Protein AF-A0A6A3C811-F1 (afdb_monomer_lite)

InterPro domains:
  IPR001611 Leucine-rich repeat [PF13855] (849-905)
  IPR001611 Leucine-rich repeat [PS51450] (872-894)
  IPR002182 NB-ARC [PF00931] (566-684)
  IPR002528 Multi antimicrobial extrusion protein [PF01554] (43-130)
  IPR002528 Multi antimicrobial extrusion protein [PF01554] (221-382)
  IPR002528 Multi antimicrobial extrusion protein [TIGR00797] (127-397)
  IPR027417 P-loop containing nucleoside triphosphate hydrolase [G3DSA:3.40.50.300] (550-690)
  IPR027417 P-loop containing nucleoside triphosphate hydrolase [SSF52540] (566-739)
  IPR032675 Leucine-rich repeat domain superfamily [G3DSA:3.80.10.10] (816-1131)
  IPR036388 Winged helix-like DNA-binding domain superfamily [G3DSA:1.10.10.10] (719-793)
  IPR045069 Multidrug and toxic compound extrusion family, eukaryotic [cd13132] (33-420)
  IPR057135 Disease resistance protein At4g27190-like, leucine-rich repeats [PF23247] (1008-1116)

pLDDT: mean 75.99, std 17.63, range [25.09, 97.62]

Foldseek 3Di:
DDDDDDDDDDDDDDDDDDPDDPDDPCVVAPVVLLVLLCLLLVLQLLLLLLLVVLLVVLLLQLLVVDLVSNVVSLVVVLVCVLPPVLLLLLLLLLLLQQLLLCVLLVVQQSLQLLLLLSCVVVVVNSLSNLCSSCLLNSNRVLSNVLSVVLSVVLVVQLCCQQPVDPCHSLSSVVSSVVSVVSSVVSSVVCCVPPPVSVSNHVDDDPVSVVCNVVSCVLSVLSSLLRSLLSVLLSVLLVLCCVDPPSSLSNLLSSLLVVLLVSLVSSLLSSLSSLSSQLLSCLSNQHNVSNLSSLVNSLVVLVVSLVVSLVCCLVPVLVSCVSNDPDPVSSVVNNVCSVLSSLLSSLSSLLSNLCSSCSSQSNSNVSSVLSCCLSPVFLQVQLCCQQPVVVPNSNSNSVSSSRSSNSSSVVSVCCSPPPDRDRDDPPCPVVVCVVVVVVCVQVVVVVVLVVLLVLLVVLLVVLVVLVVVLVVLVVVQDDVFKDFDPLNVVLNVLNVVLVVVSVVLVVVVPPDPDDDPVNSVVSVVSSVSSVVSSVSSPDPDRGIDGDDADFADQDDADDDDDPVLVVVLVVVVVLVPDPQRPDDDDDDFPPPCSVRSVSVVSNVVVVVCPAAREEAEDEADPPHDLVVLLVSLCVRLVHDDPPPDDLLRSLQVLLVSQVPGDHYHYHYHPDPDDDDNSSSNHDDDPDDDPPDPVVVVVCVVCVVVDDPPPCVPLVVLLVVLVVVLVPPPDPLVSVLLLVLLLADAPDFAQPLVSVVVSVLVVSDDPVVNVPRPVCVVVRDTDHDHPSSSVSSQVVCVPPQPEAHPDPRLDQEADDLVVLDQSHAEYHHHQNQNHQENHDQPDDARQHQNYAYYHYANNQHAEYHQCNCVRPLNYAYDAPANYCYQEDHQSVCVNQNHQEDHHHNNVNHDYYHQNLSNQNHAYDEADAEDRQLRNQNYAEYANDAHAYALVSQLSHQRHQEYHYEHAEVVRVLSNLVSLLPHDDHLEYHHEDDQHPDDPPPPCVVDFPPRQLPSCQNYAEYAAEQHAPDQEAHEQRRDHQNHQYYHYENHANHAEDYDDDDDDPDDDDDAAEAENANHQYYYDENHANHQEHYDPRYAYEHQNHQEEEDYNHVNHAEDRYDHHPPVDPPDDDDRNHAYEYPPPVSLVRHHYPDPCPSVVCVVRYDYD

Organism: Hibiscus syriacus (NCBI:txid106335)

Structure (mmCIF, N/CA/C/O backbone):
data_AF-A0A6A3C811-F1
#
_entry.id   AF-A0A6A3C811-F1
#
loop_
_atom_site.group_PDB
_atom_site.id
_atom_site.type_symbol
_atom_site.label_atom_id
_atom_site.label_alt_id
_atom_site.label_comp_id
_atom_site.label_asym_id
_atom_site.label_entity_id
_atom_site.label_seq_id
_atom_site.pdbx_PDB_ins_code
_atom_site.Cartn_x
_atom_site.Cartn_y
_atom_site.Cartn_z
_atom_site.occupancy
_atom_site.B_iso_or_equiv
_atom_site.auth_seq_id
_atom_site.auth_comp_id
_atom_site.auth_asym_id
_atom_site.auth_atom_id
_atom_site.pdbx_PDB_model_num
ATOM 1 N N . MET A 1 1 ? 48.268 -38.614 -40.134 1.00 34.94 1 MET A N 1
ATOM 2 C CA . MET A 1 1 ? 49.420 -37.950 -39.482 1.00 34.94 1 MET A CA 1
ATOM 3 C C . MET A 1 1 ? 48.836 -37.021 -38.437 1.00 34.94 1 MET A C 1
ATOM 5 O O . MET A 1 1 ? 47.992 -36.230 -38.812 1.00 34.94 1 MET A O 1
ATOM 9 N N . SER A 1 2 ? 49.111 -37.051 -37.142 1.00 29.11 2 SER A N 1
ATOM 10 C CA . SER A 1 2 ? 49.903 -37.867 -36.205 1.00 29.11 2 SER A CA 1
ATOM 11 C C . SER A 1 2 ? 49.555 -37.211 -34.855 1.00 29.11 2 SER A C 1
ATOM 13 O O . SER A 1 2 ? 49.678 -35.996 -34.758 1.00 29.11 2 SER A O 1
ATOM 15 N N . SER A 1 3 ? 48.826 -37.888 -33.961 1.00 26.31 3 SER A N 1
ATOM 16 C CA . SER A 1 3 ? 49.338 -38.390 -32.666 1.00 26.31 3 SER A CA 1
ATOM 17 C C . SER A 1 3 ? 49.856 -37.272 -31.734 1.00 26.31 3 SER A C 1
ATOM 19 O O . SER A 1 3 ? 50.685 -36.481 -32.146 1.00 26.31 3 SER A O 1
ATOM 21 N N . SER A 1 4 ? 49.551 -37.172 -30.445 1.00 27.12 4 SER A N 1
ATOM 22 C CA . SER A 1 4 ? 48.937 -38.106 -29.506 1.00 27.12 4 SER A CA 1
ATOM 23 C C . SER A 1 4 ? 49.065 -37.525 -28.090 1.00 27.12 4 SER A C 1
ATOM 25 O O . SER A 1 4 ? 50.111 -36.975 -27.770 1.00 27.12 4 SER A O 1
ATOM 27 N N . LYS A 1 5 ? 48.078 -37.848 -27.245 1.00 28.05 5 LYS A N 1
ATOM 28 C CA . LYS A 1 5 ? 48.234 -38.313 -25.851 1.00 28.05 5 LYS A CA 1
ATOM 29 C C . LYS A 1 5 ? 48.641 -37.315 -24.751 1.00 28.05 5 LYS A C 1
ATOM 31 O O . LYS A 1 5 ? 49.807 -37.000 -24.554 1.00 28.05 5 LYS A O 1
ATOM 36 N N . THR A 1 6 ? 47.654 -37.021 -23.904 1.00 35.16 6 THR A N 1
ATOM 37 C CA . THR A 1 6 ? 47.763 -37.145 -22.435 1.00 35.16 6 THR A CA 1
ATOM 38 C C . THR A 1 6 ? 48.181 -38.576 -22.024 1.00 35.16 6 THR A C 1
ATOM 40 O O . THR A 1 6 ? 47.971 -39.516 -22.798 1.00 35.16 6 THR A O 1
ATOM 43 N N . PRO A 1 7 ? 48.806 -38.770 -20.844 1.00 37.66 7 PRO A N 1
ATOM 44 C CA . PRO A 1 7 ? 48.043 -39.158 -19.636 1.00 37.66 7 PRO A CA 1
ATOM 45 C C . PRO A 1 7 ? 48.574 -38.459 -18.357 1.00 37.66 7 PRO A C 1
ATOM 47 O O . PRO A 1 7 ? 49.734 -38.081 -18.284 1.00 37.66 7 PRO A O 1
ATOM 50 N N . GLU A 1 8 ? 47.757 -38.034 -17.392 1.00 29.00 8 GLU A N 1
ATOM 51 C CA . GLU A 1 8 ? 47.011 -38.792 -16.367 1.00 29.00 8 GLU A CA 1
ATOM 52 C C . GLU A 1 8 ? 47.858 -39.628 -15.367 1.00 29.00 8 GLU A C 1
ATOM 54 O O . GLU A 1 8 ? 48.486 -40.611 -15.744 1.00 29.00 8 GLU A O 1
ATOM 59 N N . ARG A 1 9 ? 47.703 -39.259 -14.077 1.00 27.72 9 ARG A N 1
ATOM 60 C CA . ARG A 1 9 ? 47.650 -40.064 -12.827 1.00 27.72 9 ARG A CA 1
ATOM 61 C C . ARG A 1 9 ? 48.839 -40.174 -11.847 1.00 27.72 9 ARG A C 1
ATOM 63 O O . ARG A 1 9 ? 49.800 -40.889 -12.073 1.00 27.72 9 ARG A O 1
ATOM 70 N N . VAL A 1 10 ? 48.556 -39.608 -10.657 1.00 35.81 10 VAL A N 1
ATOM 71 C CA . VAL A 1 10 ? 48.523 -40.229 -9.306 1.00 35.81 10 VAL A CA 1
ATOM 72 C C . VAL A 1 10 ? 49.842 -40.722 -8.699 1.00 35.81 10 VAL A C 1
ATOM 74 O O . VAL A 1 10 ? 50.339 -41.756 -9.107 1.00 35.81 10 VAL A O 1
ATOM 77 N N . THR A 1 11 ? 50.264 -40.103 -7.582 1.00 25.09 11 THR A N 1
ATOM 78 C CA . THR A 1 11 ? 50.316 -40.799 -6.272 1.00 25.09 11 THR A CA 1
ATOM 79 C C . THR A 1 11 ? 50.438 -39.830 -5.094 1.00 25.09 11 THR A C 1
ATOM 81 O O . THR A 1 11 ? 51.284 -38.943 -5.073 1.00 25.09 11 THR A O 1
ATOM 84 N N . LEU A 1 12 ? 49.565 -40.055 -4.110 1.00 39.41 12 LEU A N 1
ATOM 85 C CA . LEU A 1 12 ? 49.686 -39.659 -2.710 1.00 39.41 12 LEU A CA 1
ATOM 86 C C . LEU A 1 12 ? 51.032 -40.114 -2.135 1.00 39.41 12 LEU A C 1
ATOM 88 O O . LEU A 1 12 ? 51.322 -41.302 -2.222 1.00 39.41 12 LEU A O 1
ATOM 92 N N . LEU A 1 13 ? 51.754 -39.234 -1.439 1.00 27.81 13 LEU A N 1
ATOM 93 C CA . LEU A 1 13 ? 52.505 -39.627 -0.247 1.00 27.81 13 LEU A CA 1
ATOM 94 C C . LEU A 1 13 ? 52.410 -38.526 0.812 1.00 27.81 13 LEU A C 1
ATOM 96 O O . LEU A 1 13 ? 52.908 -37.413 0.666 1.00 27.81 13 LEU A O 1
ATOM 100 N N . VAL A 1 14 ? 51.703 -38.904 1.872 1.00 36.72 14 VAL A N 1
ATOM 101 C CA . VAL A 1 14 ? 51.805 -38.390 3.232 1.00 36.72 14 VAL A CA 1
ATOM 102 C C . VAL A 1 14 ? 53.278 -38.341 3.641 1.00 36.72 14 VAL A C 1
ATOM 104 O O . VAL A 1 14 ? 53.983 -39.326 3.450 1.00 36.72 14 VAL A O 1
ATOM 107 N N . ASN A 1 15 ? 53.704 -37.249 4.274 1.00 25.69 15 ASN A N 1
ATOM 108 C CA . ASN A 1 15 ? 54.713 -37.339 5.323 1.00 25.69 15 ASN A CA 1
ATOM 109 C C . ASN A 1 15 ? 54.129 -36.731 6.598 1.00 25.69 15 ASN A C 1
ATOM 111 O O . ASN A 1 15 ? 53.883 -35.528 6.696 1.00 25.69 15 ASN A O 1
ATOM 115 N N . GLU A 1 16 ? 53.853 -37.630 7.540 1.00 35.53 16 GLU A N 1
ATOM 116 C CA . GLU A 1 16 ? 53.804 -37.344 8.963 1.00 35.53 16 GLU A CA 1
ATOM 117 C C . GLU A 1 16 ? 55.167 -36.802 9.399 1.00 35.53 16 GLU A C 1
ATOM 119 O O . GLU A 1 16 ? 56.181 -37.407 9.080 1.00 35.53 16 GLU A O 1
ATOM 124 N N . GLU A 1 17 ? 55.174 -35.693 10.137 1.00 35.06 17 GLU A N 1
ATOM 125 C CA . GLU A 1 17 ? 55.952 -35.514 11.373 1.00 35.06 17 GLU A CA 1
ATOM 126 C C . GLU A 1 17 ? 55.683 -34.108 11.930 1.00 35.06 17 GLU A C 1
ATOM 128 O O . GLU A 1 17 ? 56.261 -33.124 11.490 1.00 35.06 17 GLU A O 1
ATOM 133 N N . ASP A 1 18 ? 54.737 -34.009 12.873 1.00 32.53 18 ASP A N 1
ATOM 134 C CA . ASP A 1 18 ? 54.892 -33.148 14.057 1.00 32.53 18 ASP A CA 1
ATOM 135 C C . ASP A 1 18 ? 53.775 -33.449 15.074 1.00 32.53 18 ASP A C 1
ATOM 137 O O . ASP A 1 18 ? 52.743 -32.770 15.191 1.00 32.53 18 ASP A O 1
ATOM 141 N N . LYS A 1 19 ? 53.969 -34.551 15.807 1.00 35.22 19 LYS A N 1
ATOM 142 C CA . LYS A 1 19 ? 53.248 -34.849 17.047 1.00 35.22 19 LYS A CA 1
ATOM 143 C C . LYS A 1 19 ? 53.918 -34.068 18.177 1.00 35.22 19 LYS A C 1
ATOM 145 O O . LYS A 1 19 ? 54.983 -34.456 18.637 1.00 35.22 19 LYS A O 1
ATOM 150 N N . GLY A 1 20 ? 53.251 -33.026 18.679 1.00 40.97 20 GLY A N 1
ATOM 151 C CA . GLY A 1 20 ? 53.538 -32.515 20.026 1.00 40.97 20 GLY A CA 1
ATOM 152 C C . GLY A 1 20 ? 53.447 -31.006 20.243 1.00 40.97 20 GLY A C 1
ATOM 153 O O . GLY A 1 20 ? 54.447 -30.393 20.591 1.00 40.97 20 GLY A O 1
ATOM 154 N N . ARG A 1 21 ? 52.248 -30.410 20.124 1.00 33.41 21 ARG A N 1
ATOM 155 C CA . ARG A 1 21 ? 51.775 -29.270 20.955 1.00 33.41 21 ARG A CA 1
ATOM 156 C C . ARG A 1 21 ? 50.328 -28.919 20.595 1.00 33.41 21 ARG A C 1
ATOM 158 O O . ARG A 1 21 ? 50.064 -28.297 19.574 1.00 33.41 21 ARG A O 1
ATOM 165 N N . TRP A 1 22 ? 49.387 -29.312 21.450 1.00 31.17 22 TRP A N 1
ATOM 166 C CA . TRP A 1 22 ? 47.934 -29.168 21.253 1.00 31.17 22 TRP A CA 1
ATOM 167 C C . TRP A 1 22 ? 47.363 -27.757 21.536 1.00 31.17 22 TRP A C 1
ATOM 169 O O . TRP A 1 22 ? 46.153 -27.597 21.618 1.00 31.17 22 TRP A O 1
ATOM 179 N N . TRP A 1 23 ? 48.199 -26.713 21.638 1.00 34.00 23 TRP A N 1
ATOM 180 C CA . TRP A 1 23 ? 47.760 -25.368 22.062 1.00 34.00 23 TRP A CA 1
ATOM 181 C C . TRP A 1 23 ? 48.287 -24.215 21.192 1.00 34.00 23 TRP A C 1
ATOM 183 O O . TRP A 1 23 ? 48.610 -23.150 21.712 1.00 34.00 23 TRP A O 1
ATOM 193 N N . SER A 1 24 ? 48.408 -24.383 19.869 1.00 39.03 24 SER A N 1
ATOM 194 C CA . SER A 1 24 ? 48.739 -23.241 19.000 1.00 39.03 24 SER A CA 1
ATOM 195 C C . SER A 1 24 ? 47.485 -22.648 18.344 1.00 39.03 24 SER A C 1
ATOM 197 O O . SER A 1 24 ? 46.853 -23.254 17.481 1.00 39.03 24 SER A O 1
ATOM 199 N N . ILE A 1 25 ? 47.160 -21.406 18.723 1.00 49.72 25 ILE A N 1
ATOM 200 C CA . ILE A 1 25 ? 46.127 -20.541 18.110 1.00 49.72 25 ILE A CA 1
ATOM 201 C C . ILE A 1 25 ? 46.279 -20.479 16.570 1.00 49.72 25 ILE A C 1
ATOM 203 O O . ILE A 1 25 ? 45.298 -20.326 15.846 1.00 49.72 25 ILE A O 1
ATOM 207 N N . ARG A 1 26 ? 47.501 -20.714 16.067 1.00 45.84 26 ARG A N 1
ATOM 208 C CA . ARG A 1 26 ? 47.873 -20.791 14.644 1.00 45.84 26 ARG A CA 1
ATOM 209 C C . ARG A 1 26 ? 47.179 -21.883 13.821 1.00 45.84 26 ARG A C 1
ATOM 211 O O . ARG A 1 26 ? 47.154 -21.736 12.608 1.00 45.84 26 ARG A O 1
ATOM 218 N N . ARG A 1 27 ? 46.647 -22.964 14.413 1.00 50.84 27 ARG A N 1
ATOM 219 C CA . ARG A 1 27 ? 45.868 -23.969 13.649 1.00 50.84 27 ARG A CA 1
ATOM 220 C C . ARG A 1 27 ? 44.360 -23.682 13.616 1.00 50.84 27 ARG A C 1
ATOM 222 O O . ARG A 1 27 ? 43.666 -24.266 12.794 1.00 50.84 27 ARG A O 1
ATOM 229 N N . VAL A 1 28 ? 43.846 -22.808 14.490 1.00 58.44 28 VAL A N 1
ATOM 230 C CA . VAL A 1 28 ? 42.398 -22.534 14.614 1.00 58.44 28 VAL A CA 1
ATOM 231 C C . VAL A 1 28 ? 41.974 -21.311 13.796 1.00 58.44 28 VAL A C 1
ATOM 233 O O . VAL A 1 28 ? 40.884 -21.321 13.223 1.00 58.44 28 VAL A O 1
ATOM 236 N N . LEU A 1 29 ? 42.826 -20.288 13.698 1.00 66.06 29 LEU A N 1
ATOM 237 C CA . LEU A 1 29 ? 42.629 -19.132 12.822 1.00 66.06 29 LEU A CA 1
ATOM 238 C C . LEU A 1 29 ? 43.669 -19.149 11.701 1.00 66.06 29 LEU A C 1
ATOM 240 O O . LEU A 1 29 ? 44.868 -19.144 11.979 1.00 66.06 29 LEU A O 1
ATOM 244 N N . ASP A 1 30 ? 43.208 -19.090 10.452 1.00 82.75 30 ASP A N 1
ATOM 245 C CA . ASP A 1 30 ? 44.056 -18.661 9.342 1.00 82.75 30 ASP A CA 1
ATOM 246 C C . ASP A 1 30 ? 44.364 -17.174 9.556 1.00 82.75 30 ASP A C 1
ATOM 248 O O . ASP A 1 30 ? 43.533 -16.306 9.297 1.00 82.75 30 ASP A O 1
ATOM 252 N N . LEU A 1 31 ? 45.530 -16.885 10.138 1.00 84.62 31 LEU A N 1
ATOM 253 C CA . LEU A 1 31 ? 45.903 -15.529 10.541 1.00 84.62 31 LEU A CA 1
ATOM 254 C C . LEU A 1 31 ? 46.049 -14.582 9.345 1.00 84.62 31 LEU A C 1
ATOM 256 O O . LEU A 1 31 ? 45.886 -13.373 9.516 1.00 84.62 31 LEU A O 1
ATOM 260 N N . GLU A 1 32 ? 46.350 -15.099 8.153 1.00 85.75 32 GLU A N 1
ATOM 261 C CA . GLU A 1 32 ? 46.459 -14.274 6.954 1.00 85.75 32 GLU A CA 1
ATOM 262 C C . GLU A 1 32 ? 45.077 -13.889 6.434 1.00 85.75 32 GLU A C 1
ATOM 264 O O . GLU A 1 32 ? 44.826 -12.698 6.232 1.00 85.75 32 GLU A O 1
ATOM 269 N N . GLU A 1 33 ? 44.156 -14.845 6.288 1.00 90.38 33 GLU A N 1
ATOM 270 C CA . GLU A 1 33 ? 42.778 -14.536 5.883 1.00 90.38 33 GLU A CA 1
ATOM 271 C C . GLU A 1 33 ? 42.068 -13.690 6.953 1.00 90.38 33 GLU A C 1
ATOM 273 O O . GLU A 1 33 ? 41.410 -12.704 6.620 1.00 90.38 33 GLU A O 1
ATOM 278 N N . ALA A 1 34 ? 42.280 -13.980 8.244 1.00 90.94 34 ALA A N 1
ATOM 279 C CA . ALA A 1 34 ? 41.765 -13.173 9.351 1.00 90.94 34 ALA A CA 1
ATOM 280 C C . ALA A 1 34 ? 42.237 -11.717 9.263 1.00 90.94 34 ALA A C 1
ATOM 282 O O . ALA A 1 34 ? 41.441 -10.793 9.418 1.00 90.94 34 ALA A O 1
ATOM 283 N N . LYS A 1 35 ? 43.529 -11.497 8.986 1.00 91.38 35 LYS A N 1
ATOM 284 C CA . LYS A 1 35 ? 44.095 -10.154 8.833 1.00 91.38 35 LYS A CA 1
ATOM 285 C C . LYS A 1 35 ? 43.482 -9.421 7.640 1.00 91.38 35 LYS A C 1
ATOM 287 O O . LYS A 1 35 ? 43.132 -8.253 7.784 1.00 91.38 35 LYS A O 1
ATOM 292 N N . HIS A 1 36 ? 43.330 -10.079 6.489 1.00 88.00 36 HIS A N 1
ATOM 293 C CA . HIS A 1 36 ? 42.699 -9.470 5.312 1.00 88.00 36 HIS A CA 1
ATOM 294 C C . HIS A 1 36 ? 41.241 -9.093 5.582 1.00 88.00 36 HIS A C 1
ATOM 296 O O . HIS A 1 36 ? 40.826 -7.979 5.263 1.00 88.00 36 HIS A O 1
ATOM 302 N N . GLN A 1 37 ? 40.481 -9.986 6.217 1.00 93.94 37 GLN A N 1
ATOM 303 C CA . GLN A 1 37 ? 39.091 -9.719 6.572 1.00 93.94 37 GLN A CA 1
ATOM 304 C C . GLN A 1 37 ? 38.960 -8.605 7.602 1.00 93.94 37 GLN A C 1
ATOM 306 O O . GLN A 1 37 ? 38.086 -7.770 7.435 1.00 93.94 37 GLN A O 1
ATOM 311 N N . LEU A 1 38 ? 39.836 -8.534 8.610 1.00 92.50 38 LEU A N 1
ATOM 312 C CA . LEU A 1 38 ? 39.838 -7.448 9.598 1.00 92.50 38 LEU A CA 1
ATOM 313 C C . LEU A 1 38 ? 40.208 -6.093 8.986 1.00 92.50 38 LEU A C 1
ATOM 315 O O . LEU A 1 38 ? 39.598 -5.082 9.326 1.00 92.50 38 LEU A O 1
ATOM 319 N N . LEU A 1 39 ? 41.176 -6.064 8.065 1.00 91.38 39 LEU A N 1
ATOM 320 C CA . LEU A 1 39 ? 41.544 -4.847 7.332 1.00 91.38 39 LEU A CA 1
ATOM 321 C C . LEU A 1 39 ? 40.405 -4.331 6.447 1.00 91.38 39 LEU A C 1
ATOM 323 O O . LEU A 1 39 ? 40.337 -3.131 6.189 1.00 91.38 39 LEU A O 1
ATOM 327 N N . LEU A 1 40 ? 39.522 -5.223 5.998 1.00 90.62 40 LEU A N 1
ATOM 328 C CA . LEU A 1 40 ? 38.336 -4.870 5.232 1.00 90.62 40 LEU A CA 1
ATOM 329 C C . LEU A 1 40 ? 37.147 -4.522 6.142 1.00 90.62 40 LEU A C 1
ATOM 331 O O . LEU A 1 40 ? 36.468 -3.530 5.900 1.00 90.62 40 LEU A O 1
ATOM 335 N N . SER A 1 41 ? 36.907 -5.303 7.198 1.00 92.75 41 SER A N 1
ATOM 336 C CA . SER A 1 41 ? 35.725 -5.181 8.051 1.00 92.75 41 SER A CA 1
ATOM 337 C C . SER A 1 41 ? 35.796 -4.003 9.010 1.00 92.75 41 SER A C 1
ATOM 339 O O . SER A 1 41 ? 34.789 -3.331 9.173 1.00 92.75 41 SER A O 1
ATOM 341 N N . LEU A 1 42 ? 36.951 -3.688 9.608 1.00 91.81 42 LEU A N 1
ATOM 342 C CA . LEU A 1 42 ? 37.063 -2.570 10.557 1.00 91.81 42 LEU A CA 1
ATOM 343 C C . LEU A 1 42 ? 36.665 -1.220 9.928 1.00 91.81 42 LEU A C 1
ATOM 345 O O . LEU A 1 42 ? 35.822 -0.536 10.508 1.00 91.81 42 LEU A O 1
ATOM 349 N N . PRO A 1 43 ? 37.178 -0.837 8.739 1.00 92.00 43 PRO A N 1
ATOM 350 C CA . PRO A 1 43 ? 36.694 0.346 8.031 1.00 92.00 43 PRO A CA 1
ATOM 351 C C . PRO A 1 43 ? 35.190 0.303 7.739 1.00 92.00 43 PRO A C 1
ATOM 353 O O . PRO A 1 43 ? 34.501 1.292 7.965 1.00 92.00 43 PRO A O 1
ATOM 356 N N . MET A 1 44 ? 34.665 -0.847 7.300 1.00 91.44 44 MET A N 1
ATOM 357 C CA . MET A 1 44 ? 33.236 -0.996 7.004 1.00 91.44 44 MET A CA 1
ATOM 358 C C . MET A 1 44 ? 32.362 -0.866 8.254 1.00 91.44 44 MET A C 1
ATOM 360 O O . MET A 1 44 ? 31.314 -0.235 8.188 1.00 91.44 44 MET A O 1
ATOM 364 N N . ILE A 1 45 ? 32.800 -1.404 9.395 1.00 91.75 45 ILE A N 1
ATOM 365 C CA . ILE A 1 45 ? 32.138 -1.237 10.694 1.00 91.75 45 ILE A CA 1
ATOM 366 C C . ILE A 1 45 ? 32.078 0.247 11.050 1.00 91.75 45 ILE A C 1
ATOM 368 O O . ILE A 1 45 ? 31.003 0.757 11.350 1.00 91.75 45 ILE A O 1
ATOM 372 N N . ILE A 1 46 ? 33.210 0.954 10.974 1.00 90.75 46 ILE A N 1
ATOM 373 C CA . ILE A 1 46 ? 33.275 2.385 11.301 1.00 90.75 46 ILE A CA 1
ATOM 374 C C . ILE A 1 46 ? 32.342 3.189 10.389 1.00 90.75 46 ILE A C 1
ATOM 376 O O . ILE A 1 46 ? 31.588 4.030 10.876 1.00 90.75 46 ILE A O 1
ATOM 380 N N . SER A 1 47 ? 32.358 2.918 9.083 1.00 88.75 47 SER A N 1
ATOM 381 C CA . SER A 1 47 ? 31.488 3.600 8.124 1.00 88.75 47 SER A CA 1
ATOM 382 C C . SER A 1 47 ? 30.009 3.301 8.356 1.00 88.75 47 SER A C 1
ATOM 384 O O . SER A 1 47 ? 29.224 4.240 8.449 1.00 88.75 47 SER A O 1
ATOM 386 N N . ASN A 1 48 ? 29.625 2.032 8.518 1.00 87.81 48 ASN A N 1
ATOM 387 C CA . ASN A 1 48 ? 28.232 1.637 8.750 1.00 87.81 48 ASN A CA 1
ATOM 388 C C . ASN A 1 48 ? 27.685 2.229 10.054 1.00 87.81 48 ASN A C 1
ATOM 390 O O . ASN A 1 48 ? 26.599 2.807 10.055 1.00 87.81 48 ASN A O 1
ATOM 394 N N . VAL A 1 49 ? 28.458 2.153 11.145 1.00 88.69 49 VAL A N 1
ATOM 395 C CA . VAL A 1 49 ? 28.086 2.758 12.431 1.00 88.69 49 VAL A CA 1
ATOM 396 C C . VAL A 1 49 ? 27.937 4.271 12.283 1.00 88.69 49 VAL A C 1
ATOM 398 O O . VAL A 1 49 ? 26.947 4.825 12.752 1.00 88.69 49 VAL A O 1
ATOM 401 N N . ALA A 1 50 ? 28.862 4.949 11.599 1.00 88.19 50 ALA A N 1
ATOM 402 C CA . ALA A 1 50 ? 28.768 6.390 11.372 1.00 88.19 50 ALA A CA 1
ATOM 403 C C . ALA A 1 50 ? 27.534 6.780 10.538 1.00 88.19 50 ALA A C 1
ATOM 405 O O . ALA A 1 50 ? 26.870 7.757 10.877 1.00 88.19 50 ALA A O 1
ATOM 406 N N . TYR A 1 51 ? 27.188 6.015 9.496 1.00 85.31 51 TYR A N 1
ATOM 407 C CA . TYR A 1 51 ? 25.996 6.278 8.683 1.00 85.31 51 TYR A CA 1
ATOM 408 C C . TYR A 1 51 ? 24.705 6.079 9.471 1.00 85.31 51 TYR A C 1
ATOM 410 O O . TYR A 1 51 ? 23.851 6.962 9.461 1.00 85.31 51 TYR A O 1
ATOM 418 N N . TYR A 1 52 ? 24.589 4.972 10.208 1.00 85.06 52 TYR A N 1
ATOM 419 C CA . TYR A 1 52 ? 23.430 4.730 11.065 1.00 85.06 52 TYR A CA 1
ATOM 420 C C . TYR A 1 52 ? 23.303 5.784 12.178 1.00 85.06 52 TYR A C 1
ATOM 422 O O . TYR A 1 52 ? 22.202 6.224 12.509 1.00 85.06 52 TYR A O 1
ATOM 430 N N . SER A 1 53 ? 24.438 6.255 12.709 1.00 87.12 53 SER A N 1
ATOM 431 C CA . SER A 1 53 ? 24.474 7.270 13.767 1.00 87.12 53 SER A CA 1
ATOM 432 C C . SER A 1 53 ? 23.837 8.595 13.350 1.00 87.12 53 SER A C 1
ATOM 434 O O . SER A 1 53 ? 23.323 9.291 14.214 1.00 87.12 53 SER A O 1
ATOM 436 N N . ILE A 1 54 ? 23.824 8.954 12.060 1.00 88.88 54 ILE A N 1
ATOM 437 C CA . ILE A 1 54 ? 23.158 10.182 11.584 1.00 88.88 54 ILE A CA 1
ATOM 438 C C . ILE A 1 54 ? 21.661 10.127 11.918 1.00 88.88 54 ILE A C 1
ATOM 440 O O . ILE A 1 54 ? 21.110 11.038 12.538 1.00 88.88 54 ILE A O 1
ATOM 444 N N . THR A 1 55 ? 21.001 9.029 11.556 1.00 85.94 55 THR A N 1
ATOM 445 C CA . THR A 1 55 ? 19.573 8.845 11.827 1.00 85.94 55 THR A CA 1
ATOM 446 C C . THR A 1 55 ? 19.315 8.652 13.320 1.00 85.94 55 THR A C 1
ATOM 448 O O . THR A 1 55 ? 18.411 9.277 13.870 1.00 85.94 55 THR A O 1
ATOM 451 N N . LEU A 1 56 ? 20.148 7.858 14.004 1.00 85.69 56 LEU A N 1
ATOM 452 C CA . LEU A 1 56 ? 20.017 7.607 15.442 1.00 85.69 56 LEU A CA 1
ATOM 453 C C . LEU A 1 56 ? 20.129 8.894 16.271 1.00 85.69 56 LEU A C 1
ATOM 455 O O . LEU A 1 56 ? 19.287 9.144 17.127 1.00 85.69 56 LEU A O 1
ATOM 459 N N . VAL A 1 57 ? 21.139 9.727 16.003 1.00 89.75 57 VAL A N 1
ATOM 460 C CA . VAL A 1 57 ? 21.335 11.008 16.697 1.00 89.75 57 VAL A CA 1
ATOM 461 C C . VAL A 1 57 ? 20.143 11.929 16.445 1.00 89.75 57 VAL A C 1
ATOM 463 O O . VAL A 1 57 ? 19.654 12.555 17.380 1.00 89.75 57 VAL A O 1
ATOM 466 N N . SER A 1 58 ? 19.608 11.960 15.223 1.00 90.06 58 SER A N 1
ATOM 467 C CA . SER A 1 58 ? 18.396 12.731 14.919 1.00 90.06 58 SER A CA 1
ATOM 468 C C . SER A 1 58 ? 17.196 12.291 15.770 1.00 90.06 58 SER A C 1
ATOM 470 O O . SER A 1 58 ? 16.491 13.142 16.313 1.00 90.06 58 SER A O 1
ATOM 472 N N . VAL A 1 59 ? 16.992 10.980 15.948 1.00 86.06 59 VAL A N 1
ATOM 473 C CA . VAL A 1 59 ? 15.929 10.436 16.814 1.00 86.06 59 VAL A CA 1
ATOM 474 C C . VAL A 1 59 ? 16.194 10.737 18.293 1.00 86.06 59 VAL A C 1
ATOM 476 O O . VAL A 1 59 ? 15.265 11.116 18.999 1.00 86.06 59 VAL A O 1
ATOM 479 N N . MET A 1 60 ? 17.442 10.646 18.765 1.00 86.75 60 MET A N 1
ATOM 480 C CA . MET A 1 60 ? 17.807 11.001 20.147 1.00 86.75 60 MET A CA 1
ATOM 481 C C . MET A 1 60 ? 17.475 12.467 20.457 1.00 86.75 60 MET A C 1
ATOM 483 O O . MET A 1 60 ? 16.844 12.763 21.468 1.00 86.75 60 MET A O 1
ATOM 487 N N . PHE A 1 61 ? 17.832 13.390 19.558 1.00 88.94 61 PHE A N 1
ATOM 488 C CA . PHE A 1 61 ? 17.499 14.809 19.707 1.00 88.94 61 PHE A CA 1
ATOM 489 C C . PHE A 1 61 ? 15.990 15.070 19.662 1.00 88.94 61 PHE A C 1
ATOM 491 O O . PHE A 1 61 ? 15.501 15.896 20.428 1.00 88.94 61 PHE A O 1
ATOM 498 N N . ALA A 1 62 ? 15.249 14.353 18.812 1.00 85.62 62 ALA A N 1
ATOM 499 C CA . ALA A 1 62 ? 13.790 14.406 18.809 1.00 85.62 62 ALA A CA 1
ATOM 500 C C . ALA A 1 62 ? 13.188 13.882 20.124 1.00 85.62 62 ALA A C 1
ATOM 502 O O . ALA A 1 62 ? 12.229 14.461 20.625 1.00 85.62 62 ALA A O 1
ATOM 503 N N . GLY A 1 63 ? 13.769 12.834 20.713 1.00 82.12 63 GLY A N 1
ATOM 504 C CA . GLY A 1 63 ? 13.269 12.233 21.947 1.00 82.12 63 GLY A CA 1
ATOM 505 C C . GLY A 1 63 ? 13.380 13.123 23.179 1.00 82.12 63 GLY A C 1
ATOM 506 O O . GLY A 1 63 ? 12.532 13.059 24.063 1.00 82.12 63 GLY A O 1
ATOM 507 N N . HIS A 1 64 ? 14.369 14.015 23.210 1.00 85.94 64 HIS A N 1
ATOM 508 C CA . HIS A 1 64 ? 14.492 15.014 24.272 1.00 85.94 64 HIS A CA 1
ATOM 509 C C . HIS A 1 64 ? 13.431 16.127 24.209 1.00 85.94 64 HIS A C 1
ATOM 511 O O . HIS A 1 64 ? 13.311 16.884 25.171 1.00 85.94 64 HIS A O 1
ATOM 517 N N . LEU A 1 65 ? 12.664 16.241 23.116 1.00 84.69 65 LEU A N 1
ATOM 518 C CA . LEU A 1 65 ? 11.542 17.183 23.027 1.00 84.69 65 LEU A CA 1
ATOM 519 C C . LEU A 1 65 ? 10.299 16.677 23.779 1.00 84.69 65 LEU A C 1
ATOM 521 O O . LEU A 1 65 ? 9.545 17.493 24.306 1.00 84.69 65 LEU A O 1
ATOM 525 N N . GLY A 1 66 ? 10.117 15.356 23.871 1.00 80.31 66 GLY A N 1
ATOM 526 C CA . GLY A 1 66 ? 8.994 14.726 24.564 1.00 80.31 66 GLY A CA 1
ATOM 527 C C . GLY A 1 66 ? 8.750 13.276 24.133 1.00 80.31 66 GLY A C 1
ATOM 528 O O . GLY A 1 66 ? 9.253 12.811 23.108 1.00 80.31 66 GLY A O 1
ATOM 529 N N . GLU A 1 67 ? 7.956 12.538 24.922 1.00 75.62 67 GLU A N 1
ATOM 530 C CA . GLU A 1 67 ? 7.587 11.142 24.617 1.00 75.62 67 GLU A CA 1
ATOM 531 C C . GLU A 1 67 ? 6.778 11.027 23.310 1.00 75.62 67 GLU A C 1
ATOM 533 O O . GLU A 1 67 ? 6.910 10.041 22.581 1.00 75.62 67 GLU A O 1
ATOM 538 N N . LEU A 1 68 ? 5.974 12.048 22.982 1.00 77.94 68 LEU A N 1
ATOM 539 C CA . LEU A 1 68 ? 5.180 12.098 21.751 1.00 77.94 68 LEU A CA 1
ATOM 540 C C . LEU A 1 68 ? 6.070 12.309 20.519 1.00 77.94 68 LEU A C 1
ATOM 542 O O . LEU A 1 68 ? 5.905 11.627 19.509 1.00 77.94 68 LEU A O 1
ATOM 546 N N . GLU A 1 69 ? 7.034 13.223 20.603 1.00 82.00 69 GLU A N 1
ATOM 547 C CA . GLU A 1 69 ? 8.013 13.508 19.556 1.00 82.00 69 GLU A CA 1
ATOM 548 C C . GLU A 1 69 ? 8.942 12.313 19.323 1.00 82.00 69 GLU A C 1
ATOM 550 O O . GLU A 1 69 ? 9.234 11.992 18.168 1.00 82.00 69 GLU A O 1
ATOM 555 N N . LEU A 1 70 ? 9.344 11.609 20.391 1.00 79.81 70 LEU A N 1
ATOM 556 C CA . LEU A 1 70 ? 10.087 10.350 20.297 1.00 79.81 70 LEU A CA 1
ATOM 557 C C . LEU A 1 70 ? 9.287 9.290 19.532 1.00 79.81 70 LEU A C 1
ATOM 559 O O . LEU A 1 70 ? 9.808 8.680 18.595 1.00 79.81 70 LEU A O 1
ATOM 563 N N . ALA A 1 71 ? 8.021 9.080 19.908 1.00 75.06 71 ALA A N 1
ATOM 564 C CA . ALA A 1 71 ? 7.142 8.127 19.239 1.00 75.06 71 ALA A CA 1
ATOM 565 C C . ALA A 1 71 ? 6.921 8.507 17.765 1.00 75.06 71 ALA A C 1
ATOM 567 O O . ALA A 1 71 ? 7.054 7.656 16.886 1.00 75.06 71 ALA A O 1
ATOM 568 N N . GLY A 1 72 ? 6.674 9.789 17.476 1.00 78.75 72 GLY A N 1
ATOM 569 C CA . GLY A 1 72 ? 6.493 10.306 16.119 1.00 78.75 72 GLY A CA 1
ATOM 570 C C . GLY A 1 72 ? 7.736 10.143 15.239 1.00 78.75 72 GLY A C 1
ATOM 571 O O . GLY A 1 72 ? 7.633 9.635 14.123 1.00 78.75 72 GLY A O 1
ATOM 572 N N . ALA A 1 73 ? 8.922 10.509 15.742 1.00 81.12 73 ALA A N 1
ATOM 573 C CA . ALA A 1 73 ? 10.191 10.316 15.034 1.00 81.12 73 ALA A CA 1
ATOM 574 C C . ALA A 1 73 ? 10.478 8.833 14.766 1.00 81.12 73 ALA A C 1
ATOM 576 O O . ALA A 1 73 ? 10.928 8.474 13.678 1.00 81.12 73 ALA A O 1
ATOM 577 N N . THR A 1 74 ? 10.198 7.974 15.750 1.00 77.06 74 THR A N 1
ATOM 578 C CA . THR A 1 74 ? 10.423 6.528 15.652 1.00 77.06 74 THR A CA 1
ATOM 579 C C . THR A 1 74 ? 9.500 5.902 14.611 1.00 77.06 74 THR A C 1
ATOM 581 O O . THR A 1 74 ? 9.989 5.209 13.726 1.00 77.06 74 THR A O 1
ATOM 584 N N . ILE A 1 75 ? 8.199 6.213 14.636 1.00 77.38 75 ILE A N 1
ATOM 585 C CA . ILE A 1 75 ? 7.237 5.729 13.633 1.00 77.38 75 ILE A CA 1
ATOM 586 C C . ILE A 1 75 ? 7.606 6.232 12.232 1.00 77.38 75 ILE A C 1
ATOM 588 O O . ILE A 1 75 ? 7.569 5.459 11.276 1.00 77.38 75 ILE A O 1
ATOM 592 N N . ALA A 1 76 ? 8.001 7.502 12.092 1.00 82.25 76 ALA A N 1
ATOM 593 C CA . ALA A 1 76 ? 8.433 8.050 10.807 1.00 82.25 76 ALA A CA 1
ATOM 594 C C . ALA A 1 76 ? 9.677 7.326 10.266 1.00 82.25 76 ALA A C 1
ATOM 596 O O . ALA A 1 76 ? 9.744 7.012 9.076 1.00 82.25 76 ALA A O 1
ATOM 597 N N . ASN A 1 77 ? 10.641 7.020 11.138 1.00 80.44 77 ASN A N 1
ATOM 598 C CA . ASN A 1 77 ? 11.828 6.257 10.774 1.00 80.44 77 ASN A CA 1
ATOM 599 C C . ASN A 1 77 ? 11.491 4.805 10.399 1.00 80.44 77 ASN A C 1
ATOM 601 O O . ASN A 1 77 ? 11.967 4.332 9.371 1.00 80.44 77 ASN A O 1
ATOM 605 N N . SER A 1 78 ? 10.629 4.131 11.167 1.00 81.25 78 SER A N 1
ATOM 606 C CA . SER A 1 78 ? 10.105 2.797 10.844 1.00 81.25 78 SER A CA 1
ATOM 607 C C . SER A 1 78 ? 9.420 2.783 9.478 1.00 81.25 78 SER A C 1
ATOM 609 O O . SER A 1 78 ? 9.710 1.937 8.636 1.00 81.25 78 SER A O 1
ATOM 611 N N . TRP A 1 79 ? 8.569 3.771 9.192 1.00 84.62 79 TRP A N 1
ATOM 612 C CA . TRP A 1 79 ? 7.894 3.878 7.900 1.00 84.62 79 TRP A CA 1
ATOM 613 C C . TRP A 1 79 ? 8.876 4.093 6.741 1.00 84.62 79 TRP A C 1
ATOM 615 O O . TRP A 1 79 ? 8.785 3.419 5.711 1.00 84.62 79 TRP A O 1
ATOM 625 N N . ALA A 1 80 ? 9.845 4.999 6.910 1.00 84.81 80 ALA A N 1
ATOM 626 C CA . ALA A 1 80 ? 10.905 5.231 5.929 1.00 84.81 80 ALA A CA 1
ATOM 627 C C . ALA A 1 80 ? 11.785 3.984 5.724 1.00 84.81 80 ALA A C 1
ATOM 629 O O . ALA A 1 80 ? 12.202 3.697 4.599 1.00 84.81 80 ALA A O 1
ATOM 630 N N . SER A 1 81 ? 12.020 3.217 6.792 1.00 83.50 81 SER A N 1
ATOM 631 C CA . SER A 1 81 ? 12.735 1.944 6.759 1.00 83.50 81 SER A CA 1
ATOM 632 C C . SER A 1 81 ? 11.988 0.903 5.923 1.00 83.50 81 SER A C 1
ATOM 634 O O . SER A 1 81 ? 12.533 0.399 4.939 1.00 83.50 81 SER A O 1
ATOM 636 N N . VAL A 1 82 ? 10.706 0.667 6.236 1.00 85.75 82 VAL A N 1
ATOM 637 C CA . VAL A 1 82 ? 9.844 -0.322 5.566 1.00 85.75 82 VAL A CA 1
ATOM 638 C C . VAL A 1 82 ? 9.667 -0.013 4.082 1.00 85.75 82 VAL A C 1
ATOM 640 O O . VAL A 1 82 ? 9.804 -0.907 3.247 1.00 85.75 82 VAL A O 1
ATOM 643 N N . THR A 1 83 ? 9.357 1.240 3.747 1.00 83.81 83 THR A N 1
ATOM 644 C CA . THR A 1 83 ? 8.955 1.625 2.383 1.00 83.81 83 THR A CA 1
ATOM 645 C C . THR A 1 83 ? 10.127 1.987 1.474 1.00 83.81 83 THR A C 1
ATOM 647 O O . THR A 1 83 ? 10.016 1.857 0.255 1.00 83.81 83 THR A O 1
ATOM 650 N N . GLY A 1 84 ? 11.248 2.437 2.044 1.00 86.06 84 GLY A N 1
ATOM 651 C CA . GLY A 1 84 ? 12.369 2.997 1.293 1.00 86.06 84 GLY A CA 1
ATOM 652 C C . GLY A 1 84 ? 13.701 2.320 1.593 1.00 86.06 84 GLY A C 1
ATOM 653 O O . GLY A 1 84 ? 14.267 1.663 0.716 1.00 86.06 84 GLY A O 1
ATOM 654 N N . PHE A 1 85 ? 14.233 2.499 2.808 1.00 85.88 85 PHE A N 1
ATOM 655 C CA . PHE A 1 85 ? 15.623 2.132 3.107 1.00 85.88 85 PHE A CA 1
ATOM 656 C C . PHE A 1 85 ? 15.891 0.631 2.951 1.00 85.88 85 PHE A C 1
ATOM 658 O O . PHE A 1 85 ? 16.851 0.282 2.262 1.00 85.88 85 PHE A O 1
ATOM 665 N N . ALA A 1 86 ? 15.037 -0.244 3.493 1.00 89.81 86 ALA A N 1
ATOM 666 C CA . ALA A 1 86 ? 15.211 -1.698 3.403 1.00 89.81 86 ALA A CA 1
ATOM 667 C C . ALA A 1 86 ? 15.227 -2.175 1.941 1.00 89.81 86 ALA A C 1
ATOM 669 O O . ALA A 1 86 ? 16.118 -2.908 1.505 1.00 89.81 86 ALA A O 1
ATOM 670 N N . PHE A 1 87 ? 14.288 -1.681 1.132 1.00 90.69 87 PHE A N 1
ATOM 671 C CA . PHE A 1 87 ? 14.215 -2.029 -0.285 1.00 90.69 87 PHE A CA 1
ATOM 672 C C . PHE A 1 87 ? 15.471 -1.587 -1.048 1.00 90.69 87 PHE A C 1
ATOM 674 O O . PHE A 1 87 ? 16.034 -2.352 -1.833 1.00 90.69 87 PHE A O 1
ATOM 681 N N . MET A 1 88 ? 15.963 -0.377 -0.781 1.00 89.62 88 MET A N 1
ATOM 682 C CA . MET A 1 88 ? 17.104 0.207 -1.494 1.00 89.62 88 MET A CA 1
ATOM 683 C C . MET A 1 88 ? 18.445 -0.390 -1.064 1.00 89.62 88 MET A C 1
ATOM 685 O O . MET A 1 88 ? 19.283 -0.699 -1.917 1.00 89.62 88 MET A O 1
ATOM 689 N N . ILE A 1 89 ? 18.645 -0.625 0.237 1.00 89.19 89 ILE A N 1
ATOM 690 C CA . ILE A 1 89 ? 19.804 -1.375 0.739 1.00 89.19 89 ILE A CA 1
ATOM 691 C C . ILE A 1 89 ? 19.798 -2.776 0.119 1.00 89.19 89 ILE A C 1
ATOM 693 O O . ILE A 1 89 ? 20.832 -3.240 -0.370 1.00 89.19 89 ILE A O 1
ATOM 697 N N . GLY A 1 90 ? 18.632 -3.417 0.051 1.00 91.62 90 GLY A N 1
ATOM 698 C CA . GLY A 1 90 ? 18.487 -4.745 -0.518 1.00 91.62 90 GLY A CA 1
ATOM 699 C C . GLY A 1 90 ? 18.779 -4.795 -2.023 1.00 91.62 90 GLY A C 1
ATOM 700 O O . GLY A 1 90 ? 19.551 -5.657 -2.449 1.00 91.62 90 GLY A O 1
ATOM 701 N N . LEU A 1 91 ? 18.279 -3.839 -2.819 1.00 91.69 91 LEU A N 1
ATOM 702 C CA . LEU A 1 91 ? 18.615 -3.702 -4.247 1.00 91.69 91 LEU A CA 1
ATOM 703 C C . LEU A 1 91 ? 20.127 -3.545 -4.462 1.00 91.69 91 LEU A C 1
ATOM 705 O O . LEU A 1 91 ? 20.704 -4.200 -5.335 1.00 91.69 91 LEU A O 1
ATOM 709 N N . SER A 1 92 ? 20.786 -2.728 -3.632 1.00 92.06 92 SER A N 1
ATOM 710 C CA . SER A 1 92 ? 22.237 -2.510 -3.715 1.00 92.06 92 SER A CA 1
ATOM 711 C C . SER A 1 92 ? 23.053 -3.792 -3.498 1.00 92.06 92 SER A C 1
ATOM 713 O O . SER A 1 92 ? 24.182 -3.896 -3.980 1.00 92.06 92 SER A O 1
ATOM 715 N N . GLY A 1 93 ? 22.479 -4.800 -2.828 1.00 91.12 93 GLY A N 1
ATOM 716 C CA . GLY A 1 93 ? 23.118 -6.091 -2.577 1.00 91.12 93 GLY A CA 1
ATOM 717 C C . GLY A 1 93 ? 23.489 -6.861 -3.850 1.00 91.12 93 GLY A C 1
ATOM 718 O O . GLY A 1 93 ? 24.392 -7.694 -3.812 1.00 91.12 93 GLY A O 1
ATOM 719 N N . ALA A 1 94 ? 22.891 -6.538 -5.003 1.00 92.00 94 ALA A N 1
ATOM 720 C CA . ALA A 1 94 ? 23.338 -7.070 -6.292 1.00 92.00 94 ALA A CA 1
ATOM 721 C C . ALA A 1 94 ? 24.752 -6.620 -6.680 1.00 92.00 94 ALA A C 1
ATOM 723 O O . ALA A 1 94 ? 25.468 -7.373 -7.342 1.00 92.00 94 ALA A O 1
ATOM 724 N N . LEU A 1 95 ? 25.183 -5.425 -6.258 1.00 93.38 95 LEU A N 1
ATOM 725 C CA . LEU A 1 95 ? 26.545 -4.949 -6.507 1.00 93.38 95 LEU A CA 1
ATOM 726 C C . LEU A 1 95 ? 27.577 -5.749 -5.714 1.00 93.38 95 LEU A C 1
ATOM 728 O O . LEU A 1 95 ? 28.692 -5.912 -6.199 1.00 93.38 95 LEU A O 1
ATOM 732 N N . GLU A 1 96 ? 27.224 -6.303 -4.551 1.00 92.25 96 GLU A N 1
ATOM 733 C CA . GLU A 1 96 ? 28.134 -7.202 -3.832 1.00 92.25 96 GLU A CA 1
ATOM 734 C C . GLU A 1 96 ? 28.472 -8.440 -4.679 1.00 92.25 96 GLU A C 1
ATOM 736 O O . GLU A 1 96 ? 29.636 -8.826 -4.774 1.00 92.25 96 GLU A O 1
ATOM 741 N N . THR A 1 97 ? 27.479 -9.014 -5.369 1.00 93.12 97 THR A N 1
ATOM 742 C CA . THR A 1 97 ? 27.690 -10.142 -6.289 1.00 93.12 97 THR A CA 1
ATOM 743 C C . THR A 1 97 ? 28.392 -9.703 -7.568 1.00 93.12 97 THR A C 1
ATOM 745 O O . THR A 1 97 ? 29.451 -10.223 -7.904 1.00 93.12 97 THR A O 1
ATOM 748 N N . LEU A 1 98 ? 27.799 -8.760 -8.306 1.00 91.88 98 LEU A N 1
ATOM 749 C CA . LEU A 1 98 ? 28.214 -8.434 -9.670 1.00 91.88 98 LEU A CA 1
ATOM 750 C C . LEU A 1 98 ? 29.566 -7.720 -9.687 1.00 91.88 98 LEU A C 1
ATOM 752 O O . LEU A 1 98 ? 30.450 -8.097 -10.457 1.00 91.88 98 LEU A O 1
ATOM 756 N N . CYS A 1 99 ? 29.766 -6.732 -8.808 1.00 93.88 99 CYS A N 1
ATOM 757 C CA . CYS A 1 99 ? 31.048 -6.043 -8.724 1.00 93.88 99 CYS A CA 1
ATOM 758 C C . CYS A 1 99 ? 32.106 -6.901 -8.029 1.00 93.88 99 CYS A C 1
ATOM 760 O O . CYS A 1 99 ? 33.248 -6.887 -8.476 1.00 93.88 99 CYS A O 1
ATOM 762 N N . GLY A 1 100 ? 31.755 -7.662 -6.985 1.00 93.12 100 GLY A N 1
ATOM 763 C CA . GLY A 1 100 ? 32.713 -8.528 -6.288 1.00 93.12 100 GLY A CA 1
ATOM 764 C C . GLY A 1 100 ? 33.223 -9.661 -7.181 1.00 93.12 100 GLY A C 1
ATOM 765 O O . GLY A 1 100 ? 34.422 -9.804 -7.420 1.00 93.12 100 GLY A O 1
ATOM 766 N N . GLN A 1 101 ? 32.317 -10.426 -7.792 1.00 93.38 101 GLN A N 1
ATOM 767 C CA . GLN A 1 101 ? 32.723 -11.494 -8.705 1.00 93.38 101 GLN A CA 1
ATOM 768 C C . GLN A 1 101 ? 33.399 -10.936 -9.968 1.00 93.38 101 GLN A C 1
ATOM 770 O O . GLN A 1 101 ? 34.417 -11.474 -10.405 1.00 93.38 101 GLN A O 1
ATOM 775 N N . GLY A 1 102 ? 32.919 -9.806 -10.503 1.00 91.25 102 GLY A N 1
ATOM 776 C CA . GLY A 1 102 ? 33.585 -9.099 -11.600 1.00 91.25 102 GLY A CA 1
ATOM 777 C C . GLY A 1 102 ? 35.012 -8.660 -11.250 1.00 91.25 102 GLY A C 1
ATOM 778 O O . GLY A 1 102 ? 35.913 -8.784 -12.081 1.00 91.25 102 GLY A O 1
ATOM 779 N N . PHE A 1 103 ? 35.246 -8.206 -10.013 1.00 93.88 103 PHE A N 1
ATOM 780 C CA . PHE A 1 103 ? 36.569 -7.821 -9.524 1.00 93.88 103 PHE A CA 1
ATOM 781 C C . PHE A 1 103 ? 37.496 -9.034 -9.417 1.00 93.88 103 PHE A C 1
ATOM 783 O O . PHE A 1 103 ? 38.624 -8.991 -9.910 1.00 93.88 103 PHE A O 1
ATOM 790 N N . GLY A 1 104 ? 37.001 -10.135 -8.840 1.00 91.81 104 GLY A N 1
ATOM 791 C CA . GLY A 1 104 ? 37.710 -11.415 -8.765 1.00 91.81 104 GLY A CA 1
ATOM 792 C C . GLY A 1 104 ? 38.113 -11.963 -10.136 1.00 91.81 104 GLY A C 1
ATOM 793 O O . GLY A 1 104 ? 39.235 -12.434 -10.321 1.00 91.81 104 GLY A O 1
ATOM 794 N N . ALA A 1 105 ? 37.226 -11.812 -11.119 1.00 90.25 105 ALA A N 1
ATOM 795 C CA . ALA A 1 105 ? 37.453 -12.197 -12.508 1.00 90.25 105 ALA A CA 1
ATOM 796 C C . ALA A 1 105 ? 38.291 -11.191 -13.316 1.00 90.25 105 ALA A C 1
ATOM 798 O O . ALA A 1 105 ? 38.543 -11.413 -14.500 1.00 90.25 105 ALA A O 1
ATOM 799 N N . LYS A 1 106 ? 38.725 -10.081 -12.700 1.00 91.38 106 LYS A N 1
ATOM 800 C CA . LYS A 1 106 ? 39.475 -8.979 -13.333 1.00 91.38 106 LYS A CA 1
ATOM 801 C C . LYS A 1 106 ? 38.724 -8.282 -14.480 1.00 91.38 106 LYS A C 1
ATOM 803 O O . LYS A 1 106 ? 39.341 -7.663 -15.345 1.00 91.38 106 LYS A O 1
ATOM 808 N N . SER A 1 107 ? 37.393 -8.330 -14.472 1.00 88.69 107 SER A N 1
ATOM 809 C CA . SER A 1 107 ? 36.522 -7.656 -15.442 1.00 88.69 107 SER A CA 1
ATOM 810 C C . SER A 1 107 ? 36.206 -6.221 -14.997 1.00 88.69 107 SER A C 1
ATOM 812 O O . SER A 1 107 ? 35.062 -5.858 -14.732 1.00 88.69 107 SER A O 1
ATOM 814 N N . TYR A 1 108 ? 37.243 -5.391 -14.854 1.00 91.69 108 TYR A N 1
ATOM 815 C CA . TYR A 1 108 ? 37.157 -4.094 -14.167 1.00 91.69 108 TYR A CA 1
ATOM 816 C C . TYR A 1 108 ? 36.165 -3.103 -14.791 1.00 91.69 108 TYR A C 1
ATOM 818 O O . TYR A 1 108 ? 35.426 -2.448 -14.059 1.00 91.69 108 TYR A O 1
ATOM 826 N N . ARG A 1 109 ? 36.068 -3.048 -16.125 1.00 89.06 109 ARG A N 1
ATOM 827 C CA . ARG A 1 109 ? 35.106 -2.181 -16.829 1.00 89.06 109 ARG A CA 1
ATOM 828 C C . ARG A 1 109 ? 33.650 -2.506 -16.482 1.00 89.06 109 ARG A C 1
ATOM 830 O O . ARG A 1 109 ? 32.827 -1.599 -16.374 1.00 89.06 109 ARG A O 1
ATOM 837 N N . MET A 1 110 ? 33.331 -3.784 -16.267 1.00 88.31 110 MET A N 1
ATOM 838 C CA . MET A 1 110 ? 31.965 -4.213 -15.952 1.00 88.31 110 MET A CA 1
ATOM 839 C C . MET A 1 110 ? 31.474 -3.664 -14.611 1.00 88.31 110 MET A C 1
ATOM 841 O O . MET A 1 110 ? 30.281 -3.410 -14.463 1.00 88.31 110 MET A O 1
ATOM 845 N N . LEU A 1 111 ? 32.371 -3.415 -13.651 1.00 92.62 111 LEU A N 1
ATOM 846 C CA . LEU A 1 111 ? 32.004 -2.839 -12.354 1.00 92.62 111 LEU A CA 1
ATOM 847 C C . LEU A 1 111 ? 31.387 -1.446 -12.522 1.00 92.62 111 LEU A C 1
ATOM 849 O O . LEU A 1 111 ? 30.358 -1.155 -11.916 1.00 92.62 111 LEU A O 1
ATOM 853 N N . GLY A 1 112 ? 31.991 -0.597 -13.359 1.00 91.94 112 GLY A N 1
ATOM 854 C CA . GLY A 1 112 ? 31.484 0.747 -13.639 1.00 91.94 112 GLY A CA 1
ATOM 855 C C . GLY A 1 112 ? 30.129 0.725 -14.341 1.00 91.94 112 GLY A C 1
ATOM 856 O O . GLY A 1 112 ? 29.243 1.497 -13.983 1.00 91.94 112 GLY A O 1
ATOM 857 N N . LEU A 1 113 ? 29.933 -0.206 -15.280 1.00 91.19 113 LEU A N 1
ATOM 858 C CA . LEU A 1 113 ? 28.653 -0.389 -15.973 1.00 91.19 113 LEU A CA 1
ATOM 859 C C . LEU A 1 113 ? 27.548 -0.875 -15.024 1.00 91.19 113 LEU A C 1
ATOM 861 O O . LEU A 1 113 ? 26.427 -0.371 -15.090 1.00 91.19 113 LEU A O 1
ATOM 865 N N . HIS A 1 114 ? 27.858 -1.800 -14.109 1.00 92.12 114 HIS A N 1
ATOM 866 C CA . HIS A 1 114 ? 26.915 -2.255 -13.085 1.00 92.12 114 HIS A CA 1
ATOM 867 C C . HIS A 1 114 ? 26.588 -1.165 -12.060 1.00 92.12 114 HIS A C 1
ATOM 869 O O . HIS A 1 114 ? 25.423 -1.025 -11.691 1.00 92.12 114 HIS A O 1
ATOM 875 N N . LEU A 1 115 ? 27.571 -0.357 -11.646 1.00 92.81 115 LEU A N 1
ATOM 876 C CA . LEU A 1 115 ? 27.327 0.809 -10.793 1.00 92.81 115 LEU A CA 1
ATOM 877 C C . LEU A 1 115 ? 26.376 1.800 -11.478 1.00 92.81 115 LEU A C 1
ATOM 879 O O . LEU A 1 115 ? 25.407 2.232 -10.862 1.00 92.81 115 LEU A O 1
ATOM 883 N N . GLN A 1 116 ? 26.614 2.126 -12.753 1.00 92.75 116 GLN A N 1
ATOM 884 C CA . GLN A 1 116 ? 25.741 3.025 -13.517 1.00 92.75 116 GLN A CA 1
ATOM 885 C C . GLN A 1 116 ? 24.324 2.470 -13.641 1.00 92.75 116 GLN A C 1
ATOM 887 O O . GLN A 1 116 ? 23.372 3.188 -13.350 1.00 92.75 116 GLN A O 1
ATOM 892 N N . ALA A 1 117 ? 24.181 1.190 -13.997 1.00 91.06 117 ALA A N 1
ATOM 893 C CA . ALA A 1 117 ? 22.879 0.531 -14.064 1.00 91.06 117 ALA A CA 1
ATOM 894 C C . ALA A 1 117 ? 22.143 0.590 -12.712 1.00 91.06 117 ALA A C 1
ATOM 896 O O . ALA A 1 117 ? 20.959 0.918 -12.677 1.00 91.06 117 ALA A O 1
ATOM 897 N N . SER A 1 118 ? 22.850 0.353 -11.600 1.00 91.50 118 SER A N 1
ATOM 898 C CA . SER A 1 118 ? 22.275 0.460 -10.255 1.00 91.50 118 SER A CA 1
ATOM 899 C C . SER A 1 118 ? 21.817 1.883 -9.931 1.00 91.50 118 SER A C 1
ATOM 901 O O . SER A 1 118 ? 20.687 2.083 -9.485 1.00 91.50 118 SER A O 1
ATOM 903 N N . CYS A 1 119 ? 22.653 2.891 -10.202 1.00 90.62 119 CYS A N 1
ATOM 904 C CA . CYS A 1 119 ? 22.317 4.296 -9.956 1.00 90.62 119 CYS A CA 1
ATOM 905 C C . CYS A 1 119 ? 21.147 4.786 -10.822 1.00 90.62 119 CYS A C 1
ATOM 907 O O . CYS A 1 119 ? 20.342 5.572 -10.338 1.00 90.62 119 CYS A O 1
ATOM 909 N N . ILE A 1 120 ? 21.001 4.301 -12.062 1.00 88.94 120 ILE A N 1
ATOM 910 C CA . ILE A 1 120 ? 19.833 4.606 -12.909 1.00 88.94 120 ILE A CA 1
ATOM 911 C C . ILE A 1 120 ? 18.544 4.088 -12.253 1.00 88.94 120 ILE A C 1
ATOM 913 O O . ILE A 1 120 ? 17.541 4.794 -12.224 1.00 88.94 120 ILE A O 1
ATOM 917 N N . ILE A 1 121 ? 18.577 2.877 -11.690 1.00 85.50 121 ILE A N 1
ATOM 918 C CA . ILE A 1 121 ? 17.413 2.244 -11.048 1.00 85.50 121 ILE A CA 1
ATOM 919 C C . ILE A 1 121 ? 17.096 2.879 -9.686 1.00 85.50 121 ILE A C 1
ATOM 921 O O . ILE A 1 121 ? 15.936 2.958 -9.296 1.00 85.50 121 ILE A O 1
ATOM 925 N N . SER A 1 122 ? 18.114 3.338 -8.954 1.00 83.69 122 SER A N 1
ATOM 926 C CA . SER A 1 122 ? 17.995 3.795 -7.561 1.00 83.69 122 SER A CA 1
ATOM 927 C C . SER A 1 122 ? 18.574 5.200 -7.352 1.00 83.69 122 SER A C 1
ATOM 929 O O . SER A 1 122 ? 19.316 5.450 -6.404 1.00 83.69 122 SER A O 1
ATOM 931 N N . CYS A 1 123 ? 18.214 6.132 -8.243 1.00 74.25 123 CYS A N 1
ATOM 932 C CA . CYS A 1 123 ? 18.786 7.483 -8.337 1.00 74.25 123 CYS A CA 1
ATOM 933 C C . CYS A 1 123 ? 18.852 8.220 -6.981 1.00 74.25 123 CYS A C 1
ATOM 935 O O . CYS A 1 123 ? 19.916 8.715 -6.602 1.00 74.25 123 CYS A O 1
ATOM 937 N N . PHE A 1 124 ? 17.775 8.177 -6.186 1.00 66.56 124 PHE A N 1
ATOM 938 C CA . PHE A 1 124 ? 17.684 8.809 -4.857 1.00 66.56 124 PHE A CA 1
ATOM 939 C C . PHE A 1 124 ? 18.518 8.132 -3.750 1.00 66.56 124 PHE A C 1
ATOM 941 O O . PHE A 1 124 ? 18.743 8.731 -2.703 1.00 66.56 124 PHE A O 1
ATOM 948 N N . PHE A 1 125 ? 19.025 6.917 -3.981 1.00 72.31 125 PHE A N 1
ATOM 949 C CA . PHE A 1 125 ? 19.798 6.116 -3.018 1.00 72.31 125 PHE A CA 1
ATOM 950 C C . PHE A 1 125 ? 21.186 5.729 -3.543 1.00 72.31 125 PHE A C 1
ATOM 952 O O . PHE A 1 125 ? 21.828 4.793 -3.058 1.00 72.31 125 PHE A O 1
ATOM 959 N N . SER A 1 126 ? 21.695 6.507 -4.502 1.00 80.62 126 SER A N 1
ATOM 960 C CA . SER A 1 126 ? 22.983 6.283 -5.165 1.00 80.62 126 SER A CA 1
ATOM 961 C C . SER A 1 126 ? 24.181 6.212 -4.204 1.00 80.62 126 SER A C 1
ATOM 963 O O . SER A 1 126 ? 25.189 5.596 -4.548 1.00 80.62 126 SER A O 1
ATOM 965 N N . ILE A 1 127 ? 24.073 6.760 -2.983 1.00 84.50 127 ILE A N 1
ATOM 966 C CA . ILE A 1 127 ? 25.096 6.636 -1.928 1.00 84.50 127 ILE A CA 1
ATOM 967 C C . ILE A 1 127 ? 25.435 5.168 -1.675 1.00 84.50 127 ILE A C 1
ATOM 969 O O . ILE A 1 127 ? 26.599 4.786 -1.762 1.00 84.50 127 ILE A O 1
ATOM 973 N N . ILE A 1 128 ? 24.430 4.332 -1.397 1.00 87.00 128 ILE A N 1
ATOM 974 C CA . ILE A 1 128 ? 24.648 2.937 -0.998 1.00 87.00 128 ILE A CA 1
ATOM 975 C C . ILE A 1 128 ? 25.300 2.161 -2.148 1.00 87.00 128 ILE A C 1
ATOM 977 O O . ILE A 1 128 ? 26.207 1.361 -1.925 1.00 87.00 128 ILE A O 1
ATOM 981 N N . ASN A 1 129 ? 24.927 2.463 -3.393 1.00 90.69 129 ASN A N 1
ATOM 982 C CA . ASN A 1 129 ? 25.547 1.856 -4.569 1.00 90.69 129 ASN A CA 1
ATOM 983 C C . ASN A 1 129 ? 27.039 2.172 -4.676 1.00 90.69 129 ASN A C 1
ATOM 985 O O . ASN A 1 129 ? 27.846 1.283 -4.952 1.00 90.69 129 ASN A O 1
ATOM 989 N N . ILE A 1 130 ? 27.410 3.426 -4.412 1.00 90.00 130 ILE A N 1
ATOM 990 C CA . ILE A 1 130 ? 28.806 3.863 -4.379 1.00 90.00 130 ILE A CA 1
ATOM 991 C C . ILE A 1 130 ? 29.569 3.120 -3.275 1.00 90.00 130 ILE A C 1
ATOM 993 O O . ILE A 1 130 ? 30.673 2.630 -3.528 1.00 90.00 130 ILE A O 1
ATOM 997 N N . LEU A 1 131 ? 28.972 2.963 -2.086 1.00 88.75 131 LEU A N 1
ATOM 998 C CA . LEU A 1 131 ? 29.572 2.190 -0.993 1.00 88.75 131 LEU A CA 1
ATOM 999 C C . LEU A 1 131 ? 29.861 0.750 -1.429 1.00 88.75 131 LEU A C 1
ATOM 1001 O O . LEU A 1 131 ? 30.994 0.288 -1.298 1.00 88.75 131 LEU A O 1
ATOM 1005 N N . ARG A 1 132 ? 28.869 0.055 -2.006 1.00 91.94 132 ARG A N 1
ATOM 1006 C CA . ARG A 1 132 ? 29.026 -1.338 -2.462 1.00 91.94 132 ARG A CA 1
ATOM 1007 C C . ARG A 1 132 ? 30.048 -1.471 -3.587 1.00 91.94 132 ARG A C 1
ATOM 1009 O O . ARG A 1 132 ? 30.836 -2.415 -3.581 1.00 91.94 132 ARG A O 1
ATOM 1016 N N . PHE A 1 133 ? 30.093 -0.514 -4.511 1.00 93.69 133 PHE A N 1
ATOM 1017 C CA . PHE A 1 133 ? 31.088 -0.481 -5.583 1.00 93.69 133 PHE A CA 1
ATOM 1018 C C . PHE A 1 133 ? 32.519 -0.348 -5.049 1.00 93.69 133 PHE A C 1
ATOM 1020 O O . PHE A 1 133 ? 33.401 -1.097 -5.475 1.00 93.69 133 PHE A O 1
ATOM 1027 N N . LEU A 1 134 ? 32.764 0.571 -4.112 1.00 92.94 134 LEU A N 1
ATOM 1028 C CA . LEU A 1 134 ? 34.087 0.762 -3.510 1.00 92.94 134 LEU A CA 1
ATOM 1029 C C . LEU A 1 134 ? 34.479 -0.433 -2.622 1.00 92.94 134 LEU A C 1
ATOM 1031 O O . LEU A 1 134 ? 35.606 -0.928 -2.706 1.00 92.94 134 LEU A O 1
ATOM 1035 N N . GLN A 1 135 ? 33.527 -0.959 -1.845 1.00 93.00 135 GLN A N 1
ATOM 1036 C CA . GLN A 1 135 ? 33.700 -2.134 -0.989 1.00 93.00 135 GLN A CA 1
ATOM 1037 C C . GLN A 1 135 ? 34.073 -3.391 -1.789 1.00 93.00 135 GLN A C 1
ATOM 1039 O O . GLN A 1 135 ? 34.975 -4.122 -1.378 1.00 93.00 135 GLN A O 1
ATOM 1044 N N . ALA A 1 136 ? 33.424 -3.651 -2.929 1.00 92.19 136 ALA A N 1
ATOM 1045 C CA . ALA A 1 136 ? 33.703 -4.820 -3.770 1.00 92.19 136 ALA A CA 1
ATOM 1046 C C . ALA A 1 136 ? 35.174 -4.882 -4.235 1.00 92.19 136 ALA A C 1
ATOM 1048 O O . ALA A 1 136 ? 35.753 -5.958 -4.373 1.00 92.19 136 ALA A O 1
ATOM 1049 N N . GLN A 1 137 ? 35.798 -3.714 -4.406 1.00 93.38 137 GLN A N 1
ATOM 1050 C CA . GLN A 1 137 ? 37.196 -3.556 -4.819 1.00 93.38 137 GLN A CA 1
ATOM 1051 C C . GLN A 1 137 ? 38.184 -3.543 -3.637 1.00 93.38 137 GLN A C 1
ATOM 1053 O O . GLN A 1 137 ? 39.393 -3.471 -3.845 1.00 93.38 137 GLN A O 1
ATOM 1058 N N . GLY A 1 138 ? 37.694 -3.562 -2.392 1.00 90.19 138 GLY A N 1
ATOM 1059 C CA . GLY A 1 138 ? 38.513 -3.384 -1.189 1.00 90.19 138 GLY A CA 1
ATOM 1060 C C . GLY A 1 138 ? 38.930 -1.933 -0.907 1.00 90.19 138 GLY A C 1
ATOM 1061 O O . GLY A 1 138 ? 39.800 -1.695 -0.069 1.00 90.19 138 GLY A O 1
ATOM 1062 N N . ILE A 1 139 ? 38.320 -0.946 -1.572 1.00 92.00 139 ILE A N 1
ATOM 1063 C CA . ILE A 1 139 ? 38.626 0.483 -1.405 1.00 92.00 139 ILE A CA 1
ATOM 1064 C C . ILE A 1 139 ? 37.758 1.055 -0.276 1.00 92.00 139 ILE A C 1
ATOM 1066 O O . ILE A 1 139 ? 36.761 1.729 -0.507 1.00 92.00 139 ILE A O 1
ATOM 1070 N N . VAL A 1 140 ? 38.131 0.770 0.972 1.00 91.12 140 VAL A N 1
ATOM 1071 C CA . VAL A 1 140 ? 37.279 1.080 2.139 1.00 91.12 140 VAL A CA 1
ATOM 1072 C C . VAL A 1 140 ? 37.711 2.306 2.951 1.00 91.12 140 VAL A C 1
ATOM 1074 O O . VAL A 1 140 ? 36.891 2.907 3.632 1.00 91.12 140 VAL A O 1
ATOM 1077 N N . MET A 1 141 ? 38.966 2.753 2.848 1.00 90.81 141 MET A N 1
ATOM 1078 C CA . MET A 1 141 ? 39.445 3.930 3.599 1.00 90.81 141 MET A CA 1
ATOM 1079 C C . MET A 1 141 ? 38.734 5.251 3.247 1.00 90.81 141 MET A C 1
ATOM 1081 O O . MET A 1 141 ? 38.450 6.021 4.162 1.00 90.81 141 MET A O 1
ATOM 1085 N N . PRO A 1 142 ? 38.396 5.546 1.974 1.00 89.00 142 PRO A N 1
ATOM 1086 C CA . PRO A 1 142 ? 37.596 6.728 1.647 1.00 89.00 142 PRO A CA 1
ATOM 1087 C C . PRO A 1 142 ? 36.228 6.713 2.331 1.00 89.00 142 PRO A C 1
ATOM 1089 O O . PRO A 1 142 ? 35.759 7.759 2.767 1.00 89.00 142 PRO A O 1
ATOM 1092 N N . LEU A 1 143 ? 35.622 5.530 2.483 1.00 88.31 143 LEU A N 1
ATOM 1093 C CA . LEU A 1 143 ? 34.327 5.379 3.145 1.00 88.31 143 LEU A CA 1
ATOM 1094 C C . LEU A 1 143 ? 34.391 5.850 4.600 1.00 88.31 143 LEU A C 1
ATOM 1096 O O . LEU A 1 143 ? 33.449 6.474 5.072 1.00 88.31 143 LEU A O 1
ATOM 1100 N N . VAL A 1 144 ? 35.512 5.615 5.290 1.00 90.62 144 VAL A N 1
ATOM 1101 C CA . VAL A 1 144 ? 35.729 6.055 6.678 1.00 90.62 144 VAL A CA 1
ATOM 1102 C C . VAL A 1 144 ? 35.864 7.573 6.766 1.00 90.62 144 VAL A C 1
ATOM 1104 O O . VAL A 1 144 ? 35.206 8.216 7.582 1.00 90.62 144 VAL A O 1
ATOM 1107 N N . TRP A 1 145 ? 36.696 8.177 5.915 1.00 88.62 145 TRP A N 1
ATOM 1108 C CA . TRP A 1 145 ? 36.902 9.628 5.944 1.00 88.62 145 TRP A CA 1
ATOM 1109 C C . TRP A 1 145 ? 35.625 10.393 5.609 1.00 88.62 145 TRP A C 1
ATOM 1111 O O . TRP A 1 145 ? 35.275 11.354 6.298 1.00 88.62 145 TRP A O 1
ATOM 1121 N N . PHE A 1 146 ? 34.904 9.930 4.588 1.00 87.88 146 PHE A N 1
ATOM 1122 C CA . PHE A 1 146 ? 33.649 10.541 4.181 1.00 87.88 146 PHE A CA 1
ATOM 1123 C C . PHE A 1 146 ? 32.480 10.179 5.098 1.00 87.88 146 PHE A C 1
ATOM 1125 O O . PHE A 1 146 ? 31.471 10.857 5.015 1.00 87.88 146 PHE A O 1
ATOM 1132 N N . SER A 1 147 ? 32.590 9.199 6.004 1.00 86.12 147 SER A N 1
ATOM 1133 C CA . SER A 1 147 ? 31.561 8.933 7.021 1.00 86.12 147 SER A CA 1
ATOM 1134 C C . SER A 1 147 ? 31.781 9.700 8.330 1.00 86.12 147 SER A C 1
ATOM 1136 O O . SER A 1 147 ? 30.809 10.164 8.922 1.00 86.12 147 SER A O 1
ATOM 1138 N N . ILE A 1 148 ? 33.032 9.881 8.777 1.00 85.56 148 ILE A N 1
ATOM 1139 C CA . ILE A 1 148 ? 33.359 10.558 10.050 1.00 85.56 148 ILE A CA 1
ATOM 1140 C C . ILE A 1 148 ? 33.144 12.079 9.973 1.00 85.56 148 ILE A C 1
ATOM 1142 O O . ILE A 1 148 ? 32.650 12.689 10.923 1.00 85.56 148 ILE A O 1
ATOM 1146 N N . LEU A 1 149 ? 33.506 12.714 8.855 1.00 83.56 149 LEU A N 1
ATOM 1147 C CA . LEU A 1 149 ? 33.364 14.167 8.719 1.00 83.56 149 LEU A CA 1
ATOM 1148 C C . LEU A 1 149 ? 31.882 14.606 8.779 1.00 83.56 149 LEU A C 1
ATOM 1150 O O . LEU A 1 149 ? 31.569 15.489 9.583 1.00 83.56 149 LEU A O 1
ATOM 1154 N N . PRO A 1 150 ? 30.942 13.977 8.038 1.00 84.69 150 PRO A N 1
ATOM 1155 C CA . PRO A 1 150 ? 29.531 14.341 8.110 1.00 84.69 150 PRO A CA 1
ATOM 1156 C C . PRO A 1 150 ? 28.899 14.088 9.475 1.00 84.69 150 PRO A C 1
ATOM 1158 O O . PRO A 1 150 ? 28.145 14.947 9.921 1.00 84.69 150 PRO A O 1
ATOM 1161 N N . ILE A 1 151 ? 29.217 12.987 10.173 1.00 86.12 151 ILE A N 1
ATOM 1162 C CA . ILE A 1 151 ? 28.662 12.747 11.519 1.00 86.12 151 ILE A CA 1
ATOM 1163 C C . ILE A 1 151 ? 29.139 13.807 12.520 1.00 86.12 151 ILE A C 1
ATOM 1165 O O . ILE A 1 151 ? 28.339 14.302 13.309 1.00 86.12 151 ILE A O 1
ATOM 1169 N N . GLY A 1 152 ? 30.402 14.245 12.439 1.00 86.25 152 GLY A N 1
ATOM 1170 C CA . GLY A 1 152 ? 30.909 15.345 13.263 1.00 86.25 152 GLY A CA 1
ATOM 1171 C C . GLY A 1 152 ? 30.146 16.649 13.018 1.00 86.25 152 GLY A C 1
ATOM 1172 O O . GLY A 1 152 ? 29.729 17.317 13.962 1.00 86.25 152 GLY A O 1
ATOM 1173 N N . THR A 1 153 ? 29.884 16.981 11.749 1.00 90.00 153 THR A N 1
ATOM 1174 C CA . THR A 1 153 ? 29.055 18.149 11.403 1.00 90.00 153 THR A CA 1
ATOM 1175 C C . THR A 1 153 ? 27.579 17.963 11.762 1.00 90.00 153 THR A C 1
ATOM 1177 O O . THR A 1 153 ? 26.906 18.941 12.081 1.00 90.00 153 THR A O 1
ATOM 1180 N N . HIS A 1 154 ? 27.076 16.724 11.761 1.00 94.31 154 HIS A N 1
ATOM 1181 C CA . HIS A 1 154 ? 25.674 16.405 12.010 1.00 94.31 154 HIS A CA 1
ATOM 1182 C C . HIS A 1 154 ? 25.240 16.824 13.414 1.00 94.31 154 HIS A C 1
ATOM 1184 O O . HIS A 1 154 ? 24.202 17.462 13.534 1.00 94.31 154 HIS A O 1
ATOM 1190 N N . PHE A 1 155 ? 26.058 16.577 14.447 1.00 92.19 155 PHE A N 1
ATOM 1191 C CA . PHE A 1 155 ? 25.773 17.040 15.814 1.00 92.19 155 PHE A CA 1
ATOM 1192 C C . PHE A 1 155 ? 25.548 18.556 15.887 1.00 92.19 155 PHE A C 1
ATOM 1194 O O . PHE A 1 155 ? 24.623 19.009 16.553 1.00 92.19 155 PHE A O 1
ATOM 1201 N N . GLY A 1 156 ? 26.358 19.344 15.174 1.00 92.94 156 GLY A N 1
ATOM 1202 C CA . GLY A 1 156 ? 26.184 20.797 15.114 1.00 92.94 156 GLY A CA 1
ATOM 1203 C C . GLY A 1 156 ? 24.920 21.208 14.355 1.00 92.94 156 GLY A C 1
ATOM 1204 O O . GLY A 1 156 ? 24.175 22.070 14.820 1.00 92.94 156 GLY A O 1
ATOM 1205 N N . ILE A 1 157 ? 24.654 20.567 13.212 1.00 94.31 157 ILE A N 1
ATOM 1206 C CA . ILE A 1 157 ? 23.485 20.857 12.369 1.00 94.31 157 ILE A CA 1
ATOM 1207 C C . ILE A 1 157 ? 22.187 20.501 13.100 1.00 94.31 157 ILE A C 1
ATOM 1209 O O . ILE A 1 157 ? 21.276 21.324 13.145 1.00 94.31 157 ILE A O 1
ATOM 1213 N N . VAL A 1 158 ? 22.099 19.307 13.692 1.00 95.31 158 VAL A N 1
ATOM 1214 C CA . VAL A 1 158 ? 20.899 18.853 14.407 1.00 95.31 158 VAL A CA 1
ATOM 1215 C C . VAL A 1 158 ? 20.662 19.681 15.662 1.00 95.31 158 VAL A C 1
ATOM 1217 O O . VAL A 1 158 ? 19.541 20.125 15.878 1.00 95.31 158 VAL A O 1
ATOM 1220 N N . TYR A 1 159 ? 21.709 19.993 16.434 1.00 93.12 159 TYR A N 1
ATOM 1221 C CA . TYR A 1 159 ? 21.584 20.860 17.603 1.00 93.12 159 TYR A CA 1
ATOM 1222 C C . TYR A 1 159 ? 21.070 22.252 17.213 1.00 93.12 159 TYR A C 1
ATOM 1224 O O . TYR A 1 159 ? 20.131 22.752 17.828 1.00 93.12 159 TYR A O 1
ATOM 1232 N N . GLY A 1 160 ? 21.637 22.862 16.166 1.00 93.75 160 GLY A N 1
ATOM 1233 C CA . GLY A 1 160 ? 21.197 24.168 15.678 1.00 93.75 160 GLY A CA 1
ATOM 1234 C C . GLY A 1 160 ? 19.757 24.150 15.156 1.00 93.75 160 GLY A C 1
ATOM 1235 O O . GLY A 1 160 ? 18.952 24.990 15.548 1.00 93.75 160 GLY A O 1
ATOM 1236 N N . LEU A 1 161 ? 19.400 23.177 14.313 1.00 94.44 161 LEU A N 1
ATOM 1237 C CA . LEU A 1 161 ? 18.061 23.097 13.723 1.00 94.44 161 LEU A CA 1
ATOM 1238 C C . LEU A 1 161 ? 16.978 22.718 14.740 1.00 94.44 161 LEU A C 1
ATOM 1240 O O . LEU A 1 161 ? 15.869 23.234 14.644 1.00 94.44 161 LEU A O 1
ATOM 1244 N N . VAL A 1 162 ? 17.271 21.857 15.713 1.00 93.88 162 VAL A N 1
ATOM 1245 C CA . VAL A 1 162 ? 16.282 21.445 16.721 1.00 93.88 162 VAL A CA 1
ATOM 1246 C C . VAL A 1 162 ? 16.135 22.496 17.826 1.00 93.88 162 VAL A C 1
ATOM 1248 O O . VAL A 1 162 ? 15.008 22.814 18.191 1.00 93.88 162 VAL A O 1
ATOM 1251 N N . ASN A 1 163 ? 17.240 23.065 18.330 1.00 87.81 163 ASN A N 1
ATOM 1252 C CA . ASN A 1 163 ? 17.215 23.898 19.543 1.00 87.81 163 ASN A CA 1
ATOM 1253 C C . ASN A 1 163 ? 17.294 25.413 19.294 1.00 87.81 163 ASN A C 1
ATOM 1255 O O . ASN A 1 163 ? 16.847 26.182 20.141 1.00 87.81 163 ASN A O 1
ATOM 1259 N N . TRP A 1 164 ? 17.903 25.875 18.195 1.00 90.38 164 TRP A N 1
ATOM 1260 C CA . TRP A 1 164 ? 18.066 27.31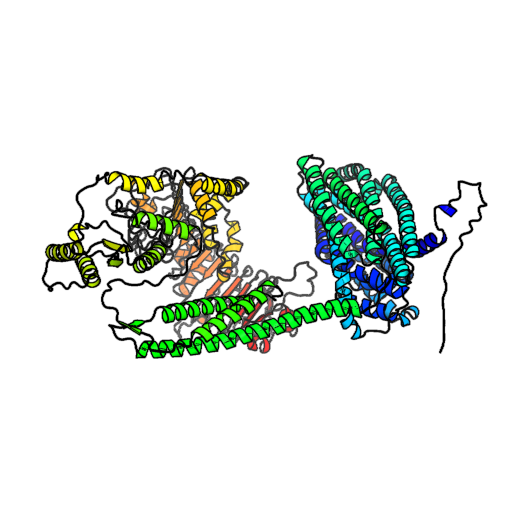7 17.921 1.00 90.38 164 TRP A CA 1
ATOM 1261 C C . TRP A 1 164 ? 17.060 27.873 16.916 1.00 90.38 164 TRP A C 1
ATOM 1263 O O . TRP A 1 164 ? 16.995 29.087 16.727 1.00 90.38 164 TRP A O 1
ATOM 1273 N N . THR A 1 165 ? 16.271 27.014 16.274 1.00 89.19 165 THR A N 1
ATOM 1274 C CA . THR A 1 165 ? 15.229 27.428 15.328 1.00 89.19 165 THR A CA 1
ATOM 1275 C C . THR A 1 165 ? 13.860 26.935 15.786 1.00 89.19 165 THR A C 1
ATOM 1277 O O . THR A 1 165 ? 13.762 25.999 16.573 1.00 89.19 165 THR A O 1
ATOM 1280 N N . SER A 1 166 ? 12.784 27.524 15.263 1.00 87.19 166 SER A N 1
ATOM 1281 C CA . SER A 1 166 ? 11.403 27.098 15.542 1.00 87.19 166 SER A CA 1
ATOM 1282 C C . SER A 1 166 ? 11.004 25.777 14.860 1.00 87.19 166 SER A C 1
ATOM 1284 O O . SER A 1 166 ? 9.843 25.380 14.917 1.00 87.19 166 SER A O 1
ATOM 1286 N N . ILE A 1 167 ? 11.942 25.092 14.194 1.00 87.62 167 ILE A N 1
ATOM 1287 C CA . ILE A 1 167 ? 11.668 23.924 13.347 1.00 87.62 167 ILE A CA 1
ATOM 1288 C C . ILE A 1 167 ? 11.471 22.643 14.192 1.00 87.62 167 ILE A C 1
ATOM 1290 O O . ILE A 1 167 ? 10.766 21.727 13.756 1.00 87.62 167 ILE A O 1
ATOM 1294 N N . GLY A 1 168 ? 12.038 22.575 15.406 1.00 88.12 168 GLY A N 1
ATOM 1295 C CA . GLY A 1 168 ? 11.800 21.498 16.380 1.00 88.12 168 GLY A CA 1
ATOM 1296 C C . GLY A 1 168 ? 12.017 20.094 15.798 1.00 88.12 168 GLY A C 1
ATOM 1297 O O . GLY A 1 168 ? 13.053 19.820 15.191 1.00 88.12 168 GLY A O 1
ATOM 1298 N N . LEU A 1 169 ? 11.013 19.214 15.920 1.00 87.44 169 LEU A N 1
ATOM 1299 C CA . LEU A 1 169 ? 11.034 17.830 15.417 1.00 87.44 169 LEU A CA 1
ATOM 1300 C C . LEU A 1 169 ? 11.396 17.721 13.923 1.00 87.44 169 LEU A C 1
ATOM 1302 O O . LEU A 1 169 ? 12.183 16.859 13.527 1.00 87.44 169 LEU A O 1
ATOM 1306 N N . LYS A 1 170 ? 10.874 18.619 13.075 1.00 89.75 170 LYS A N 1
ATOM 1307 C CA . LYS A 1 170 ? 11.188 18.631 11.632 1.00 89.75 170 LYS A CA 1
ATOM 1308 C C . LYS A 1 170 ? 12.674 18.919 11.391 1.00 89.75 170 LYS A C 1
ATOM 1310 O O . LYS A 1 170 ? 13.256 18.400 10.436 1.00 89.75 170 LYS A O 1
ATOM 1315 N N . GLY A 1 171 ? 13.304 19.679 12.289 1.00 91.56 171 GLY A N 1
ATOM 1316 C CA . GLY A 1 171 ? 14.713 20.052 12.230 1.00 91.56 171 GLY A CA 1
ATOM 1317 C C . GLY A 1 171 ? 15.630 18.834 12.285 1.00 91.56 171 GLY A C 1
ATOM 1318 O O . GLY A 1 171 ? 16.626 18.796 11.565 1.00 91.56 171 GLY A O 1
ATOM 1319 N N . ALA A 1 172 ? 15.240 17.798 13.035 1.00 90.56 172 ALA A N 1
ATOM 1320 C CA . ALA A 1 172 ? 15.973 16.537 13.119 1.00 90.56 172 ALA A CA 1
ATOM 1321 C C . ALA A 1 172 ? 16.026 15.803 11.766 1.00 90.56 172 ALA A C 1
ATOM 1323 O O . ALA A 1 172 ? 17.103 15.475 11.268 1.00 90.56 172 ALA A O 1
ATOM 1324 N N . SER A 1 173 ? 14.877 15.625 11.107 1.00 90.19 173 SER A N 1
ATOM 1325 C CA . SER A 1 173 ? 14.805 14.974 9.785 1.00 90.19 173 SER A CA 1
ATOM 1326 C C . SER A 1 173 ? 15.553 15.751 8.689 1.00 90.19 173 SER A C 1
ATOM 1328 O O . SER A 1 173 ? 16.206 15.179 7.807 1.00 90.19 173 SER A O 1
ATOM 1330 N N . MET A 1 174 ? 15.510 17.081 8.776 1.00 92.75 174 MET A N 1
ATOM 1331 C CA . MET A 1 174 ? 16.180 17.978 7.846 1.00 92.75 174 MET A CA 1
ATOM 1332 C C . MET A 1 174 ? 17.702 17.932 8.023 1.00 92.75 174 MET A C 1
ATOM 1334 O O . MET A 1 174 ? 18.430 17.878 7.031 1.00 92.75 174 MET A O 1
ATOM 1338 N N . ALA A 1 175 ? 18.180 17.873 9.271 1.00 93.44 175 ALA A N 1
ATOM 1339 C CA . ALA A 1 175 ? 19.590 17.676 9.592 1.00 93.44 175 ALA A CA 1
ATOM 1340 C C . ALA A 1 175 ? 20.123 16.356 9.019 1.00 93.44 175 ALA A C 1
ATOM 1342 O O . ALA A 1 175 ? 21.178 16.351 8.381 1.00 93.44 175 ALA A O 1
ATOM 1343 N N . ALA A 1 176 ? 19.382 15.254 9.188 1.00 90.44 176 ALA A N 1
ATOM 1344 C CA . ALA A 1 176 ? 19.756 13.951 8.635 1.00 90.44 176 ALA A CA 1
ATOM 1345 C C . ALA A 1 176 ? 19.888 14.004 7.106 1.00 90.44 176 ALA A C 1
ATOM 1347 O O . ALA A 1 176 ? 20.895 13.566 6.547 1.00 90.44 176 ALA A O 1
ATOM 1348 N N . SER A 1 177 ? 18.914 14.621 6.432 1.00 90.69 177 SER A N 1
ATOM 1349 C CA . SER A 1 177 ? 18.914 14.770 4.973 1.00 90.69 177 SER A CA 1
ATOM 1350 C C . SER A 1 177 ? 20.124 15.564 4.472 1.00 90.69 177 SER A C 1
ATOM 1352 O O . SER A 1 177 ? 20.807 15.129 3.544 1.00 90.69 177 SER A O 1
ATOM 1354 N N . ILE A 1 178 ? 20.438 16.700 5.106 1.00 91.75 178 ILE A N 1
ATOM 1355 C CA . ILE A 1 178 ? 21.606 17.524 4.752 1.00 91.75 178 ILE A CA 1
ATOM 1356 C C . ILE A 1 178 ? 22.899 16.714 4.918 1.00 91.75 178 ILE A C 1
ATOM 1358 O O . ILE A 1 178 ? 23.737 16.697 4.014 1.00 91.75 178 ILE A O 1
ATOM 1362 N N . SER A 1 179 ? 23.051 15.994 6.032 1.00 91.81 179 SER A N 1
ATOM 1363 C CA . SER A 1 179 ? 24.221 15.147 6.289 1.00 91.81 179 SER A CA 1
ATOM 1364 C C . SER A 1 179 ? 24.393 14.028 5.255 1.00 91.81 179 SER A C 1
ATOM 1366 O O . SER A 1 179 ? 25.517 13.784 4.809 1.00 91.81 179 SER A O 1
ATOM 1368 N N . LEU A 1 180 ? 23.302 13.397 4.813 1.00 87.25 180 LEU A N 1
ATOM 1369 C CA . LEU A 1 180 ? 23.332 12.364 3.772 1.00 87.25 180 LEU A CA 1
ATOM 1370 C C . LEU A 1 180 ? 23.684 12.931 2.385 1.00 87.25 180 LEU A C 1
ATOM 1372 O O . LEU A 1 180 ? 24.456 12.314 1.651 1.00 87.25 180 LEU A O 1
ATOM 1376 N N . TRP A 1 181 ? 23.207 14.126 2.027 1.00 88.88 181 TRP A N 1
ATOM 1377 C CA . TRP A 1 181 ? 23.586 14.777 0.764 1.00 88.88 181 TRP A CA 1
ATOM 1378 C C . TRP A 1 181 ? 25.053 15.213 0.736 1.00 88.88 181 TRP A C 1
ATOM 1380 O O . TRP A 1 181 ? 25.729 15.023 -0.277 1.00 88.88 181 TRP A O 1
ATOM 1390 N N . MET A 1 182 ? 25.581 15.735 1.849 1.00 87.75 182 MET A N 1
ATOM 1391 C CA . MET A 1 182 ? 27.013 16.041 1.967 1.00 87.75 182 MET A CA 1
ATOM 1392 C C . MET A 1 182 ? 27.869 14.789 1.729 1.00 87.75 182 MET A C 1
ATOM 1394 O O . MET A 1 182 ? 28.853 14.827 0.983 1.00 87.75 182 MET A O 1
ATOM 1398 N N . LEU A 1 183 ? 27.455 13.657 2.303 1.00 86.81 183 LEU A N 1
ATOM 1399 C CA . LEU A 1 183 ? 28.085 12.363 2.074 1.00 86.81 183 LEU A CA 1
ATOM 1400 C C . LEU A 1 183 ? 28.019 11.946 0.596 1.00 86.81 183 LEU A C 1
ATOM 1402 O O . LEU A 1 183 ? 29.052 11.600 0.022 1.00 86.81 183 LEU A O 1
ATOM 1406 N N . PHE A 1 184 ? 26.843 12.014 -0.036 1.00 87.88 184 PHE A N 1
ATOM 1407 C CA . PHE A 1 184 ? 26.673 11.669 -1.450 1.00 87.88 184 PHE A CA 1
ATOM 1408 C C . PHE A 1 184 ? 27.622 12.450 -2.357 1.00 87.88 184 PHE A C 1
ATOM 1410 O O . PHE A 1 184 ? 28.358 11.858 -3.147 1.00 87.88 184 PHE A O 1
ATOM 1417 N N . ILE A 1 185 ? 27.627 13.776 -2.214 1.00 88.44 185 ILE A N 1
ATOM 1418 C CA . ILE A 1 185 ? 28.419 14.672 -3.058 1.00 88.44 185 ILE A CA 1
ATOM 1419 C C . ILE A 1 185 ? 29.910 14.377 -2.871 1.00 88.44 185 ILE A C 1
ATOM 1421 O O . ILE A 1 185 ? 30.641 14.258 -3.854 1.00 88.44 185 ILE A O 1
ATOM 1425 N N . SER A 1 186 ? 30.363 14.184 -1.628 1.00 88.62 186 SER A N 1
ATOM 1426 C CA . SER A 1 186 ? 31.768 13.862 -1.348 1.00 88.62 186 SER A CA 1
ATOM 1427 C C . SER A 1 186 ? 32.219 12.529 -1.967 1.00 88.62 186 SER A C 1
ATOM 1429 O O . SER A 1 186 ? 33.281 12.471 -2.592 1.00 88.62 186 SER A O 1
ATOM 1431 N N . LEU A 1 187 ? 31.389 11.483 -1.897 1.00 89.19 187 LEU A N 1
ATOM 1432 C CA . LEU A 1 187 ? 31.670 10.178 -2.502 1.00 89.19 187 LEU A CA 1
ATOM 1433 C C . LEU A 1 187 ? 31.596 10.198 -4.038 1.00 89.19 187 LEU A C 1
ATOM 1435 O O . LEU A 1 187 ? 32.430 9.579 -4.702 1.00 89.19 187 LEU A O 1
ATOM 1439 N N . ALA A 1 188 ? 30.643 10.929 -4.617 1.00 88.12 188 ALA A N 1
ATOM 1440 C CA . ALA A 1 188 ? 30.529 11.092 -6.065 1.00 88.12 188 ALA A CA 1
ATOM 1441 C C . ALA A 1 188 ? 31.739 11.848 -6.643 1.00 88.12 188 ALA A C 1
ATOM 1443 O O . ALA A 1 188 ? 32.330 11.411 -7.634 1.00 88.12 188 ALA A O 1
ATOM 1444 N N . MET A 1 189 ? 32.172 12.928 -5.980 1.00 89.12 189 MET A N 1
ATOM 1445 C CA . MET A 1 189 ? 33.406 13.641 -6.332 1.00 89.12 189 MET A CA 1
ATOM 1446 C C . MET A 1 189 ? 34.635 12.737 -6.216 1.00 89.12 189 MET A C 1
ATOM 1448 O O . MET A 1 189 ? 35.520 12.784 -7.071 1.00 89.12 189 MET A O 1
ATOM 1452 N N . TYR A 1 190 ? 34.691 11.883 -5.191 1.00 91.56 190 TYR A N 1
ATOM 1453 C CA . TYR A 1 190 ? 35.778 10.925 -5.043 1.00 91.56 190 TYR A CA 1
ATOM 1454 C C . TYR A 1 190 ? 35.856 9.950 -6.226 1.00 91.56 190 TYR A C 1
ATOM 1456 O O . TYR A 1 190 ? 36.939 9.770 -6.783 1.00 91.56 190 TYR A O 1
ATOM 1464 N N . ILE A 1 191 ? 34.726 9.375 -6.659 1.00 91.00 191 ILE A N 1
ATOM 1465 C CA . ILE A 1 191 ? 34.686 8.494 -7.838 1.00 91.00 191 ILE A CA 1
ATOM 1466 C C . ILE A 1 191 ? 35.165 9.221 -9.096 1.00 91.00 191 ILE A C 1
ATOM 1468 O O . ILE A 1 191 ? 35.959 8.667 -9.854 1.00 91.00 191 ILE A O 1
ATOM 1472 N N . ALA A 1 192 ? 34.717 10.460 -9.305 1.00 87.69 192 ALA A N 1
ATOM 1473 C CA . ALA A 1 192 ? 35.074 11.234 -10.488 1.00 87.69 192 ALA A CA 1
ATOM 1474 C C . ALA A 1 192 ? 36.572 11.599 -10.544 1.00 87.69 192 ALA A C 1
ATOM 1476 O O . ALA A 1 192 ? 37.157 11.636 -11.626 1.00 87.69 192 ALA A O 1
ATOM 1477 N N . CYS A 1 193 ? 37.202 11.858 -9.392 1.00 88.94 193 CYS A N 1
ATOM 1478 C CA . CYS A 1 193 ? 38.560 12.410 -9.323 1.00 88.94 193 CYS A CA 1
ATOM 1479 C C . CYS A 1 193 ? 39.658 11.379 -9.000 1.00 88.94 193 CYS A C 1
ATOM 1481 O O . CYS A 1 193 ? 40.841 11.633 -9.257 1.00 88.94 193 CYS A O 1
ATOM 1483 N N . ALA A 1 194 ? 39.326 10.235 -8.395 1.00 90.75 194 ALA A N 1
ATOM 1484 C CA . ALA A 1 194 ? 40.332 9.309 -7.880 1.00 90.75 194 ALA A CA 1
ATOM 1485 C C . ALA A 1 194 ? 41.042 8.524 -8.997 1.00 90.75 194 ALA A C 1
ATOM 1487 O O . ALA A 1 194 ? 40.459 7.675 -9.670 1.00 90.75 194 ALA A O 1
ATOM 1488 N N . LYS A 1 195 ? 42.364 8.714 -9.116 1.00 87.25 195 LYS A N 1
ATOM 1489 C CA . LYS A 1 195 ? 43.205 8.032 -10.123 1.00 87.25 195 LYS A CA 1
ATOM 1490 C C . LYS A 1 195 ? 43.122 6.502 -10.063 1.00 87.25 195 LYS A C 1
ATOM 1492 O O . LYS A 1 195 ? 43.208 5.853 -11.100 1.00 87.25 195 LYS A O 1
ATOM 1497 N N . GLN A 1 196 ? 42.950 5.932 -8.870 1.00 88.25 196 GLN A N 1
ATOM 1498 C CA . GLN A 1 196 ? 42.882 4.479 -8.675 1.00 88.25 196 GLN A CA 1
ATOM 1499 C C . GLN A 1 196 ? 41.607 3.831 -9.238 1.00 88.25 196 GLN A C 1
ATOM 1501 O O . GLN A 1 196 ? 41.601 2.629 -9.473 1.00 88.25 196 GLN A O 1
ATOM 1506 N N . LEU A 1 197 ? 40.555 4.616 -9.498 1.00 90.38 197 LEU A N 1
ATOM 1507 C CA . LEU A 1 197 ? 39.296 4.135 -10.077 1.00 90.38 197 LEU A CA 1
ATOM 1508 C C . LEU A 1 197 ? 39.266 4.239 -11.604 1.00 90.38 197 LEU A C 1
ATOM 1510 O O . LEU A 1 197 ? 38.297 3.821 -12.220 1.00 90.38 197 LEU A O 1
ATOM 1514 N N . LYS A 1 198 ? 40.333 4.732 -12.246 1.00 86.38 198 LYS A N 1
ATOM 1515 C CA . LYS A 1 198 ? 40.360 4.965 -13.699 1.00 86.38 198 LYS A CA 1
ATOM 1516 C C . LYS A 1 198 ? 40.086 3.707 -14.538 1.00 86.38 198 LYS A C 1
ATOM 1518 O O . LYS A 1 198 ? 39.594 3.821 -15.651 1.00 86.38 198 LYS A O 1
ATOM 1523 N N . HIS A 1 199 ? 40.410 2.521 -14.019 1.00 85.56 199 HIS A N 1
ATOM 1524 C CA . HIS A 1 199 ? 40.178 1.240 -14.702 1.00 85.56 199 HIS A CA 1
ATOM 1525 C C . HIS A 1 199 ? 38.801 0.622 -14.419 1.00 85.56 199 HIS A C 1
ATOM 1527 O O . HIS A 1 199 ? 38.392 -0.296 -15.126 1.00 85.56 199 HIS A O 1
ATOM 1533 N N . THR A 1 200 ? 38.105 1.086 -13.380 1.00 91.69 200 THR A N 1
ATOM 1534 C CA . THR A 1 200 ? 36.776 0.594 -12.986 1.00 91.69 200 THR A CA 1
ATOM 1535 C C . THR A 1 200 ? 35.667 1.607 -13.261 1.00 91.69 200 THR A C 1
ATOM 1537 O O . THR A 1 200 ? 34.507 1.219 -13.354 1.00 91.69 200 THR A O 1
ATOM 1540 N N . TRP A 1 201 ? 36.007 2.883 -13.448 1.00 91.38 201 TRP A N 1
ATOM 1541 C CA . TRP A 1 201 ? 35.109 3.979 -13.788 1.00 91.38 201 TRP A CA 1
ATOM 1542 C C . TRP A 1 201 ? 35.702 4.835 -14.919 1.00 91.38 201 TRP A C 1
ATOM 1544 O O . TRP A 1 201 ? 36.613 5.634 -14.705 1.00 91.38 201 TRP A O 1
ATOM 1554 N N . GLU A 1 202 ? 35.153 4.685 -16.127 1.00 88.06 202 GLU A N 1
ATOM 1555 C CA . GLU A 1 202 ? 35.564 5.424 -17.336 1.00 88.06 202 GLU A CA 1
ATOM 1556 C C . GLU A 1 202 ? 34.633 6.618 -17.651 1.00 88.06 202 GLU A C 1
ATOM 1558 O O . GLU A 1 202 ? 34.761 7.255 -18.694 1.00 88.06 202 GLU A O 1
ATOM 1563 N N . GLY A 1 203 ? 33.708 6.943 -16.738 1.00 87.38 203 GLY A N 1
ATOM 1564 C CA . GLY A 1 203 ? 32.642 7.929 -16.943 1.00 87.38 203 GLY A CA 1
ATOM 1565 C C . GLY A 1 203 ? 31.315 7.301 -17.379 1.00 87.38 203 GLY A C 1
ATOM 1566 O O . GLY A 1 203 ? 31.203 6.082 -17.518 1.00 87.38 203 GLY A O 1
ATOM 1567 N N . PHE A 1 204 ? 30.287 8.136 -17.554 1.00 89.44 204 PHE A N 1
ATOM 1568 C CA . PHE A 1 204 ? 28.950 7.683 -17.948 1.00 89.44 204 PHE A CA 1
ATOM 1569 C C . PHE A 1 204 ? 28.949 7.091 -19.361 1.00 89.44 204 PHE A C 1
ATOM 1571 O O . PHE A 1 204 ? 29.468 7.693 -20.299 1.00 89.44 204 PHE A O 1
ATOM 1578 N N . SER A 1 205 ? 28.325 5.925 -19.511 1.00 90.56 205 SER A N 1
ATOM 1579 C CA . SER A 1 205 ? 28.196 5.201 -20.771 1.00 90.56 205 SER A CA 1
ATOM 1580 C C . SER A 1 205 ? 26.753 4.756 -20.985 1.00 90.56 205 SER A C 1
ATOM 1582 O O . SER A 1 205 ? 26.122 4.189 -20.090 1.00 90.56 205 SER A O 1
ATOM 1584 N N . SER A 1 206 ? 26.241 4.941 -22.203 1.00 84.81 206 SER A N 1
ATOM 1585 C CA . SER A 1 206 ? 24.934 4.412 -22.618 1.00 84.81 206 SER A CA 1
ATOM 1586 C C . SER A 1 206 ? 24.910 2.879 -22.709 1.00 84.81 206 SER A C 1
ATOM 1588 O O . SER A 1 206 ? 23.843 2.274 -22.780 1.00 84.81 206 SER A O 1
ATOM 1590 N N . GLU A 1 207 ? 26.068 2.220 -22.646 1.00 87.56 207 GLU A N 1
ATOM 1591 C CA . GLU A 1 207 ? 26.166 0.762 -22.551 1.00 87.56 207 GLU A CA 1
ATOM 1592 C C . GLU A 1 207 ? 25.542 0.221 -21.255 1.00 87.56 207 GLU A C 1
ATOM 1594 O O . GLU A 1 207 ? 25.000 -0.883 -21.247 1.00 87.56 207 GLU A O 1
ATOM 1599 N N . SER A 1 208 ? 25.536 1.016 -20.178 1.00 87.56 208 SER A N 1
ATOM 1600 C CA . SER A 1 208 ? 24.963 0.632 -18.881 1.00 87.56 208 SER A CA 1
ATOM 1601 C C . SER A 1 208 ? 23.485 0.222 -18.962 1.00 87.56 208 SER A C 1
ATOM 1603 O O . SER A 1 208 ? 23.070 -0.689 -18.244 1.00 87.56 208 SER A O 1
ATOM 1605 N N . PHE A 1 209 ? 22.709 0.786 -19.900 1.00 85.31 209 PHE A N 1
ATOM 1606 C CA . PHE A 1 209 ? 21.309 0.406 -20.135 1.00 85.31 209 PHE A CA 1
ATOM 1607 C C . PHE A 1 209 ? 21.145 -1.075 -20.505 1.00 85.31 209 PHE A C 1
ATOM 1609 O O . PHE A 1 209 ? 20.153 -1.696 -20.129 1.00 85.31 209 PHE A O 1
ATOM 1616 N N . ARG A 1 210 ? 22.140 -1.683 -21.168 1.00 82.38 210 ARG A N 1
ATOM 1617 C CA . ARG A 1 210 ? 22.123 -3.118 -21.510 1.00 82.38 210 ARG A CA 1
ATOM 1618 C C . ARG A 1 210 ? 22.252 -4.019 -20.282 1.00 82.38 210 ARG A C 1
ATOM 1620 O O . ARG A 1 210 ? 21.877 -5.186 -20.336 1.00 82.38 210 ARG A O 1
ATOM 1627 N N . HIS A 1 211 ? 22.759 -3.486 -19.172 1.00 82.50 211 HIS A N 1
ATOM 1628 C CA . HIS A 1 211 ? 23.013 -4.235 -17.943 1.00 82.50 211 HIS A CA 1
ATOM 1629 C C . HIS A 1 211 ? 21.924 -4.059 -16.874 1.00 82.50 211 HIS A C 1
ATOM 1631 O O . HIS A 1 211 ? 22.009 -4.704 -15.828 1.00 82.50 211 HIS A O 1
ATOM 1637 N N . ILE A 1 212 ? 20.884 -3.256 -17.136 1.00 87.06 212 ILE A N 1
ATOM 1638 C CA . ILE A 1 212 ? 19.752 -3.031 -16.218 1.00 87.06 212 ILE A CA 1
ATOM 1639 C C . ILE A 1 212 ? 19.036 -4.344 -15.878 1.00 87.06 212 ILE A C 1
ATOM 1641 O O . ILE A 1 212 ? 18.836 -4.647 -14.704 1.00 87.06 212 ILE A O 1
ATOM 1645 N N . LEU A 1 213 ? 18.697 -5.166 -16.878 1.00 80.81 213 LEU A N 1
ATOM 1646 C CA . LEU A 1 213 ? 17.999 -6.440 -16.643 1.00 80.81 213 LEU A CA 1
ATOM 1647 C C . LEU A 1 213 ? 18.870 -7.441 -15.873 1.00 80.81 213 LEU A C 1
ATOM 1649 O O . LEU A 1 213 ? 18.390 -8.115 -14.960 1.00 80.81 213 LEU A O 1
ATOM 1653 N N . THR A 1 214 ? 20.164 -7.504 -16.198 1.00 78.00 214 THR A N 1
ATOM 1654 C CA . THR A 1 214 ? 21.140 -8.334 -15.478 1.00 78.00 214 THR A CA 1
ATOM 1655 C C . THR A 1 214 ? 21.237 -7.924 -14.014 1.00 78.00 214 THR A C 1
ATOM 1657 O O . THR A 1 214 ? 21.261 -8.784 -13.135 1.00 78.00 214 THR A O 1
ATOM 1660 N N . PHE A 1 215 ? 21.248 -6.616 -13.749 1.00 87.38 215 PHE A N 1
ATOM 1661 C CA . PHE A 1 215 ? 21.231 -6.081 -12.398 1.00 87.38 215 PHE A CA 1
ATOM 1662 C C . PHE A 1 215 ? 19.931 -6.445 -11.666 1.00 87.38 215 PHE A C 1
ATOM 1664 O O . PHE A 1 215 ? 19.993 -7.060 -10.604 1.00 87.38 215 PHE A O 1
ATOM 1671 N N . LEU A 1 216 ? 18.758 -6.163 -12.249 1.00 88.00 216 LEU A N 1
ATOM 1672 C CA . LEU A 1 216 ? 17.448 -6.424 -11.630 1.00 88.00 216 LEU A CA 1
ATOM 1673 C C . LEU A 1 216 ? 17.232 -7.898 -11.267 1.00 88.00 216 LEU A C 1
ATOM 1675 O O . LEU A 1 216 ? 16.657 -8.189 -10.218 1.00 88.00 216 LEU A O 1
ATOM 1679 N N . LYS A 1 217 ? 17.736 -8.831 -12.085 1.00 85.31 217 LYS A N 1
ATOM 1680 C CA . LYS A 1 217 ? 17.656 -10.279 -11.822 1.00 85.31 217 LYS A CA 1
ATOM 1681 C C . LYS A 1 217 ? 18.285 -10.675 -10.484 1.00 85.31 217 LYS A C 1
ATOM 1683 O O . LYS A 1 217 ? 17.804 -11.602 -9.837 1.00 85.31 217 LYS A O 1
ATOM 1688 N N . VAL A 1 218 ? 19.361 -10.000 -10.089 1.00 88.06 218 VAL A N 1
ATOM 1689 C CA . VAL A 1 218 ? 20.048 -10.236 -8.811 1.00 88.06 218 VAL A CA 1
ATOM 1690 C C . VAL A 1 218 ? 19.511 -9.296 -7.727 1.00 88.06 218 VAL A C 1
ATOM 1692 O O . VAL A 1 218 ? 19.380 -9.695 -6.570 1.00 88.06 218 VAL A O 1
ATOM 1695 N N . ALA A 1 219 ? 19.146 -8.068 -8.102 1.00 90.81 219 ALA A N 1
ATOM 1696 C CA . ALA A 1 219 ? 18.738 -7.020 -7.176 1.00 90.81 219 ALA A CA 1
ATOM 1697 C C . ALA A 1 219 ? 17.364 -7.275 -6.561 1.00 90.81 219 ALA A C 1
ATOM 1699 O O . ALA A 1 219 ? 17.228 -7.123 -5.354 1.00 90.81 219 ALA A O 1
ATOM 1700 N N . LEU A 1 220 ? 16.361 -7.713 -7.331 1.00 91.19 220 LEU A N 1
ATOM 1701 C CA . LEU A 1 220 ? 15.012 -7.941 -6.797 1.00 91.19 220 LEU A CA 1
ATOM 1702 C C . LEU A 1 220 ? 14.968 -9.050 -5.733 1.00 91.19 220 LEU A C 1
ATOM 1704 O O . LEU A 1 220 ? 14.399 -8.813 -4.669 1.00 91.19 220 LEU A O 1
ATOM 1708 N N . PRO A 1 221 ? 15.598 -10.228 -5.927 1.00 90.81 221 PRO A N 1
ATOM 1709 C CA . PRO A 1 221 ? 15.682 -11.217 -4.857 1.00 90.81 221 PRO A CA 1
ATOM 1710 C C . PRO A 1 221 ? 16.486 -10.732 -3.646 1.00 90.81 221 PRO A C 1
ATOM 1712 O O . PRO A 1 221 ? 16.152 -11.083 -2.521 1.00 90.81 221 PRO A O 1
ATOM 1715 N N . SER A 1 222 ? 17.526 -9.919 -3.861 1.00 92.94 222 SER A N 1
ATOM 1716 C CA . SER A 1 222 ? 18.298 -9.293 -2.780 1.00 92.94 222 SER A CA 1
ATOM 1717 C C . SER A 1 222 ? 17.463 -8.275 -1.990 1.00 92.94 222 SER A C 1
ATOM 1719 O O . SER A 1 222 ? 17.540 -8.235 -0.765 1.00 92.94 222 SER A O 1
ATOM 1721 N N . ALA A 1 223 ? 16.616 -7.505 -2.677 1.00 94.06 223 ALA A N 1
ATOM 1722 C CA . ALA A 1 223 ? 15.649 -6.597 -2.074 1.00 94.06 223 ALA A CA 1
ATOM 1723 C C . ALA A 1 223 ? 14.609 -7.353 -1.252 1.00 94.06 223 ALA A C 1
ATOM 1725 O O . ALA A 1 223 ? 14.444 -7.064 -0.075 1.00 94.06 223 ALA A O 1
ATOM 1726 N N . ALA A 1 224 ? 13.982 -8.380 -1.833 1.00 94.25 224 ALA A N 1
ATOM 1727 C CA . ALA A 1 224 ? 13.014 -9.217 -1.131 1.00 94.25 224 ALA A CA 1
ATOM 1728 C C . ALA A 1 224 ? 13.625 -9.884 0.108 1.00 94.25 224 ALA A C 1
ATOM 1730 O O . ALA A 1 224 ? 13.018 -9.863 1.172 1.00 94.25 224 ALA A O 1
ATOM 1731 N N . MET A 1 225 ? 14.837 -10.432 -0.016 1.00 94.12 225 MET A N 1
ATOM 1732 C CA . MET A 1 225 ? 15.577 -11.011 1.103 1.00 94.12 225 MET A CA 1
ATOM 1733 C C . MET A 1 225 ? 15.717 -10.014 2.258 1.00 94.12 225 MET A C 1
ATOM 1735 O O . MET A 1 225 ? 15.364 -10.353 3.383 1.00 94.12 225 MET A O 1
ATOM 1739 N N . HIS A 1 226 ? 16.187 -8.796 1.982 1.00 93.06 226 HIS A N 1
ATOM 1740 C CA . HIS A 1 226 ? 16.408 -7.797 3.025 1.00 93.06 226 HIS A CA 1
ATOM 1741 C C . HIS A 1 226 ? 15.096 -7.242 3.601 1.00 93.06 226 HIS A C 1
ATOM 1743 O O . HIS A 1 226 ? 14.951 -7.178 4.814 1.00 93.06 226 HIS A O 1
ATOM 1749 N N . CYS A 1 227 ? 14.107 -6.932 2.755 1.00 95.06 227 CYS A N 1
ATOM 1750 C CA . CYS A 1 227 ? 12.794 -6.458 3.196 1.00 95.06 227 CYS A CA 1
ATOM 1751 C C . CYS A 1 227 ? 12.090 -7.462 4.111 1.00 95.06 227 CYS A C 1
ATOM 1753 O O . CYS A 1 227 ? 11.579 -7.070 5.149 1.00 95.06 227 CYS A O 1
ATOM 1755 N N . LEU A 1 228 ? 12.071 -8.749 3.753 1.00 94.81 228 LEU A N 1
ATOM 1756 C CA . LEU A 1 228 ? 11.430 -9.785 4.572 1.00 94.81 228 LEU A CA 1
ATOM 1757 C C . LEU A 1 228 ? 12.087 -9.936 5.953 1.00 94.81 228 LEU A C 1
ATOM 1759 O O . LEU A 1 228 ? 11.435 -10.352 6.904 1.00 94.81 228 LEU A O 1
ATOM 1763 N N . GLU A 1 229 ? 13.374 -9.625 6.060 1.00 90.62 229 GLU A N 1
ATOM 1764 C CA . GLU A 1 229 ? 14.098 -9.629 7.330 1.00 90.62 229 GLU A CA 1
ATOM 1765 C C . GLU A 1 229 ? 13.717 -8.404 8.169 1.00 90.62 229 GLU A C 1
ATOM 1767 O O . GLU A 1 229 ? 13.187 -8.547 9.270 1.00 90.62 229 GLU A O 1
ATOM 1772 N N . ASP A 1 230 ? 13.876 -7.205 7.605 1.00 90.19 230 ASP A N 1
ATOM 1773 C CA . ASP A 1 230 ? 13.633 -5.940 8.305 1.00 90.19 230 ASP A CA 1
ATOM 1774 C C . ASP A 1 230 ? 12.156 -5.768 8.699 1.00 90.19 230 ASP A C 1
ATOM 1776 O O . ASP A 1 230 ? 11.832 -5.371 9.820 1.00 90.19 230 ASP A O 1
ATOM 1780 N N . TRP A 1 231 ? 11.225 -6.112 7.806 1.00 93.75 231 TRP A N 1
ATOM 1781 C CA . TRP A 1 231 ? 9.790 -5.967 8.060 1.00 93.75 231 TRP A CA 1
ATOM 1782 C C . TRP A 1 231 ? 9.295 -6.878 9.191 1.00 93.75 231 TRP A C 1
ATOM 1784 O O . TRP A 1 231 ? 8.291 -6.556 9.827 1.00 93.75 231 TRP A O 1
ATOM 1794 N N . ALA A 1 232 ? 9.971 -7.997 9.471 1.00 92.94 232 ALA A N 1
ATOM 1795 C CA . ALA A 1 232 ? 9.620 -8.856 10.599 1.00 92.94 232 ALA A CA 1
ATOM 1796 C C . ALA A 1 232 ? 9.877 -8.158 11.948 1.00 92.94 232 ALA A C 1
ATOM 1798 O O . ALA A 1 232 ? 9.048 -8.261 12.855 1.00 92.94 232 ALA A O 1
ATOM 1799 N N . PHE A 1 233 ? 10.976 -7.403 12.062 1.00 89.44 233 PHE A N 1
ATOM 1800 C CA . PHE A 1 233 ? 11.287 -6.587 13.242 1.00 89.44 233 PHE A CA 1
ATOM 1801 C C . PHE A 1 233 ? 10.314 -5.415 13.410 1.00 89.44 233 PHE A C 1
ATOM 1803 O O . PHE A 1 233 ? 9.862 -5.146 14.521 1.00 89.44 233 PHE A O 1
ATOM 1810 N N . GLU A 1 234 ? 9.911 -4.768 12.318 1.00 88.69 234 GLU A N 1
ATOM 1811 C CA . GLU A 1 234 ? 8.928 -3.675 12.370 1.00 88.69 234 GLU A CA 1
ATOM 1812 C C . GLU A 1 234 ? 7.524 -4.174 12.745 1.00 88.69 234 GLU A C 1
ATOM 1814 O O . GLU A 1 234 ? 6.807 -3.537 13.521 1.00 88.69 234 GLU A O 1
ATOM 1819 N N . LEU A 1 235 ? 7.142 -5.370 12.284 1.00 90.94 235 LEU A N 1
ATOM 1820 C CA . LEU A 1 235 ? 5.887 -5.999 12.692 1.00 90.94 235 LEU A CA 1
ATOM 1821 C C . LEU A 1 235 ? 5.843 -6.262 14.207 1.00 90.94 235 LEU A C 1
ATOM 1823 O O . LEU A 1 235 ? 4.781 -6.136 14.813 1.00 90.94 235 LEU A O 1
ATOM 1827 N N . LEU A 1 236 ? 6.977 -6.570 14.846 1.00 88.75 236 LEU A N 1
ATOM 1828 C CA . LEU A 1 236 ? 7.052 -6.722 16.305 1.00 88.75 236 LEU A CA 1
ATOM 1829 C C . LEU A 1 236 ? 6.778 -5.411 17.043 1.00 88.75 236 LEU A C 1
ATOM 1831 O O . LEU A 1 236 ? 6.076 -5.434 18.054 1.00 88.75 236 LEU A O 1
ATOM 1835 N N . VAL A 1 237 ? 7.278 -4.279 16.534 1.00 86.81 237 VAL A N 1
ATOM 1836 C CA . VAL A 1 237 ? 6.991 -2.948 17.097 1.00 86.81 237 VAL A CA 1
ATOM 1837 C C . VAL A 1 237 ? 5.490 -2.655 17.013 1.00 86.81 237 VAL A C 1
ATOM 1839 O O . VAL A 1 237 ? 4.889 -2.236 18.003 1.00 86.81 237 VAL A O 1
ATOM 1842 N N . LEU A 1 238 ? 4.853 -2.966 15.879 1.00 87.44 238 LEU A N 1
ATOM 1843 C CA . LEU A 1 238 ? 3.401 -2.823 15.712 1.00 87.44 238 LEU A CA 1
ATOM 1844 C C . LEU A 1 238 ? 2.608 -3.735 16.663 1.00 87.44 238 LEU A C 1
ATOM 1846 O O . LEU A 1 238 ? 1.648 -3.290 17.290 1.00 87.44 238 LEU A O 1
ATOM 1850 N N . LEU A 1 239 ? 3.021 -4.998 16.818 1.00 90.88 239 LEU A N 1
ATOM 1851 C CA . LEU A 1 239 ? 2.384 -5.944 17.741 1.00 90.88 239 LEU A CA 1
ATOM 1852 C C . LEU A 1 239 ? 2.539 -5.517 19.209 1.00 90.88 239 LEU A C 1
ATOM 1854 O O . LEU A 1 239 ? 1.623 -5.725 20.004 1.00 90.88 239 LEU A O 1
ATOM 1858 N N . ALA A 1 240 ? 3.658 -4.887 19.574 1.00 89.12 240 ALA A N 1
ATOM 1859 C CA . ALA A 1 240 ? 3.866 -4.331 20.909 1.00 89.12 240 ALA A CA 1
ATOM 1860 C C . ALA A 1 240 ? 2.880 -3.190 21.224 1.00 89.12 240 ALA A C 1
ATOM 1862 O O . ALA A 1 240 ? 2.416 -3.074 22.361 1.00 89.12 240 ALA A O 1
ATOM 1863 N N . GLY A 1 241 ? 2.487 -2.411 20.209 1.00 86.75 241 GLY A N 1
ATOM 1864 C CA . GLY A 1 241 ? 1.471 -1.360 20.317 1.00 86.75 241 GLY A CA 1
ATOM 1865 C C . GLY A 1 241 ? 0.063 -1.867 20.647 1.00 86.75 241 GLY A C 1
ATOM 1866 O O . GLY A 1 241 ? -0.755 -1.107 21.159 1.00 86.75 241 GLY A O 1
ATOM 1867 N N . LEU A 1 242 ? -0.215 -3.155 20.426 1.00 88.75 242 LEU A N 1
ATOM 1868 C CA . LEU A 1 242 ? -1.499 -3.790 20.751 1.00 88.75 242 LEU A CA 1
ATOM 1869 C C . LEU A 1 242 ? -1.566 -4.325 22.192 1.00 88.75 242 LEU A C 1
ATOM 1871 O O . LEU A 1 242 ? -2.581 -4.899 22.593 1.00 88.75 242 LEU A O 1
ATOM 1875 N N . MET A 1 243 ? -0.492 -4.186 22.973 1.00 87.94 243 MET A N 1
ATOM 1876 C CA . MET A 1 243 ? -0.435 -4.688 24.346 1.00 87.94 243 MET A CA 1
ATOM 1877 C C . MET A 1 243 ? -1.154 -3.762 25.342 1.00 87.94 243 MET A C 1
ATOM 1879 O O . MET A 1 243 ? -1.236 -2.557 25.109 1.00 87.94 243 MET A O 1
ATOM 1883 N N . PRO A 1 244 ? -1.613 -4.283 26.502 1.00 84.19 244 PRO A N 1
ATOM 1884 C CA . PRO A 1 244 ? -2.327 -3.489 27.510 1.00 84.19 244 PRO A CA 1
ATOM 1885 C C . PRO A 1 244 ? -1.567 -2.246 28.003 1.00 84.19 244 PRO A C 1
ATOM 1887 O O . PRO A 1 244 ? -2.188 -1.237 28.315 1.00 84.19 244 PRO A O 1
ATOM 1890 N N . ASN A 1 245 ? -0.230 -2.308 28.044 1.00 83.56 245 ASN A N 1
ATOM 1891 C CA . ASN A 1 245 ? 0.652 -1.186 28.378 1.00 83.56 245 ASN A CA 1
ATOM 1892 C C . ASN A 1 245 ? 1.424 -0.716 27.135 1.00 83.56 245 ASN A C 1
ATOM 1894 O O . ASN A 1 245 ? 2.657 -0.698 27.138 1.00 83.56 245 ASN A O 1
ATOM 1898 N N . SER A 1 246 ? 0.702 -0.367 26.069 1.00 83.00 246 SER A N 1
ATOM 1899 C CA . SER A 1 246 ? 1.256 -0.080 24.739 1.00 83.00 246 SER A CA 1
ATOM 1900 C C . SER A 1 246 ? 2.419 0.919 24.756 1.00 83.00 246 SER A C 1
ATOM 1902 O O . SER A 1 246 ? 3.431 0.651 24.117 1.00 83.00 246 SER A O 1
ATOM 1904 N N . ASN A 1 247 ? 2.353 2.002 25.541 1.00 80.69 247 ASN A N 1
ATOM 1905 C CA . ASN A 1 247 ? 3.446 2.984 25.649 1.00 80.69 247 ASN A CA 1
ATOM 1906 C C . ASN A 1 247 ? 4.755 2.348 26.146 1.00 80.69 247 ASN A C 1
ATOM 1908 O O . ASN A 1 247 ? 5.826 2.597 25.595 1.00 80.69 247 ASN A O 1
ATOM 1912 N N . ILE A 1 248 ? 4.669 1.497 27.170 1.00 84.25 248 ILE A N 1
ATOM 1913 C CA . ILE A 1 248 ? 5.834 0.852 27.785 1.00 84.25 248 ILE A CA 1
ATOM 1914 C C . ILE A 1 248 ? 6.344 -0.273 26.880 1.00 84.25 248 ILE A C 1
ATOM 1916 O O . ILE A 1 248 ? 7.533 -0.318 26.575 1.00 84.25 248 ILE A O 1
ATOM 1920 N N . SER A 1 249 ? 5.452 -1.154 26.417 1.00 87.62 249 SER A N 1
ATOM 1921 C CA . SER A 1 249 ? 5.805 -2.296 25.567 1.00 87.62 249 SER A CA 1
ATOM 1922 C C . SER A 1 249 ? 6.396 -1.854 24.227 1.00 87.62 249 SER A C 1
ATOM 1924 O O . SER A 1 249 ? 7.407 -2.408 23.800 1.00 87.62 249 SER A O 1
ATOM 1926 N N . THR A 1 250 ? 5.824 -0.826 23.593 1.00 85.56 250 THR A N 1
ATOM 1927 C CA . THR A 1 250 ? 6.341 -0.268 22.332 1.00 85.56 250 THR A CA 1
ATOM 1928 C C . THR A 1 250 ? 7.702 0.383 22.544 1.00 85.56 250 THR A C 1
ATOM 1930 O O . THR A 1 250 ? 8.622 0.099 21.783 1.00 85.56 250 THR A O 1
ATOM 1933 N N . SER A 1 251 ? 7.872 1.183 23.605 1.00 84.56 251 SER A N 1
ATOM 1934 C CA . SER A 1 251 ? 9.169 1.799 23.929 1.00 84.56 251 SER A CA 1
ATOM 1935 C C . SER A 1 251 ? 10.245 0.747 24.204 1.00 84.56 251 SER A C 1
ATOM 1937 O O . SER A 1 251 ? 11.355 0.848 23.691 1.00 84.56 251 SER A O 1
ATOM 1939 N N . LEU A 1 252 ? 9.910 -0.300 24.964 1.00 88.19 252 LEU A N 1
ATOM 1940 C CA . LEU A 1 252 ? 10.825 -1.390 25.294 1.00 88.19 252 LEU A CA 1
ATOM 1941 C C . LEU A 1 252 ? 11.258 -2.176 24.049 1.00 88.19 252 LEU A C 1
ATOM 1943 O O . LEU A 1 252 ? 12.454 -2.366 23.835 1.00 88.19 252 LEU A O 1
ATOM 1947 N N . ILE A 1 253 ? 10.304 -2.592 23.209 1.00 89.81 253 ILE A N 1
ATOM 1948 C CA . ILE A 1 253 ? 10.586 -3.316 21.962 1.00 89.81 253 ILE A CA 1
ATOM 1949 C C . ILE A 1 253 ? 11.365 -2.430 20.986 1.00 89.81 253 ILE A C 1
ATOM 1951 O O . ILE A 1 253 ? 12.351 -2.892 20.422 1.00 89.81 253 ILE A O 1
ATOM 1955 N N . ALA A 1 254 ? 11.020 -1.147 20.847 1.00 84.69 254 ALA A N 1
ATOM 1956 C CA . ALA A 1 254 ? 11.769 -0.207 20.013 1.00 84.69 254 ALA A CA 1
ATOM 1957 C C . ALA A 1 254 ? 13.209 0.008 20.516 1.00 84.69 254 ALA A C 1
ATOM 1959 O O . ALA A 1 254 ? 14.139 0.086 19.712 1.00 84.69 254 ALA A O 1
ATOM 1960 N N . MET A 1 255 ? 13.435 0.064 21.834 1.00 86.75 255 MET A N 1
ATOM 1961 C CA . MET A 1 255 ? 14.786 0.107 22.409 1.00 86.75 255 MET A CA 1
ATOM 1962 C C . MET A 1 255 ? 15.565 -1.183 22.124 1.00 86.75 255 MET A C 1
ATOM 1964 O O . MET A 1 255 ? 16.754 -1.120 21.801 1.00 86.75 255 MET A O 1
ATOM 1968 N N . CYS A 1 256 ? 14.917 -2.349 22.206 1.00 90.44 256 CYS A N 1
ATOM 1969 C CA . CYS A 1 256 ? 15.521 -3.629 21.837 1.00 90.44 256 CYS A CA 1
ATOM 1970 C C . CYS A 1 256 ? 15.887 -3.671 20.346 1.00 90.44 256 CYS A C 1
ATOM 1972 O O . CYS A 1 256 ? 17.041 -3.960 20.040 1.00 90.44 256 CYS A O 1
ATOM 1974 N N . VAL A 1 257 ? 14.976 -3.286 19.442 1.00 88.69 257 VAL A N 1
ATOM 1975 C CA . VAL A 1 257 ? 15.233 -3.209 17.990 1.00 88.69 257 VAL A CA 1
ATOM 1976 C C . VAL A 1 257 ? 16.385 -2.250 17.701 1.00 88.69 257 VAL A C 1
ATOM 1978 O O . VAL A 1 257 ? 17.330 -2.639 17.033 1.00 88.69 257 VAL A O 1
ATOM 1981 N N . ASN A 1 258 ? 16.402 -1.043 18.275 1.00 85.69 258 ASN A N 1
ATOM 1982 C CA . ASN A 1 258 ? 17.517 -0.103 18.091 1.00 85.69 258 ASN A CA 1
ATOM 1983 C C . ASN A 1 258 ? 18.862 -0.661 18.580 1.00 85.69 258 ASN A C 1
ATOM 1985 O O . ASN A 1 258 ? 19.896 -0.446 17.947 1.00 85.69 258 ASN A O 1
ATOM 1989 N N . THR A 1 259 ? 18.860 -1.366 19.713 1.00 89.44 259 THR A N 1
ATOM 1990 C CA . THR A 1 259 ? 20.074 -1.987 20.258 1.00 89.44 259 THR A CA 1
ATOM 1991 C C . THR A 1 259 ? 20.560 -3.125 19.359 1.00 89.44 259 THR A C 1
ATOM 1993 O O . THR A 1 259 ? 21.762 -3.232 19.107 1.00 89.44 259 THR A O 1
ATOM 1996 N N . GLU A 1 260 ? 19.636 -3.937 18.842 1.00 91.19 260 GLU A N 1
ATOM 1997 C CA . GLU A 1 260 ? 19.921 -5.002 17.880 1.00 91.19 260 GLU A CA 1
ATOM 1998 C C . GLU A 1 260 ? 20.449 -4.426 16.563 1.00 91.19 260 GLU A C 1
ATOM 2000 O O . GLU A 1 260 ? 21.514 -4.842 16.121 1.00 91.19 260 GLU A O 1
ATOM 2005 N N . THR A 1 261 ? 19.834 -3.377 16.013 1.00 87.69 261 THR A N 1
ATOM 2006 C CA . THR A 1 261 ? 20.300 -2.697 14.794 1.00 87.69 261 THR A CA 1
ATOM 2007 C C . THR A 1 261 ? 21.719 -2.149 14.941 1.00 87.69 261 THR A C 1
ATOM 2009 O O . THR A 1 261 ? 22.532 -2.254 14.022 1.00 87.69 261 THR A O 1
ATOM 2012 N N . ILE A 1 262 ? 22.072 -1.591 16.102 1.00 88.12 262 ILE A N 1
ATOM 2013 C CA . ILE A 1 262 ? 23.436 -1.098 16.344 1.00 88.12 262 ILE A CA 1
ATOM 2014 C C . ILE A 1 262 ? 24.425 -2.247 16.429 1.00 88.12 262 ILE A C 1
ATOM 2016 O O . ILE A 1 262 ? 25.482 -2.168 15.804 1.00 88.12 262 ILE A O 1
ATOM 2020 N N . ALA A 1 263 ? 24.091 -3.317 17.154 1.00 91.94 263 ALA A N 1
ATOM 2021 C CA . ALA A 1 263 ? 24.905 -4.526 17.171 1.00 91.94 263 ALA A CA 1
ATOM 2022 C C . ALA A 1 263 ? 25.071 -5.098 15.751 1.00 91.94 263 ALA A C 1
ATOM 2024 O O . ALA A 1 263 ? 26.187 -5.454 15.358 1.00 91.94 263 ALA A O 1
ATOM 2025 N N . PHE A 1 264 ? 24.001 -5.076 14.953 1.00 90.50 264 PHE A N 1
ATOM 2026 C CA . PHE A 1 264 ? 24.000 -5.482 13.558 1.00 90.50 264 PHE A CA 1
ATOM 2027 C C . PHE A 1 264 ? 24.915 -4.611 12.693 1.00 90.50 264 PHE A C 1
ATOM 2029 O O . PHE A 1 264 ? 25.568 -5.133 11.803 1.00 90.50 264 PHE A O 1
ATOM 2036 N N . MET A 1 265 ? 25.091 -3.310 12.952 1.00 90.50 265 MET A N 1
ATOM 2037 C CA . MET A 1 265 ? 26.054 -2.504 12.176 1.00 90.50 265 MET A CA 1
ATOM 2038 C C . MET A 1 265 ? 27.498 -3.019 12.300 1.00 90.50 265 MET A C 1
ATOM 2040 O O . MET A 1 265 ? 28.253 -2.994 11.318 1.00 90.50 265 MET A O 1
ATOM 2044 N N . PHE A 1 266 ? 27.879 -3.549 13.469 1.00 90.75 266 PHE A N 1
ATOM 2045 C CA . PHE A 1 266 ? 29.180 -4.195 13.662 1.00 90.75 266 PHE A CA 1
ATOM 2046 C C . PHE A 1 266 ? 29.273 -5.522 12.896 1.00 90.75 2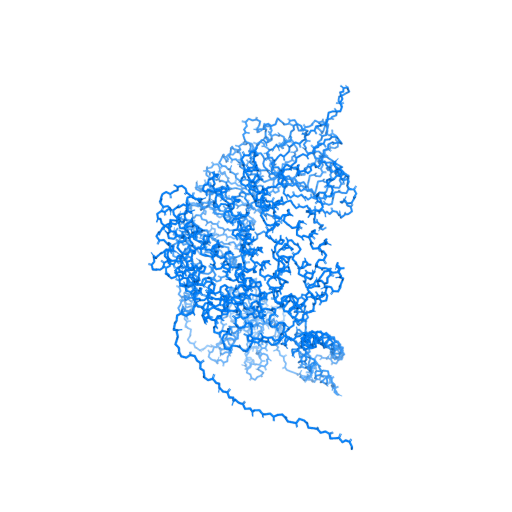66 PHE A C 1
ATOM 2048 O O . PHE A 1 266 ? 30.277 -5.797 12.235 1.00 90.75 266 PHE A O 1
ATOM 2055 N N . THR A 1 267 ? 28.231 -6.350 12.951 1.00 91.25 267 THR A N 1
ATOM 2056 C CA . THR A 1 267 ? 28.222 -7.660 12.279 1.00 91.25 267 THR A CA 1
ATOM 2057 C C . THR A 1 267 ? 28.079 -7.510 10.764 1.00 91.25 267 THR A C 1
ATOM 2059 O O . THR A 1 267 ? 28.753 -8.212 10.017 1.00 91.25 267 THR A O 1
ATOM 2062 N N . CYS A 1 268 ? 27.317 -6.526 10.290 1.00 90.69 268 CYS A N 1
ATOM 2063 C CA . CYS A 1 268 ? 27.153 -6.138 8.894 1.00 90.69 268 CYS A CA 1
ATOM 2064 C C . CYS A 1 268 ? 28.474 -5.665 8.279 1.00 90.69 268 CYS A C 1
ATOM 2066 O O . CYS A 1 268 ? 28.788 -6.042 7.152 1.00 90.69 268 CYS A O 1
ATOM 2068 N N . GLY A 1 269 ? 29.310 -4.917 9.013 1.00 91.06 269 GLY A N 1
ATOM 2069 C CA . GLY A 1 269 ? 30.657 -4.570 8.542 1.00 91.06 269 GLY A CA 1
ATOM 2070 C C . GLY A 1 269 ? 31.566 -5.797 8.362 1.00 91.06 269 GLY A C 1
ATOM 2071 O O . GLY A 1 269 ? 32.368 -5.858 7.428 1.00 91.06 269 GLY A O 1
ATOM 2072 N N . LEU A 1 270 ? 31.395 -6.826 9.195 1.00 92.62 270 LEU A N 1
ATOM 2073 C CA . LEU A 1 270 ? 32.068 -8.115 9.029 1.00 92.62 270 LEU A CA 1
ATOM 2074 C C . LEU A 1 270 ? 31.453 -8.953 7.888 1.00 92.62 270 LEU A C 1
ATOM 2076 O O . LEU A 1 270 ? 32.185 -9.543 7.095 1.00 92.62 270 LEU A O 1
ATOM 2080 N N . GLY A 1 271 ? 30.127 -8.944 7.741 1.00 93.94 271 GLY A N 1
ATOM 2081 C CA . GLY A 1 271 ? 29.401 -9.559 6.630 1.00 93.94 271 GLY A CA 1
ATOM 2082 C C . GLY A 1 271 ? 29.767 -8.940 5.280 1.00 93.94 271 GLY A C 1
ATOM 2083 O O . GLY A 1 271 ? 29.948 -9.659 4.303 1.00 93.94 271 GLY A O 1
ATOM 2084 N N . ALA A 1 272 ? 29.989 -7.628 5.225 1.00 92.00 272 ALA A N 1
ATOM 2085 C CA . ALA A 1 272 ? 30.519 -6.929 4.060 1.00 92.00 272 ALA A CA 1
ATOM 2086 C C . ALA A 1 272 ? 31.878 -7.507 3.630 1.00 92.00 272 ALA A C 1
ATOM 2088 O O . ALA A 1 272 ? 32.091 -7.771 2.445 1.00 92.00 272 ALA A O 1
ATOM 2089 N N . ALA A 1 273 ? 32.770 -7.785 4.588 1.00 92.75 273 ALA A N 1
ATOM 2090 C CA . ALA A 1 273 ? 34.034 -8.449 4.294 1.00 92.75 273 ALA A CA 1
ATOM 2091 C C . ALA A 1 273 ? 33.837 -9.894 3.809 1.00 92.75 273 ALA A C 1
ATOM 2093 O O . ALA A 1 273 ? 34.488 -10.299 2.847 1.00 92.75 273 ALA A O 1
ATOM 2094 N N . ALA A 1 274 ? 32.909 -10.642 4.415 1.00 94.62 274 ALA A N 1
ATOM 2095 C CA . ALA A 1 274 ? 32.558 -11.998 3.991 1.00 94.62 274 ALA A CA 1
ATOM 2096 C C . ALA A 1 274 ? 32.059 -12.027 2.542 1.00 94.62 274 ALA A C 1
ATOM 2098 O O . ALA A 1 274 ? 32.602 -12.759 1.719 1.00 94.62 274 ALA A O 1
ATOM 2099 N N . SER A 1 275 ? 31.071 -11.186 2.225 1.00 95.56 275 SER A N 1
ATOM 2100 C CA . SER A 1 275 ? 30.465 -11.069 0.899 1.00 95.56 275 SER A CA 1
ATOM 2101 C C . SER A 1 275 ? 31.506 -10.689 -0.151 1.00 95.56 275 SER A C 1
ATOM 2103 O O . SER A 1 275 ? 31.650 -11.394 -1.147 1.00 95.56 275 SER A O 1
ATOM 2105 N N . THR A 1 276 ? 32.323 -9.660 0.113 1.00 95.06 276 THR A N 1
ATOM 2106 C CA . THR A 1 276 ? 33.404 -9.245 -0.794 1.00 95.06 276 THR A CA 1
ATOM 2107 C C . THR A 1 276 ? 34.435 -10.355 -1.000 1.00 95.06 276 THR A C 1
ATOM 2109 O O . THR A 1 276 ? 34.798 -10.644 -2.137 1.00 95.06 276 THR A O 1
ATOM 2112 N N . ARG A 1 277 ? 34.932 -11.002 0.066 1.00 95.25 277 ARG A N 1
ATOM 2113 C CA . ARG A 1 277 ? 35.941 -12.069 -0.070 1.00 95.25 277 ARG A CA 1
ATOM 2114 C C . ARG A 1 277 ? 35.371 -13.281 -0.800 1.00 95.25 277 ARG A C 1
ATOM 2116 O O . ARG A 1 277 ? 36.010 -13.766 -1.726 1.00 95.25 277 ARG A O 1
ATOM 2123 N N . VAL A 1 278 ? 34.164 -13.722 -0.449 1.00 95.38 278 VAL A N 1
ATOM 2124 C CA . VAL A 1 278 ? 33.471 -14.822 -1.134 1.00 95.38 278 VAL A CA 1
ATOM 2125 C C . VAL A 1 278 ? 33.263 -14.501 -2.611 1.00 95.38 278 VAL A C 1
ATOM 2127 O O . VAL A 1 278 ? 33.650 -15.305 -3.456 1.00 95.38 278 VAL A O 1
ATOM 2130 N N . ALA A 1 279 ? 32.718 -13.327 -2.933 1.00 94.62 279 ALA A N 1
ATOM 2131 C CA . ALA A 1 279 ? 32.483 -12.908 -4.309 1.00 94.62 279 ALA A CA 1
ATOM 2132 C C . ALA A 1 279 ? 33.794 -12.832 -5.106 1.00 94.62 279 ALA A C 1
ATOM 2134 O O . ALA A 1 279 ? 33.876 -13.385 -6.201 1.00 94.62 279 ALA A O 1
ATOM 2135 N N . ASN A 1 280 ? 34.846 -12.232 -4.543 1.00 95.06 280 ASN A N 1
ATOM 2136 C CA . ASN A 1 280 ? 36.142 -12.096 -5.209 1.00 95.06 280 ASN A CA 1
ATOM 2137 C C . ASN A 1 280 ? 36.809 -13.461 -5.454 1.00 95.06 280 ASN A C 1
ATOM 2139 O O . ASN A 1 280 ? 37.319 -13.710 -6.546 1.00 95.06 280 ASN A O 1
ATOM 2143 N N . GLU A 1 281 ? 36.801 -14.368 -4.472 1.00 94.38 281 GLU A N 1
ATOM 2144 C CA . GLU A 1 281 ? 37.385 -15.707 -4.639 1.00 94.38 281 GLU A CA 1
ATOM 2145 C C . GLU A 1 281 ? 36.569 -16.567 -5.618 1.00 94.38 281 GLU A C 1
ATOM 2147 O O . GLU A 1 281 ? 37.155 -17.293 -6.422 1.00 94.38 281 GLU A O 1
ATOM 2152 N N . LEU A 1 282 ? 35.235 -16.448 -5.618 1.00 91.75 282 LEU A N 1
ATOM 2153 C CA . LEU A 1 282 ? 34.366 -17.108 -6.598 1.00 91.75 282 LEU A CA 1
ATOM 2154 C C . LEU A 1 282 ? 34.590 -16.582 -8.017 1.00 91.75 282 LEU A C 1
ATOM 2156 O O . LEU A 1 282 ? 34.768 -17.386 -8.932 1.00 91.75 282 LEU A O 1
ATOM 2160 N N . GLY A 1 283 ? 34.657 -15.259 -8.186 1.00 90.12 283 GLY A N 1
ATOM 2161 C CA . GLY A 1 283 ? 35.012 -14.597 -9.445 1.00 90.12 283 GLY A CA 1
ATOM 2162 C C . GLY A 1 283 ? 36.384 -15.020 -9.971 1.00 90.12 283 GLY A C 1
ATOM 2163 O O . GLY A 1 283 ? 36.573 -15.199 -11.171 1.00 90.12 283 GLY A O 1
ATOM 2164 N N . GLY A 1 284 ? 37.332 -15.258 -9.061 1.00 90.50 284 GLY A N 1
ATOM 2165 C CA . GLY A 1 284 ? 38.656 -15.803 -9.362 1.00 90.50 284 GLY A CA 1
ATOM 2166 C C . GLY A 1 284 ? 38.697 -17.320 -9.597 1.00 90.50 284 GLY A C 1
ATOM 2167 O O . GLY A 1 284 ? 39.782 -17.861 -9.807 1.00 90.50 284 GLY A O 1
ATOM 2168 N N . GLY A 1 285 ? 37.556 -18.017 -9.540 1.00 87.81 285 GLY A N 1
ATOM 2169 C CA . GLY A 1 285 ? 37.451 -19.460 -9.778 1.00 87.81 285 GLY A CA 1
ATOM 2170 C C . GLY A 1 285 ? 37.899 -20.352 -8.612 1.00 87.81 285 GLY A C 1
ATOM 2171 O O . GLY A 1 285 ? 38.157 -21.536 -8.827 1.00 87.81 285 GLY A O 1
ATOM 2172 N N . ASN A 1 286 ? 37.980 -19.820 -7.386 1.00 90.50 286 ASN A N 1
ATOM 2173 C CA . ASN A 1 286 ? 38.521 -20.495 -6.199 1.00 90.50 286 ASN A CA 1
ATOM 2174 C C . ASN A 1 286 ? 37.441 -20.783 -5.125 1.00 90.50 286 ASN A C 1
ATOM 2176 O O . ASN A 1 286 ? 37.457 -20.170 -4.054 1.00 90.50 286 ASN A O 1
ATOM 2180 N N . PRO A 1 287 ? 36.518 -21.744 -5.334 1.00 89.62 287 PRO A N 1
ATOM 2181 C CA . PRO A 1 287 ? 35.414 -22.005 -4.401 1.00 89.62 287 PRO A CA 1
ATOM 2182 C C . PRO A 1 287 ? 35.868 -22.473 -3.010 1.00 89.62 287 PRO A C 1
ATOM 2184 O O . PRO A 1 287 ? 35.233 -22.142 -2.014 1.00 89.62 287 PRO A O 1
ATOM 2187 N N . GLU A 1 288 ? 36.988 -23.191 -2.906 1.00 89.31 288 GLU A N 1
ATOM 2188 C CA . GLU A 1 288 ? 37.523 -23.624 -1.606 1.00 89.31 288 GLU A CA 1
ATOM 2189 C C . GLU A 1 288 ? 38.072 -22.448 -0.785 1.00 89.31 288 GLU A C 1
ATOM 2191 O O . GLU A 1 288 ? 37.858 -22.380 0.425 1.00 89.31 288 GLU A O 1
ATOM 2196 N N . LYS A 1 289 ? 38.700 -21.458 -1.437 1.00 91.19 289 LYS A N 1
ATOM 2197 C CA . LYS A 1 289 ? 39.109 -20.218 -0.758 1.00 91.19 289 LYS A CA 1
ATOM 2198 C C . LYS A 1 289 ? 37.902 -19.401 -0.312 1.00 91.19 289 LYS A C 1
ATOM 2200 O O . LYS A 1 289 ? 37.925 -18.849 0.782 1.00 91.19 289 LYS A O 1
ATOM 2205 N N . ALA A 1 290 ? 36.832 -19.385 -1.107 1.00 92.38 290 ALA A N 1
ATOM 2206 C CA . ALA A 1 290 ? 35.581 -18.734 -0.735 1.00 92.38 290 ALA A CA 1
ATOM 2207 C C . ALA A 1 290 ? 34.941 -19.382 0.514 1.00 92.38 290 ALA A C 1
ATOM 2209 O O . ALA A 1 290 ? 34.537 -18.675 1.439 1.00 92.38 290 ALA A O 1
ATOM 2210 N N . LYS A 1 291 ? 34.933 -20.720 0.613 1.00 92.25 291 LYS A N 1
ATOM 2211 C CA . LYS A 1 291 ? 34.488 -21.436 1.825 1.00 92.25 291 LYS A CA 1
ATOM 2212 C C . LYS A 1 291 ? 35.365 -21.134 3.040 1.00 92.25 291 LYS A C 1
ATOM 2214 O O . LYS A 1 291 ? 34.838 -20.889 4.124 1.00 92.25 291 LYS A O 1
ATOM 2219 N N . ASN A 1 292 ? 36.689 -21.118 2.868 1.00 91.69 292 ASN A N 1
ATOM 2220 C CA . ASN A 1 292 ? 37.616 -20.761 3.945 1.00 91.69 292 ASN A CA 1
ATOM 2221 C C . ASN A 1 292 ? 37.384 -19.326 4.430 1.00 91.69 292 ASN A C 1
ATOM 2223 O O . ASN A 1 292 ? 37.360 -19.095 5.639 1.00 91.69 292 ASN A O 1
ATOM 2227 N N . ALA A 1 293 ? 37.135 -18.390 3.508 1.00 93.81 293 ALA A N 1
ATOM 2228 C CA . ALA A 1 293 ? 36.784 -17.017 3.840 1.00 93.81 293 ALA A CA 1
ATOM 2229 C C . ALA A 1 293 ? 35.499 -16.955 4.682 1.00 93.81 293 ALA A C 1
ATOM 2231 O O . ALA A 1 293 ? 35.522 -16.352 5.753 1.00 93.81 293 ALA A O 1
ATOM 2232 N N . MET A 1 294 ? 34.425 -17.648 4.279 1.00 94.69 294 MET A N 1
ATOM 2233 C CA . MET A 1 294 ? 33.186 -17.746 5.069 1.00 94.69 294 MET A CA 1
ATOM 2234 C C . MET A 1 294 ? 33.442 -18.278 6.487 1.00 94.69 294 MET A C 1
ATOM 2236 O O . MET A 1 294 ? 33.009 -17.670 7.466 1.00 94.69 294 MET A O 1
ATOM 2240 N N . VAL A 1 295 ? 34.141 -19.413 6.617 1.00 93.62 295 VAL A N 1
ATOM 2241 C CA . VAL A 1 295 ? 34.420 -20.037 7.925 1.00 93.62 295 VAL A CA 1
ATOM 2242 C C . VAL A 1 295 ? 35.250 -19.108 8.812 1.00 93.62 295 VAL A C 1
ATOM 2244 O O . VAL A 1 295 ? 35.018 -19.031 10.020 1.00 93.62 295 VAL A O 1
ATOM 2247 N N . MET A 1 296 ? 36.211 -18.394 8.227 1.00 94.06 296 MET A N 1
ATOM 2248 C CA . MET A 1 296 ? 37.026 -17.417 8.940 1.00 94.06 296 MET A CA 1
ATOM 2249 C C . MET A 1 296 ? 36.175 -16.247 9.453 1.00 94.06 296 MET A C 1
ATOM 2251 O O . MET A 1 296 ? 36.296 -15.873 10.620 1.00 94.06 296 MET A O 1
ATOM 2255 N N . THR A 1 297 ? 35.247 -15.738 8.640 1.00 94.44 297 THR A N 1
ATOM 2256 C CA . THR A 1 297 ? 34.322 -14.677 9.056 1.00 94.44 297 THR A CA 1
ATOM 2257 C C . THR A 1 297 ? 33.404 -15.133 10.193 1.00 94.44 297 THR A C 1
ATOM 2259 O O . THR A 1 297 ? 33.267 -14.415 11.181 1.00 94.44 297 THR A O 1
ATOM 2262 N N . LEU A 1 298 ? 32.833 -16.341 10.112 1.00 94.00 298 LEU A N 1
ATOM 2263 C CA . LEU A 1 298 ? 32.002 -16.912 11.183 1.00 94.00 298 LEU A CA 1
ATOM 2264 C C . LEU A 1 298 ? 32.750 -16.949 12.527 1.00 94.00 298 LEU A C 1
ATOM 2266 O O . LEU A 1 298 ? 32.201 -16.546 13.549 1.00 94.00 298 LEU A O 1
ATOM 2270 N N . LYS A 1 299 ? 34.032 -17.344 12.527 1.00 93.12 299 LYS A N 1
ATOM 2271 C CA . LYS A 1 299 ? 34.876 -17.331 13.738 1.00 93.12 299 LYS A CA 1
ATOM 2272 C C . LYS A 1 299 ? 35.096 -15.919 14.287 1.00 93.12 299 LYS A C 1
ATOM 2274 O O . LYS A 1 299 ? 35.053 -15.728 15.501 1.00 93.12 299 LYS A O 1
ATOM 2279 N N . LEU A 1 300 ? 35.348 -14.938 13.416 1.00 93.31 300 LEU A N 1
ATOM 2280 C CA . LEU A 1 300 ? 35.512 -13.537 13.825 1.00 93.31 300 LEU A CA 1
ATOM 2281 C C . LEU A 1 300 ? 34.214 -12.964 14.412 1.00 93.31 300 LEU A C 1
ATOM 2283 O O . LEU A 1 300 ? 34.269 -12.220 15.389 1.00 93.31 300 LEU A O 1
ATOM 2287 N N . SER A 1 301 ? 33.059 -13.349 13.869 1.00 94.62 301 SER A N 1
ATOM 2288 C CA . SER A 1 301 ? 31.752 -12.937 14.387 1.00 94.62 301 SER A CA 1
ATOM 2289 C C . SER A 1 301 ? 31.489 -13.483 15.777 1.00 94.62 301 SER A C 1
ATOM 2291 O O . SER A 1 301 ? 31.071 -12.710 16.632 1.00 94.62 301 SER A O 1
ATOM 2293 N N . THR A 1 302 ? 31.818 -14.750 16.056 1.00 92.31 302 THR A N 1
ATOM 2294 C CA . THR A 1 302 ? 31.683 -15.296 17.415 1.00 92.31 302 THR A CA 1
ATOM 2295 C C . THR A 1 302 ? 32.434 -14.433 18.435 1.00 92.31 302 THR A C 1
ATOM 2297 O O . THR A 1 302 ? 31.895 -14.120 19.494 1.00 92.31 302 THR A O 1
ATOM 2300 N N . VAL A 1 303 ? 33.660 -14.001 18.115 1.00 92.88 303 VAL A N 1
ATOM 2301 C CA . VAL A 1 303 ? 34.461 -13.133 18.998 1.00 92.88 303 VAL A CA 1
ATOM 2302 C C . VAL A 1 303 ? 33.820 -11.751 19.154 1.00 92.88 303 VAL A C 1
ATOM 2304 O O . VAL A 1 303 ? 33.732 -11.237 20.269 1.00 92.88 303 VAL A O 1
ATOM 2307 N N . LEU A 1 304 ? 33.349 -11.160 18.055 1.00 92.56 304 LEU A N 1
ATOM 2308 C CA . LEU A 1 304 ? 32.711 -9.844 18.051 1.00 92.56 304 LEU A CA 1
ATOM 2309 C C . LEU A 1 304 ? 31.401 -9.835 18.854 1.00 92.56 304 LEU A C 1
ATOM 2311 O O . LEU A 1 304 ? 31.202 -8.964 19.695 1.00 92.56 304 LEU A O 1
ATOM 2315 N N . THR A 1 305 ? 30.543 -10.832 18.656 1.00 93.62 305 THR A N 1
ATOM 2316 C CA . THR A 1 305 ? 29.290 -11.012 19.397 1.00 93.62 305 THR A CA 1
ATOM 2317 C C . THR A 1 305 ? 29.543 -11.185 20.893 1.00 93.62 305 THR A C 1
ATOM 2319 O O . THR A 1 305 ? 28.831 -10.588 21.697 1.00 93.62 305 THR A O 1
ATOM 2322 N N . LEU A 1 306 ? 30.572 -11.943 21.292 1.00 95.12 306 LEU A N 1
ATOM 2323 C CA . LEU A 1 306 ? 30.951 -12.063 22.705 1.00 95.12 306 LEU A CA 1
ATOM 2324 C C . LEU A 1 306 ? 31.362 -10.706 23.296 1.00 95.12 306 LEU A C 1
ATOM 2326 O O . LEU A 1 306 ? 30.960 -10.378 24.411 1.00 95.12 306 LEU A O 1
ATOM 2330 N N . ALA A 1 307 ? 32.119 -9.898 22.548 1.00 95.19 307 ALA A N 1
ATOM 2331 C CA . ALA A 1 307 ? 32.507 -8.558 22.983 1.00 95.19 307 ALA A CA 1
ATOM 2332 C C . ALA A 1 307 ? 31.297 -7.616 23.125 1.00 95.19 307 ALA A C 1
ATOM 2334 O O . ALA A 1 307 ? 31.184 -6.922 24.136 1.00 95.19 307 ALA A O 1
ATOM 2335 N N . ILE A 1 308 ? 30.368 -7.630 22.161 1.00 93.81 308 ILE A N 1
ATOM 2336 C CA . ILE A 1 308 ? 29.122 -6.844 22.211 1.00 93.81 308 ILE A CA 1
ATOM 2337 C C . ILE A 1 308 ? 28.248 -7.291 23.390 1.00 93.81 308 ILE A C 1
ATOM 2339 O O . ILE A 1 308 ? 27.759 -6.455 24.147 1.00 93.81 308 ILE A O 1
ATOM 2343 N N . GLY A 1 309 ? 28.104 -8.602 23.601 1.00 94.81 309 GLY A N 1
ATOM 2344 C CA . GLY A 1 309 ? 27.355 -9.154 24.728 1.00 94.81 309 GLY A CA 1
ATOM 2345 C C . GLY A 1 309 ? 27.924 -8.708 26.076 1.00 94.81 309 GLY A C 1
ATOM 2346 O O . GLY A 1 309 ? 27.172 -8.254 26.936 1.00 94.81 309 GLY A O 1
ATOM 2347 N N . LEU A 1 310 ? 29.252 -8.745 26.248 1.00 95.75 310 LEU A N 1
ATOM 2348 C CA . LEU A 1 310 ? 29.910 -8.228 27.454 1.00 95.75 310 LEU A CA 1
ATOM 2349 C C . LEU A 1 310 ? 29.663 -6.724 27.638 1.00 95.75 310 LEU A C 1
ATOM 2351 O O . LEU A 1 310 ? 29.337 -6.292 28.744 1.00 95.75 310 LEU A O 1
ATOM 2355 N N . ALA A 1 311 ? 29.765 -5.933 26.567 1.00 94.19 311 ALA A N 1
ATOM 2356 C CA . ALA A 1 311 ? 29.491 -4.499 26.618 1.00 94.19 311 ALA A CA 1
ATOM 2357 C C . ALA A 1 311 ? 28.045 -4.203 27.050 1.00 94.19 311 ALA A C 1
ATOM 2359 O O . ALA A 1 311 ? 27.831 -3.327 27.885 1.00 94.19 311 ALA A O 1
ATOM 2360 N N . LEU A 1 312 ? 27.061 -4.966 26.562 1.00 93.81 312 LEU A N 1
ATOM 2361 C CA . LEU A 1 312 ? 25.662 -4.831 26.977 1.00 93.81 312 LEU A CA 1
ATOM 2362 C C . LEU A 1 312 ? 25.452 -5.238 28.439 1.00 93.81 312 LEU A C 1
ATOM 2364 O O . LEU A 1 312 ? 24.816 -4.498 29.188 1.00 93.81 312 LEU A O 1
ATOM 2368 N N . VAL A 1 313 ? 26.035 -6.354 28.890 1.00 94.38 313 VAL A N 1
ATOM 2369 C CA . VAL A 1 313 ? 25.917 -6.797 30.292 1.00 94.38 313 VAL A CA 1
ATOM 2370 C C . VAL A 1 313 ? 26.376 -5.701 31.257 1.00 94.38 313 VAL A C 1
ATOM 2372 O O . VAL A 1 313 ? 25.648 -5.373 32.195 1.00 94.38 313 VAL A O 1
ATOM 2375 N N . PHE A 1 314 ? 27.536 -5.088 31.012 1.00 94.75 314 PHE A N 1
ATOM 2376 C CA . PHE A 1 314 ? 28.089 -4.067 31.909 1.00 94.75 314 PHE A CA 1
ATOM 2377 C C . PHE A 1 314 ? 27.562 -2.646 31.640 1.00 94.75 314 PHE A C 1
ATOM 2379 O O . PHE A 1 314 ? 27.527 -1.830 32.560 1.00 94.75 314 PHE A O 1
ATOM 2386 N N . GLY A 1 315 ? 27.141 -2.344 30.409 1.00 93.62 315 GLY A N 1
ATOM 2387 C CA . GLY A 1 315 ? 26.811 -0.992 29.946 1.00 93.62 315 GLY A CA 1
ATOM 2388 C C . GLY A 1 315 ? 25.324 -0.694 29.732 1.00 93.62 315 GLY A C 1
ATOM 2389 O O . GLY A 1 315 ? 24.991 0.464 29.485 1.00 93.62 315 GLY A O 1
ATOM 2390 N N . HIS A 1 316 ? 24.419 -1.678 29.849 1.00 93.06 316 HIS A N 1
ATOM 2391 C CA . HIS A 1 316 ? 22.993 -1.511 29.510 1.00 93.06 316 HIS A CA 1
ATOM 2392 C C . HIS A 1 316 ? 22.307 -0.329 30.206 1.00 93.06 316 HIS A C 1
ATOM 2394 O O . HIS A 1 316 ? 21.428 0.288 29.616 1.00 93.06 316 HIS A O 1
ATOM 2400 N N . LYS A 1 317 ? 22.704 0.012 31.441 1.00 89.94 317 LYS A N 1
ATOM 2401 C CA . LYS A 1 317 ? 22.122 1.150 32.170 1.00 89.94 317 LYS A CA 1
ATOM 2402 C C . LYS A 1 317 ? 22.441 2.483 31.498 1.00 89.94 317 LYS A C 1
ATOM 2404 O O . LYS A 1 317 ? 21.534 3.272 31.280 1.00 89.94 317 LYS A O 1
ATOM 2409 N N . ILE A 1 318 ? 23.711 2.700 31.150 1.00 91.19 318 ILE A N 1
ATOM 2410 C CA . ILE A 1 318 ? 24.174 3.918 30.465 1.00 91.19 318 ILE A CA 1
ATOM 2411 C C . ILE A 1 318 ? 23.562 3.984 29.064 1.00 91.19 318 ILE A C 1
ATOM 2413 O O . ILE A 1 318 ? 23.118 5.037 28.619 1.00 91.19 318 ILE A O 1
ATOM 2417 N N . TRP A 1 319 ? 23.510 2.839 28.382 1.00 90.38 319 TRP A N 1
ATOM 2418 C CA . TRP A 1 319 ? 22.894 2.734 27.068 1.00 90.38 319 TRP A CA 1
ATOM 2419 C C . TRP A 1 319 ? 21.423 3.169 27.088 1.00 90.38 319 TRP A C 1
ATOM 2421 O O . TRP A 1 319 ? 21.014 4.016 26.301 1.00 90.38 319 TRP A O 1
ATOM 2431 N N . ALA A 1 320 ? 20.644 2.641 28.031 1.00 88.88 320 ALA A N 1
ATOM 2432 C CA . ALA A 1 320 ? 19.216 2.908 28.120 1.00 88.88 320 ALA A CA 1
ATOM 2433 C C . ALA A 1 320 ? 18.891 4.372 28.488 1.00 88.88 320 ALA A C 1
ATOM 2435 O O . ALA A 1 320 ? 17.891 4.903 28.009 1.00 88.88 320 ALA A O 1
ATOM 2436 N N . THR A 1 321 ? 19.757 5.059 29.248 1.00 88.81 321 THR A N 1
ATOM 2437 C CA . THR A 1 321 ? 19.574 6.486 29.589 1.00 88.81 321 THR A CA 1
ATOM 2438 C C . THR A 1 321 ? 19.716 7.443 28.404 1.00 88.81 321 THR A C 1
ATOM 2440 O O . THR A 1 321 ? 19.278 8.580 28.502 1.00 88.81 321 THR A O 1
ATOM 2443 N N . PHE A 1 322 ? 20.280 7.011 27.269 1.00 85.88 322 PHE A N 1
ATOM 2444 C CA . PHE A 1 322 ? 20.266 7.830 26.047 1.00 85.88 322 PHE A CA 1
ATOM 2445 C C . PHE A 1 322 ? 18.880 7.912 25.388 1.00 85.88 322 PHE A C 1
ATOM 2447 O O . PHE A 1 322 ? 18.681 8.754 24.518 1.00 85.88 322 PHE A O 1
ATOM 2454 N N . PHE A 1 323 ? 17.942 7.038 25.769 1.00 81.44 323 PHE A N 1
ATOM 2455 C CA . PHE A 1 323 ? 16.604 6.967 25.175 1.00 81.44 323 PHE A CA 1
ATOM 2456 C C . PHE A 1 323 ? 15.509 7.489 26.107 1.00 81.44 323 PHE A C 1
ATOM 2458 O O . PHE A 1 323 ? 14.518 8.031 25.629 1.00 81.44 323 PHE A O 1
ATOM 2465 N N . THR A 1 324 ? 15.639 7.290 27.423 1.00 83.81 324 THR A N 1
ATOM 2466 C CA . THR A 1 324 ? 14.589 7.657 28.383 1.00 83.81 324 THR A CA 1
ATOM 2467 C C . THR A 1 324 ? 15.127 7.893 29.793 1.00 83.81 324 THR A C 1
ATOM 2469 O O . THR A 1 324 ? 16.024 7.187 30.259 1.00 83.81 324 THR A O 1
ATOM 2472 N N . ASP A 1 325 ? 14.493 8.831 30.498 1.00 85.25 325 ASP A N 1
ATOM 2473 C CA . ASP A 1 325 ? 14.694 9.087 31.929 1.00 85.25 325 ASP A CA 1
ATOM 2474 C C . ASP A 1 325 ? 13.742 8.261 32.828 1.00 85.25 325 ASP A C 1
ATOM 2476 O O . ASP A 1 325 ? 13.796 8.341 34.059 1.00 85.25 325 ASP A O 1
ATOM 2480 N N . SER A 1 326 ? 12.861 7.435 32.246 1.00 85.81 326 SER A N 1
ATOM 2481 C CA . SER A 1 326 ? 11.865 6.650 32.987 1.00 85.81 326 SER A CA 1
ATOM 2482 C C . SER A 1 326 ? 12.480 5.446 33.706 1.00 85.81 326 SER A C 1
ATOM 2484 O O . SER A 1 326 ? 12.885 4.455 33.092 1.00 85.81 326 SER A O 1
ATOM 2486 N N . SER A 1 327 ? 12.461 5.470 35.042 1.00 87.62 327 SER A N 1
ATOM 2487 C CA . SER A 1 327 ? 12.988 4.382 35.882 1.00 87.62 327 SER A CA 1
ATOM 2488 C C . SER A 1 327 ? 12.303 3.028 35.645 1.00 87.62 327 SER A C 1
ATOM 2490 O O . SER A 1 327 ? 12.948 1.982 35.770 1.00 87.62 327 SER A O 1
ATOM 2492 N N . LEU A 1 328 ? 11.024 3.032 35.254 1.00 87.56 328 LEU A N 1
ATOM 2493 C CA . LEU A 1 328 ? 10.260 1.824 34.937 1.00 87.56 328 LEU A CA 1
ATOM 2494 C C . LEU A 1 328 ? 10.773 1.144 33.660 1.00 87.56 328 LEU A C 1
ATOM 2496 O O . LEU A 1 328 ? 11.015 -0.065 33.668 1.00 87.56 328 LEU A O 1
ATOM 2500 N N . ILE A 1 329 ? 10.984 1.917 32.589 1.00 87.06 329 ILE A N 1
ATOM 2501 C CA . ILE A 1 329 ? 11.478 1.400 31.303 1.00 87.06 329 ILE A CA 1
ATOM 2502 C C . ILE A 1 329 ? 12.925 0.913 31.453 1.00 87.06 329 ILE A C 1
ATOM 2504 O O . ILE A 1 329 ? 13.255 -0.176 30.984 1.00 87.06 329 ILE A O 1
ATOM 2508 N N . LEU A 1 330 ? 13.767 1.643 32.201 1.00 90.56 330 LEU A N 1
ATOM 2509 C CA . LEU A 1 330 ? 15.147 1.232 32.500 1.00 90.56 330 LEU A CA 1
ATOM 2510 C C . LEU A 1 330 ? 15.210 -0.142 33.192 1.00 90.56 330 LEU A C 1
ATOM 2512 O O . LEU A 1 330 ? 16.024 -0.994 32.823 1.00 90.56 330 LEU A O 1
ATOM 2516 N N . HIS A 1 331 ? 14.347 -0.381 34.185 1.00 90.88 331 HIS A N 1
ATOM 2517 C CA . HIS A 1 331 ? 14.290 -1.666 34.885 1.00 90.88 331 HIS A CA 1
ATOM 2518 C C . HIS A 1 331 ? 13.786 -2.797 33.976 1.00 90.88 331 HIS A C 1
ATOM 2520 O O . HIS A 1 331 ? 14.324 -3.907 34.007 1.00 90.88 331 HIS A O 1
ATOM 2526 N N . GLN A 1 332 ? 12.768 -2.536 33.153 1.00 90.31 332 GLN A N 1
ATOM 2527 C CA . GLN A 1 332 ? 12.251 -3.541 32.226 1.00 90.31 332 GLN A CA 1
ATOM 2528 C C . GLN A 1 332 ? 13.273 -3.914 31.151 1.00 90.31 332 GLN A C 1
ATOM 2530 O O . GLN A 1 332 ? 13.494 -5.111 30.954 1.00 90.31 332 GLN A O 1
ATOM 2535 N N . PHE A 1 333 ? 13.965 -2.933 30.559 1.00 92.50 333 PHE A N 1
ATOM 2536 C CA . PHE A 1 333 ? 15.042 -3.148 29.586 1.00 92.50 333 PHE A CA 1
ATOM 2537 C C . PHE A 1 333 ? 16.149 -4.046 30.143 1.00 92.50 333 PHE A C 1
ATOM 2539 O O . PHE A 1 333 ? 16.538 -5.021 29.499 1.00 92.50 333 PHE A O 1
ATOM 2546 N N . ALA A 1 334 ? 16.580 -3.809 31.388 1.00 93.50 334 ALA A N 1
ATOM 2547 C CA . ALA A 1 334 ? 17.562 -4.663 32.059 1.00 93.50 334 ALA A CA 1
ATOM 2548 C C . ALA A 1 334 ? 17.120 -6.141 32.134 1.00 93.50 334 ALA A C 1
ATOM 2550 O O . ALA A 1 334 ? 17.952 -7.043 32.036 1.00 93.50 334 ALA A O 1
ATOM 2551 N N . SER A 1 335 ? 15.813 -6.406 32.255 1.00 93.38 335 SER A N 1
ATOM 2552 C CA . SER A 1 335 ? 15.270 -7.769 32.325 1.00 93.38 335 SER A CA 1
ATOM 2553 C C . SER A 1 335 ? 15.243 -8.514 30.981 1.00 93.38 335 SER A C 1
ATOM 2555 O O . SER A 1 335 ? 15.101 -9.738 30.983 1.00 93.38 335 SER A O 1
ATOM 2557 N N . VAL A 1 336 ? 15.380 -7.806 29.852 1.00 93.62 336 VAL A N 1
ATOM 2558 C CA . VAL A 1 336 ? 15.358 -8.376 28.488 1.00 93.62 336 VAL A CA 1
ATOM 2559 C C . VAL A 1 336 ? 16.765 -8.582 27.911 1.00 93.62 336 VAL A C 1
ATOM 2561 O O . VAL A 1 336 ? 16.919 -9.315 26.937 1.00 93.62 336 VAL A O 1
ATOM 2564 N N . ILE A 1 337 ? 17.807 -8.020 28.540 1.00 95.19 337 ILE A N 1
ATOM 2565 C CA . ILE A 1 337 ? 19.212 -8.128 28.099 1.00 95.19 337 ILE A CA 1
ATOM 2566 C C . ILE A 1 337 ? 19.654 -9.563 27.758 1.00 95.19 337 ILE A C 1
ATOM 2568 O O . ILE A 1 337 ? 20.287 -9.736 26.718 1.00 95.19 337 ILE A O 1
ATOM 2572 N N . PRO A 1 338 ? 19.330 -10.613 28.543 1.00 95.44 338 PRO A N 1
ATOM 2573 C CA . PRO A 1 338 ? 19.728 -11.973 28.181 1.00 95.44 338 PRO A CA 1
ATOM 2574 C C . PRO A 1 338 ? 19.134 -12.445 26.847 1.00 95.44 338 PRO A C 1
ATOM 2576 O O . PRO A 1 338 ? 19.837 -13.071 26.059 1.00 95.44 338 PRO A O 1
ATOM 2579 N N . LEU A 1 339 ? 17.863 -12.118 26.574 1.00 95.88 339 LEU A N 1
ATOM 2580 C CA . LEU A 1 339 ? 17.208 -12.445 25.304 1.00 95.88 339 LEU A CA 1
ATOM 2581 C C . LEU A 1 339 ? 17.829 -11.653 24.151 1.00 95.88 339 LEU A C 1
ATOM 2583 O O . LEU A 1 339 ? 18.060 -12.213 23.085 1.00 95.88 339 LEU A O 1
ATOM 2587 N N . LEU A 1 340 ? 18.173 -10.388 24.392 1.00 95.38 340 LEU A N 1
ATOM 2588 C CA . LEU A 1 340 ? 18.812 -9.520 23.407 1.00 95.38 340 LEU A CA 1
ATOM 2589 C C . LEU A 1 340 ? 20.219 -10.003 23.018 1.00 95.38 340 LEU A C 1
ATOM 2591 O O . LEU A 1 340 ? 20.600 -9.965 21.856 1.00 95.38 340 LEU A O 1
ATOM 2595 N N . ILE A 1 341 ? 21.001 -10.516 23.971 1.00 96.62 341 ILE A N 1
ATOM 2596 C CA . ILE A 1 341 ? 22.317 -11.107 23.671 1.00 96.62 341 ILE A CA 1
ATOM 2597 C C . ILE A 1 341 ? 22.163 -12.373 22.818 1.00 96.62 341 ILE A C 1
ATOM 2599 O O . ILE A 1 341 ? 22.978 -12.617 21.928 1.00 96.62 341 ILE A O 1
ATOM 2603 N N . ILE A 1 342 ? 21.121 -13.172 23.073 1.00 96.88 342 ILE A N 1
ATOM 2604 C CA . ILE A 1 342 ? 20.815 -14.369 22.280 1.00 96.88 342 ILE A CA 1
ATOM 2605 C C . ILE A 1 342 ? 20.380 -13.982 20.861 1.00 96.88 342 ILE A C 1
ATOM 2607 O O . ILE A 1 342 ? 20.887 -14.585 19.913 1.00 96.88 342 ILE A O 1
ATOM 2611 N N . SER A 1 343 ? 19.500 -12.984 20.700 1.00 96.50 343 SER A N 1
ATOM 2612 C CA . SER A 1 343 ? 19.092 -12.513 19.369 1.00 96.50 343 SER A CA 1
ATOM 2613 C C . SER A 1 343 ? 20.291 -11.979 18.591 1.00 96.50 343 SER A C 1
ATOM 2615 O O . SER A 1 343 ? 20.571 -12.510 17.524 1.00 96.50 343 SER A O 1
ATOM 2617 N N . ILE A 1 344 ? 21.112 -11.101 19.183 1.00 95.94 344 ILE A N 1
ATOM 2618 C CA . ILE A 1 344 ? 22.350 -10.587 18.565 1.00 95.94 344 ILE A CA 1
ATOM 2619 C C . ILE A 1 344 ? 23.307 -11.718 18.157 1.00 95.94 344 ILE A C 1
ATOM 2621 O O . ILE A 1 344 ? 24.008 -11.615 17.148 1.00 95.94 344 ILE A O 1
ATOM 2625 N N . ALA A 1 345 ? 23.380 -12.807 18.926 1.00 95.62 345 ALA A N 1
ATOM 2626 C CA . ALA A 1 345 ? 24.235 -13.936 18.579 1.00 95.62 345 ALA A CA 1
ATOM 2627 C C . ALA A 1 345 ? 23.740 -14.702 17.348 1.00 95.62 345 ALA A C 1
ATOM 2629 O O . ALA A 1 345 ? 24.543 -15.001 16.459 1.00 95.62 345 ALA A O 1
ATOM 2630 N N . PHE A 1 346 ? 22.441 -14.998 17.274 1.00 96.50 346 PHE A N 1
ATOM 2631 C CA . PHE A 1 346 ? 21.867 -15.641 16.092 1.00 96.50 346 PHE A CA 1
ATOM 2632 C C . PHE A 1 346 ? 21.835 -14.708 14.887 1.00 96.50 346 PHE A C 1
ATOM 2634 O O . PHE A 1 346 ? 22.153 -15.152 13.785 1.00 96.50 346 PHE A O 1
ATOM 2641 N N . ASP A 1 347 ? 21.554 -13.429 15.105 1.00 95.25 347 ASP A N 1
ATOM 2642 C CA . ASP A 1 347 ? 21.529 -12.403 14.074 1.00 95.25 347 ASP A CA 1
ATOM 2643 C C . ASP A 1 347 ? 22.917 -12.172 13.451 1.00 95.25 347 ASP A C 1
ATOM 2645 O O . ASP A 1 347 ? 23.093 -12.195 12.237 1.00 95.25 347 ASP A O 1
ATOM 2649 N N . SER A 1 348 ? 23.966 -12.111 14.274 1.00 95.25 348 SER A N 1
ATOM 2650 C CA . SER A 1 348 ? 25.358 -12.071 13.803 1.00 95.25 348 SER A CA 1
ATOM 2651 C C . SER A 1 348 ? 25.720 -13.278 12.931 1.00 95.25 348 SER A C 1
ATOM 2653 O O . SER A 1 348 ? 26.378 -13.140 11.894 1.00 95.25 348 SER A O 1
ATOM 2655 N N . PHE A 1 349 ? 25.289 -14.473 13.342 1.00 94.38 349 PHE A N 1
ATOM 2656 C CA . PHE A 1 349 ? 25.583 -15.713 12.631 1.00 94.38 349 PHE A CA 1
ATOM 2657 C C . PHE A 1 349 ? 24.830 -15.801 11.298 1.00 94.38 349 PHE A C 1
ATOM 2659 O O . PHE A 1 349 ? 25.447 -16.062 10.260 1.00 94.38 349 PHE A O 1
ATOM 2666 N N . GLN A 1 350 ? 23.516 -15.555 11.309 1.00 94.75 350 GLN A N 1
ATOM 2667 C CA . GLN A 1 350 ? 22.707 -15.550 10.091 1.00 94.75 350 GLN A CA 1
ATOM 2668 C C . GLN A 1 350 ? 23.152 -14.423 9.153 1.00 94.75 350 GLN A C 1
ATOM 2670 O O . GLN A 1 350 ? 23.320 -14.679 7.966 1.00 94.75 350 GLN A O 1
ATOM 2675 N N . GLY A 1 351 ? 23.476 -13.232 9.670 1.00 94.19 351 GLY A N 1
ATOM 2676 C CA . GLY A 1 351 ? 23.848 -12.067 8.869 1.00 94.19 351 GLY A CA 1
ATOM 2677 C C . GLY A 1 351 ? 25.090 -12.310 8.009 1.00 94.19 351 GLY A C 1
ATOM 2678 O O . GLY A 1 351 ? 25.158 -11.872 6.857 1.00 94.19 351 GLY A O 1
ATOM 2679 N N . ILE A 1 352 ? 26.051 -13.095 8.510 1.00 96.12 352 ILE A N 1
ATOM 2680 C CA . ILE A 1 352 ? 27.199 -13.548 7.711 1.00 96.12 352 ILE A CA 1
ATOM 2681 C C . ILE A 1 352 ? 26.773 -14.529 6.628 1.00 96.12 352 ILE A C 1
ATOM 2683 O O . ILE A 1 352 ? 27.229 -14.407 5.495 1.00 96.12 352 ILE A O 1
ATOM 2687 N N . LEU A 1 353 ? 25.920 -15.502 6.942 1.00 96.25 353 LEU A N 1
ATOM 2688 C CA . LEU A 1 353 ? 25.444 -16.477 5.959 1.00 96.25 353 LEU A CA 1
ATOM 2689 C C . LEU A 1 353 ? 24.590 -15.811 4.872 1.00 96.25 353 LEU A C 1
ATOM 2691 O O . LEU A 1 353 ? 24.721 -16.136 3.693 1.00 96.25 353 LEU A O 1
ATOM 2695 N N . SER A 1 354 ? 23.795 -14.818 5.252 1.00 95.62 354 SER A N 1
ATOM 2696 C CA . SER A 1 354 ? 23.067 -13.908 4.376 1.00 95.62 354 SER A CA 1
ATOM 2697 C C . SER A 1 354 ? 24.025 -13.122 3.471 1.00 95.62 354 SER A C 1
ATOM 2699 O O . SER A 1 354 ? 23.831 -13.054 2.254 1.00 95.62 354 SER A O 1
ATOM 2701 N N . ALA A 1 355 ? 25.124 -12.599 4.017 1.00 95.19 355 ALA A N 1
ATOM 2702 C CA . ALA A 1 355 ? 26.164 -11.936 3.234 1.00 95.19 355 ALA A CA 1
ATOM 2703 C C . ALA A 1 355 ? 26.899 -12.896 2.280 1.00 95.19 355 ALA A C 1
ATOM 2705 O O . ALA A 1 355 ? 27.175 -12.545 1.135 1.00 95.19 355 ALA A O 1
ATOM 2706 N N . VAL A 1 356 ? 27.155 -14.134 2.702 1.00 95.31 356 VAL A N 1
ATOM 2707 C CA . VAL A 1 356 ? 27.715 -15.194 1.850 1.00 95.31 356 VAL A CA 1
ATOM 2708 C C . VAL A 1 356 ? 26.747 -15.536 0.720 1.00 95.31 356 VAL A C 1
ATOM 2710 O O . VAL A 1 356 ? 27.173 -15.656 -0.426 1.00 95.31 356 VAL A O 1
ATOM 2713 N N . ALA A 1 357 ? 25.444 -15.628 0.998 1.00 94.19 357 ALA A N 1
ATOM 2714 C CA . ALA A 1 357 ? 24.431 -15.838 -0.031 1.00 94.19 357 ALA A CA 1
ATOM 2715 C C . ALA A 1 357 ? 24.448 -14.709 -1.074 1.00 94.19 357 ALA A C 1
ATOM 2717 O O . ALA A 1 357 ? 24.370 -15.000 -2.269 1.00 94.19 357 ALA A O 1
ATOM 2718 N N . ARG A 1 358 ? 24.634 -13.445 -0.662 1.00 93.81 358 ARG A N 1
ATOM 2719 C CA . ARG A 1 358 ? 24.856 -12.327 -1.597 1.00 93.81 358 ARG A CA 1
ATOM 2720 C C . ARG A 1 358 ? 26.162 -12.481 -2.377 1.00 93.81 358 ARG A C 1
ATOM 2722 O O . ARG A 1 358 ? 26.131 -12.407 -3.603 1.00 93.81 358 ARG A O 1
ATOM 2729 N N . GLY A 1 359 ? 27.280 -12.801 -1.729 1.00 91.62 359 GLY A N 1
ATOM 2730 C CA . GLY A 1 359 ? 28.557 -13.036 -2.417 1.00 91.62 359 GLY A CA 1
ATOM 2731 C C . GLY A 1 359 ? 28.504 -14.178 -3.449 1.00 91.62 359 GLY A C 1
ATOM 2732 O O . GLY A 1 359 ? 29.134 -14.100 -4.506 1.00 91.62 359 GLY A O 1
ATOM 2733 N N . CYS A 1 360 ? 27.700 -15.212 -3.187 1.00 91.25 360 CYS A N 1
ATOM 2734 C CA . CYS A 1 360 ? 27.486 -16.361 -4.072 1.00 91.25 360 CYS A CA 1
ATOM 2735 C C . CYS A 1 360 ? 26.457 -16.127 -5.192 1.00 91.25 360 CYS A C 1
ATOM 2737 O O . CYS A 1 360 ? 26.435 -16.899 -6.152 1.00 91.25 360 CYS A O 1
ATOM 2739 N N . GLY A 1 361 ? 25.581 -15.123 -5.082 1.00 88.62 361 GLY A N 1
ATOM 2740 C CA . GLY A 1 361 ? 24.446 -14.945 -6.000 1.00 88.62 361 GLY A CA 1
ATOM 2741 C C . GLY A 1 361 ? 23.218 -15.816 -5.669 1.00 88.62 361 GLY A C 1
ATOM 2742 O O . GLY A 1 361 ? 22.428 -16.175 -6.545 1.00 88.62 361 GLY A O 1
ATOM 2743 N N . TRP A 1 362 ? 23.061 -16.226 -4.408 1.00 91.94 362 TRP A N 1
ATOM 2744 C CA . TRP A 1 362 ? 21.979 -17.090 -3.913 1.00 91.94 362 TRP A CA 1
ATOM 2745 C C . TRP A 1 362 ? 20.842 -16.327 -3.221 1.00 91.94 362 TRP A C 1
ATOM 2747 O O . TRP A 1 362 ? 20.065 -16.930 -2.481 1.00 91.94 362 TRP A O 1
ATOM 2757 N N . GLN A 1 363 ? 20.701 -15.026 -3.473 1.00 91.00 363 GLN A N 1
ATOM 2758 C CA . GLN A 1 363 ? 19.726 -14.172 -2.783 1.00 91.00 363 GLN A CA 1
ATOM 2759 C C . GLN A 1 363 ? 18.284 -14.673 -2.914 1.00 91.00 363 GLN A C 1
ATOM 2761 O O . GLN A 1 363 ? 17.515 -14.582 -1.969 1.00 91.00 363 GLN A O 1
ATOM 2766 N N . HIS A 1 364 ? 17.927 -15.278 -4.050 1.00 88.00 364 HIS A N 1
ATOM 2767 C CA . HIS A 1 364 ? 16.607 -15.885 -4.245 1.00 88.00 364 HIS A CA 1
ATOM 2768 C C . HIS A 1 364 ? 16.299 -17.012 -3.254 1.00 88.00 364 HIS A C 1
ATOM 2770 O O . HIS A 1 364 ? 15.165 -17.118 -2.803 1.00 88.00 364 HIS A O 1
ATOM 2776 N N . LEU A 1 365 ? 17.281 -17.845 -2.894 1.00 89.44 365 LEU A N 1
ATOM 2777 C CA . LEU A 1 365 ? 17.067 -18.875 -1.877 1.00 89.44 365 LEU A CA 1
ATOM 2778 C C . LEU A 1 365 ? 16.938 -18.252 -0.495 1.00 89.44 365 LEU A C 1
ATOM 2780 O O . LEU A 1 365 ? 16.060 -18.642 0.263 1.00 89.44 365 LEU A O 1
ATOM 2784 N N . ALA A 1 366 ? 17.798 -17.282 -0.186 1.00 92.75 366 ALA A N 1
ATOM 2785 C CA . ALA A 1 366 ? 17.754 -16.591 1.091 1.00 92.75 366 ALA A CA 1
ATOM 2786 C C . ALA A 1 366 ? 16.423 -15.844 1.290 1.00 92.75 366 ALA A C 1
ATOM 2788 O O . ALA A 1 366 ? 15.854 -15.921 2.368 1.00 92.75 366 ALA A O 1
ATOM 2789 N N . ALA A 1 367 ? 15.851 -15.241 0.242 1.00 94.19 367 ALA A N 1
ATOM 2790 C CA . ALA A 1 367 ? 14.517 -14.642 0.300 1.00 94.19 367 ALA A CA 1
ATOM 2791 C C . ALA A 1 367 ? 13.423 -15.658 0.681 1.00 94.19 367 ALA A C 1
ATOM 2793 O O . ALA A 1 367 ? 12.596 -15.375 1.544 1.00 94.19 367 ALA A O 1
ATOM 2794 N N . TRP A 1 368 ? 13.439 -16.861 0.092 1.00 94.56 368 TRP A N 1
ATOM 2795 C CA . TRP A 1 368 ? 12.494 -17.924 0.462 1.00 94.56 368 TRP A CA 1
ATOM 2796 C C . TRP A 1 368 ? 12.703 -18.436 1.885 1.00 94.56 368 TRP A C 1
ATOM 2798 O O . TRP A 1 368 ? 11.727 -18.728 2.576 1.00 94.56 368 TRP A O 1
ATOM 2808 N N . VAL A 1 369 ? 13.961 -18.533 2.327 1.00 96.50 369 VAL A N 1
ATOM 2809 C CA . VAL A 1 369 ? 14.281 -18.873 3.716 1.00 96.50 369 VAL A CA 1
ATOM 2810 C C . VAL A 1 369 ? 13.702 -17.813 4.651 1.00 96.50 369 VAL A C 1
ATOM 2812 O O . VAL A 1 369 ? 12.937 -18.185 5.532 1.00 96.50 369 VAL A O 1
ATOM 2815 N N . ASN A 1 370 ? 13.964 -16.524 4.407 1.00 96.69 370 ASN A N 1
ATOM 2816 C CA . ASN A 1 370 ? 13.466 -15.419 5.230 1.00 96.69 370 ASN A CA 1
ATOM 2817 C C . ASN A 1 370 ? 11.932 -15.428 5.318 1.00 96.69 370 ASN A C 1
ATOM 2819 O O . ASN A 1 370 ? 11.384 -15.338 6.416 1.00 96.69 370 ASN A O 1
ATOM 2823 N N . LEU A 1 371 ? 11.234 -15.626 4.192 1.00 96.19 371 LEU A N 1
ATOM 2824 C CA . LEU A 1 371 ? 9.774 -15.752 4.183 1.00 96.19 371 LEU A CA 1
ATOM 2825 C C . LEU A 1 371 ? 9.300 -16.888 5.104 1.00 96.19 371 LEU A C 1
ATOM 2827 O O . LEU A 1 371 ? 8.427 -16.689 5.946 1.00 96.19 371 LEU A O 1
ATOM 2831 N N . GLY A 1 372 ? 9.890 -18.077 4.965 1.00 95.94 372 GLY A N 1
ATOM 2832 C CA . GLY A 1 372 ? 9.500 -19.240 5.756 1.00 95.94 372 GLY A CA 1
ATOM 2833 C C . GLY A 1 372 ? 9.811 -19.088 7.245 1.00 95.94 372 GLY A C 1
ATOM 2834 O O . GLY A 1 372 ? 8.969 -19.386 8.091 1.00 95.94 372 GLY A O 1
ATOM 2835 N N . THR A 1 373 ? 11.006 -18.617 7.589 1.00 97.44 373 THR A N 1
ATOM 2836 C CA . THR A 1 373 ? 11.481 -18.618 8.976 1.00 97.44 373 THR A CA 1
ATOM 2837 C C . THR A 1 373 ? 10.935 -17.454 9.784 1.00 97.44 373 THR A C 1
ATOM 2839 O O . THR A 1 373 ? 10.573 -17.658 10.941 1.00 97.44 373 THR A O 1
ATOM 2842 N N . TYR A 1 374 ? 10.797 -16.261 9.204 1.00 96.38 374 TYR A N 1
ATOM 2843 C CA . TYR A 1 374 ? 10.205 -15.134 9.923 1.00 96.38 374 TYR A CA 1
ATOM 2844 C C . TYR A 1 374 ? 8.681 -15.202 9.939 1.00 96.38 374 TYR A C 1
ATOM 2846 O O . TYR A 1 374 ? 8.092 -15.124 11.012 1.00 96.38 374 TYR A O 1
ATOM 2854 N N . TYR A 1 375 ? 8.025 -15.411 8.797 1.00 97.38 375 TYR A N 1
ATOM 2855 C CA . TYR A 1 375 ? 6.571 -15.224 8.708 1.00 97.38 375 TYR A CA 1
ATOM 2856 C C . TYR A 1 375 ? 5.759 -16.487 8.989 1.00 97.38 375 TYR A C 1
ATOM 2858 O O . TYR A 1 375 ? 4.647 -16.378 9.501 1.00 97.38 375 TYR A O 1
ATOM 2866 N N . PHE A 1 376 ? 6.289 -17.681 8.707 1.00 95.94 376 PHE A N 1
ATOM 2867 C CA . PHE A 1 376 ? 5.583 -18.936 9.007 1.00 95.94 376 PHE A CA 1
ATOM 2868 C C . PHE A 1 376 ? 6.023 -19.597 10.314 1.00 95.94 376 PHE A C 1
ATOM 2870 O O . PHE A 1 376 ? 5.312 -20.466 10.814 1.00 95.94 376 PHE A O 1
ATOM 2877 N N . ILE A 1 377 ? 7.154 -19.180 10.892 1.00 96.44 377 ILE A N 1
ATOM 2878 C CA . ILE A 1 377 ? 7.653 -19.721 12.164 1.00 96.44 377 ILE A CA 1
ATOM 2879 C C . ILE A 1 377 ? 7.761 -18.616 13.221 1.00 96.44 377 ILE A C 1
ATOM 2881 O O . ILE A 1 377 ? 7.067 -18.677 14.235 1.00 96.44 377 ILE A O 1
ATOM 2885 N N . GLY A 1 378 ? 8.590 -17.596 12.991 1.00 96.69 378 GLY A N 1
ATOM 2886 C CA . GLY A 1 378 ? 8.912 -16.571 13.987 1.00 96.69 378 GLY A CA 1
ATOM 2887 C C . GLY A 1 378 ? 7.703 -15.771 14.477 1.00 96.69 378 GLY A C 1
ATOM 2888 O O . GLY A 1 378 ? 7.413 -15.771 15.672 1.00 96.69 378 GLY A O 1
ATOM 2889 N N . ILE A 1 379 ? 6.959 -15.135 13.568 1.00 96.25 379 ILE A N 1
ATOM 2890 C CA . ILE A 1 379 ? 5.791 -14.302 13.893 1.00 96.25 379 ILE A CA 1
ATOM 2891 C C . ILE A 1 379 ? 4.653 -15.117 14.535 1.00 96.25 379 ILE A C 1
ATOM 2893 O O . ILE A 1 379 ? 4.135 -14.676 15.560 1.00 96.25 379 ILE A O 1
ATOM 2897 N N . PRO A 1 380 ? 4.278 -16.319 14.052 1.00 97.62 380 PRO A N 1
ATOM 2898 C CA . PRO A 1 380 ? 3.315 -17.163 14.758 1.00 97.62 380 PRO A CA 1
ATOM 2899 C C . PRO A 1 380 ? 3.738 -17.513 16.192 1.00 97.62 380 PRO A C 1
ATOM 2901 O O . PRO A 1 380 ? 2.917 -17.420 17.107 1.00 97.62 380 PRO A O 1
ATOM 2904 N N . ILE A 1 381 ? 5.014 -17.857 16.418 1.00 97.56 381 ILE A N 1
ATOM 2905 C CA . ILE A 1 381 ? 5.542 -18.118 17.769 1.00 97.56 381 ILE A CA 1
ATOM 2906 C C . ILE A 1 381 ? 5.531 -16.839 18.615 1.00 97.56 381 ILE A C 1
ATOM 2908 O O . ILE A 1 381 ? 5.194 -16.912 19.799 1.00 97.56 381 ILE A O 1
ATOM 2912 N N . ALA A 1 382 ? 5.845 -15.682 18.023 1.00 96.25 382 ALA A N 1
ATOM 2913 C CA . ALA A 1 382 ? 5.778 -14.379 18.681 1.00 96.25 382 ALA A CA 1
ATOM 2914 C C . ALA A 1 382 ? 4.348 -14.081 19.146 1.00 96.25 382 ALA A C 1
ATOM 2916 O O . ALA A 1 382 ? 4.134 -13.793 20.320 1.00 96.25 382 ALA A O 1
ATOM 2917 N N . CYS A 1 383 ? 3.352 -14.225 18.269 1.00 96.00 383 CYS A N 1
ATOM 2918 C CA . CYS A 1 383 ? 1.947 -13.995 18.601 1.00 96.00 383 CYS A CA 1
ATOM 2919 C C . CYS A 1 383 ? 1.436 -14.976 19.667 1.00 96.00 383 CYS A C 1
ATOM 2921 O O . CYS A 1 383 ? 0.784 -14.562 20.628 1.00 96.00 383 CYS A O 1
ATOM 2923 N N . LEU A 1 384 ? 1.765 -16.266 19.539 1.00 96.81 384 LEU A N 1
ATOM 2924 C CA . LEU A 1 384 ? 1.396 -17.288 20.520 1.00 96.81 384 LEU A CA 1
ATOM 2925 C C . LEU A 1 384 ? 2.010 -16.978 21.895 1.00 96.81 384 LEU A C 1
ATOM 2927 O O . LEU A 1 384 ? 1.310 -16.951 22.905 1.00 96.81 384 LEU A O 1
ATOM 2931 N N . SER A 1 385 ? 3.310 -16.699 21.942 1.00 96.06 385 SER A N 1
ATOM 2932 C CA . SER A 1 385 ? 4.028 -16.460 23.198 1.00 96.06 385 SER A CA 1
ATOM 2933 C C . SER A 1 385 ? 3.673 -15.107 23.820 1.00 96.06 385 SER A C 1
ATOM 2935 O O . SER A 1 385 ? 3.522 -15.001 25.035 1.00 96.06 385 SER A O 1
ATOM 2937 N N . GLY A 1 386 ? 3.511 -14.074 22.993 1.00 93.81 386 GLY A N 1
ATOM 2938 C CA . GLY A 1 386 ? 3.196 -12.712 23.415 1.00 93.81 386 GLY A CA 1
ATOM 2939 C C . GLY A 1 386 ? 1.773 -12.570 23.950 1.00 93.81 386 GLY A C 1
ATOM 2940 O O . GLY A 1 386 ? 1.593 -12.065 25.057 1.00 93.81 386 GLY A O 1
ATOM 2941 N N . PHE A 1 387 ? 0.770 -13.051 23.206 1.00 93.94 387 PHE A N 1
ATOM 2942 C CA . PHE A 1 387 ? -0.643 -12.831 23.542 1.00 93.94 387 PHE A CA 1
ATOM 2943 C C . PHE A 1 387 ? -1.295 -14.013 24.265 1.00 93.94 387 PHE A C 1
ATOM 2945 O O . PHE A 1 387 ? -2.037 -13.799 25.221 1.00 93.94 387 PHE A O 1
ATOM 2952 N N . VAL A 1 388 ? -1.031 -15.256 23.844 1.00 93.75 388 VAL A N 1
ATOM 2953 C CA . VAL A 1 388 ? -1.712 -16.439 24.410 1.00 93.75 388 VAL A CA 1
ATOM 2954 C C . VAL A 1 388 ? -1.044 -16.898 25.701 1.00 93.75 388 VAL A C 1
ATOM 2956 O O . VAL A 1 388 ? -1.725 -17.120 26.698 1.00 93.75 388 VAL A O 1
ATOM 2959 N N . LEU A 1 389 ? 0.289 -16.999 25.713 1.00 94.00 389 LEU A N 1
ATOM 2960 C CA . LEU A 1 389 ? 1.050 -17.359 26.918 1.00 94.00 389 LEU A CA 1
ATOM 2961 C C . LEU A 1 389 ? 1.267 -16.175 27.873 1.00 94.00 389 LEU A C 1
ATOM 2963 O O . LEU A 1 389 ? 1.858 -16.359 28.934 1.00 94.00 389 LEU A O 1
ATOM 2967 N N . GLN A 1 390 ? 0.800 -14.977 27.502 1.00 91.56 390 GLN A N 1
ATOM 2968 C CA . GLN A 1 390 ? 0.916 -13.746 28.293 1.00 91.56 390 GLN A CA 1
ATOM 2969 C C . GLN A 1 390 ? 2.360 -13.423 28.716 1.00 91.56 390 GLN A C 1
ATOM 2971 O O . GLN A 1 390 ? 2.599 -12.859 29.783 1.00 91.56 390 GLN A O 1
ATOM 2976 N N . LEU A 1 391 ? 3.341 -13.771 27.874 1.00 90.88 391 LEU A N 1
ATOM 2977 C CA . LEU A 1 391 ? 4.734 -13.354 28.059 1.00 90.88 391 LEU A CA 1
ATOM 2978 C C . LEU A 1 391 ? 4.997 -11.955 27.477 1.00 90.88 391 LEU A C 1
ATOM 2980 O O . LEU A 1 391 ? 6.107 -11.445 27.624 1.00 90.88 391 LEU A O 1
ATOM 2984 N N . TYR A 1 392 ? 3.997 -11.353 26.819 1.00 91.06 392 TYR A N 1
ATOM 2985 C CA . TYR A 1 392 ? 3.999 -9.989 26.286 1.00 91.06 392 TYR A CA 1
ATOM 2986 C C . TYR A 1 392 ? 5.262 -9.673 25.464 1.00 91.06 392 TYR A C 1
ATOM 2988 O O . TYR A 1 392 ? 5.565 -10.391 24.509 1.00 91.06 392 TYR A O 1
ATOM 2996 N N . ASP A 1 393 ? 5.998 -8.617 25.814 1.00 90.31 393 ASP A N 1
ATOM 2997 C CA . ASP A 1 393 ? 7.220 -8.145 25.153 1.00 90.31 393 ASP A CA 1
ATOM 2998 C C . ASP A 1 393 ? 8.294 -9.240 25.053 1.00 90.31 393 ASP A C 1
ATOM 3000 O O . ASP A 1 393 ? 8.882 -9.452 23.990 1.00 90.31 393 ASP A O 1
ATOM 3004 N N . LYS A 1 394 ? 8.481 -10.029 26.117 1.00 93.44 394 LYS A N 1
ATOM 3005 C CA . LYS A 1 394 ? 9.416 -11.165 26.114 1.00 93.44 394 LYS A CA 1
ATOM 3006 C C . LYS A 1 394 ? 8.952 -12.267 25.171 1.00 93.44 394 LYS A C 1
ATOM 3008 O O . LYS A 1 394 ? 9.773 -12.867 24.486 1.00 93.44 394 LYS A O 1
ATOM 3013 N N . GLY A 1 395 ? 7.645 -12.524 25.124 1.00 94.50 395 GLY A N 1
ATOM 3014 C CA . GLY A 1 395 ? 7.042 -13.499 24.215 1.00 94.50 395 GLY A CA 1
ATOM 3015 C C . GLY A 1 395 ? 7.236 -13.128 22.747 1.00 94.50 395 GLY A C 1
ATOM 3016 O O . GLY A 1 395 ? 7.626 -13.979 21.948 1.00 94.50 395 GLY A O 1
ATOM 3017 N N . LEU A 1 396 ? 7.039 -11.850 22.413 1.00 94.31 396 LEU A N 1
ATOM 3018 C CA . LEU A 1 396 ? 7.321 -11.321 21.080 1.00 94.31 396 LEU A CA 1
ATOM 3019 C C . LEU A 1 396 ? 8.794 -11.528 20.693 1.00 94.31 396 LEU A C 1
ATOM 3021 O O . LEU A 1 396 ? 9.080 -12.070 19.624 1.00 94.31 396 LEU A O 1
ATOM 3025 N N . TRP A 1 397 ? 9.726 -11.188 21.590 1.00 95.50 397 TRP A N 1
ATOM 3026 C CA . TRP A 1 397 ? 11.163 -11.343 21.334 1.00 95.50 397 TRP A CA 1
ATOM 3027 C C . TRP A 1 397 ? 11.610 -12.811 21.217 1.00 95.50 397 TRP A C 1
ATOM 3029 O O . TRP A 1 397 ? 12.495 -13.151 20.436 1.00 95.50 397 TRP A O 1
ATOM 3039 N N . ILE A 1 398 ? 10.979 -13.730 21.950 1.00 96.00 398 ILE A N 1
ATOM 3040 C CA . ILE A 1 398 ? 11.252 -15.168 21.801 1.00 96.00 398 ILE A CA 1
ATOM 3041 C C . ILE A 1 398 ? 10.895 -15.648 20.387 1.00 96.00 398 ILE A C 1
ATOM 3043 O O . ILE A 1 398 ? 11.645 -16.427 19.798 1.00 96.00 398 ILE A O 1
ATOM 3047 N N . GLY A 1 399 ? 9.793 -15.159 19.812 1.00 96.12 399 GLY A N 1
ATOM 3048 C CA . GLY A 1 399 ? 9.415 -15.503 18.443 1.00 96.12 399 GLY A CA 1
ATOM 3049 C C . GLY A 1 399 ? 10.446 -15.061 17.403 1.00 96.12 399 GLY A C 1
ATOM 3050 O O . GLY A 1 399 ? 10.788 -15.854 16.522 1.00 96.12 399 GLY A O 1
ATOM 3051 N N . ILE A 1 400 ? 11.016 -13.853 17.534 1.00 95.06 400 ILE A N 1
ATOM 3052 C CA . ILE A 1 400 ? 12.058 -13.392 16.598 1.00 95.06 400 ILE A CA 1
ATOM 3053 C C . ILE A 1 400 ? 13.345 -14.211 16.722 1.00 95.06 400 ILE A C 1
ATOM 3055 O O . ILE A 1 400 ? 13.921 -14.605 15.709 1.00 95.06 400 ILE A O 1
ATOM 3059 N N . ILE A 1 401 ? 13.731 -14.580 17.949 1.00 97.25 401 ILE A N 1
ATOM 3060 C CA . ILE A 1 401 ? 14.866 -15.477 18.215 1.00 97.25 401 ILE A CA 1
ATOM 3061 C C . ILE A 1 401 ? 14.675 -16.827 17.511 1.00 97.25 401 ILE A C 1
ATOM 3063 O O . ILE A 1 401 ? 15.618 -17.348 16.912 1.00 97.25 401 ILE A O 1
ATOM 3067 N N . CYS A 1 402 ? 13.465 -17.395 17.545 1.00 97.19 402 CYS A N 1
ATOM 3068 C CA . CYS A 1 402 ? 13.161 -18.622 16.811 1.00 97.19 402 CYS A CA 1
ATOM 3069 C C . CYS A 1 402 ? 13.323 -18.432 15.296 1.00 97.19 402 CYS A C 1
ATOM 3071 O O . CYS A 1 402 ? 13.947 -19.273 14.648 1.00 97.19 402 CYS A O 1
ATOM 3073 N N . GLY A 1 403 ? 12.810 -17.329 14.741 1.00 96.62 403 GLY A N 1
ATOM 3074 C CA . GLY A 1 403 ? 12.976 -16.989 13.324 1.00 96.62 403 GLY A CA 1
ATOM 3075 C C . GLY A 1 403 ? 14.449 -16.934 12.906 1.00 96.62 403 GLY A C 1
ATOM 3076 O O . GLY A 1 403 ? 14.845 -17.646 11.981 1.00 96.62 403 GLY A O 1
ATOM 3077 N N . LEU A 1 404 ? 15.266 -16.185 13.653 1.00 96.06 404 LEU A N 1
ATOM 3078 C CA . LEU A 1 404 ? 16.715 -16.048 13.446 1.00 96.06 404 LEU A CA 1
ATOM 3079 C C . LEU A 1 404 ? 17.446 -17.399 13.509 1.00 96.06 404 LEU A C 1
ATOM 3081 O O . LEU A 1 404 ? 18.278 -17.715 12.656 1.00 96.06 404 LEU A O 1
ATOM 3085 N N . PHE A 1 405 ? 17.116 -18.235 14.498 1.00 96.88 405 PHE A N 1
ATOM 3086 C CA . PHE A 1 405 ? 17.726 -19.555 14.661 1.00 96.88 405 PHE A CA 1
ATOM 3087 C C . PHE A 1 405 ? 17.460 -20.475 13.458 1.00 96.88 405 PHE A C 1
ATOM 3089 O O . PHE A 1 405 ? 18.386 -21.098 12.920 1.00 96.88 405 PHE A O 1
ATOM 3096 N N . PHE A 1 406 ? 16.202 -20.564 13.013 1.00 97.25 406 PHE A N 1
ATOM 3097 C CA . PHE A 1 406 ? 15.841 -21.402 11.869 1.00 97.25 406 PHE A CA 1
ATOM 3098 C C . PHE A 1 406 ? 16.408 -20.853 10.557 1.00 97.25 406 PHE A C 1
ATOM 3100 O O . PHE A 1 406 ? 16.881 -21.640 9.733 1.00 97.25 406 PHE A O 1
ATOM 3107 N N . GLN A 1 407 ? 16.437 -19.530 10.384 1.00 97.25 407 GLN A N 1
ATOM 3108 C CA . GLN A 1 407 ? 17.047 -18.872 9.226 1.00 97.25 407 GLN A CA 1
ATOM 3109 C C . GLN A 1 407 ? 18.540 -19.202 9.131 1.00 97.25 407 GLN A C 1
ATOM 3111 O O . GLN A 1 407 ? 18.993 -19.731 8.113 1.00 97.25 407 GLN A O 1
ATOM 3116 N N . GLY A 1 408 ? 19.299 -18.978 10.210 1.00 96.25 408 GLY A N 1
ATOM 3117 C CA . GLY A 1 408 ? 20.730 -19.280 10.262 1.00 96.25 408 GLY A CA 1
ATOM 3118 C C . GLY A 1 408 ? 21.024 -20.759 9.996 1.00 96.25 408 GLY A C 1
ATOM 3119 O O . GLY A 1 408 ? 21.934 -21.088 9.236 1.00 96.25 408 GLY A O 1
ATOM 3120 N N . THR A 1 409 ? 20.208 -21.665 10.541 1.00 95.88 409 THR A N 1
ATOM 3121 C CA . THR A 1 409 ? 20.341 -23.114 10.310 1.00 95.88 409 THR A CA 1
ATOM 3122 C C . THR A 1 409 ? 20.083 -23.493 8.847 1.00 95.88 409 THR A C 1
ATOM 3124 O O . THR A 1 409 ? 20.832 -24.284 8.260 1.00 95.88 409 THR A O 1
ATOM 3127 N N . ALA A 1 410 ? 19.048 -22.920 8.229 1.00 96.81 410 ALA A N 1
ATOM 3128 C CA . ALA A 1 410 ? 18.708 -23.167 6.832 1.00 96.81 410 ALA A CA 1
ATOM 3129 C C . ALA A 1 410 ? 19.783 -22.620 5.879 1.00 96.81 410 ALA A C 1
ATOM 3131 O O . ALA A 1 410 ? 20.242 -23.341 4.990 1.00 96.81 410 ALA A O 1
ATOM 3132 N N . LEU A 1 411 ? 20.249 -21.386 6.096 1.00 96.25 411 LEU A N 1
ATOM 3133 C CA . LEU A 1 411 ? 21.313 -20.782 5.290 1.00 96.25 411 LEU A CA 1
ATOM 3134 C C . LEU A 1 411 ? 22.646 -21.524 5.444 1.00 96.25 411 LEU A C 1
ATOM 3136 O O . LEU A 1 411 ? 23.340 -21.741 4.449 1.00 96.25 411 LEU A O 1
ATOM 3140 N N . LEU A 1 412 ? 22.982 -21.986 6.653 1.00 95.25 412 LEU A N 1
ATOM 3141 C CA . LEU A 1 412 ? 24.168 -22.812 6.885 1.00 95.25 412 LEU A CA 1
ATOM 3142 C C . LEU A 1 412 ? 24.071 -24.134 6.119 1.00 95.25 412 LEU A C 1
ATOM 3144 O O . LEU A 1 412 ? 25.030 -24.548 5.470 1.00 95.25 412 LEU A O 1
ATOM 3148 N N . SER A 1 413 ? 22.902 -24.774 6.148 1.00 93.88 413 SER A N 1
ATOM 3149 C CA . SER A 1 413 ? 22.656 -26.013 5.407 1.00 93.88 413 SER A CA 1
ATOM 3150 C C . SER A 1 413 ? 22.830 -25.799 3.900 1.00 93.88 413 SER A C 1
ATOM 3152 O O . SER A 1 413 ? 23.516 -26.579 3.239 1.00 93.88 413 SER A O 1
ATOM 3154 N N . ILE A 1 414 ? 22.296 -24.701 3.352 1.00 91.81 414 ILE A N 1
ATOM 3155 C CA . ILE A 1 414 ? 22.506 -24.327 1.946 1.00 91.81 414 ILE A CA 1
ATOM 3156 C C . ILE A 1 414 ? 24.002 -24.137 1.659 1.00 91.81 414 ILE A C 1
ATOM 3158 O O . ILE A 1 414 ? 24.504 -24.684 0.678 1.00 91.81 414 ILE A O 1
ATOM 3162 N N . ALA A 1 415 ? 24.728 -23.416 2.515 1.00 90.81 415 ALA A N 1
ATOM 3163 C CA . ALA A 1 415 ? 26.152 -23.148 2.328 1.00 90.81 415 ALA A CA 1
ATOM 3164 C C . ALA A 1 415 ? 27.032 -24.410 2.376 1.00 90.81 415 ALA A C 1
ATOM 3166 O O . ALA A 1 415 ? 28.025 -24.488 1.648 1.00 90.81 415 ALA A O 1
ATOM 3167 N N . LEU A 1 416 ? 26.672 -25.394 3.206 1.00 89.31 416 LEU A N 1
ATOM 3168 C CA . LEU A 1 416 ? 27.423 -26.641 3.370 1.00 89.31 416 LEU A CA 1
ATOM 3169 C C . LEU A 1 416 ? 27.133 -27.668 2.271 1.00 89.31 416 LEU A C 1
ATOM 3171 O O . LEU A 1 416 ? 28.061 -28.317 1.787 1.00 89.31 416 LEU A O 1
ATOM 3175 N N . PHE A 1 417 ? 25.867 -27.834 1.882 1.00 88.00 417 PHE A N 1
ATOM 3176 C CA . PHE A 1 417 ? 25.456 -28.924 0.990 1.00 88.00 417 PHE A CA 1
ATOM 3177 C C . PHE A 1 417 ? 25.376 -28.523 -0.483 1.00 88.00 417 PHE A C 1
ATOM 3179 O O . PHE A 1 417 ? 25.457 -29.389 -1.357 1.00 88.00 417 PHE A O 1
ATOM 3186 N N . ARG A 1 418 ? 25.226 -27.231 -0.796 1.00 86.19 418 ARG A N 1
ATOM 3187 C CA . ARG A 1 418 ? 25.136 -26.780 -2.187 1.00 86.19 418 ARG A CA 1
ATOM 3188 C C . ARG A 1 418 ? 26.529 -26.697 -2.823 1.00 86.19 418 ARG A C 1
ATOM 3190 O O . ARG A 1 418 ? 27.445 -26.143 -2.214 1.00 86.19 418 ARG A O 1
ATOM 3197 N N . PRO A 1 419 ? 26.712 -27.168 -4.069 1.00 85.88 419 PRO A N 1
ATOM 3198 C CA . PRO A 1 419 ? 27.937 -26.891 -4.807 1.00 85.88 419 PRO A CA 1
ATOM 3199 C C . PRO A 1 419 ? 28.076 -25.381 -5.041 1.00 85.88 419 PRO A C 1
ATOM 3201 O O . PRO A 1 419 ? 27.152 -24.727 -5.529 1.00 85.88 419 PRO A O 1
ATOM 3204 N N . TRP A 1 420 ? 29.236 -24.827 -4.684 1.00 87.12 420 TRP A N 1
ATOM 3205 C CA . TRP A 1 420 ? 29.525 -23.406 -4.871 1.00 87.12 420 TRP A CA 1
ATOM 3206 C C . TRP A 1 420 ? 29.731 -23.130 -6.370 1.00 87.12 420 TRP A C 1
ATOM 3208 O O . TRP A 1 420 ? 30.493 -23.863 -7.013 1.00 87.12 420 TRP A O 1
ATOM 3218 N N . PRO A 1 421 ? 29.029 -22.139 -6.952 1.00 72.25 421 PRO A N 1
ATOM 3219 C CA . PRO A 1 421 ? 29.038 -21.906 -8.392 1.00 72.25 421 PRO A CA 1
ATOM 3220 C C . PRO A 1 421 ? 30.440 -21.516 -8.869 1.00 72.25 421 PRO A C 1
ATOM 3222 O O . PRO A 1 421 ? 31.157 -20.792 -8.184 1.00 72.25 421 PRO A O 1
ATOM 3225 N N . LYS A 1 422 ? 30.834 -21.976 -10.059 1.00 64.94 422 LYS A N 1
ATOM 3226 C CA . LYS A 1 422 ? 31.992 -21.410 -10.763 1.00 64.94 422 LYS A CA 1
ATOM 3227 C C . LYS A 1 422 ? 31.529 -20.158 -11.500 1.00 64.94 422 LYS A C 1
ATOM 3229 O O . LYS A 1 422 ? 30.428 -20.159 -12.042 1.00 64.94 422 LYS A O 1
ATOM 3234 N N . PHE A 1 423 ? 32.346 -19.107 -11.479 1.00 55.44 423 PHE A N 1
ATOM 3235 C CA . PHE A 1 423 ? 32.030 -17.851 -12.148 1.00 55.44 423 PHE A CA 1
ATOM 3236 C C . PHE A 1 423 ? 31.813 -18.086 -13.644 1.00 55.44 423 PHE A C 1
ATOM 3238 O O . PHE A 1 423 ? 32.742 -18.473 -14.352 1.00 55.44 423 PHE A O 1
ATOM 3245 N N . ASP A 1 424 ? 30.579 -17.885 -14.100 1.00 50.09 424 ASP A N 1
ATOM 3246 C CA . ASP A 1 424 ? 30.195 -18.045 -15.495 1.00 50.09 424 ASP A CA 1
ATOM 3247 C C . ASP A 1 424 ? 29.626 -16.715 -15.999 1.00 50.09 424 ASP A C 1
ATOM 3249 O O . ASP A 1 424 ? 28.525 -16.297 -15.638 1.00 50.09 424 ASP A O 1
ATOM 3253 N N . LEU A 1 425 ? 30.441 -16.019 -16.794 1.00 50.25 425 LEU A N 1
ATOM 3254 C CA . LEU A 1 425 ? 30.089 -14.783 -17.496 1.00 50.25 425 LEU A CA 1
ATOM 3255 C C . LEU A 1 425 ? 29.310 -15.067 -18.788 1.00 50.25 425 LEU A C 1
ATOM 3257 O O . LEU A 1 425 ? 29.061 -14.119 -19.531 1.00 50.25 425 LEU A O 1
ATOM 3261 N N . SER A 1 426 ? 28.966 -16.327 -19.104 1.00 40.03 426 SER A N 1
ATOM 3262 C CA . SER A 1 426 ? 28.308 -16.675 -20.366 1.00 40.03 426 SER A CA 1
ATOM 3263 C C . SER A 1 426 ? 26.901 -16.076 -20.459 1.00 40.03 426 SER A C 1
ATOM 3265 O O . SER A 1 426 ? 25.870 -16.653 -20.108 1.00 40.03 426 SER A O 1
ATOM 3267 N N . VAL A 1 427 ? 26.907 -14.871 -21.024 1.00 44.19 427 VAL A N 1
ATOM 3268 C CA . VAL A 1 427 ? 25.788 -14.148 -21.613 1.00 44.19 427 VAL A CA 1
ATOM 3269 C C . VAL A 1 427 ? 24.979 -15.074 -22.521 1.00 44.19 427 VAL A C 1
ATOM 3271 O O . VAL A 1 427 ? 23.771 -14.942 -22.551 1.00 44.19 427 VAL A O 1
ATOM 3274 N N . GLU A 1 428 ? 25.572 -16.077 -23.169 1.00 38.22 428 GLU A N 1
ATOM 3275 C CA . GLU A 1 428 ? 24.841 -16.952 -24.089 1.00 38.22 428 GLU A CA 1
ATOM 3276 C C . GLU A 1 428 ? 23.827 -17.873 -23.416 1.00 38.22 428 GLU A C 1
ATOM 3278 O O . GLU A 1 428 ? 22.733 -17.966 -23.932 1.00 38.22 428 GLU A O 1
ATOM 3283 N N . SER A 1 429 ? 24.059 -18.475 -22.242 1.00 41.25 429 SER A N 1
ATOM 3284 C CA . SER A 1 429 ? 23.031 -19.378 -21.678 1.00 41.25 429 SER A CA 1
ATOM 3285 C C . SER A 1 429 ? 21.848 -18.625 -21.069 1.00 41.25 429 SER A C 1
ATOM 3287 O O . SER A 1 429 ? 20.724 -19.119 -21.069 1.00 41.25 429 SER A O 1
ATOM 3289 N N . ALA A 1 430 ? 22.087 -17.419 -20.548 1.00 40.19 430 ALA A N 1
ATOM 3290 C CA . ALA A 1 430 ? 21.082 -16.615 -19.865 1.00 40.19 430 ALA A CA 1
ATOM 3291 C C . ALA A 1 430 ? 20.420 -15.592 -20.783 1.00 40.19 430 ALA A C 1
ATOM 3293 O O . ALA A 1 430 ? 19.261 -15.282 -20.544 1.00 40.19 430 ALA A O 1
ATOM 3294 N N . MET A 1 431 ? 21.123 -15.087 -21.799 1.00 38.19 431 MET A N 1
ATOM 3295 C CA . MET A 1 431 ? 20.556 -14.310 -22.894 1.00 38.19 431 MET A CA 1
ATOM 3296 C C . MET A 1 431 ? 19.959 -15.246 -23.938 1.00 38.19 431 MET A C 1
ATOM 3298 O O . MET A 1 431 ? 18.921 -14.877 -24.431 1.00 38.19 431 MET A O 1
ATOM 3302 N N . ASP A 1 432 ? 20.429 -16.481 -24.164 1.00 39.22 432 ASP A N 1
ATOM 3303 C CA . ASP A 1 432 ? 19.568 -17.484 -24.807 1.00 39.22 432 ASP A CA 1
ATOM 3304 C C . ASP A 1 432 ? 18.438 -17.843 -23.871 1.00 39.22 432 ASP A C 1
ATOM 3306 O O . ASP A 1 432 ? 17.336 -17.899 -24.343 1.00 39.22 432 ASP A O 1
ATOM 3310 N N . PHE A 1 433 ? 18.573 -18.020 -22.555 1.00 42.50 433 PHE A N 1
ATOM 3311 C CA . PHE A 1 433 ? 17.379 -18.310 -21.744 1.00 42.50 433 PHE A CA 1
ATOM 3312 C C . PHE A 1 433 ? 16.399 -17.131 -21.693 1.00 42.50 433 PHE A C 1
ATOM 3314 O O . PHE A 1 433 ? 15.204 -17.364 -21.718 1.00 42.50 433 PHE A O 1
ATOM 3321 N N . PHE A 1 434 ? 16.849 -15.874 -21.639 1.00 41.25 434 PHE A N 1
ATOM 3322 C CA . PHE A 1 434 ? 15.976 -14.696 -21.620 1.00 41.25 434 PHE A CA 1
ATOM 3323 C C . PHE A 1 434 ? 15.574 -14.211 -23.004 1.00 41.25 434 PHE A C 1
ATOM 3325 O O . PHE A 1 434 ? 14.479 -13.701 -23.083 1.00 41.25 434 PHE A O 1
ATOM 3332 N N . LEU A 1 435 ? 16.369 -14.359 -24.064 1.00 43.50 435 LEU A N 1
ATOM 3333 C CA . LEU A 1 435 ? 15.967 -14.117 -25.457 1.00 43.50 435 LEU A CA 1
ATOM 3334 C C . LEU A 1 435 ? 15.235 -15.317 -26.013 1.00 43.50 435 LEU A C 1
ATOM 3336 O O . LEU A 1 435 ? 14.327 -15.105 -26.756 1.00 43.50 435 LEU A O 1
ATOM 3340 N N . THR A 1 436 ? 15.495 -16.560 -25.635 1.00 44.94 436 THR A N 1
ATOM 3341 C CA . THR A 1 436 ? 14.623 -17.690 -26.009 1.00 44.94 436 THR A CA 1
ATOM 3342 C C . THR A 1 436 ? 13.360 -17.692 -25.164 1.00 44.94 436 THR A C 1
ATOM 3344 O O . THR A 1 436 ? 12.337 -18.144 -25.650 1.00 44.94 436 THR A O 1
ATOM 3347 N N . LYS A 1 437 ? 13.355 -17.110 -23.954 1.00 47.75 437 LYS A N 1
ATOM 3348 C CA . LYS A 1 437 ? 12.122 -16.876 -23.187 1.00 47.75 437 LYS A CA 1
ATOM 3349 C C . LYS A 1 437 ? 11.433 -15.571 -23.568 1.00 47.75 437 LYS A C 1
ATOM 3351 O O . LYS A 1 437 ? 10.221 -15.568 -23.578 1.00 47.75 437 LYS A O 1
ATOM 3356 N N . MET A 1 438 ? 12.135 -14.501 -23.938 1.00 39.81 438 MET A N 1
ATOM 3357 C CA . MET A 1 438 ? 11.544 -13.269 -24.478 1.00 39.81 438 MET A CA 1
ATOM 3358 C C . MET A 1 438 ? 11.180 -13.418 -25.941 1.00 39.81 438 MET A C 1
ATOM 3360 O O . MET A 1 438 ? 10.136 -12.914 -26.271 1.00 39.81 438 MET A O 1
ATOM 3364 N N . ASP A 1 439 ? 11.927 -14.132 -26.775 1.00 45.56 439 ASP A N 1
ATOM 3365 C CA . ASP A 1 439 ? 11.503 -14.612 -28.098 1.00 45.56 439 ASP A CA 1
ATOM 3366 C C . ASP A 1 439 ? 10.436 -15.673 -27.915 1.00 45.56 439 ASP A C 1
ATOM 3368 O O . ASP A 1 439 ? 9.471 -15.615 -28.634 1.00 45.56 439 ASP A O 1
ATOM 3372 N N . GLN A 1 440 ? 10.445 -16.570 -26.921 1.00 47.88 440 GLN A N 1
ATOM 3373 C CA . GLN A 1 440 ? 9.235 -17.374 -26.677 1.00 47.88 440 GLN A CA 1
ATOM 3374 C C . GLN A 1 440 ? 8.064 -16.504 -26.244 1.00 47.88 440 GLN A C 1
ATOM 3376 O O . GLN A 1 440 ? 6.945 -16.852 -26.576 1.00 47.88 440 GLN A O 1
ATOM 3381 N N . LEU A 1 441 ? 8.253 -15.425 -25.485 1.00 47.09 441 LEU A N 1
ATOM 3382 C CA . LEU A 1 441 ? 7.160 -14.557 -25.042 1.00 47.09 441 LEU A CA 1
ATOM 3383 C C . LEU A 1 441 ? 6.727 -13.590 -26.156 1.00 47.09 441 LEU A C 1
ATOM 3385 O O . LEU A 1 441 ? 5.537 -13.350 -26.272 1.00 47.09 441 LEU A O 1
ATOM 3389 N N . LEU A 1 442 ? 7.639 -13.118 -27.009 1.00 49.00 442 LEU A N 1
ATOM 3390 C CA . LEU A 1 442 ? 7.431 -12.223 -28.153 1.00 49.00 442 LEU A CA 1
ATOM 3391 C C . LEU A 1 442 ? 6.993 -12.999 -29.391 1.00 49.00 442 LEU A C 1
ATOM 3393 O O . LEU A 1 442 ? 6.122 -12.513 -30.090 1.00 49.00 442 LEU A O 1
ATOM 3397 N N . ASP A 1 443 ? 7.506 -14.202 -29.644 1.00 52.53 443 ASP A N 1
ATOM 3398 C CA . ASP A 1 443 ? 6.968 -15.158 -30.618 1.00 52.53 443 ASP A CA 1
ATOM 3399 C C . ASP A 1 443 ? 5.660 -15.744 -30.116 1.00 52.53 443 ASP A C 1
ATOM 3401 O O . ASP A 1 443 ? 4.783 -15.947 -30.938 1.00 52.53 443 ASP A O 1
ATOM 3405 N N . ASN A 1 444 ? 5.450 -15.987 -28.812 1.00 53.12 444 ASN A N 1
ATOM 3406 C CA . ASN A 1 444 ? 4.103 -16.322 -28.336 1.00 53.12 444 ASN A CA 1
ATOM 3407 C C . ASN A 1 444 ? 3.172 -15.127 -28.509 1.00 53.12 444 ASN A C 1
ATOM 3409 O O . ASN A 1 444 ? 2.058 -15.349 -28.949 1.00 53.12 444 ASN A O 1
ATOM 3413 N N . HIS A 1 445 ? 3.602 -13.893 -28.236 1.00 54.53 445 HIS A N 1
ATOM 3414 C CA . HIS A 1 445 ? 2.762 -12.713 -28.444 1.00 54.53 445 HIS A CA 1
ATOM 3415 C C . HIS A 1 445 ? 2.472 -12.496 -29.933 1.00 54.53 445 HIS A C 1
ATOM 3417 O O . HIS A 1 445 ? 1.317 -12.407 -30.318 1.00 54.53 445 HIS A O 1
ATOM 3423 N N . ARG A 1 446 ? 3.493 -12.541 -30.796 1.00 56.38 446 ARG A N 1
ATOM 3424 C CA . ARG A 1 446 ? 3.373 -12.400 -32.255 1.00 56.38 446 ARG A CA 1
ATOM 3425 C C . ARG A 1 446 ? 2.603 -13.568 -32.879 1.00 56.38 446 ARG A C 1
ATOM 3427 O O . ARG A 1 446 ? 1.809 -13.347 -33.784 1.00 56.38 446 ARG A O 1
ATOM 3434 N N . SER A 1 447 ? 2.784 -14.795 -32.385 1.00 61.91 447 SER A N 1
ATOM 3435 C CA . SER A 1 447 ? 2.000 -15.979 -32.773 1.00 61.91 447 SER A CA 1
ATOM 3436 C C . SER A 1 447 ? 0.558 -15.864 -32.301 1.00 61.91 447 SER A C 1
ATOM 3438 O O . SER A 1 447 ? -0.331 -16.215 -33.065 1.00 61.91 447 SER A O 1
ATOM 3440 N N . ILE A 1 448 ? 0.301 -15.380 -31.083 1.00 66.44 448 ILE A N 1
ATOM 3441 C CA . ILE A 1 448 ? -1.053 -15.160 -30.564 1.00 66.44 448 ILE A CA 1
ATOM 3442 C C . ILE A 1 448 ? -1.734 -14.059 -31.371 1.00 66.44 448 ILE A C 1
ATOM 3444 O O . ILE A 1 448 ? -2.832 -14.302 -31.848 1.00 66.44 448 ILE A O 1
ATOM 3448 N N . ASP A 1 449 ? -1.076 -12.932 -31.639 1.00 67.19 449 ASP A N 1
ATOM 3449 C CA . ASP A 1 449 ? -1.615 -11.865 -32.490 1.00 67.19 449 ASP A CA 1
ATOM 3450 C C . ASP A 1 449 ? -1.891 -12.376 -33.906 1.00 67.19 449 ASP A C 1
ATOM 3452 O O . ASP A 1 449 ? -2.929 -12.080 -34.495 1.00 67.19 449 ASP A O 1
ATOM 3456 N N . GLN A 1 450 ? -1.002 -13.202 -34.461 1.00 74.69 450 GLN A N 1
ATOM 3457 C CA . GLN A 1 450 ? -1.210 -13.822 -35.767 1.00 74.69 450 GLN A CA 1
ATOM 3458 C C . GLN A 1 450 ? -2.379 -14.819 -35.756 1.00 74.69 450 GLN A C 1
ATOM 3460 O O . GLN A 1 450 ? -3.165 -14.828 -36.701 1.00 74.69 450 GLN A O 1
ATOM 3465 N N . HIS A 1 451 ? -2.539 -15.620 -34.700 1.00 78.50 451 HIS A N 1
ATOM 3466 C CA . HIS A 1 451 ? -3.667 -16.543 -34.542 1.00 78.50 451 HIS A CA 1
ATOM 3467 C C . HIS A 1 451 ? -4.986 -15.803 -34.289 1.00 78.50 451 HIS A C 1
ATOM 3469 O O . HIS A 1 451 ? -5.999 -16.167 -34.872 1.00 78.50 451 HIS A O 1
ATOM 3475 N N . VAL A 1 452 ? -4.987 -14.735 -33.493 1.00 75.69 452 VAL A N 1
ATOM 3476 C CA . VAL A 1 452 ? -6.162 -13.884 -33.261 1.00 75.69 452 VAL A CA 1
ATOM 3477 C C . VAL A 1 452 ? -6.570 -13.187 -34.559 1.00 75.69 452 VAL A C 1
ATOM 3479 O O . VAL A 1 452 ? -7.747 -13.185 -34.908 1.00 75.69 452 VAL A O 1
ATOM 3482 N N . ASN A 1 453 ? -5.614 -12.670 -35.333 1.00 78.94 453 ASN A N 1
ATOM 3483 C CA . ASN A 1 453 ? -5.897 -12.081 -36.642 1.00 78.94 453 ASN A CA 1
ATOM 3484 C C . ASN A 1 453 ? -6.417 -13.119 -37.650 1.00 78.94 453 ASN A C 1
ATOM 3486 O O . ASN A 1 453 ? -7.328 -12.820 -38.425 1.00 78.94 453 ASN A O 1
ATOM 3490 N N . ASP A 1 454 ? -5.885 -14.344 -37.635 1.00 82.75 454 ASP A N 1
ATOM 3491 C CA . ASP A 1 454 ? -6.391 -15.440 -38.466 1.00 82.75 454 ASP A CA 1
ATOM 3492 C C . ASP A 1 454 ? -7.814 -15.860 -38.063 1.00 82.75 454 ASP A C 1
ATOM 3494 O O . ASP A 1 454 ? -8.676 -16.025 -38.925 1.00 82.75 454 ASP A O 1
ATOM 3498 N N . LEU A 1 455 ? -8.094 -15.938 -36.758 1.00 84.56 455 LEU A N 1
ATOM 3499 C CA . LEU A 1 455 ? -9.428 -16.198 -36.217 1.00 84.56 455 LEU A CA 1
ATOM 3500 C C . LEU A 1 455 ? -10.426 -15.115 -36.645 1.00 84.56 455 LEU A C 1
ATOM 3502 O O . LEU A 1 455 ? -11.478 -15.443 -37.191 1.00 84.56 455 LEU A O 1
ATOM 3506 N N . LYS A 1 456 ? -10.074 -13.830 -36.487 1.00 83.69 456 LYS A N 1
ATOM 3507 C CA . LYS A 1 456 ? -10.908 -12.695 -36.928 1.00 83.69 456 LYS A CA 1
ATOM 3508 C C . LYS A 1 456 ? -11.195 -12.753 -38.429 1.00 83.69 456 LYS A C 1
ATOM 3510 O O . LYS A 1 456 ? -12.324 -12.516 -38.857 1.00 83.69 456 LYS A O 1
ATOM 3515 N N . ARG A 1 457 ? -10.197 -13.116 -39.242 1.00 88.12 457 ARG A N 1
ATOM 3516 C CA . ARG A 1 457 ? -10.369 -13.295 -40.690 1.00 88.12 457 ARG A CA 1
ATOM 3517 C C . ARG A 1 457 ? -11.330 -14.440 -41.022 1.00 88.12 457 ARG A C 1
ATOM 3519 O O . ARG A 1 457 ? -12.213 -14.247 -41.850 1.00 88.12 457 ARG A O 1
ATOM 3526 N N . LYS A 1 458 ? -11.174 -15.605 -40.389 1.00 87.44 458 LYS A N 1
ATOM 3527 C CA . LYS A 1 458 ? -12.028 -16.781 -40.630 1.00 87.44 458 LYS A CA 1
ATOM 3528 C C . LYS A 1 458 ? -13.459 -16.565 -40.151 1.00 87.44 458 LYS A C 1
ATOM 3530 O O . LYS A 1 458 ? -14.390 -16.964 -40.834 1.00 87.44 458 LYS A O 1
ATOM 3535 N N . ILE A 1 459 ? -13.656 -15.871 -39.035 1.00 87.00 459 ILE A N 1
ATOM 3536 C CA . ILE A 1 459 ? -14.998 -15.490 -38.573 1.00 87.00 459 ILE A CA 1
ATOM 3537 C C . ILE A 1 459 ? -15.672 -14.549 -39.559 1.00 87.00 459 ILE A C 1
ATOM 3539 O O . ILE A 1 459 ? -16.847 -14.718 -39.864 1.00 87.00 459 ILE A O 1
ATOM 3543 N N . LYS A 1 460 ? -14.927 -13.595 -40.122 1.00 86.75 460 LYS A N 1
ATOM 3544 C CA . LYS A 1 460 ? -15.461 -12.730 -41.174 1.00 86.75 460 LYS A CA 1
ATOM 3545 C C . LYS A 1 460 ? -15.897 -13.529 -42.410 1.00 86.75 460 LYS A C 1
ATOM 3547 O O . LYS A 1 460 ? -16.925 -13.213 -42.997 1.00 86.75 460 LYS A O 1
ATOM 3552 N N . GLU A 1 461 ? -15.144 -14.561 -42.788 1.00 88.31 461 GLU A N 1
ATOM 3553 C CA . GLU A 1 461 ? -15.521 -15.484 -43.868 1.00 88.31 461 GLU A CA 1
ATOM 3554 C C . GLU A 1 461 ? -16.771 -16.307 -43.512 1.00 88.31 461 GLU A C 1
ATOM 3556 O O . GLU A 1 461 ? -17.701 -16.386 -44.312 1.00 88.31 461 GLU A O 1
ATOM 3561 N N . LEU A 1 462 ? -16.831 -16.856 -42.297 1.00 88.75 462 LEU A N 1
ATOM 3562 C CA . LEU A 1 462 ? -17.976 -17.619 -41.799 1.00 88.75 462 LEU A CA 1
ATOM 3563 C C . LEU A 1 462 ? -19.257 -16.775 -41.747 1.00 88.75 462 LEU A C 1
ATOM 3565 O O . LEU A 1 462 ? -20.311 -17.244 -42.167 1.00 88.75 462 LEU A O 1
ATOM 3569 N N . ASN A 1 463 ? -19.160 -15.525 -41.292 1.00 86.19 463 ASN A N 1
ATOM 3570 C CA . ASN A 1 463 ? -20.292 -14.600 -41.252 1.00 86.19 463 ASN A CA 1
ATOM 3571 C C . ASN A 1 463 ? -20.748 -14.197 -42.657 1.00 86.19 463 ASN A C 1
ATOM 3573 O O . ASN A 1 463 ? -21.945 -14.154 -42.902 1.00 86.19 463 ASN A O 1
ATOM 3577 N N . GLY A 1 464 ? -19.830 -14.039 -43.616 1.00 84.06 464 GLY A N 1
ATOM 3578 C CA . GLY A 1 464 ? -20.217 -13.876 -45.021 1.00 84.06 464 GLY A CA 1
ATOM 3579 C C . GLY A 1 464 ? -21.008 -15.077 -45.562 1.00 84.06 464 GLY A C 1
ATOM 3580 O O . GLY A 1 464 ? -22.021 -14.903 -46.232 1.00 84.06 464 GLY A O 1
ATOM 3581 N N . LEU A 1 465 ? -20.599 -16.307 -45.222 1.00 85.19 465 LEU A N 1
ATOM 3582 C CA . LEU A 1 465 ? -21.333 -17.524 -45.603 1.00 85.19 465 LEU A CA 1
ATOM 3583 C C . LEU A 1 465 ? -22.692 -17.637 -44.902 1.00 85.19 465 LEU A C 1
ATOM 3585 O O . LEU A 1 465 ? -23.645 -18.156 -45.486 1.00 85.19 465 LEU A O 1
ATOM 3589 N N . LYS A 1 466 ? -22.783 -17.159 -43.659 1.00 84.88 466 LYS A N 1
ATOM 3590 C CA . LYS A 1 466 ? -24.038 -17.060 -42.915 1.00 84.88 466 LYS A CA 1
ATOM 3591 C C . LYS A 1 466 ? -24.991 -16.087 -43.603 1.00 84.88 466 LYS A C 1
ATOM 3593 O O . LYS A 1 466 ? -26.116 -16.481 -43.892 1.00 84.88 466 LYS A O 1
ATOM 3598 N N . ASP A 1 467 ? -24.530 -14.887 -43.943 1.00 82.44 467 ASP A N 1
ATOM 3599 C CA . ASP A 1 467 ? -25.337 -13.868 -44.622 1.00 82.44 467 ASP A CA 1
ATOM 3600 C C . ASP A 1 467 ? -25.850 -14.372 -45.986 1.00 82.44 467 ASP A C 1
ATOM 3602 O O . ASP A 1 467 ? -27.018 -14.173 -46.342 1.00 82.44 467 ASP A O 1
ATOM 3606 N N . ASP A 1 468 ? -25.012 -15.099 -46.733 1.00 82.00 468 ASP A N 1
ATOM 3607 C CA . ASP A 1 468 ? -25.396 -15.753 -47.990 1.00 82.00 468 ASP A CA 1
ATOM 3608 C C . ASP A 1 468 ? -26.466 -16.843 -47.774 1.00 82.00 468 ASP A C 1
ATOM 3610 O O . ASP A 1 468 ? -27.408 -16.976 -48.569 1.00 82.00 468 ASP A O 1
ATOM 3614 N N . ALA A 1 469 ? -26.339 -17.637 -46.705 1.00 75.31 469 ALA A N 1
ATOM 3615 C CA . ALA A 1 469 ? -27.297 -18.681 -46.345 1.00 75.31 469 ALA A CA 1
ATOM 3616 C C . ALA A 1 469 ? -28.633 -18.093 -45.866 1.00 75.31 469 ALA A C 1
ATOM 3618 O O . ALA A 1 469 ? -29.691 -18.573 -46.278 1.00 75.31 469 ALA A O 1
ATOM 3619 N N . GLU A 1 470 ? -28.606 -17.029 -45.066 1.00 75.94 470 GLU A N 1
ATOM 3620 C CA . GLU A 1 470 ? -29.790 -16.309 -44.590 1.00 75.94 470 GLU A CA 1
ATOM 3621 C C . GLU A 1 470 ? -30.505 -15.569 -45.729 1.00 75.94 470 GLU A C 1
ATOM 3623 O O . GLU A 1 470 ? -31.737 -15.583 -45.823 1.00 75.94 470 GLU A O 1
ATOM 3628 N N . SER A 1 471 ? -29.749 -15.013 -46.677 1.00 76.25 471 SER A N 1
ATOM 3629 C CA . SER A 1 471 ? -30.304 -14.412 -47.892 1.00 76.25 471 SER A CA 1
ATOM 3630 C C . SER A 1 471 ? -31.010 -15.455 -48.764 1.00 76.25 471 SER A C 1
ATOM 3632 O O . SER A 1 471 ? -32.139 -15.232 -49.202 1.00 76.25 471 SER A O 1
ATOM 3634 N N . LYS A 1 472 ? -30.419 -16.644 -48.959 1.00 72.56 472 LYS A N 1
ATOM 3635 C CA . LYS A 1 472 ? -31.099 -17.759 -49.650 1.00 72.56 472 LYS A CA 1
ATOM 3636 C C . LYS A 1 472 ? -32.301 -18.288 -48.868 1.00 72.56 472 LYS A C 1
ATOM 3638 O O . LYS A 1 472 ? -33.324 -18.606 -49.468 1.00 72.56 472 LYS A O 1
ATOM 3643 N N . MET A 1 473 ? -32.202 -18.346 -47.542 1.00 67.00 473 MET A N 1
ATOM 3644 C CA . MET A 1 473 ? -33.293 -18.736 -46.651 1.00 67.00 473 MET A CA 1
ATOM 3645 C C . MET A 1 473 ? -34.496 -17.802 -46.813 1.00 67.00 473 MET A C 1
ATOM 3647 O O . MET A 1 473 ? -35.611 -18.282 -47.004 1.00 67.00 473 MET A O 1
ATOM 3651 N N . SER A 1 474 ? -34.281 -16.484 -46.804 1.00 63.84 474 SER A N 1
ATOM 3652 C CA . SER A 1 474 ? -35.359 -15.504 -46.993 1.00 63.84 474 SER A CA 1
ATOM 3653 C C . SER A 1 474 ? -36.000 -15.579 -48.387 1.00 63.84 474 SER A C 1
ATOM 3655 O O . SER A 1 474 ? -37.199 -15.340 -48.520 1.00 63.84 474 SER A O 1
ATOM 3657 N N . ALA A 1 475 ? -35.242 -15.987 -49.410 1.00 64.38 475 ALA A N 1
ATOM 3658 C CA . ALA A 1 475 ? -35.756 -16.209 -50.761 1.00 64.38 475 ALA A CA 1
ATOM 3659 C C . ALA A 1 475 ? -36.558 -17.523 -50.916 1.00 64.38 475 ALA A C 1
ATOM 3661 O O . ALA A 1 475 ? -37.478 -17.584 -51.737 1.00 64.38 475 ALA A O 1
ATOM 3662 N N . GLU A 1 476 ? -36.232 -18.577 -50.153 1.00 63.47 476 GLU A N 1
ATOM 3663 C CA . GLU A 1 476 ? -36.882 -19.899 -50.240 1.00 63.47 476 GLU A CA 1
ATOM 3664 C C . GLU A 1 476 ? -38.011 -20.125 -49.209 1.00 63.47 476 GLU A C 1
ATOM 3666 O O . GLU A 1 476 ? -38.867 -20.995 -49.428 1.00 63.47 476 GLU A O 1
ATOM 3671 N N . LEU A 1 477 ? -38.066 -19.354 -48.113 1.00 54.03 477 LEU A N 1
ATOM 3672 C CA . LEU A 1 477 ? -39.109 -19.480 -47.089 1.00 54.03 477 LEU A CA 1
ATOM 3673 C C . LEU A 1 477 ? -40.477 -19.015 -47.617 1.00 54.03 477 LEU A C 1
ATOM 3675 O O . LEU A 1 477 ? -40.740 -17.832 -47.822 1.00 54.03 477 LEU A O 1
ATOM 3679 N N . ARG A 1 478 ? -41.395 -19.971 -47.778 1.00 54.47 478 ARG A N 1
ATOM 3680 C CA . ARG A 1 478 ? -42.840 -19.738 -47.927 1.00 54.47 478 ARG A CA 1
ATOM 3681 C C . ARG A 1 478 ? -43.560 -20.301 -46.696 1.00 54.47 478 ARG A C 1
ATOM 3683 O O . ARG A 1 478 ? -43.008 -21.200 -46.067 1.00 54.47 478 ARG A O 1
ATOM 3690 N N . PRO A 1 479 ? -44.801 -19.877 -46.384 1.00 47.00 479 PRO A N 1
ATOM 3691 C CA . PRO A 1 479 ? -45.519 -20.301 -45.172 1.00 47.00 479 PRO A CA 1
ATOM 3692 C C . PRO A 1 479 ? -45.653 -21.822 -44.973 1.00 47.00 479 PRO A C 1
ATOM 3694 O O . PRO A 1 479 ? -45.888 -22.265 -43.857 1.00 47.00 479 PRO A O 1
ATOM 3697 N N . ALA A 1 480 ? -45.493 -22.621 -46.034 1.00 38.38 480 ALA A N 1
ATOM 3698 C CA . ALA A 1 480 ? -45.598 -24.080 -46.001 1.00 38.38 480 ALA A CA 1
ATOM 3699 C C . ALA A 1 480 ? -44.244 -24.821 -45.962 1.00 38.38 480 ALA A C 1
ATOM 3701 O O . ALA A 1 480 ? -44.233 -26.044 -46.056 1.00 38.38 480 ALA A O 1
ATOM 3702 N N . LYS A 1 481 ? -43.104 -24.116 -45.870 1.00 51.78 481 LYS A N 1
ATOM 3703 C CA . LYS A 1 481 ? -41.753 -24.692 -45.964 1.00 51.78 481 LYS A CA 1
ATOM 3704 C C . LYS A 1 481 ? -40.893 -24.327 -44.744 1.00 51.78 481 LYS A C 1
ATOM 3706 O O . LYS A 1 481 ? -40.705 -23.158 -44.432 1.00 51.78 481 LYS A O 1
ATOM 3711 N N . LYS A 1 482 ? -40.353 -25.340 -44.072 1.00 58.28 482 LYS A N 1
ATOM 3712 C CA . LYS A 1 482 ? -39.483 -25.298 -42.892 1.00 58.28 482 LYS A CA 1
ATOM 3713 C C . LYS A 1 482 ? -38.027 -25.547 -43.270 1.00 58.28 482 LYS A C 1
ATOM 3715 O O . LYS A 1 482 ? -37.737 -26.390 -44.108 1.00 58.28 482 LYS A O 1
ATOM 3720 N N . LEU A 1 483 ? -37.104 -24.843 -42.628 1.00 62.62 483 LEU A N 1
ATOM 3721 C CA . LEU A 1 483 ? -35.668 -25.007 -42.851 1.00 62.62 483 LEU A CA 1
ATOM 3722 C C . LEU A 1 483 ? -35.208 -26.436 -42.516 1.00 62.62 483 LEU A C 1
ATOM 3724 O O . LEU A 1 483 ? -35.650 -27.019 -41.520 1.00 62.62 483 LEU A O 1
ATOM 3728 N N . LYS A 1 484 ? -34.310 -27.006 -43.323 1.00 71.62 484 LYS A N 1
ATOM 3729 C CA . LYS A 1 484 ? -33.668 -28.281 -42.986 1.00 71.62 484 LYS A CA 1
ATOM 3730 C C . LYS A 1 484 ? -32.940 -28.151 -41.649 1.00 71.62 484 LYS A C 1
ATOM 3732 O O . LYS A 1 484 ? -32.227 -27.180 -41.405 1.00 71.62 484 LYS A O 1
ATOM 3737 N N . THR A 1 485 ? -33.088 -29.165 -40.802 1.00 68.81 485 THR A N 1
ATOM 3738 C CA . THR A 1 485 ? -32.512 -29.184 -39.451 1.00 68.81 485 THR A CA 1
ATOM 3739 C C . THR A 1 485 ? -30.992 -29.010 -39.461 1.00 68.81 485 THR A C 1
ATOM 3741 O O . THR A 1 485 ? -30.461 -28.343 -38.584 1.00 68.81 485 THR A O 1
ATOM 3744 N N . GLU A 1 486 ? -30.297 -29.531 -40.478 1.00 69.62 486 GLU A N 1
ATOM 3745 C CA . GLU A 1 486 ? -28.845 -29.359 -40.638 1.00 69.62 486 GLU A CA 1
ATOM 3746 C C . GLU A 1 486 ? -28.428 -27.889 -40.825 1.00 69.62 486 GLU A C 1
ATOM 3748 O O . GLU A 1 486 ? -27.426 -27.462 -40.260 1.00 69.62 486 GLU A O 1
ATOM 3753 N N . VAL A 1 487 ? -29.231 -27.093 -41.541 1.00 73.69 487 VAL A N 1
ATOM 3754 C CA . VAL A 1 487 ? -28.973 -25.662 -41.774 1.00 73.69 487 VAL A CA 1
ATOM 3755 C C . VAL A 1 487 ? -29.274 -24.860 -40.506 1.00 73.69 487 VAL A C 1
ATOM 3757 O O . VAL A 1 487 ? -28.532 -23.948 -40.161 1.00 73.69 487 VAL A O 1
ATOM 3760 N N . GLN A 1 488 ? -30.329 -25.234 -39.773 1.00 73.81 488 GLN A N 1
ATOM 3761 C CA . GLN A 1 488 ? -30.685 -24.590 -38.507 1.00 73.81 488 GLN A CA 1
ATOM 3762 C C . GLN A 1 488 ? -29.616 -24.817 -37.427 1.00 73.81 488 GLN A C 1
ATOM 3764 O O . GLN A 1 488 ? -29.216 -23.867 -36.762 1.00 73.81 488 GLN A O 1
ATOM 3769 N N . ILE A 1 489 ? -29.130 -26.056 -37.288 1.00 77.44 489 ILE A N 1
ATOM 3770 C CA . ILE A 1 489 ? -28.042 -26.397 -36.358 1.00 77.44 489 ILE A CA 1
ATOM 3771 C C . ILE A 1 489 ? -26.766 -25.644 -36.738 1.00 77.44 489 ILE A C 1
ATOM 3773 O O . ILE A 1 489 ? -26.065 -25.136 -35.867 1.00 77.44 489 ILE A O 1
ATOM 3777 N N . TRP A 1 490 ? -26.472 -25.546 -38.036 1.00 85.31 490 TRP A N 1
ATOM 3778 C CA . TRP A 1 490 ? -25.306 -24.808 -38.500 1.00 85.31 490 TRP A CA 1
ATOM 3779 C C . TRP A 1 490 ? -25.384 -23.319 -38.127 1.00 85.31 490 TRP A C 1
ATOM 3781 O O . TRP A 1 490 ? -24.440 -22.812 -37.532 1.00 85.31 490 TRP A O 1
ATOM 3791 N N . LEU A 1 491 ? -26.514 -22.641 -38.372 1.00 80.31 491 LEU A N 1
ATOM 3792 C CA . LEU A 1 491 ? -26.703 -21.227 -38.005 1.00 80.31 491 LEU A CA 1
ATOM 3793 C C . LEU A 1 491 ? -26.590 -20.982 -36.490 1.00 80.31 491 LEU A C 1
ATOM 3795 O O . LEU A 1 491 ? -25.959 -20.013 -36.072 1.00 80.31 491 LEU A O 1
ATOM 3799 N N . GLU A 1 492 ? -27.152 -21.874 -35.667 1.00 81.38 492 GLU A N 1
ATOM 3800 C CA . GLU A 1 492 ? -27.061 -21.792 -34.201 1.00 81.38 492 GLU A CA 1
ATOM 3801 C C . GLU A 1 492 ? -25.609 -21.948 -33.718 1.00 81.38 492 GLU A C 1
ATOM 3803 O O . GLU A 1 492 ? -25.146 -21.182 -32.874 1.00 81.38 492 GLU A O 1
ATOM 3808 N N . ASN A 1 493 ? -24.846 -22.870 -34.313 1.00 80.00 493 ASN A N 1
ATOM 3809 C CA . ASN A 1 493 ? -23.429 -23.041 -33.990 1.00 80.00 493 ASN A CA 1
ATOM 3810 C C . ASN A 1 493 ? -22.578 -21.826 -34.403 1.00 80.00 493 ASN A C 1
ATOM 3812 O O . ASN A 1 493 ? -21.620 -21.496 -33.703 1.00 80.00 493 ASN A O 1
ATOM 3816 N N . VAL A 1 494 ? -22.922 -21.143 -35.503 1.00 84.94 494 VAL A N 1
ATOM 3817 C CA . VAL A 1 494 ? -22.244 -19.900 -35.918 1.00 84.94 494 VAL A CA 1
ATOM 3818 C C . VAL A 1 494 ? -22.499 -18.767 -34.914 1.00 84.94 494 VAL A C 1
ATOM 3820 O O . VAL A 1 494 ? -21.559 -18.071 -34.534 1.00 84.94 494 VAL A O 1
ATOM 3823 N N . GLU A 1 495 ? -23.738 -18.597 -34.441 1.00 82.94 495 GLU A N 1
ATOM 3824 C CA . GLU A 1 495 ? -24.104 -17.617 -33.399 1.00 82.94 495 GLU A CA 1
ATOM 3825 C C . GLU A 1 495 ? -23.353 -17.861 -32.081 1.00 82.94 495 GLU A C 1
ATOM 3827 O O . GLU A 1 495 ? -22.769 -16.935 -31.517 1.00 82.94 495 GLU A O 1
ATOM 3832 N N . ILE A 1 496 ? -23.301 -19.119 -31.623 1.00 80.88 496 ILE A N 1
ATOM 3833 C CA . ILE A 1 496 ? -22.579 -19.500 -30.400 1.00 80.88 496 ILE A CA 1
ATOM 3834 C C . ILE A 1 496 ? -21.097 -19.134 -30.515 1.00 80.88 496 ILE A C 1
ATOM 3836 O O . ILE A 1 496 ? -20.551 -18.482 -29.624 1.00 80.88 496 ILE A O 1
ATOM 3840 N N . ILE A 1 497 ? -20.450 -19.511 -31.622 1.00 83.94 497 ILE A N 1
ATOM 3841 C CA . ILE A 1 497 ? -19.026 -19.226 -31.824 1.00 83.94 497 ILE A CA 1
ATOM 3842 C C . ILE A 1 497 ? -18.750 -17.721 -31.907 1.00 83.94 497 ILE A C 1
ATOM 3844 O O . ILE A 1 497 ? -17.747 -17.268 -31.355 1.00 83.94 497 ILE A O 1
ATOM 3848 N N . ASN A 1 498 ? -19.624 -16.933 -32.543 1.00 83.50 498 ASN A N 1
ATOM 3849 C CA . ASN A 1 498 ? -19.475 -15.476 -32.578 1.00 83.50 498 ASN A CA 1
ATOM 3850 C C . ASN A 1 498 ? -19.510 -14.868 -31.168 1.00 83.50 498 ASN A C 1
ATOM 3852 O O . ASN A 1 498 ? -18.606 -14.108 -30.819 1.00 83.50 498 ASN A O 1
ATOM 3856 N N . GLY A 1 499 ? -20.480 -15.258 -30.332 1.00 80.75 499 GLY A N 1
ATOM 3857 C CA . GLY A 1 499 ? -20.571 -14.769 -28.950 1.00 80.75 499 GLY A CA 1
ATOM 3858 C C . GLY A 1 499 ? -19.368 -15.172 -28.085 1.00 80.75 499 GLY A C 1
ATOM 3859 O O . GLY A 1 499 ? -18.879 -14.388 -27.269 1.00 80.75 499 GLY A O 1
ATOM 3860 N N . GLU A 1 500 ? -18.827 -16.376 -28.288 1.00 79.69 500 GLU A N 1
ATOM 3861 C CA . GLU A 1 500 ? -17.614 -16.823 -27.593 1.00 79.69 500 GLU A CA 1
ATOM 3862 C C . GLU A 1 500 ? -16.360 -16.044 -28.021 1.00 79.69 500 GLU A C 1
ATOM 3864 O O . GLU A 1 500 ? -15.458 -15.831 -27.203 1.00 79.69 500 GLU A O 1
ATOM 3869 N N . VAL A 1 501 ? -16.285 -15.602 -29.280 1.00 79.81 501 VAL A N 1
ATOM 3870 C CA . VAL A 1 501 ? -15.144 -14.822 -29.780 1.00 79.81 501 VAL A CA 1
ATOM 3871 C C . VAL A 1 501 ? -15.216 -13.358 -29.344 1.00 79.81 501 VAL A C 1
ATOM 3873 O O . VAL A 1 501 ? -14.178 -12.789 -29.013 1.00 79.81 501 VAL A O 1
ATOM 3876 N N . GLU A 1 502 ? -16.404 -12.759 -29.255 1.00 76.56 502 GLU A N 1
ATOM 3877 C CA . GLU A 1 502 ? -16.571 -11.408 -28.690 1.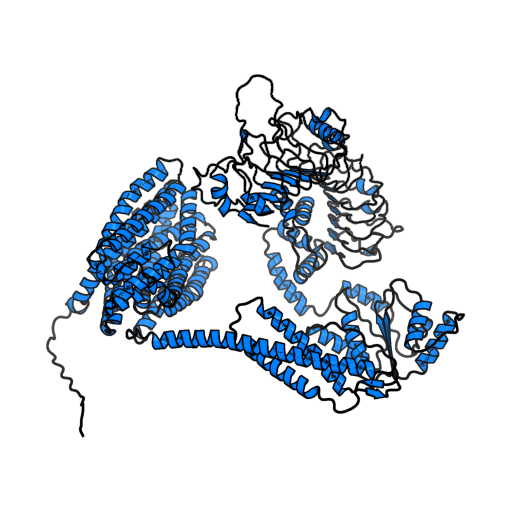00 76.56 502 GLU A CA 1
ATOM 3878 C C . GLU A 1 502 ? -16.130 -11.344 -27.220 1.00 76.56 502 GLU A C 1
ATOM 3880 O O . GLU A 1 502 ? -15.418 -10.422 -26.817 1.00 76.56 502 GLU A O 1
ATOM 3885 N N . ASN A 1 503 ? -16.454 -12.373 -26.432 1.00 74.81 503 ASN A N 1
ATOM 3886 C CA . ASN A 1 503 ? -15.968 -12.507 -25.056 1.00 74.81 503 ASN A CA 1
ATOM 3887 C C . ASN A 1 503 ? -14.428 -12.628 -25.003 1.00 74.81 503 ASN A C 1
ATOM 3889 O O . ASN A 1 503 ? -13.770 -12.025 -24.152 1.00 74.81 503 ASN A O 1
ATOM 3893 N N . LEU A 1 504 ? -13.823 -13.356 -25.949 1.00 70.75 504 LEU A N 1
ATOM 3894 C CA . LEU A 1 504 ? -12.364 -13.430 -26.078 1.00 70.75 504 LEU A CA 1
ATOM 3895 C C . LEU A 1 504 ? -11.729 -12.069 -26.408 1.00 70.75 504 LEU A C 1
ATOM 3897 O O . LEU A 1 504 ? -10.667 -11.786 -25.860 1.00 70.75 504 LEU A O 1
ATOM 3901 N N . ASP A 1 505 ? -12.359 -11.230 -27.240 1.00 65.81 505 ASP A N 1
ATOM 3902 C CA . ASP A 1 505 ? -11.848 -9.891 -27.592 1.00 65.81 505 ASP A CA 1
ATOM 3903 C C . ASP A 1 505 ? -11.912 -8.923 -26.391 1.00 65.81 505 ASP A C 1
ATOM 3905 O O . ASP A 1 505 ? -10.973 -8.162 -26.160 1.00 65.81 505 ASP A O 1
ATOM 3909 N N . GLY A 1 506 ? -12.951 -9.022 -25.548 1.00 63.09 506 GLY A N 1
ATOM 3910 C CA . GLY A 1 506 ? -13.059 -8.249 -24.300 1.00 63.09 506 GLY A CA 1
ATOM 3911 C C . GLY A 1 506 ? -11.939 -8.550 -23.293 1.00 63.09 506 GLY A C 1
ATOM 3912 O O . GLY A 1 506 ? -11.408 -7.649 -22.648 1.00 63.09 506 GLY A O 1
ATOM 3913 N N . ARG A 1 507 ? -11.487 -9.808 -23.226 1.00 62.19 507 ARG A N 1
ATOM 3914 C CA . ARG A 1 507 ? -10.398 -10.243 -22.329 1.00 62.19 507 ARG A CA 1
ATOM 3915 C C . ARG A 1 507 ? -9.005 -9.768 -22.761 1.00 62.19 507 ARG A C 1
ATOM 3917 O O . ARG A 1 507 ? -8.074 -9.849 -21.962 1.00 62.19 507 ARG A O 1
ATOM 3924 N N . ILE A 1 508 ? -8.844 -9.282 -23.994 1.00 58.28 508 ILE A N 1
ATOM 3925 C CA . ILE A 1 508 ? -7.568 -8.759 -24.516 1.00 58.28 508 ILE A CA 1
ATOM 3926 C C . ILE A 1 508 ? -7.281 -7.342 -23.976 1.00 58.28 508 ILE A C 1
ATOM 3928 O O . ILE A 1 508 ? -6.120 -6.944 -23.903 1.00 58.28 508 ILE A O 1
ATOM 3932 N N . GLY A 1 509 ? -8.307 -6.596 -23.544 1.00 47.06 509 GLY A N 1
ATOM 3933 C CA . GLY A 1 509 ? -8.176 -5.207 -23.079 1.00 47.06 509 GLY A CA 1
ATOM 3934 C C . GLY A 1 509 ? -7.711 -5.022 -21.628 1.00 47.06 509 GLY A C 1
ATOM 3935 O O . GLY A 1 509 ? -7.205 -3.956 -21.290 1.00 47.06 509 GLY A O 1
ATOM 3936 N N . GLU A 1 510 ? -7.846 -6.040 -20.772 1.00 45.41 510 GLU A N 1
ATOM 3937 C CA . GLU A 1 510 ? -7.710 -5.881 -19.310 1.00 45.41 510 GLU A CA 1
ATOM 3938 C C . GLU A 1 510 ? -6.407 -6.441 -18.711 1.00 45.41 510 GLU A C 1
ATOM 3940 O O . GLU A 1 510 ? -6.128 -6.252 -17.528 1.00 45.41 510 GLU A O 1
ATOM 3945 N N . SER A 1 511 ? -5.563 -7.125 -19.488 1.00 42.44 511 SER A N 1
ATOM 3946 C CA . SER A 1 511 ? -4.343 -7.739 -18.953 1.00 42.44 511 SER A CA 1
ATOM 3947 C C . SER A 1 511 ? -3.278 -7.925 -20.028 1.00 42.44 511 SER A C 1
ATOM 3949 O O . SER A 1 511 ? -3.564 -8.410 -21.119 1.00 42.44 511 SER A O 1
ATOM 3951 N N . SER A 1 512 ? -2.021 -7.612 -19.704 1.00 48.03 512 SER A N 1
ATOM 3952 C CA . SER A 1 512 ? -0.848 -8.029 -20.480 1.00 48.03 512 SER A CA 1
ATOM 3953 C C . SER A 1 512 ? -0.698 -9.561 -20.421 1.00 48.03 512 SER A C 1
ATOM 3955 O O . SER A 1 512 ? 0.050 -10.131 -19.625 1.00 48.03 512 SER A O 1
ATOM 3957 N N . ALA A 1 513 ? -1.488 -10.256 -21.240 1.00 51.47 513 ALA A N 1
ATOM 3958 C CA . ALA A 1 513 ? -1.735 -11.686 -21.124 1.00 51.47 513 ALA A CA 1
ATOM 3959 C C . ALA A 1 513 ? -0.570 -12.542 -21.656 1.00 51.47 513 ALA A C 1
ATOM 3961 O O . ALA A 1 513 ? -0.406 -12.756 -22.854 1.00 51.47 513 ALA A O 1
ATOM 3962 N N . LEU A 1 514 ? 0.198 -13.129 -20.734 1.00 48.88 514 LEU A N 1
ATOM 3963 C CA . LEU A 1 514 ? 1.194 -14.175 -20.999 1.00 48.88 514 LEU A CA 1
ATOM 3964 C C . LEU A 1 514 ? 0.826 -15.484 -20.276 1.00 48.88 514 LEU A C 1
ATOM 3966 O O . LEU A 1 514 ? 1.609 -16.020 -19.492 1.00 48.88 514 LEU A O 1
ATOM 3970 N N . THR A 1 515 ? -0.371 -16.031 -20.530 1.00 56.59 515 THR A N 1
ATOM 3971 C CA . THR A 1 515 ? -0.764 -17.357 -20.012 1.00 56.59 515 THR A CA 1
ATOM 3972 C C . THR A 1 515 ? -0.985 -18.372 -21.137 1.00 56.59 515 THR A C 1
ATOM 3974 O O . THR A 1 515 ? -1.647 -18.107 -22.137 1.00 56.59 515 THR A O 1
ATOM 3977 N N . ARG A 1 516 ? -0.429 -19.585 -20.973 1.00 54.03 516 ARG A N 1
ATOM 3978 C CA . ARG A 1 516 ? -0.535 -20.702 -21.939 1.00 54.03 516 ARG A CA 1
ATOM 3979 C C . ARG A 1 516 ? -1.981 -21.112 -22.265 1.00 54.03 516 ARG A C 1
ATOM 3981 O O . ARG A 1 516 ? -2.198 -21.671 -23.335 1.00 54.03 516 ARG A O 1
ATOM 3988 N N . GLY A 1 517 ? -2.936 -20.847 -21.368 1.00 61.50 517 GLY A N 1
ATOM 3989 C CA . GLY A 1 517 ? -4.353 -21.182 -21.559 1.00 61.50 517 GLY A CA 1
ATOM 3990 C C . GLY A 1 517 ? -4.995 -20.416 -22.717 1.00 61.50 517 GLY A C 1
ATOM 3991 O O . GLY A 1 517 ? -5.650 -21.019 -23.559 1.00 61.50 517 GLY A O 1
ATOM 3992 N N . PHE A 1 518 ? -4.692 -19.122 -22.847 1.00 69.81 518 PHE A N 1
ATOM 3993 C CA . PHE A 1 518 ? -5.302 -18.259 -23.862 1.00 69.81 518 PHE A CA 1
ATOM 3994 C C . PHE A 1 518 ? -4.973 -18.693 -25.302 1.00 69.81 518 PHE A C 1
ATOM 3996 O O . PHE A 1 518 ? -5.841 -18.733 -26.169 1.00 69.81 518 PHE A O 1
ATOM 4003 N N . ARG A 1 519 ? -3.728 -19.117 -25.561 1.00 67.69 519 ARG A N 1
ATOM 4004 C CA . ARG A 1 519 ? -3.309 -19.611 -26.886 1.00 67.69 519 ARG A CA 1
ATOM 4005 C C . ARG A 1 519 ? -4.047 -20.889 -27.301 1.00 67.69 519 ARG A C 1
ATOM 4007 O O . ARG A 1 519 ? -4.345 -21.065 -28.482 1.00 67.69 519 ARG A O 1
ATOM 4014 N N . ALA A 1 520 ? -4.302 -21.791 -26.352 1.00 71.00 520 ALA A N 1
ATOM 4015 C CA . ALA A 1 520 ? -5.021 -23.033 -26.618 1.00 71.00 520 ALA A CA 1
ATOM 4016 C C . ALA A 1 520 ? -6.488 -22.756 -26.974 1.00 71.00 520 ALA A C 1
ATOM 4018 O O . ALA A 1 520 ? -7.001 -23.358 -27.917 1.00 71.00 520 ALA A O 1
ATOM 4019 N N . ASP A 1 521 ? -7.109 -21.794 -26.289 1.00 75.25 521 ASP A N 1
ATOM 4020 C CA . ASP A 1 521 ? -8.481 -21.369 -26.565 1.00 75.25 521 ASP A CA 1
ATOM 4021 C C . ASP A 1 521 ? -8.603 -20.756 -27.968 1.00 75.25 521 ASP A C 1
ATOM 4023 O O . ASP A 1 521 ? -9.450 -21.188 -28.747 1.00 75.25 521 ASP A O 1
ATOM 4027 N N . VAL A 1 522 ? -7.701 -19.841 -28.351 1.00 79.12 522 VAL A N 1
ATOM 4028 C CA . VAL A 1 522 ? -7.703 -19.224 -29.695 1.00 79.12 522 VAL A CA 1
ATOM 4029 C C . VAL A 1 522 ? -7.544 -20.276 -30.801 1.00 79.12 522 VAL A C 1
ATOM 4031 O O . VAL A 1 522 ? -8.309 -20.286 -31.762 1.00 79.12 522 VAL A O 1
ATOM 4034 N N . LEU A 1 523 ? -6.590 -21.206 -30.669 1.00 79.12 523 LEU A N 1
ATOM 4035 C CA . LEU A 1 523 ? -6.381 -22.270 -31.663 1.00 79.12 523 LEU A CA 1
ATOM 4036 C C . LEU A 1 523 ? -7.554 -23.253 -31.742 1.00 79.12 523 LEU A C 1
ATOM 4038 O O . LEU A 1 523 ? -7.844 -23.767 -32.823 1.00 79.12 523 LEU A O 1
ATOM 4042 N N . LYS A 1 524 ? -8.222 -23.521 -30.616 1.00 84.50 524 LYS A N 1
ATOM 4043 C CA . LYS A 1 524 ? -9.436 -24.338 -30.583 1.00 84.50 524 LYS A CA 1
ATOM 4044 C C . LYS A 1 524 ? -10.555 -23.661 -31.378 1.00 84.50 524 LYS A C 1
ATOM 4046 O O . LYS A 1 524 ? -11.124 -24.305 -32.255 1.00 84.50 524 LYS A O 1
ATOM 4051 N N . ARG A 1 525 ? -10.788 -22.360 -31.162 1.00 85.75 525 ARG A N 1
ATOM 4052 C CA . ARG A 1 525 ? -11.814 -21.606 -31.903 1.00 85.75 525 ARG A CA 1
ATOM 4053 C C . ARG A 1 525 ? -11.528 -21.523 -33.396 1.00 85.75 525 ARG A C 1
ATOM 4055 O O . ARG A 1 525 ? -12.452 -21.657 -34.186 1.00 85.75 525 ARG A O 1
ATOM 4062 N N . ILE A 1 526 ? -10.262 -21.386 -33.803 1.00 85.88 526 ILE A N 1
ATOM 4063 C CA . ILE A 1 526 ? -9.894 -21.410 -35.231 1.00 85.88 526 ILE A CA 1
ATOM 4064 C C . ILE A 1 526 ? -10.362 -22.707 -35.900 1.00 85.88 526 ILE A C 1
ATOM 4066 O O . ILE A 1 526 ? -10.938 -22.648 -36.982 1.00 85.88 526 ILE A O 1
ATOM 4070 N N . ARG A 1 527 ? -10.154 -23.864 -35.258 1.00 85.38 527 ARG A N 1
ATOM 4071 C CA . ARG A 1 527 ? -10.579 -25.160 -35.814 1.00 85.38 527 ARG A CA 1
ATOM 4072 C C . ARG A 1 527 ? -12.094 -25.287 -35.893 1.00 85.38 527 ARG A C 1
ATOM 4074 O O . ARG A 1 527 ? -12.606 -25.741 -36.906 1.00 85.38 527 ARG A O 1
ATOM 4081 N N . GLU A 1 528 ? -12.804 -24.868 -34.851 1.00 85.69 528 GLU A N 1
ATOM 4082 C CA . GLU A 1 528 ? -14.269 -24.929 -34.827 1.00 85.69 528 GLU A CA 1
ATOM 4083 C C . GLU A 1 528 ? -14.880 -24.026 -35.915 1.00 85.69 528 GLU A C 1
ATOM 4085 O O . GLU A 1 528 ? -15.783 -24.445 -36.637 1.00 85.69 528 GLU A O 1
ATOM 4090 N N . VAL A 1 529 ? -14.321 -22.826 -36.120 1.00 87.19 529 VAL A N 1
ATOM 4091 C CA . VAL A 1 529 ? -14.711 -21.932 -37.223 1.00 87.19 529 VAL A CA 1
ATOM 4092 C C . VAL A 1 529 ? -14.415 -22.574 -38.584 1.00 87.19 529 VAL A C 1
ATOM 4094 O O . VAL A 1 529 ? -15.255 -22.517 -39.478 1.00 87.19 529 VAL A O 1
ATOM 4097 N N . GLU A 1 530 ? -13.256 -23.213 -38.765 1.00 86.38 530 GLU A N 1
ATOM 4098 C CA . GLU A 1 530 ? -12.929 -23.931 -40.008 1.00 86.38 530 GLU A CA 1
ATOM 4099 C C . GLU A 1 530 ? -13.897 -25.083 -40.298 1.00 86.38 530 GLU A C 1
ATOM 4101 O O . GLU A 1 530 ? -14.301 -25.266 -41.449 1.00 86.38 530 GLU A O 1
ATOM 4106 N N . GLU A 1 531 ? -14.283 -25.850 -39.279 1.00 85.56 531 GLU A N 1
ATOM 4107 C CA . GLU A 1 531 ? -15.265 -26.927 -39.411 1.00 85.56 531 GLU A CA 1
ATOM 4108 C C . GLU A 1 531 ? -16.629 -26.380 -39.835 1.00 85.56 531 GLU A C 1
ATOM 4110 O O . GLU A 1 531 ? -17.242 -26.922 -40.759 1.00 85.56 531 GLU A O 1
ATOM 4115 N N . LEU A 1 532 ? -17.074 -25.263 -39.252 1.00 85.62 532 LEU A N 1
ATOM 4116 C CA . LEU A 1 532 ? -18.313 -24.609 -39.673 1.00 85.62 532 LEU A CA 1
ATOM 4117 C C . LEU A 1 532 ? -18.222 -24.067 -41.103 1.00 85.62 532 LEU A C 1
ATOM 4119 O O . LEU A 1 532 ? -19.153 -24.268 -41.881 1.00 85.62 532 LEU A O 1
ATOM 4123 N N . ILE A 1 533 ? -17.101 -23.462 -41.506 1.00 85.38 533 ILE A N 1
ATOM 4124 C CA . ILE A 1 533 ? -16.896 -23.019 -42.897 1.00 85.38 533 ILE A CA 1
ATOM 4125 C C . ILE A 1 533 ? -16.994 -24.210 -43.864 1.00 85.38 533 ILE A C 1
ATOM 4127 O O . ILE A 1 533 ? -17.584 -24.099 -44.939 1.00 85.38 533 ILE A O 1
ATOM 4131 N N . GLN A 1 534 ? -16.459 -25.378 -43.497 1.00 83.50 534 GLN A N 1
ATOM 4132 C CA . GLN A 1 534 ? -16.576 -26.584 -44.324 1.00 83.50 534 GLN A CA 1
ATOM 4133 C C . GLN A 1 534 ? -18.011 -27.123 -44.386 1.00 83.50 534 GLN A C 1
ATOM 4135 O O . GLN A 1 534 ? -18.445 -27.569 -45.453 1.00 83.50 534 GLN A O 1
ATOM 4140 N N . GLN A 1 535 ? -18.748 -27.051 -43.276 1.00 78.31 535 GLN A N 1
ATOM 4141 C CA . GLN A 1 535 ? -20.151 -27.465 -43.184 1.00 78.31 535 GLN A CA 1
ATOM 4142 C C . GLN A 1 535 ? -21.104 -26.540 -43.959 1.00 78.31 535 GLN A C 1
ATOM 4144 O O . GLN A 1 535 ? -22.176 -26.984 -44.359 1.00 78.31 535 GLN A O 1
ATOM 4149 N N . ALA A 1 536 ? -20.689 -25.307 -44.275 1.00 72.69 536 ALA A N 1
ATOM 4150 C CA . ALA A 1 536 ? -21.480 -24.325 -45.025 1.00 72.69 536 ALA A CA 1
ATOM 4151 C C . ALA A 1 536 ? -21.777 -24.716 -46.495 1.00 72.69 536 ALA A C 1
ATOM 4153 O O . ALA A 1 536 ? -22.490 -24.011 -47.212 1.00 72.69 536 ALA A O 1
ATOM 4154 N N . LYS A 1 537 ? -21.229 -25.835 -46.992 1.00 65.69 537 LYS A N 1
ATOM 4155 C CA . LYS A 1 537 ? -21.438 -26.326 -48.366 1.00 65.69 537 LYS A CA 1
ATOM 4156 C C . LYS A 1 537 ? -22.724 -27.153 -48.500 1.00 65.69 537 LYS A C 1
ATOM 4158 O O . LYS A 1 537 ? -22.674 -28.356 -48.764 1.00 65.69 537 LYS A O 1
ATOM 4163 N N . PHE A 1 538 ? -23.880 -26.503 -48.393 1.00 69.50 538 PHE A N 1
ATOM 4164 C CA . PHE A 1 538 ? -25.186 -27.132 -48.632 1.00 69.50 538 PHE A CA 1
ATOM 4165 C C . PHE A 1 538 ? -25.398 -27.389 -50.139 1.00 69.50 538 PHE A C 1
ATOM 4167 O O . PHE A 1 538 ? -25.405 -26.451 -50.936 1.00 69.50 538 PHE A O 1
ATOM 4174 N N . ARG A 1 539 ? -25.522 -28.660 -50.564 1.00 49.22 539 ARG A N 1
ATOM 4175 C CA . ARG A 1 539 ? -25.566 -29.030 -51.999 1.00 49.22 539 ARG A CA 1
ATOM 4176 C C . ARG A 1 539 ? -26.937 -28.875 -52.690 1.00 49.22 539 ARG A C 1
ATOM 4178 O O . ARG A 1 539 ? -26.934 -28.821 -53.912 1.00 49.22 539 ARG A O 1
ATOM 4185 N N . GLU A 1 540 ? -28.065 -28.742 -51.981 1.00 59.62 540 GLU A N 1
ATOM 4186 C CA . GLU A 1 540 ? -29.420 -28.527 -52.554 1.00 59.62 540 GLU A CA 1
ATOM 4187 C C . GLU A 1 540 ? -30.367 -27.801 -51.563 1.00 59.62 540 GLU A C 1
ATOM 4189 O O . GLU A 1 540 ? -30.058 -27.761 -50.373 1.00 59.62 540 GLU A O 1
ATOM 4194 N N . SER A 1 541 ? -31.507 -27.271 -52.060 1.00 56.56 541 SER A N 1
ATOM 4195 C CA . SER A 1 541 ? -32.534 -26.422 -51.391 1.00 56.56 541 SER A CA 1
ATOM 4196 C C . SER A 1 541 ? -32.615 -26.527 -49.859 1.00 56.56 541 SER A C 1
ATOM 4198 O O . SER A 1 541 ? -32.630 -27.622 -49.285 1.00 56.56 541 SER A O 1
ATOM 4200 N N . LEU A 1 542 ? -32.705 -25.364 -49.203 1.00 61.62 542 LEU A N 1
ATOM 4201 C CA . LEU A 1 542 ? -32.526 -25.187 -47.755 1.00 61.62 542 LEU A CA 1
ATOM 4202 C C . LEU A 1 542 ? -33.791 -25.504 -46.931 1.00 61.62 542 LEU A C 1
ATOM 4204 O O . LEU A 1 542 ? -33.745 -25.455 -45.701 1.00 61.62 542 LEU A O 1
ATOM 4208 N N . VAL A 1 543 ? -34.913 -25.852 -47.573 1.00 58.25 543 VAL A N 1
ATOM 4209 C CA . VAL A 1 543 ? -36.242 -25.980 -46.941 1.00 58.25 543 VAL A CA 1
ATOM 4210 C C . VAL A 1 543 ? -37.019 -27.257 -47.342 1.00 58.25 543 VAL A C 1
ATOM 4212 O O . VAL A 1 543 ? -36.828 -27.801 -48.426 1.00 58.25 543 VAL A O 1
ATOM 4215 N N . VAL A 1 544 ? -37.923 -27.728 -46.470 1.00 51.94 544 VAL A N 1
ATOM 4216 C CA . VAL A 1 544 ? -38.779 -28.940 -46.550 1.00 51.94 544 VAL A CA 1
ATOM 4217 C C . VAL A 1 544 ? -40.218 -28.587 -46.127 1.00 51.94 544 VAL A C 1
ATOM 4219 O O . VAL A 1 544 ? -40.384 -27.739 -45.265 1.00 51.94 544 VAL A O 1
ATOM 4222 N N . GLU A 1 545 ? -41.275 -29.184 -46.685 1.00 40.91 545 GLU A N 1
ATOM 4223 C CA . GLU A 1 545 ? -42.671 -28.846 -46.311 1.00 40.91 545 GLU A CA 1
ATOM 4224 C C . GLU A 1 545 ? -43.102 -29.410 -44.936 1.00 40.91 545 GLU A C 1
ATOM 4226 O O . GLU A 1 545 ? -42.768 -30.549 -44.616 1.00 40.91 545 GLU A O 1
ATOM 4231 N N . ASP A 1 546 ? -43.842 -28.638 -44.118 1.00 42.75 546 ASP A N 1
ATOM 4232 C CA . ASP A 1 546 ? -44.325 -29.063 -42.781 1.00 42.75 546 ASP A CA 1
ATOM 4233 C C . ASP A 1 546 ? -45.769 -28.565 -42.522 1.00 42.75 546 ASP A C 1
ATOM 4235 O O . ASP A 1 546 ? -46.036 -27.365 -42.605 1.00 42.75 546 ASP A O 1
ATOM 4239 N N . SER A 1 547 ? -46.718 -29.477 -42.248 1.00 40.62 547 SER A N 1
ATOM 4240 C CA . SER A 1 547 ? -48.172 -29.217 -42.324 1.00 40.62 547 SER A CA 1
ATOM 4241 C C . SER A 1 547 ? -48.972 -29.347 -41.013 1.00 40.62 547 SER A C 1
ATOM 4243 O O . SER A 1 547 ? -50.200 -29.378 -41.076 1.00 40.62 547 SER A O 1
ATOM 4245 N N . GLN A 1 548 ? -48.362 -29.426 -39.822 1.00 48.03 548 GLN A N 1
ATOM 4246 C CA . GLN A 1 548 ? -49.115 -29.536 -38.550 1.00 48.03 548 GLN A CA 1
ATOM 4247 C C . GLN A 1 548 ? -48.383 -28.915 -37.342 1.00 48.03 548 GLN A C 1
ATOM 4249 O O . GLN A 1 548 ? -47.772 -29.634 -36.555 1.00 48.03 548 GLN A O 1
ATOM 4254 N N . ARG A 1 549 ? -48.450 -27.590 -37.125 1.00 47.88 549 ARG A N 1
ATOM 4255 C CA . ARG A 1 549 ? -47.861 -26.990 -35.907 1.00 47.88 549 ARG A CA 1
ATOM 4256 C C . ARG A 1 549 ? -48.658 -25.812 -35.348 1.00 47.88 549 ARG A C 1
ATOM 4258 O O . ARG A 1 549 ? -48.965 -24.877 -36.077 1.00 47.88 549 ARG A O 1
ATOM 4265 N N . ILE A 1 550 ? -48.922 -25.839 -34.038 1.00 53.12 550 ILE A N 1
ATOM 4266 C CA . ILE A 1 550 ? -49.420 -24.706 -33.239 1.00 53.12 550 ILE A CA 1
ATOM 4267 C C . ILE A 1 550 ? -48.537 -24.605 -31.982 1.00 53.12 550 ILE A C 1
ATOM 4269 O O . ILE A 1 550 ? -48.568 -25.494 -31.134 1.00 53.12 550 ILE A O 1
ATOM 4273 N N . GLY A 1 551 ? -47.711 -23.557 -31.893 1.00 56.88 551 GLY A N 1
ATOM 4274 C CA . GLY A 1 551 ? -46.827 -23.274 -30.753 1.00 56.88 551 GLY A CA 1
ATOM 4275 C C . GLY A 1 551 ? -45.818 -22.154 -31.057 1.00 56.88 551 GLY A C 1
ATOM 4276 O O . GLY A 1 551 ? -45.307 -22.078 -32.174 1.00 56.88 551 GLY A O 1
ATOM 4277 N N . GLN A 1 552 ? -45.542 -21.272 -30.087 1.00 63.44 552 GLN A N 1
ATOM 4278 C CA . GLN A 1 552 ? -44.649 -20.110 -30.242 1.00 63.44 552 GLN A CA 1
ATOM 4279 C C . GLN A 1 552 ? -43.323 -20.327 -29.498 1.00 63.44 552 GLN A C 1
ATOM 4281 O O . GLN A 1 552 ? -43.318 -20.507 -28.282 1.00 63.44 552 GLN A O 1
ATOM 4286 N N . VAL A 1 553 ? -42.198 -20.263 -30.218 1.00 65.19 553 VAL A N 1
ATOM 4287 C CA . VAL A 1 553 ? -40.855 -20.239 -29.611 1.00 65.19 553 VAL A CA 1
ATOM 4288 C C . VAL A 1 553 ? -40.617 -18.859 -28.993 1.00 65.19 553 VAL A C 1
ATOM 4290 O O . VAL A 1 553 ? -40.867 -17.841 -29.641 1.00 65.19 553 VAL A O 1
ATOM 4293 N N . LEU A 1 554 ? -40.158 -18.818 -27.743 1.00 72.31 554 LEU A N 1
ATOM 4294 C CA . LEU A 1 554 ? -39.923 -17.585 -26.988 1.00 72.31 554 LEU A CA 1
ATOM 4295 C C . LEU A 1 554 ? -38.423 -17.279 -26.912 1.00 72.31 554 LEU A C 1
ATOM 4297 O O . LEU A 1 554 ? -37.614 -18.189 -26.757 1.00 72.31 554 LEU A O 1
ATOM 4301 N N . LEU A 1 555 ? -38.042 -16.002 -27.000 1.00 56.62 555 LEU A N 1
ATOM 4302 C CA . LEU A 1 555 ? -36.649 -15.570 -26.837 1.00 56.62 555 LEU A CA 1
ATOM 4303 C C . LEU A 1 555 ? -36.180 -15.831 -25.396 1.00 56.62 555 LEU A C 1
ATOM 4305 O O . LEU A 1 555 ? -36.809 -15.363 -24.443 1.00 56.62 555 LEU A O 1
ATOM 4309 N N . THR A 1 556 ? -35.086 -16.576 -25.244 1.00 59.22 556 THR A N 1
ATOM 4310 C CA . THR A 1 556 ? -34.491 -16.939 -23.949 1.00 59.22 556 THR A CA 1
ATOM 4311 C C . THR A 1 556 ? -33.136 -16.262 -23.779 1.00 59.22 556 THR A C 1
ATOM 4313 O O . THR A 1 556 ? -32.285 -16.377 -24.654 1.00 59.22 556 THR A O 1
ATOM 4316 N N . THR A 1 557 ? -32.918 -15.597 -22.646 1.00 51.81 557 THR A N 1
ATOM 4317 C CA . THR A 1 557 ? -31.591 -15.167 -22.183 1.00 51.81 557 THR A CA 1
ATOM 4318 C C . THR A 1 557 ? -30.811 -16.368 -21.638 1.00 51.81 557 THR A C 1
ATOM 4320 O O . THR A 1 557 ? -31.393 -17.253 -21.007 1.00 51.81 557 THR A O 1
ATOM 4323 N N . THR A 1 558 ? -29.499 -16.418 -21.873 1.00 48.12 558 THR A N 1
ATOM 4324 C CA . THR A 1 558 ? -28.604 -17.473 -21.375 1.00 48.12 558 THR A CA 1
ATOM 4325 C C . THR A 1 558 ? -28.517 -17.402 -19.849 1.00 48.12 558 THR A C 1
ATOM 4327 O O . THR A 1 558 ? -27.948 -16.466 -19.295 1.00 48.12 558 THR A O 1
ATOM 4330 N N . LEU A 1 559 ? -29.105 -18.379 -19.159 1.00 56.81 559 LEU A N 1
ATOM 4331 C CA . LEU A 1 559 ? -29.064 -18.492 -17.700 1.00 56.81 559 LEU A CA 1
ATOM 4332 C C . LEU A 1 559 ? -27.989 -19.512 -17.295 1.00 56.81 559 LEU A C 1
ATOM 4334 O O . LEU A 1 559 ? -28.034 -20.657 -17.741 1.00 56.81 559 LEU A O 1
ATOM 4338 N N . PHE A 1 560 ? -27.040 -19.110 -16.443 1.00 49.25 560 PHE A N 1
ATOM 4339 C CA . PHE A 1 560 ? -25.978 -19.973 -15.909 1.00 49.25 560 PHE A CA 1
ATOM 4340 C C . PHE A 1 560 ? -26.144 -20.177 -14.398 1.00 49.25 560 PHE A C 1
ATOM 4342 O O . PHE A 1 560 ? -26.376 -19.222 -13.663 1.00 49.25 560 PHE A O 1
ATOM 4349 N N . GLY A 1 561 ? -26.002 -21.425 -13.940 1.00 55.56 561 GLY A N 1
ATOM 4350 C CA . GLY A 1 561 ? -26.003 -21.786 -12.518 1.00 55.56 561 GLY A CA 1
ATOM 4351 C C . GLY A 1 561 ? -26.645 -23.149 -12.245 1.00 55.56 561 GLY A C 1
ATOM 4352 O O . GLY A 1 561 ? -27.677 -23.486 -12.826 1.00 55.56 561 GLY A O 1
ATOM 4353 N N . GLU A 1 562 ? -26.051 -23.933 -11.341 1.00 59.44 562 GLU A N 1
ATOM 4354 C CA . GLU A 1 562 ? -26.554 -25.266 -10.958 1.00 59.44 562 GLU A CA 1
ATOM 4355 C C . GLU A 1 562 ? -27.980 -25.211 -10.381 1.00 59.44 562 GLU A C 1
ATOM 4357 O O . GLU A 1 562 ? -28.792 -26.095 -10.645 1.00 59.44 562 GLU A O 1
ATOM 4362 N N . THR A 1 563 ? -28.330 -24.124 -9.688 1.00 58.94 563 THR A N 1
ATOM 4363 C CA . THR A 1 563 ? -29.652 -23.916 -9.078 1.00 58.94 563 THR A CA 1
ATOM 4364 C C . THR A 1 563 ? -30.773 -23.757 -10.110 1.00 58.94 563 THR A C 1
ATOM 4366 O O . THR A 1 563 ? -31.865 -24.291 -9.924 1.00 58.94 563 THR A O 1
ATOM 4369 N N . VAL A 1 564 ? -30.516 -23.061 -11.225 1.00 68.12 564 VAL A N 1
ATOM 4370 C CA . VAL A 1 564 ? -31.502 -22.894 -12.310 1.00 68.12 564 VAL A CA 1
ATOM 4371 C C . VAL A 1 564 ? -31.753 -24.232 -12.998 1.00 68.12 564 VAL A C 1
ATOM 4373 O O . VAL A 1 564 ? -32.896 -24.567 -13.300 1.00 68.12 564 VAL A O 1
ATOM 4376 N N . LYS A 1 565 ? -30.695 -25.026 -13.192 1.00 71.00 565 LYS A N 1
ATOM 4377 C CA . LYS A 1 565 ? -30.798 -26.364 -13.777 1.00 71.00 565 LYS A CA 1
ATOM 4378 C C . LYS A 1 565 ? -31.615 -27.308 -12.889 1.00 71.00 565 LYS A C 1
ATOM 4380 O O . LYS A 1 565 ? -32.516 -27.966 -13.397 1.00 71.00 565 LYS A O 1
ATOM 4385 N N . ALA A 1 566 ? -31.367 -27.297 -11.578 1.00 74.38 566 ALA A N 1
ATOM 4386 C CA . ALA A 1 566 ? -32.143 -28.077 -10.614 1.00 74.38 566 ALA A CA 1
ATOM 4387 C C . ALA A 1 566 ? -33.633 -27.679 -10.605 1.00 74.38 566 ALA A C 1
ATOM 4389 O O . ALA A 1 566 ? -34.502 -28.545 -10.613 1.00 74.38 566 ALA A O 1
ATOM 4390 N N . CYS A 1 567 ? -33.937 -26.377 -10.670 1.00 76.81 567 CYS A N 1
ATOM 4391 C CA . CYS A 1 567 ? -35.315 -25.877 -10.720 1.00 76.81 567 CYS A CA 1
ATOM 4392 C C . CYS A 1 567 ? -36.046 -26.273 -12.017 1.00 76.81 567 CYS A C 1
ATOM 4394 O O . CYS A 1 567 ? -37.204 -26.690 -11.977 1.00 76.81 567 CYS A O 1
ATOM 4396 N N . VAL A 1 568 ? -35.370 -26.192 -13.171 1.00 78.25 568 VAL A N 1
ATOM 4397 C CA . VAL A 1 568 ? -35.925 -26.662 -14.453 1.00 78.25 568 VAL A CA 1
ATOM 4398 C C . VAL A 1 568 ? -36.211 -28.162 -14.400 1.00 78.25 568 VAL A C 1
ATOM 4400 O O . VAL A 1 568 ? -37.285 -28.580 -14.825 1.00 78.25 568 VAL A O 1
ATOM 4403 N N . GLU A 1 569 ? -35.291 -28.967 -13.862 1.00 81.00 569 GLU A N 1
ATOM 4404 C CA . GLU A 1 569 ? -35.467 -30.419 -13.728 1.00 81.00 569 GLU A CA 1
ATOM 4405 C C . GLU A 1 569 ? -36.652 -30.780 -12.818 1.00 81.00 569 GLU A C 1
ATOM 4407 O O . GLU A 1 569 ? -37.418 -31.684 -13.150 1.00 81.00 569 GLU A O 1
ATOM 4412 N N . GLU A 1 570 ? -36.860 -30.048 -11.723 1.00 83.25 570 GLU A N 1
ATOM 4413 C CA . GLU A 1 570 ? -37.983 -30.265 -10.805 1.00 83.25 570 GLU A CA 1
ATOM 4414 C C . GLU A 1 570 ? -39.342 -29.956 -11.456 1.00 83.25 570 GLU A C 1
ATOM 4416 O O . GLU A 1 570 ? -40.246 -30.794 -11.445 1.00 83.25 570 GLU A O 1
ATOM 4421 N N . ILE A 1 571 ? -39.489 -28.790 -12.099 1.00 82.81 571 ILE A N 1
ATOM 4422 C CA . ILE A 1 571 ? -40.733 -28.444 -12.813 1.00 82.81 571 ILE A CA 1
ATOM 4423 C C . ILE A 1 571 ? -40.983 -29.439 -13.953 1.00 82.81 571 ILE A C 1
ATOM 4425 O O . ILE A 1 571 ? -42.124 -29.832 -14.208 1.00 82.81 571 ILE A O 1
ATOM 4429 N N . TRP A 1 572 ? -39.918 -29.877 -14.627 1.00 85.81 572 TRP A N 1
ATOM 4430 C CA . TRP A 1 572 ? -40.006 -30.871 -15.689 1.00 85.81 572 TRP A CA 1
ATOM 4431 C C . TRP A 1 572 ? -40.526 -32.220 -15.185 1.00 85.81 572 TRP A C 1
ATOM 4433 O O . TRP A 1 572 ? -41.330 -32.848 -15.872 1.00 85.81 572 TRP A O 1
ATOM 4443 N N . GLN A 1 573 ? -40.129 -32.658 -13.986 1.00 81.94 573 GLN A N 1
ATOM 4444 C CA . GLN A 1 573 ? -40.653 -33.886 -13.382 1.00 81.94 573 GLN A CA 1
ATOM 4445 C C . GLN A 1 573 ? -42.158 -33.792 -13.123 1.00 81.94 573 GLN A C 1
ATOM 4447 O O . GLN A 1 573 ? -42.888 -34.689 -13.540 1.00 81.94 573 GLN A O 1
ATOM 4452 N N . TYR A 1 574 ? -42.633 -32.689 -12.535 1.00 81.00 574 TYR A N 1
ATOM 4453 C CA . TYR A 1 574 ? -44.066 -32.483 -12.302 1.00 81.00 574 TYR A CA 1
ATOM 4454 C C . TYR A 1 574 ? -44.873 -32.391 -13.601 1.00 81.00 574 TYR A C 1
ATOM 4456 O O . TYR A 1 574 ? -45.967 -32.935 -13.675 1.00 81.00 574 TYR A O 1
ATOM 4464 N N . LEU A 1 575 ? -44.340 -31.759 -14.653 1.00 81.06 575 LEU A N 1
ATOM 4465 C CA . LEU A 1 575 ? -45.001 -31.706 -15.966 1.00 81.06 575 LEU A CA 1
ATOM 4466 C C . LEU A 1 575 ? -45.137 -33.082 -16.629 1.00 81.06 575 LEU A C 1
ATOM 4468 O O . LEU A 1 575 ? -46.010 -33.274 -17.473 1.00 81.06 575 LEU A O 1
ATOM 4472 N N . MET A 1 576 ? -44.249 -34.020 -16.301 1.00 81.94 576 MET A N 1
ATOM 4473 C CA . MET A 1 576 ? -44.249 -35.369 -16.868 1.00 81.94 576 MET A CA 1
ATOM 4474 C C . MET A 1 576 ? -45.076 -36.368 -16.056 1.00 81.94 576 MET A C 1
ATOM 4476 O O . MET A 1 576 ? -45.247 -37.496 -16.525 1.00 81.94 576 MET A O 1
ATOM 4480 N N . ASP A 1 577 ? -45.568 -35.966 -14.884 1.00 78.88 577 ASP A N 1
ATOM 4481 C CA . ASP A 1 577 ? -46.449 -36.753 -14.030 1.00 78.88 577 ASP A CA 1
ATOM 4482 C C . ASP A 1 577 ? -47.913 -36.574 -14.465 1.00 78.88 577 ASP A C 1
ATOM 4484 O O . ASP A 1 577 ? -48.450 -35.466 -14.462 1.00 78.88 577 ASP A O 1
ATOM 4488 N N . ASP A 1 578 ? -48.566 -37.672 -14.855 1.00 74.44 578 ASP A N 1
ATOM 4489 C CA . ASP A 1 578 ? -49.954 -37.669 -15.335 1.00 74.44 578 ASP A CA 1
ATOM 4490 C C . ASP A 1 578 ? -50.969 -37.335 -14.215 1.00 74.44 578 ASP A C 1
ATOM 4492 O O . ASP A 1 578 ? -52.105 -36.963 -14.517 1.00 74.44 578 ASP A O 1
ATOM 4496 N N . GLU A 1 579 ? -50.571 -37.420 -12.938 1.00 72.62 579 GLU A N 1
ATOM 4497 C CA . GLU A 1 579 ? -51.405 -37.077 -11.773 1.00 72.62 579 GLU A CA 1
ATOM 4498 C C . GLU A 1 579 ? -51.403 -35.565 -11.459 1.00 72.62 579 GLU A C 1
ATOM 4500 O O . GLU A 1 579 ? -52.267 -35.069 -10.727 1.00 72.62 579 GLU A O 1
ATOM 4505 N N . VAL A 1 580 ? -50.459 -34.795 -12.019 1.00 73.38 580 VAL A N 1
ATOM 4506 C CA . VAL A 1 580 ? -50.307 -33.358 -11.745 1.00 73.38 580 VAL A CA 1
ATOM 4507 C C . VAL A 1 580 ? -50.983 -32.526 -12.835 1.00 73.38 580 VAL A C 1
ATOM 4509 O O . VAL A 1 580 ? -50.479 -32.361 -13.941 1.00 73.38 580 VAL A O 1
ATOM 4512 N N . GLN A 1 581 ? -52.130 -31.928 -12.505 1.00 73.44 581 GLN A N 1
ATOM 4513 C CA . GLN A 1 581 ? -52.902 -31.110 -13.456 1.00 73.44 581 GLN A CA 1
ATOM 4514 C C . GLN A 1 581 ? -52.581 -29.607 -13.407 1.00 73.44 581 GLN A C 1
ATOM 4516 O O . GLN A 1 581 ? -52.892 -28.881 -14.352 1.00 73.44 581 GLN A O 1
ATOM 4521 N N . LYS A 1 582 ? -52.010 -29.105 -12.302 1.00 78.94 582 LYS A N 1
ATOM 4522 C CA . LYS A 1 582 ? -51.730 -27.673 -12.085 1.00 78.94 582 LYS A CA 1
ATOM 4523 C C . LYS A 1 582 ? -50.395 -27.500 -11.364 1.00 78.94 582 LYS A C 1
ATOM 4525 O O . LYS A 1 582 ? -50.160 -28.152 -10.352 1.00 78.94 582 LYS A O 1
ATOM 4530 N N . ILE A 1 583 ? -49.560 -26.585 -11.856 1.00 81.88 583 ILE A N 1
ATOM 4531 C CA . ILE A 1 583 ? -48.248 -26.267 -11.277 1.00 81.88 583 ILE A CA 1
ATOM 4532 C C . ILE A 1 583 ? -48.188 -24.765 -11.004 1.00 81.88 583 ILE A C 1
ATOM 4534 O O . ILE A 1 583 ? -48.453 -23.957 -11.893 1.00 81.88 583 ILE A O 1
ATOM 4538 N N . GLY A 1 584 ? -47.850 -24.392 -9.769 1.00 78.56 584 GLY A N 1
ATOM 4539 C CA . GLY A 1 584 ? -47.647 -23.002 -9.368 1.00 78.56 584 GLY A CA 1
ATOM 4540 C C . GLY A 1 584 ? -46.162 -22.665 -9.281 1.00 78.56 584 GLY A C 1
ATOM 4541 O O . GLY A 1 584 ? -45.462 -23.217 -8.437 1.00 78.56 584 GLY A O 1
ATOM 4542 N N . VAL A 1 585 ? -45.690 -21.735 -10.112 1.00 78.56 585 VAL A N 1
ATOM 4543 C CA . VAL A 1 585 ? -44.315 -21.210 -10.056 1.00 78.56 585 VAL A CA 1
ATOM 4544 C C . VAL A 1 585 ? -44.352 -19.804 -9.465 1.00 78.56 585 VAL A C 1
ATOM 4546 O O . VAL A 1 585 ? -44.936 -18.895 -10.051 1.00 78.56 585 VAL A O 1
ATOM 4549 N N . TRP A 1 586 ? -43.742 -19.615 -8.294 1.00 71.44 586 TRP A N 1
ATOM 4550 C CA . TRP A 1 586 ? -43.836 -18.376 -7.518 1.00 71.44 586 TRP A CA 1
ATOM 4551 C C . TRP A 1 586 ? -42.477 -17.971 -6.925 1.00 71.44 586 TRP A C 1
ATOM 4553 O O . TRP A 1 586 ? -41.561 -18.780 -6.828 1.00 71.44 586 TRP A O 1
ATOM 4563 N N . GLY A 1 587 ? -42.317 -16.688 -6.591 1.00 62.53 587 GLY A N 1
ATOM 4564 C CA . GLY A 1 587 ? -41.044 -16.101 -6.153 1.00 62.53 587 GLY A CA 1
ATOM 4565 C C . GLY A 1 587 ? -40.994 -14.592 -6.405 1.00 62.53 587 GLY A C 1
ATOM 4566 O O . GLY A 1 587 ? -41.845 -14.062 -7.124 1.00 62.53 587 GLY A O 1
ATOM 4567 N N . MET A 1 588 ? -40.008 -13.891 -5.839 1.00 53.59 588 MET A N 1
ATOM 4568 C CA . MET A 1 588 ? -39.896 -12.425 -5.944 1.00 53.59 588 MET A CA 1
ATOM 4569 C C . MET A 1 588 ? -39.748 -11.947 -7.402 1.00 53.59 588 MET A C 1
ATOM 4571 O O . MET A 1 588 ? -39.360 -12.711 -8.293 1.00 53.59 588 MET A O 1
ATOM 4575 N N . GLY A 1 589 ? -40.140 -10.703 -7.692 1.00 52.22 589 GLY A N 1
ATOM 4576 C CA . GLY A 1 589 ? -39.930 -10.090 -9.011 1.00 52.22 589 GLY A CA 1
ATOM 4577 C C . GLY A 1 589 ? -38.448 -10.129 -9.399 1.00 52.22 589 GLY A C 1
ATOM 4578 O O . GLY A 1 589 ? -37.590 -10.049 -8.534 1.00 52.22 589 GLY A O 1
ATOM 4579 N N . GLY A 1 590 ? -38.129 -10.338 -10.677 1.00 56.56 590 GLY A N 1
ATOM 4580 C CA . GLY A 1 590 ? -36.732 -10.376 -11.139 1.00 56.56 590 GLY A CA 1
ATOM 4581 C C . GLY A 1 590 ? -35.960 -11.683 -10.889 1.00 56.56 590 GLY A C 1
ATOM 4582 O O . GLY A 1 590 ? -34.987 -11.925 -11.590 1.00 56.56 590 GLY A O 1
ATOM 4583 N N . VAL A 1 591 ? -36.437 -12.601 -10.033 1.00 64.38 591 VAL A N 1
ATOM 4584 C CA . VAL A 1 591 ? -35.755 -13.885 -9.708 1.00 64.38 591 VAL A CA 1
ATOM 4585 C C . VAL A 1 591 ? -35.628 -14.881 -10.883 1.00 64.38 591 VAL A C 1
ATOM 4587 O O . VAL A 1 591 ? -35.123 -15.987 -10.730 1.00 64.38 591 VAL A O 1
ATOM 4590 N N . GLY A 1 592 ? -36.126 -14.530 -12.071 1.00 70.31 592 GLY A N 1
ATOM 4591 C CA . GLY A 1 592 ? -35.996 -15.360 -13.272 1.00 70.31 592 GLY A CA 1
ATOM 4592 C C . GLY A 1 592 ? -37.135 -16.353 -13.536 1.00 70.31 592 GLY A C 1
ATOM 4593 O O . GLY A 1 592 ? -36.982 -17.188 -14.420 1.00 70.31 592 GLY A O 1
ATOM 4594 N N . LYS A 1 593 ? -38.294 -16.255 -12.860 1.00 79.75 593 LYS A N 1
ATOM 4595 C CA . LYS A 1 593 ? -39.471 -17.138 -13.083 1.00 79.75 593 LYS A CA 1
ATOM 4596 C C . LYS A 1 593 ? -39.884 -17.230 -14.553 1.00 79.75 593 LYS A C 1
ATOM 4598 O O . LYS A 1 593 ? -39.909 -18.312 -15.129 1.00 79.75 593 LYS A O 1
ATOM 4603 N N . THR A 1 594 ? -40.166 -16.083 -15.172 1.00 81.81 594 THR A N 1
ATOM 4604 C CA . THR A 1 594 ? -40.560 -16.002 -16.583 1.00 81.81 594 THR A CA 1
ATOM 4605 C C . THR A 1 594 ? -39.451 -16.530 -17.491 1.00 81.81 594 THR A C 1
ATOM 4607 O O . THR A 1 594 ? -39.730 -17.194 -18.483 1.00 81.81 594 THR A O 1
ATOM 4610 N N . SER A 1 595 ? -38.183 -16.303 -17.139 1.00 80.75 595 SER A N 1
ATOM 4611 C CA . SER A 1 595 ? -37.033 -16.804 -17.897 1.00 80.75 595 SER A CA 1
ATOM 4612 C C . SER A 1 595 ? -36.917 -18.335 -17.832 1.00 80.75 595 SER A C 1
ATOM 4614 O O . SER A 1 595 ? -36.726 -18.973 -18.866 1.00 80.75 595 SER A O 1
ATOM 4616 N N . VAL A 1 596 ? -37.128 -18.937 -16.656 1.00 82.44 596 VAL A N 1
ATOM 4617 C CA . VAL A 1 596 ? -37.206 -20.397 -16.464 1.00 82.44 596 VAL A CA 1
ATOM 4618 C C . VAL A 1 596 ? -38.398 -20.985 -17.223 1.00 82.44 596 VAL A C 1
ATOM 4620 O O . VAL A 1 596 ? -38.245 -21.955 -17.963 1.00 82.44 596 VAL A O 1
ATOM 4623 N N . MET A 1 597 ? -39.575 -20.363 -17.132 1.00 86.19 597 MET A N 1
ATOM 4624 C CA . MET A 1 597 ? -40.768 -20.832 -17.843 1.00 86.19 597 MET A CA 1
ATOM 4625 C C . MET A 1 597 ? -40.640 -20.710 -19.367 1.00 86.19 597 MET A C 1
ATOM 4627 O O . MET A 1 597 ? -41.129 -21.579 -20.087 1.00 86.19 597 MET A O 1
ATOM 4631 N N . LYS A 1 598 ? -39.926 -19.699 -19.882 1.00 84.44 598 LYS A N 1
ATOM 4632 C CA . LYS A 1 598 ? -39.589 -19.588 -21.312 1.00 84.44 598 LYS A CA 1
ATOM 4633 C C . LYS A 1 598 ? -38.683 -20.730 -21.784 1.00 84.44 598 LYS A C 1
ATOM 4635 O O . LYS A 1 598 ? -38.911 -21.261 -22.874 1.00 84.44 598 LYS A O 1
ATOM 4640 N N . LEU A 1 599 ? -37.704 -21.146 -20.970 1.00 83.12 599 LEU A N 1
ATOM 4641 C CA . LEU A 1 599 ? -36.868 -22.322 -21.257 1.00 83.12 599 LEU A CA 1
ATOM 4642 C C . LEU A 1 599 ? -37.723 -23.595 -21.332 1.00 83.12 599 LEU A C 1
ATOM 4644 O O . LEU A 1 599 ? -37.624 -24.340 -22.308 1.00 83.12 599 LEU A O 1
ATOM 4648 N N . ILE A 1 600 ? -38.620 -23.792 -20.363 1.00 84.94 600 ILE A N 1
ATOM 4649 C CA . ILE A 1 600 ? -39.529 -24.946 -20.315 1.00 84.94 600 ILE A CA 1
ATOM 4650 C C . ILE A 1 600 ? -40.502 -24.945 -21.502 1.00 84.94 600 ILE A C 1
ATOM 4652 O O . ILE A 1 600 ? -40.655 -25.979 -22.147 1.00 84.94 600 ILE A O 1
ATOM 4656 N N . ASN A 1 601 ? -41.103 -23.804 -21.864 1.00 86.38 601 ASN A N 1
ATOM 4657 C CA . ASN A 1 601 ? -41.957 -23.675 -23.055 1.00 86.38 601 ASN A CA 1
ATOM 4658 C C . ASN A 1 601 ? -41.228 -24.150 -24.318 1.00 86.38 601 ASN A C 1
ATOM 4660 O O . ASN A 1 601 ? -41.737 -24.978 -25.074 1.00 86.38 601 ASN A O 1
ATOM 4664 N N . ASN A 1 602 ? -40.003 -23.665 -24.529 1.00 84.00 602 ASN A N 1
ATOM 4665 C CA . ASN A 1 602 ? -39.209 -24.047 -25.691 1.00 84.00 602 ASN A CA 1
ATOM 4666 C C . ASN A 1 602 ? -38.810 -25.528 -25.660 1.00 84.00 602 ASN A C 1
ATOM 4668 O O . ASN A 1 602 ? -38.727 -26.153 -26.716 1.00 84.00 602 ASN A O 1
ATOM 4672 N N . GLN A 1 603 ? -38.585 -26.099 -24.476 1.00 82.62 603 GLN A N 1
ATOM 4673 C CA . GLN A 1 603 ? -38.297 -27.522 -24.308 1.00 82.62 603 GLN A CA 1
ATOM 4674 C C . GLN A 1 603 ? -39.534 -28.398 -24.574 1.00 82.62 603 GLN A C 1
ATOM 4676 O O . GLN A 1 603 ? -39.425 -29.392 -25.290 1.00 82.62 603 GLN A O 1
ATOM 4681 N N . LEU A 1 604 ? -40.724 -27.997 -24.113 1.00 80.19 604 LEU A N 1
ATOM 4682 C CA . LEU A 1 604 ? -41.994 -28.669 -24.420 1.00 80.19 604 LEU A CA 1
ATOM 4683 C C . LEU A 1 604 ? -42.271 -28.691 -25.932 1.00 80.19 604 LEU A C 1
ATOM 4685 O O . LEU A 1 604 ? -42.712 -29.704 -26.465 1.00 80.19 604 LEU A O 1
ATOM 4689 N N . LEU A 1 605 ? -41.923 -27.618 -26.653 1.00 75.50 605 LEU A N 1
ATOM 4690 C CA . LEU A 1 605 ? -42.030 -27.553 -28.118 1.00 75.50 605 LEU A CA 1
ATOM 4691 C C . LEU A 1 605 ? -41.037 -28.469 -28.865 1.00 75.50 605 LEU A C 1
ATOM 4693 O O . LEU A 1 605 ? -41.219 -28.714 -30.066 1.00 75.50 605 LEU A O 1
ATOM 4697 N N . LYS A 1 606 ? -39.980 -28.945 -28.187 1.00 72.88 606 LYS A N 1
ATOM 4698 C CA . LYS A 1 606 ? -39.002 -29.918 -28.710 1.00 72.88 606 LYS A CA 1
ATOM 4699 C C . LYS A 1 606 ? -39.437 -31.370 -28.438 1.00 72.88 606 LYS A C 1
ATOM 4701 O O . LYS A 1 606 ? -39.147 -32.250 -29.246 1.00 72.88 606 LYS A O 1
ATOM 4706 N N . GLU A 1 607 ? -40.187 -31.622 -27.367 1.00 67.75 607 GLU A N 1
ATOM 4707 C CA . GLU A 1 607 ? -40.676 -32.944 -26.930 1.00 67.75 607 GLU A CA 1
ATOM 4708 C C . GLU A 1 607 ? -42.001 -33.353 -27.612 1.00 67.75 607 GLU A C 1
ATOM 4710 O O . GLU A 1 607 ? -43.036 -33.594 -26.990 1.00 67.75 607 GLU A O 1
ATOM 4715 N N . MET A 1 608 ? -41.946 -33.482 -28.941 1.00 52.41 608 MET A N 1
ATOM 4716 C CA . MET A 1 608 ? -43.094 -33.644 -29.858 1.00 52.41 608 MET A CA 1
ATOM 4717 C C . MET A 1 608 ? -43.912 -34.948 -29.715 1.00 52.41 608 MET A C 1
ATOM 4719 O O . MET A 1 608 ? -44.801 -35.200 -30.522 1.00 52.41 608 MET A O 1
ATOM 4723 N N . LYS A 1 609 ? -43.601 -35.823 -28.748 1.00 60.69 609 LYS A N 1
ATOM 4724 C CA . LYS A 1 609 ? -44.288 -37.120 -28.563 1.00 60.69 609 LYS A CA 1
ATOM 4725 C C . LYS A 1 609 ? -45.278 -37.147 -27.395 1.00 60.69 609 LYS A C 1
ATOM 4727 O O . LYS A 1 609 ? -46.049 -38.099 -27.312 1.00 60.69 609 LYS A O 1
ATOM 4732 N N . LYS A 1 610 ? -45.237 -36.161 -26.489 1.00 67.19 610 LYS A N 1
ATOM 4733 C CA . LYS A 1 610 ? -46.029 -36.167 -25.242 1.00 67.19 610 LYS A CA 1
ATOM 4734 C C . LYS A 1 610 ? -47.092 -35.073 -25.146 1.00 67.19 610 LYS A C 1
ATOM 4736 O O . LYS A 1 610 ? -48.112 -35.313 -24.509 1.00 67.19 610 LYS A O 1
ATOM 4741 N N . PHE A 1 611 ? -46.881 -33.916 -25.773 1.00 72.19 611 PHE A N 1
ATOM 4742 C CA . PHE A 1 611 ? -47.859 -32.826 -25.811 1.00 72.19 611 PHE A CA 1
ATOM 4743 C C . PHE A 1 611 ? -48.067 -32.363 -27.252 1.00 72.19 611 PHE A C 1
ATOM 4745 O O . PHE A 1 611 ? -47.112 -32.038 -27.953 1.00 72.19 611 PHE A O 1
ATOM 4752 N N . ASP A 1 612 ? -49.321 -32.326 -27.690 1.00 68.44 612 ASP A N 1
ATOM 4753 C CA . ASP A 1 612 ? -49.717 -31.971 -29.054 1.00 68.44 612 ASP A CA 1
ATOM 4754 C C . ASP A 1 612 ? -49.903 -30.458 -29.231 1.00 68.44 612 ASP A C 1
ATOM 4756 O O . ASP A 1 612 ? -49.989 -29.953 -30.351 1.00 68.44 612 ASP A O 1
ATOM 4760 N N . THR A 1 613 ? -50.051 -29.708 -28.136 1.00 73.62 613 THR A N 1
ATOM 4761 C CA . THR A 1 613 ? -50.304 -28.261 -28.173 1.00 73.62 613 THR A CA 1
ATOM 4762 C C . THR A 1 613 ? -49.724 -27.587 -26.928 1.00 73.62 613 THR A C 1
ATOM 4764 O O . THR A 1 613 ? -50.019 -27.995 -25.808 1.00 73.62 613 THR A O 1
ATOM 4767 N N . VAL A 1 614 ? -48.914 -26.541 -27.121 1.00 81.81 614 VAL A N 1
ATOM 4768 C CA . VAL A 1 614 ? -48.339 -25.719 -26.039 1.00 81.81 614 VAL A CA 1
ATOM 4769 C C . VAL A 1 614 ? -48.747 -24.268 -26.268 1.00 81.81 614 VAL A C 1
ATOM 4771 O O . VAL A 1 614 ? -48.476 -23.702 -27.330 1.00 81.81 614 VAL A O 1
ATOM 4774 N N . ILE A 1 615 ? -49.420 -23.675 -25.286 1.00 81.69 615 ILE A N 1
ATOM 4775 C CA . ILE A 1 615 ? -50.030 -22.348 -25.379 1.00 81.69 615 ILE A CA 1
ATOM 4776 C C . ILE A 1 615 ? -49.409 -21.451 -24.313 1.00 81.69 615 ILE A C 1
ATOM 4778 O O . ILE A 1 615 ? -49.466 -21.769 -23.130 1.00 81.69 615 ILE A O 1
ATOM 4782 N N . TRP A 1 616 ? -48.851 -20.315 -24.729 1.00 86.25 616 TRP A N 1
ATOM 4783 C CA . TRP A 1 616 ? -48.344 -19.281 -23.827 1.00 86.25 616 TRP A CA 1
ATOM 4784 C C . TRP A 1 616 ? -49.257 -18.058 -23.861 1.00 86.25 616 TRP A C 1
ATOM 4786 O O . TRP A 1 616 ? -49.489 -17.490 -24.935 1.00 86.25 616 TRP A O 1
ATOM 4796 N N . ILE A 1 617 ? -49.740 -17.639 -22.693 1.00 82.25 617 ILE A N 1
ATOM 4797 C CA . ILE A 1 617 ? -50.607 -16.474 -22.523 1.00 82.25 617 ILE A CA 1
ATOM 4798 C C . ILE A 1 617 ? -50.017 -15.589 -21.428 1.00 82.25 617 ILE A C 1
ATOM 4800 O O . ILE A 1 617 ? -49.907 -16.004 -20.279 1.00 82.25 617 ILE A O 1
ATOM 4804 N N . THR A 1 618 ? -49.663 -14.355 -21.776 1.00 79.44 618 THR A N 1
ATOM 4805 C CA . THR A 1 618 ? -49.252 -13.349 -20.790 1.00 79.44 618 THR A CA 1
ATOM 4806 C C . THR A 1 618 ? -50.486 -12.599 -20.303 1.00 79.44 618 THR A C 1
ATOM 4808 O O . THR A 1 618 ? -51.213 -12.007 -21.102 1.00 79.44 618 THR A O 1
ATOM 4811 N N . VAL A 1 619 ? -50.733 -12.630 -18.996 1.00 76.06 619 VAL A N 1
ATOM 4812 C CA . VAL A 1 619 ? -51.894 -11.998 -18.371 1.00 76.06 619 VAL A CA 1
ATOM 4813 C C . VAL A 1 619 ? -51.538 -10.555 -18.010 1.00 76.06 619 VAL A C 1
ATOM 4815 O O . VAL A 1 619 ? -50.585 -10.289 -17.287 1.00 76.06 619 VAL A O 1
ATOM 4818 N N . SER A 1 620 ? -52.290 -9.585 -18.539 1.00 65.06 620 SER A N 1
ATOM 4819 C CA . SER A 1 620 ? -52.096 -8.177 -18.176 1.00 65.06 620 SER A CA 1
ATOM 4820 C C . SER A 1 620 ? -52.647 -7.877 -16.780 1.00 65.06 620 SER A C 1
ATOM 4822 O O . SER A 1 620 ? -53.688 -8.415 -16.411 1.00 65.06 620 SER A O 1
ATOM 4824 N N . LYS A 1 621 ? -52.007 -6.947 -16.049 1.00 61.97 621 LYS A N 1
ATOM 4825 C CA . LYS A 1 621 ? -52.453 -6.475 -14.719 1.00 61.97 621 LYS A CA 1
ATOM 4826 C C . LYS A 1 621 ? -53.923 -6.028 -14.688 1.00 61.97 621 LYS A C 1
ATOM 4828 O O . LYS A 1 621 ? -54.614 -6.264 -13.707 1.00 61.97 621 LYS A O 1
ATOM 4833 N N . GLU A 1 622 ? -54.419 -5.423 -15.768 1.00 59.88 622 GLU A N 1
ATOM 4834 C CA . GLU A 1 622 ? -55.853 -5.196 -15.976 1.00 59.88 622 GLU A CA 1
ATOM 4835 C C . GLU A 1 622 ? -56.475 -6.462 -16.594 1.00 59.88 622 GLU A C 1
ATOM 4837 O O . GLU A 1 622 ? -56.342 -6.714 -17.799 1.00 59.88 622 GLU A O 1
ATOM 4842 N N . MET A 1 623 ? -57.100 -7.304 -15.766 1.00 61.06 623 MET A N 1
ATOM 4843 C CA . MET A 1 623 ? -57.644 -8.594 -16.197 1.00 61.06 623 MET A CA 1
ATOM 4844 C C . MET A 1 623 ? -59.027 -8.429 -16.848 1.00 61.06 623 MET A C 1
ATOM 4846 O O . MET A 1 623 ? -60.005 -8.074 -16.195 1.00 61.06 623 MET A O 1
ATOM 4850 N N . SER A 1 624 ? -59.130 -8.739 -18.144 1.00 76.38 624 SER A N 1
ATOM 4851 C CA . SER A 1 624 ? -60.406 -8.847 -18.865 1.00 76.38 624 SER A CA 1
ATOM 4852 C C . SER A 1 624 ? -60.593 -10.270 -19.375 1.00 76.38 624 SER A C 1
ATOM 4854 O O . SER A 1 624 ? -59.820 -10.744 -20.208 1.00 76.38 624 SER A O 1
ATOM 4856 N N . ILE A 1 625 ? -61.647 -10.943 -18.905 1.00 79.69 625 ILE A N 1
ATOM 4857 C CA . ILE A 1 625 ? -61.972 -12.321 -19.303 1.00 79.69 625 ILE A CA 1
ATOM 4858 C C . ILE A 1 625 ? -62.174 -12.414 -20.820 1.00 79.69 625 ILE A C 1
ATOM 4860 O O . ILE A 1 625 ? -61.649 -13.323 -21.453 1.00 79.69 625 ILE A O 1
ATOM 4864 N N . ALA A 1 626 ? -62.860 -11.439 -21.423 1.00 75.75 626 ALA A N 1
ATOM 4865 C CA . ALA A 1 626 ? -63.092 -11.416 -22.865 1.00 75.75 626 ALA A CA 1
ATOM 4866 C C . ALA A 1 626 ? -61.784 -11.279 -23.665 1.00 75.75 626 ALA A C 1
ATOM 4868 O O . ALA A 1 626 ? -61.640 -11.890 -24.722 1.00 75.75 626 ALA A O 1
ATOM 4869 N N . LYS A 1 627 ? -60.814 -10.507 -23.152 1.00 78.75 627 LYS A N 1
ATOM 4870 C CA . LYS A 1 627 ? -59.481 -10.388 -23.758 1.00 78.75 627 LYS A CA 1
ATOM 4871 C C . LYS A 1 627 ? -58.717 -11.707 -23.650 1.00 78.75 627 LYS A C 1
ATOM 4873 O O . LYS A 1 627 ? -58.187 -12.172 -24.648 1.00 78.75 627 LYS A O 1
ATOM 4878 N N . LEU A 1 628 ? -58.752 -12.351 -22.483 1.00 80.06 628 LEU A N 1
ATOM 4879 C CA . LEU A 1 628 ? -58.088 -13.635 -22.258 1.00 80.06 628 LEU A CA 1
ATOM 4880 C C . LEU A 1 628 ? -58.678 -14.761 -23.124 1.00 80.06 628 LEU A C 1
ATOM 4882 O O . LEU A 1 628 ? -57.934 -15.563 -23.680 1.00 80.06 628 LEU A O 1
ATOM 4886 N N . GLN A 1 629 ? -60.005 -14.796 -23.287 1.00 84.31 629 GLN A N 1
ATOM 4887 C CA . GLN A 1 629 ? -60.682 -15.726 -24.194 1.00 84.31 629 GLN A CA 1
ATOM 4888 C C . GLN A 1 629 ? -60.293 -15.476 -25.654 1.00 84.31 629 GLN A C 1
ATOM 4890 O O . GLN A 1 629 ? -60.030 -16.431 -26.378 1.00 84.31 629 GLN A O 1
ATOM 4895 N N . ASN A 1 630 ? -60.204 -14.213 -26.081 1.00 79.44 630 ASN A N 1
ATOM 4896 C CA . ASN A 1 630 ? -59.746 -13.859 -27.426 1.00 79.44 630 ASN A CA 1
ATOM 4897 C C . ASN A 1 630 ? -58.275 -14.236 -27.653 1.00 79.44 630 ASN A C 1
ATOM 4899 O O . ASN A 1 630 ? -57.938 -14.770 -28.706 1.00 79.44 630 ASN A O 1
ATOM 4903 N N . ASP A 1 631 ? -57.405 -14.001 -26.670 1.00 78.00 631 ASP A N 1
ATOM 4904 C CA . ASP A 1 631 ? -55.988 -14.365 -26.747 1.00 78.00 631 ASP A CA 1
ATOM 4905 C C . ASP A 1 631 ? -55.817 -15.889 -26.815 1.00 78.00 631 ASP A C 1
ATOM 4907 O O . ASP A 1 631 ? -55.040 -16.385 -27.632 1.00 78.00 631 ASP A O 1
ATOM 4911 N N . ASN A 1 632 ? -56.601 -16.643 -26.038 1.00 78.25 632 ASN A N 1
ATOM 4912 C CA . ASN A 1 632 ? -56.631 -18.103 -26.110 1.00 78.25 632 ASN A CA 1
ATOM 4913 C C . ASN A 1 632 ? -57.151 -18.587 -27.477 1.00 78.25 632 ASN A C 1
ATOM 4915 O O . ASN A 1 632 ? -56.494 -19.395 -28.131 1.00 78.25 632 ASN A O 1
ATOM 4919 N N . ALA A 1 633 ? -58.270 -18.029 -27.957 1.00 77.81 633 ALA A N 1
ATOM 4920 C CA . ALA A 1 633 ? -58.872 -18.354 -29.252 1.00 77.81 633 ALA A CA 1
ATOM 4921 C C . ALA A 1 633 ? -57.895 -18.132 -30.413 1.00 77.81 633 ALA A C 1
ATOM 4923 O O . ALA A 1 633 ? -57.676 -19.033 -31.226 1.00 77.81 633 ALA A O 1
ATOM 4924 N N . ASN A 1 634 ? -57.210 -16.985 -30.422 1.00 77.38 634 ASN A N 1
ATOM 4925 C CA . ASN A 1 634 ? -56.177 -16.663 -31.403 1.00 77.38 634 ASN A CA 1
ATOM 4926 C C . ASN A 1 634 ? -55.035 -17.689 -31.402 1.00 77.38 634 ASN A C 1
ATOM 4928 O O . ASN A 1 634 ? -54.526 -18.046 -32.464 1.00 77.38 634 ASN A O 1
ATOM 4932 N N . LYS A 1 635 ? -54.622 -18.180 -30.226 1.00 75.44 635 LYS A N 1
ATOM 4933 C CA . LYS A 1 635 ? -53.524 -19.153 -30.115 1.00 75.44 635 LYS A CA 1
ATOM 4934 C C . LYS A 1 635 ? -53.913 -20.559 -30.558 1.00 75.44 635 LYS A C 1
ATOM 4936 O O . LYS A 1 635 ? -53.044 -21.274 -31.046 1.00 75.44 635 LYS A O 1
ATOM 4941 N N . ILE A 1 636 ? -55.180 -20.949 -30.430 1.00 73.50 636 ILE A N 1
ATOM 4942 C CA . ILE A 1 636 ? -55.664 -22.271 -30.865 1.00 73.50 636 ILE A CA 1
ATOM 4943 C C . ILE A 1 636 ? -56.288 -22.273 -32.267 1.00 73.50 636 ILE A C 1
ATOM 4945 O O . ILE A 1 636 ? -56.640 -23.342 -32.766 1.00 73.50 636 ILE A O 1
ATOM 4949 N N . GLY A 1 637 ? -56.375 -21.106 -32.915 1.00 70.06 637 GLY A N 1
ATOM 4950 C CA . GLY A 1 637 ? -56.896 -20.946 -34.275 1.00 70.06 637 GLY A CA 1
ATOM 4951 C C . GLY A 1 637 ? -58.423 -20.897 -34.360 1.00 70.06 637 GLY A C 1
ATOM 4952 O O . GLY A 1 637 ? -58.985 -21.311 -35.370 1.00 70.06 637 GLY A O 1
ATOM 4953 N N . VAL A 1 638 ? -59.093 -20.418 -33.309 1.00 76.31 638 VAL A N 1
ATOM 4954 C CA . VAL A 1 638 ? -60.552 -20.253 -33.244 1.00 76.31 638 VAL A CA 1
ATOM 4955 C C . VAL A 1 638 ? -60.911 -18.780 -33.411 1.00 76.31 638 VAL A C 1
ATOM 4957 O O . VAL A 1 638 ? -60.310 -17.907 -32.790 1.00 76.31 638 VAL A O 1
ATOM 4960 N N . THR A 1 639 ? -61.920 -18.498 -34.230 1.00 73.75 639 THR A N 1
ATOM 4961 C CA . THR A 1 639 ? -62.477 -17.154 -34.415 1.00 73.75 639 THR A CA 1
ATOM 4962 C C . THR A 1 639 ? -63.906 -17.113 -33.897 1.00 73.75 639 THR A C 1
ATOM 4964 O O . THR A 1 639 ? -64.735 -17.897 -34.352 1.00 73.75 639 THR A O 1
ATOM 4967 N N . PHE A 1 640 ? -64.200 -16.183 -32.992 1.00 77.69 640 PHE A N 1
ATOM 4968 C CA . PHE A 1 640 ? -65.568 -15.916 -32.538 1.00 77.69 640 PHE A CA 1
ATOM 4969 C C . PHE A 1 640 ? -66.327 -15.071 -33.570 1.00 77.69 640 PHE A C 1
ATOM 4971 O O . PHE A 1 640 ? -65.728 -14.207 -34.217 1.00 77.69 640 PHE A O 1
ATOM 4978 N N . CYS A 1 641 ? -67.646 -15.237 -33.690 1.00 62.16 641 CYS A N 1
ATOM 4979 C CA . CYS A 1 641 ? -68.478 -14.483 -34.641 1.00 62.16 641 CYS A CA 1
ATOM 4980 C C . CYS A 1 641 ? -68.797 -13.030 -34.212 1.00 62.16 641 CYS A C 1
ATOM 4982 O O . CYS A 1 641 ? -69.714 -12.416 -34.747 1.00 62.16 641 CYS A O 1
ATOM 4984 N N . GLY A 1 642 ? -68.023 -12.445 -33.291 1.00 58.62 642 GLY A N 1
ATOM 4985 C CA . GLY A 1 642 ? -68.072 -11.020 -32.927 1.00 58.62 642 GLY A CA 1
ATOM 4986 C C . GLY A 1 642 ? -69.069 -10.654 -31.821 1.00 58.62 642 GLY A C 1
ATOM 4987 O O . GLY A 1 642 ? -68.688 -9.933 -30.898 1.00 58.62 642 GLY A O 1
ATOM 4988 N N . ASP A 1 643 ? -70.278 -11.223 -31.839 1.00 59.12 643 ASP A N 1
ATOM 4989 C CA . ASP A 1 643 ? -71.387 -10.816 -30.948 1.00 59.12 643 ASP A CA 1
ATOM 4990 C C . ASP A 1 643 ? -71.665 -11.799 -29.785 1.00 59.12 643 ASP A C 1
ATOM 4992 O O . ASP A 1 643 ? -72.646 -11.666 -29.056 1.00 59.12 643 ASP A O 1
ATOM 4996 N N . GLU A 1 644 ? -70.803 -12.799 -29.595 1.00 71.69 644 GLU A N 1
ATOM 4997 C CA . GLU A 1 644 ? -70.965 -13.854 -28.583 1.00 71.69 644 GLU A CA 1
ATOM 4998 C C . GLU A 1 644 ? -70.635 -13.368 -27.163 1.00 71.69 644 GLU A C 1
ATOM 5000 O O . GLU A 1 644 ? -69.632 -12.669 -26.953 1.00 71.69 644 GLU A O 1
ATOM 5005 N N . ASP A 1 645 ? -71.438 -13.794 -26.180 1.00 77.75 645 ASP A N 1
ATOM 5006 C CA . ASP A 1 645 ? -71.195 -13.535 -24.760 1.00 77.75 645 ASP A CA 1
ATOM 5007 C C . ASP A 1 645 ? -70.060 -14.403 -24.179 1.00 77.75 645 ASP A C 1
ATOM 5009 O O . ASP A 1 645 ? -69.587 -15.366 -24.786 1.00 77.75 645 ASP A O 1
ATOM 5013 N N . VAL A 1 646 ? -69.594 -14.041 -22.980 1.00 78.12 646 VAL A N 1
ATOM 5014 C CA . VAL A 1 646 ? -68.444 -14.681 -22.315 1.00 78.12 646 VAL A CA 1
ATOM 5015 C C . VAL A 1 646 ? -68.654 -16.187 -22.112 1.00 78.12 646 VAL A C 1
ATOM 5017 O O . VAL A 1 646 ? -67.700 -16.953 -22.229 1.00 78.12 646 VAL A O 1
ATOM 5020 N N . MET A 1 647 ? -69.881 -16.636 -21.840 1.00 78.44 647 MET A N 1
ATOM 5021 C CA . MET A 1 647 ? -70.163 -18.057 -21.602 1.00 78.44 647 MET A CA 1
ATOM 5022 C C . MET A 1 647 ? -70.171 -18.856 -22.906 1.00 78.44 647 MET A C 1
ATOM 5024 O O . MET A 1 647 ? -69.677 -19.981 -22.946 1.00 78.44 647 MET A O 1
ATOM 5028 N N . THR A 1 648 ? -70.660 -18.254 -23.988 1.00 79.12 648 THR A N 1
ATOM 5029 C CA . THR A 1 648 ? -70.648 -18.853 -25.326 1.00 79.12 648 THR A CA 1
ATOM 5030 C C . THR A 1 648 ? -69.212 -19.021 -25.824 1.00 79.12 648 THR A C 1
ATOM 5032 O O . THR A 1 648 ? -68.835 -20.111 -26.255 1.00 79.12 648 THR A O 1
ATOM 5035 N N . ARG A 1 649 ? -68.363 -17.995 -25.653 1.00 81.88 649 ARG A N 1
ATOM 5036 C CA . ARG A 1 649 ? -66.925 -18.069 -25.975 1.00 81.88 649 ARG A CA 1
ATOM 5037 C C . ARG A 1 649 ? -66.206 -19.148 -25.168 1.00 81.88 649 ARG A C 1
ATOM 5039 O O . ARG A 1 649 ? -65.406 -19.896 -25.726 1.00 81.88 649 ARG A O 1
ATOM 5046 N N . ALA A 1 650 ? -66.515 -19.259 -23.874 1.00 81.00 650 ALA A N 1
ATOM 5047 C CA . ALA A 1 650 ? -65.972 -20.309 -23.015 1.00 81.00 650 ALA A CA 1
ATOM 5048 C C . ALA A 1 650 ? -66.370 -21.710 -23.509 1.00 81.00 650 ALA A C 1
ATOM 5050 O O . ALA A 1 650 ? -65.523 -22.596 -23.564 1.00 81.00 650 ALA A O 1
ATOM 5051 N N . GLY A 1 651 ? -67.625 -21.902 -23.931 1.00 76.31 651 GLY A N 1
ATOM 5052 C CA . GLY A 1 651 ? -68.107 -23.169 -24.488 1.00 76.31 651 GLY A CA 1
ATOM 5053 C C . GLY A 1 651 ? -67.368 -23.593 -25.762 1.00 76.31 651 GLY A C 1
ATOM 5054 O O . GLY A 1 651 ? -66.942 -24.742 -25.866 1.00 76.31 651 GLY A O 1
ATOM 5055 N N . VAL A 1 652 ? -67.136 -22.660 -26.693 1.00 80.31 652 VAL A N 1
ATOM 5056 C CA . VAL A 1 652 ? -66.394 -22.926 -27.943 1.00 80.31 652 VAL A CA 1
ATOM 5057 C C . VAL A 1 652 ? -64.931 -23.287 -27.659 1.00 80.31 652 VAL A C 1
ATOM 5059 O O . VAL A 1 652 ? -64.390 -24.234 -28.239 1.00 80.31 652 VAL A O 1
ATOM 5062 N N . LEU A 1 653 ? -64.281 -22.557 -26.747 1.00 82.62 653 LEU A N 1
ATOM 5063 C CA . LEU A 1 653 ? -62.913 -22.857 -26.314 1.00 82.62 653 LEU A CA 1
ATOM 5064 C C . LEU A 1 653 ? -62.833 -24.224 -25.626 1.00 82.62 653 LEU A C 1
ATOM 5066 O O . LEU A 1 653 ? -61.929 -25.004 -25.929 1.00 82.62 653 LEU A O 1
ATOM 5070 N N . PHE A 1 654 ? -63.807 -24.536 -24.770 1.00 82.44 654 PHE A N 1
ATOM 5071 C CA . PHE A 1 654 ? -63.889 -25.802 -24.049 1.00 82.44 654 PHE A CA 1
ATOM 5072 C C . PHE A 1 654 ? -64.030 -26.975 -25.012 1.00 82.44 654 PHE A C 1
ATOM 5074 O O . PHE A 1 654 ? -63.284 -27.948 -24.898 1.00 82.44 654 PHE A O 1
ATOM 5081 N N . GLU A 1 655 ? -64.938 -26.886 -25.985 1.00 78.44 655 GLU A N 1
ATOM 5082 C CA . GLU A 1 655 ? -65.131 -27.932 -26.990 1.00 78.44 655 GLU A CA 1
ATOM 5083 C C . GLU A 1 655 ? -63.862 -28.127 -27.832 1.00 78.44 655 GLU A C 1
ATOM 5085 O O . GLU A 1 655 ? -63.399 -29.255 -28.012 1.00 78.44 655 GLU A O 1
ATOM 5090 N N . THR A 1 656 ? -63.238 -27.029 -28.266 1.00 78.94 656 THR A N 1
ATOM 5091 C CA . THR A 1 656 ? -62.023 -27.074 -29.091 1.00 78.94 656 THR A CA 1
ATOM 5092 C C . THR A 1 656 ? -60.836 -27.678 -28.338 1.00 78.94 656 THR A C 1
ATOM 5094 O O . THR A 1 656 ? -60.105 -28.501 -28.891 1.00 78.94 656 THR A O 1
ATOM 5097 N N . LEU A 1 657 ? -60.629 -27.296 -27.074 1.00 78.06 657 LEU A N 1
ATOM 5098 C CA . LEU A 1 657 ? -59.560 -27.842 -26.234 1.00 78.06 657 LEU A CA 1
ATOM 5099 C C . LEU A 1 657 ? -59.832 -29.297 -25.839 1.00 78.06 657 LEU A C 1
ATOM 5101 O O . LEU A 1 657 ? -58.896 -30.090 -25.797 1.00 78.06 657 LEU A O 1
ATOM 5105 N N . SER A 1 658 ? -61.096 -29.677 -25.641 1.00 77.81 658 SER A N 1
ATOM 5106 C CA . SER A 1 658 ? -61.489 -31.065 -25.349 1.00 77.81 658 SER A CA 1
ATOM 5107 C C . SER A 1 658 ? -61.233 -32.023 -26.518 1.00 77.81 658 SER A C 1
ATOM 5109 O O . SER A 1 658 ? -61.094 -33.226 -26.312 1.00 77.81 658 SER A O 1
ATOM 5111 N N . GLN A 1 659 ? -61.143 -31.508 -27.750 1.00 72.31 659 GLN A N 1
ATOM 5112 C CA . GLN A 1 659 ? -60.760 -32.287 -28.933 1.00 72.31 659 GLN A CA 1
ATOM 5113 C C . GLN A 1 659 ? -59.235 -32.449 -29.088 1.00 72.31 659 GLN A C 1
ATOM 5115 O O . GLN A 1 659 ? -58.779 -33.239 -29.920 1.00 72.31 659 GLN A O 1
ATOM 5120 N N . LYS A 1 660 ? -58.423 -31.722 -28.306 1.00 68.81 660 LYS A N 1
ATOM 5121 C CA . LYS A 1 660 ? -56.962 -31.888 -28.263 1.00 68.81 660 LYS A CA 1
ATOM 5122 C C . LYS A 1 660 ? -56.608 -33.031 -27.306 1.00 68.81 660 LYS A C 1
ATOM 5124 O O . LYS A 1 660 ? -57.239 -33.203 -26.273 1.00 68.81 660 LYS A O 1
ATOM 5129 N N . ARG A 1 661 ? -55.586 -33.823 -27.649 1.00 71.06 661 ARG A N 1
ATOM 5130 C CA . ARG A 1 661 ? -55.184 -35.016 -26.880 1.00 71.06 661 ARG A CA 1
ATOM 5131 C C . ARG A 1 661 ? -54.454 -34.661 -25.577 1.00 71.06 661 ARG A C 1
ATOM 5133 O O . ARG A 1 661 ? -55.020 -34.856 -24.509 1.00 71.06 661 ARG A O 1
ATOM 5140 N N . ARG A 1 662 ? -53.214 -34.152 -25.643 1.00 76.19 662 ARG A N 1
ATOM 5141 C CA . ARG A 1 662 ? -52.475 -33.617 -24.478 1.00 76.19 662 ARG A CA 1
ATOM 5142 C C . ARG A 1 662 ? -52.002 -32.202 -24.776 1.00 76.19 662 ARG A C 1
ATOM 5144 O O . ARG A 1 662 ? -51.248 -31.991 -25.722 1.00 76.19 662 ARG A O 1
ATOM 5151 N N . PHE A 1 663 ? -52.424 -31.232 -23.973 1.00 79.62 663 PHE A N 1
ATOM 5152 C CA . PHE A 1 663 ? -52.057 -29.828 -24.151 1.00 79.62 663 PHE A CA 1
ATOM 5153 C C . PHE A 1 663 ? -51.525 -29.214 -22.853 1.00 79.62 663 PHE A C 1
ATOM 5155 O O . PHE A 1 663 ? -51.882 -29.656 -21.764 1.00 79.62 663 PHE A O 1
ATOM 5162 N N . VAL A 1 664 ? -50.675 -28.192 -22.977 1.00 85.50 664 VAL A N 1
ATOM 5163 C CA . VAL A 1 664 ? -50.160 -27.390 -21.854 1.00 85.50 664 VAL A CA 1
ATOM 5164 C C . VAL A 1 664 ? -50.503 -25.928 -22.099 1.00 85.50 664 VAL A C 1
ATOM 5166 O O . VAL A 1 664 ? -50.256 -25.411 -23.189 1.00 85.50 664 VAL A O 1
ATOM 5169 N N . ILE A 1 665 ? -51.049 -25.258 -21.083 1.00 86.25 665 ILE A N 1
ATOM 5170 C CA . ILE A 1 665 ? -51.316 -23.815 -21.102 1.00 86.25 665 ILE A CA 1
ATOM 5171 C C . ILE A 1 665 ? -50.491 -23.162 -19.997 1.00 86.25 665 ILE A C 1
ATOM 5173 O O . ILE A 1 665 ? -50.613 -23.532 -18.831 1.00 86.25 665 ILE A O 1
ATOM 5177 N N . ILE A 1 666 ? -49.653 -22.198 -20.371 1.00 88.69 666 ILE A N 1
ATOM 5178 C CA . ILE A 1 666 ? -48.808 -21.427 -19.462 1.00 88.69 666 ILE A CA 1
ATOM 5179 C C . ILE A 1 666 ? -49.373 -20.013 -19.377 1.00 88.69 666 ILE A C 1
ATOM 5181 O O . ILE A 1 666 ? -49.399 -19.287 -20.373 1.00 88.69 666 ILE A O 1
ATOM 5185 N N . PHE A 1 667 ? -49.816 -19.640 -18.180 1.00 85.38 667 PHE A N 1
ATOM 5186 C CA . PHE A 1 667 ? -50.241 -18.286 -17.853 1.00 85.38 667 PHE A CA 1
ATOM 5187 C C . PHE A 1 667 ? -49.096 -17.550 -17.149 1.00 85.38 667 PHE A C 1
ATOM 5189 O O . PHE A 1 667 ? -48.747 -17.879 -16.016 1.00 85.38 667 PHE A O 1
ATOM 5196 N N . ASP A 1 668 ? -48.505 -16.576 -17.834 1.00 86.50 668 ASP A N 1
ATOM 5197 C CA . ASP A 1 668 ? -47.405 -15.748 -17.331 1.00 86.50 668 ASP A CA 1
ATOM 5198 C C . ASP A 1 668 ? -47.955 -14.464 -16.695 1.00 86.50 668 ASP A C 1
ATOM 5200 O O . ASP A 1 668 ? -48.933 -13.903 -17.194 1.00 86.50 668 ASP A O 1
ATOM 5204 N N . ASP A 1 669 ? -47.339 -14.013 -15.600 1.00 78.75 669 ASP A N 1
ATOM 5205 C CA . ASP A 1 669 ? -47.756 -12.841 -14.810 1.00 78.75 669 ASP A CA 1
ATOM 5206 C C . ASP A 1 669 ? -49.223 -12.870 -14.318 1.00 78.75 669 ASP A C 1
ATOM 5208 O O . ASP A 1 669 ? -49.990 -11.922 -14.476 1.00 78.75 669 ASP A O 1
ATOM 5212 N N . LEU A 1 670 ? -49.628 -13.965 -13.666 1.00 73.69 670 LEU A N 1
ATOM 5213 C CA . LEU A 1 670 ? -50.923 -14.068 -12.978 1.00 73.69 670 LEU A CA 1
ATOM 5214 C C . LEU A 1 670 ? -50.948 -13.268 -11.663 1.00 73.69 670 LEU A C 1
ATOM 5216 O O . LEU A 1 670 ? -50.256 -13.621 -10.709 1.00 73.69 670 LEU A O 1
ATOM 5220 N N . TRP A 1 671 ? -51.807 -12.244 -11.591 1.00 66.88 671 TRP A N 1
ATOM 5221 C CA . TRP A 1 671 ? -51.989 -11.396 -10.397 1.00 66.88 671 TRP A CA 1
ATOM 5222 C C . TRP A 1 671 ? -53.244 -11.737 -9.576 1.00 66.88 671 TRP A C 1
ATOM 5224 O O . TRP A 1 671 ? -53.270 -11.511 -8.370 1.00 66.88 671 TRP A O 1
ATOM 5234 N N . GLU A 1 672 ? -54.271 -12.319 -10.205 1.00 65.44 672 GLU A N 1
ATOM 5235 C CA . GLU A 1 672 ? -55.543 -12.686 -9.570 1.00 65.44 672 GLU A CA 1
ATOM 5236 C C . GLU A 1 672 ? -55.947 -14.131 -9.906 1.00 65.44 672 GLU A C 1
ATOM 5238 O O . GLU A 1 672 ? -55.502 -14.716 -10.897 1.00 65.44 672 GLU A O 1
ATOM 5243 N N . LYS A 1 673 ? -56.815 -14.731 -9.080 1.00 65.31 673 LYS A N 1
ATOM 5244 C CA . LYS A 1 673 ? -57.333 -16.087 -9.318 1.00 65.31 673 LYS A CA 1
ATOM 5245 C C . LYS A 1 673 ? -58.285 -16.087 -10.517 1.00 65.31 673 LYS A C 1
ATOM 5247 O O . LYS A 1 673 ? -59.278 -15.364 -10.504 1.00 65.31 673 LYS A O 1
ATOM 5252 N N . ILE A 1 674 ? -58.059 -16.983 -11.481 1.00 70.94 674 ILE A N 1
ATOM 5253 C CA . ILE A 1 674 ? -58.944 -17.148 -12.643 1.00 70.94 674 ILE A CA 1
ATOM 5254 C C . ILE A 1 674 ? -59.721 -18.469 -12.568 1.00 70.94 674 ILE A C 1
ATOM 5256 O O . ILE A 1 674 ? -59.169 -19.508 -12.202 1.00 70.94 674 ILE A O 1
ATOM 5260 N N . SER A 1 675 ? -61.016 -18.430 -12.900 1.00 75.69 675 SER A N 1
ATOM 5261 C CA . SER A 1 675 ? -61.846 -19.632 -13.052 1.00 75.69 675 SER A CA 1
ATOM 5262 C C . SER A 1 675 ? -61.627 -20.247 -14.434 1.00 75.69 675 SER A C 1
ATOM 5264 O O . SER A 1 675 ? -61.966 -19.625 -15.440 1.00 75.69 675 SER A O 1
ATOM 5266 N N . LEU A 1 676 ? -61.080 -21.465 -14.483 1.00 76.81 676 LEU A N 1
ATOM 5267 C CA . LEU A 1 676 ? -60.795 -22.178 -15.735 1.00 76.81 676 LEU A CA 1
ATOM 5268 C C . LEU A 1 676 ? -62.066 -22.466 -16.548 1.00 76.81 676 LEU A C 1
ATOM 5270 O O . LEU A 1 676 ? -62.031 -22.391 -17.774 1.00 76.81 676 LEU A O 1
ATOM 5274 N N . GLU A 1 677 ? -63.198 -22.677 -15.873 1.00 76.31 677 GLU A N 1
ATOM 5275 C CA . GLU A 1 677 ? -64.512 -22.874 -16.496 1.00 76.31 677 GLU A CA 1
ATOM 5276 C C . GLU A 1 677 ? -64.946 -21.646 -17.309 1.00 76.31 677 GLU A C 1
ATOM 5278 O O . GLU A 1 677 ? -65.371 -21.767 -18.454 1.00 76.31 677 GLU A O 1
ATOM 5283 N N . ILE A 1 678 ? -64.746 -20.442 -16.763 1.00 77.25 678 ILE A N 1
ATOM 5284 C CA . ILE A 1 678 ? -65.114 -19.185 -17.431 1.00 77.25 678 ILE A CA 1
ATOM 5285 C C . ILE A 1 678 ? -64.139 -18.858 -18.577 1.00 77.25 678 ILE A C 1
ATOM 5287 O O . ILE A 1 678 ? -64.504 -18.176 -19.529 1.00 77.25 678 ILE A O 1
ATOM 5291 N N . ILE A 1 679 ? -62.902 -19.362 -18.540 1.00 80.69 679 ILE A N 1
ATOM 5292 C CA . ILE A 1 679 ? -61.941 -19.228 -19.652 1.00 80.69 679 ILE A CA 1
ATOM 5293 C C . ILE A 1 679 ? -62.217 -20.258 -20.762 1.00 80.69 679 ILE A C 1
ATOM 5295 O O . ILE A 1 679 ? -61.722 -20.098 -21.876 1.00 80.69 679 ILE A O 1
ATOM 5299 N N . GLY A 1 680 ? -63.016 -21.294 -20.487 1.00 76.06 680 GLY A N 1
ATOM 5300 C CA . GLY A 1 680 ? -63.282 -22.383 -21.424 1.00 76.06 680 GLY A CA 1
ATOM 5301 C C . GLY A 1 680 ? -62.192 -23.455 -21.449 1.00 76.06 680 GLY A C 1
ATOM 5302 O O . GLY A 1 680 ? -61.914 -24.013 -22.503 1.00 76.06 680 GLY A O 1
ATOM 5303 N N . ILE A 1 681 ? -61.533 -23.729 -20.319 1.00 82.06 681 ILE A N 1
ATOM 5304 C CA . ILE A 1 681 ? -60.554 -24.820 -20.182 1.00 82.06 681 ILE A CA 1
ATOM 5305 C C . ILE A 1 681 ? -61.223 -25.995 -19.446 1.00 82.06 681 ILE A C 1
ATOM 5307 O O . ILE A 1 681 ? -61.788 -25.778 -18.372 1.00 82.06 681 ILE A O 1
ATOM 5311 N N . PRO A 1 682 ? -61.169 -27.232 -19.977 1.00 72.31 682 PRO A N 1
ATOM 5312 C CA . PRO A 1 682 ? -61.825 -28.377 -19.351 1.00 72.31 682 PRO A CA 1
ATOM 5313 C C . PRO A 1 682 ? -61.152 -28.818 -18.041 1.00 72.31 682 PRO A C 1
ATOM 5315 O O . PRO A 1 682 ? -59.961 -29.118 -18.026 1.00 72.31 682 PRO A O 1
ATOM 5318 N N . GLU A 1 683 ? -61.918 -28.905 -16.945 1.00 63.38 683 GLU A N 1
ATOM 5319 C CA . GLU A 1 683 ? -61.487 -29.535 -15.684 1.00 63.38 683 GLU A CA 1
ATOM 5320 C C . GLU A 1 683 ? -61.985 -30.991 -15.609 1.00 63.38 683 GLU A C 1
ATOM 5322 O O . GLU A 1 683 ? -63.171 -31.264 -15.808 1.00 63.38 683 GLU A O 1
ATOM 5327 N N . GLN A 1 684 ? -61.097 -31.946 -15.306 1.00 55.44 684 GLN A N 1
ATOM 5328 C CA . GLN A 1 684 ? -61.488 -33.341 -15.074 1.00 55.44 684 GLN A CA 1
ATOM 5329 C C . GLN A 1 684 ? -61.958 -33.528 -13.626 1.00 55.44 684 GLN A C 1
ATOM 5331 O O . GLN A 1 684 ? -61.233 -33.268 -12.669 1.00 55.44 684 GLN A O 1
ATOM 5336 N N . SER A 1 685 ? -63.189 -34.004 -13.459 1.00 48.22 685 SER A N 1
ATOM 5337 C CA . SER A 1 685 ? -63.831 -34.221 -12.162 1.00 48.22 685 SER A CA 1
ATOM 5338 C C . SER A 1 685 ? -63.503 -35.603 -11.588 1.00 48.22 685 SER A C 1
ATOM 5340 O O . SER A 1 685 ? -64.342 -36.495 -11.603 1.00 48.22 685 SER A O 1
ATOM 5342 N N . ALA A 1 686 ? -62.293 -35.793 -11.055 1.00 37.69 686 ALA A N 1
ATOM 5343 C CA . ALA A 1 686 ? -61.993 -36.838 -10.066 1.00 37.69 686 ALA A CA 1
ATOM 5344 C C . ALA A 1 686 ? -60.560 -36.691 -9.534 1.00 37.69 686 ALA A C 1
ATOM 5346 O O . ALA A 1 686 ? -59.607 -36.880 -10.277 1.00 37.69 686 ALA A O 1
ATOM 5347 N N . GLY A 1 687 ? -60.415 -36.426 -8.234 1.00 34.84 687 GLY A N 1
ATOM 5348 C CA . GLY A 1 687 ? -59.120 -36.479 -7.550 1.00 34.84 687 GLY A CA 1
ATOM 5349 C C . GLY A 1 687 ? -59.003 -35.431 -6.454 1.00 34.84 687 GLY A C 1
ATOM 5350 O O . GLY A 1 687 ? -58.567 -34.323 -6.716 1.00 34.84 687 GLY A O 1
ATOM 5351 N N . ARG A 1 688 ? -59.473 -35.786 -5.249 1.00 32.34 688 ARG A N 1
ATOM 5352 C CA . ARG A 1 688 ? -59.347 -35.072 -3.960 1.00 32.34 688 ARG A CA 1
ATOM 5353 C C . ARG A 1 688 ? -59.005 -33.578 -4.056 1.00 32.34 688 ARG A C 1
ATOM 5355 O O . ARG A 1 688 ? -57.844 -33.186 -4.054 1.00 32.34 688 ARG A O 1
ATOM 5362 N N . ILE A 1 689 ? -60.050 -32.757 -3.988 1.00 37.75 689 ILE A N 1
ATOM 5363 C CA . ILE A 1 689 ? -59.943 -31.361 -3.565 1.00 37.75 689 ILE A CA 1
ATOM 5364 C C . ILE A 1 689 ? -59.427 -31.379 -2.118 1.00 37.75 689 ILE A C 1
ATOM 5366 O O . ILE A 1 689 ? -60.205 -31.540 -1.179 1.00 37.75 689 ILE A O 1
ATOM 5370 N N . HIS A 1 690 ? -58.107 -31.297 -1.944 1.00 34.31 690 HIS A N 1
ATOM 5371 C CA . HIS A 1 690 ? -57.524 -30.853 -0.687 1.00 34.31 690 HIS A CA 1
ATOM 5372 C C . HIS A 1 690 ? -57.655 -29.331 -0.628 1.00 34.31 690 HIS A C 1
ATOM 5374 O O . HIS A 1 690 ? -57.407 -28.608 -1.592 1.00 34.31 690 HIS A O 1
ATOM 5380 N N . ASP A 1 691 ? -58.203 -28.902 0.497 1.00 37.19 691 ASP A N 1
ATOM 5381 C CA . ASP A 1 691 ? -58.887 -27.643 0.711 1.00 37.19 691 ASP A CA 1
ATOM 5382 C C . ASP A 1 691 ? -57.978 -26.414 0.519 1.00 37.19 691 ASP A C 1
ATOM 5384 O O . ASP A 1 691 ? -56.806 -26.390 0.899 1.00 37.19 691 ASP A O 1
ATOM 5388 N N . LEU A 1 692 ? -58.562 -25.342 -0.020 1.00 36.91 692 LEU A N 1
ATOM 5389 C CA . LEU A 1 692 ? -57.936 -24.043 -0.320 1.00 36.91 692 LEU A CA 1
ATOM 5390 C C . LEU A 1 692 ? -57.396 -23.299 0.920 1.00 36.91 692 LEU A C 1
ATOM 5392 O O . LEU A 1 692 ? -56.822 -22.214 0.789 1.00 36.91 692 LEU A O 1
ATOM 5396 N N . SER A 1 693 ? -57.543 -23.866 2.120 1.00 36.94 693 SER A N 1
ATOM 5397 C CA . SER A 1 693 ? -56.894 -23.380 3.336 1.00 36.94 693 SER A CA 1
ATOM 5398 C C . SER A 1 693 ? -55.388 -23.632 3.340 1.00 36.94 693 SER A C 1
ATOM 5400 O O . SER A 1 693 ? -54.667 -22.853 3.953 1.00 36.94 693 SER A O 1
ATOM 5402 N N . GLU A 1 694 ? -54.894 -24.658 2.640 1.00 36.38 694 GLU A N 1
ATOM 5403 C CA . GLU A 1 694 ? -53.478 -25.043 2.700 1.00 36.38 694 GLU A CA 1
ATOM 5404 C C . GLU A 1 694 ? -52.568 -24.164 1.836 1.00 36.38 694 GLU A C 1
ATOM 5406 O O . GLU A 1 694 ? -51.428 -23.972 2.208 1.00 36.38 694 GLU A O 1
ATOM 5411 N N . TRP A 1 695 ? -53.047 -23.526 0.757 1.00 35.44 695 TRP A N 1
ATOM 5412 C CA . TRP A 1 695 ? -52.233 -22.564 -0.017 1.00 35.44 695 TRP A CA 1
ATOM 5413 C C . TRP A 1 695 ? -52.206 -21.167 0.604 1.00 35.44 695 TRP A C 1
ATOM 5415 O O . TRP A 1 695 ? -51.187 -20.478 0.552 1.00 35.44 695 TRP A O 1
ATOM 5425 N N . ARG A 1 696 ? -53.306 -20.756 1.250 1.00 35.03 696 ARG A N 1
ATOM 5426 C CA . ARG A 1 696 ? -53.310 -19.537 2.068 1.00 35.03 696 ARG A CA 1
ATOM 5427 C C . ARG A 1 696 ? -52.480 -19.741 3.333 1.00 35.03 696 ARG A C 1
ATOM 5429 O O . ARG A 1 696 ? -51.771 -18.821 3.725 1.00 35.03 696 ARG A O 1
ATOM 5436 N N . ASN A 1 697 ? -52.507 -20.946 3.905 1.00 33.88 697 ASN A N 1
ATOM 5437 C CA . ASN A 1 697 ? -51.577 -21.334 4.953 1.00 33.88 697 ASN A CA 1
ATOM 5438 C C . ASN A 1 697 ? -50.162 -21.516 4.411 1.00 33.88 697 ASN A C 1
ATOM 5440 O O . ASN A 1 697 ? -49.294 -21.008 5.064 1.00 33.88 697 ASN A O 1
ATOM 5444 N N . ALA A 1 698 ? -49.877 -22.047 3.222 1.00 32.50 698 ALA A N 1
ATOM 5445 C CA . ALA A 1 698 ? -48.508 -22.216 2.713 1.00 32.50 698 ALA A CA 1
ATOM 5446 C C . ALA A 1 698 ? -47.839 -20.897 2.296 1.00 32.50 698 ALA A C 1
ATOM 5448 O O . ALA A 1 698 ? -46.626 -20.784 2.406 1.00 32.50 698 ALA A O 1
ATOM 5449 N N . LEU A 1 699 ? -48.591 -19.870 1.881 1.00 35.41 699 LEU A N 1
ATOM 5450 C CA . LEU A 1 699 ? -48.070 -18.502 1.698 1.00 35.41 699 LEU A CA 1
ATOM 5451 C C . LEU A 1 699 ? -47.920 -17.754 3.039 1.00 35.41 699 LEU A C 1
ATOM 5453 O O . LEU A 1 699 ? -46.936 -17.039 3.248 1.00 35.41 699 LEU A O 1
ATOM 5457 N N . ASN A 1 700 ? -48.836 -17.971 3.991 1.00 34.06 700 ASN A N 1
ATOM 5458 C CA . ASN A 1 700 ? -48.716 -17.425 5.351 1.00 34.06 700 ASN A CA 1
ATOM 5459 C C . ASN A 1 700 ? -47.718 -18.210 6.238 1.00 34.06 700 ASN A C 1
ATOM 5461 O O . ASN A 1 700 ? -47.165 -17.662 7.183 1.00 34.06 700 ASN A O 1
ATOM 5465 N N . GLU A 1 701 ? -47.426 -19.466 5.913 1.00 32.88 701 GLU A N 1
ATOM 5466 C CA . GLU A 1 701 ? -46.447 -20.367 6.532 1.00 32.88 701 GLU A CA 1
ATOM 5467 C C . GLU A 1 701 ? -45.121 -20.296 5.774 1.00 32.88 701 GLU A C 1
ATOM 5469 O O . GLU A 1 701 ? -44.082 -20.440 6.394 1.00 32.88 701 GLU A O 1
ATOM 5474 N N . SER A 1 702 ? -45.081 -19.913 4.495 1.00 28.56 702 SER A N 1
ATOM 5475 C CA . SER A 1 702 ? -43.840 -19.499 3.818 1.00 28.56 702 SER A CA 1
ATOM 5476 C C . SER A 1 702 ? -43.214 -18.272 4.486 1.00 28.56 702 SER A C 1
ATOM 5478 O O . SER A 1 702 ? -41.993 -18.106 4.442 1.00 28.56 702 SER A O 1
ATOM 5480 N N . SER A 1 703 ? -44.031 -17.416 5.106 1.00 32.12 703 SER A N 1
ATOM 5481 C CA . SER A 1 703 ? -43.561 -16.260 5.871 1.00 32.12 703 SER A CA 1
ATOM 5482 C C . SER A 1 703 ? -43.368 -16.543 7.370 1.00 32.12 703 SER A C 1
ATOM 5484 O O . SER A 1 703 ? -42.804 -15.695 8.061 1.00 32.12 703 SER A O 1
ATOM 5486 N N . VAL A 1 704 ? -43.749 -17.728 7.884 1.00 32.66 704 VAL A N 1
ATOM 5487 C CA . VAL A 1 704 ? -43.666 -18.058 9.329 1.00 32.66 704 VAL A CA 1
ATOM 5488 C C . VAL A 1 704 ? -42.921 -19.372 9.657 1.00 32.66 704 VAL A C 1
ATOM 5490 O O . VAL A 1 704 ? -42.341 -19.480 10.736 1.00 32.66 704 VAL A O 1
ATOM 5493 N N . HIS A 1 705 ? -42.802 -20.338 8.748 1.00 26.17 705 HIS A N 1
ATOM 5494 C CA . HIS A 1 705 ? -42.131 -21.632 8.933 1.00 26.17 705 HIS A CA 1
ATOM 5495 C C . HIS A 1 705 ? -41.398 -22.105 7.663 1.00 26.17 705 HIS A C 1
ATOM 5497 O O . HIS A 1 705 ? -41.820 -23.019 6.963 1.00 26.17 705 HIS A O 1
ATOM 5503 N N . ILE A 1 706 ? -40.200 -21.556 7.432 1.00 30.31 706 ILE A N 1
ATOM 5504 C CA . ILE A 1 706 ? -39.159 -22.276 6.689 1.00 30.31 706 ILE A CA 1
ATOM 5505 C C . ILE A 1 706 ? -38.622 -23.377 7.618 1.00 30.31 706 ILE A C 1
ATOM 5507 O O . ILE A 1 706 ? -37.850 -23.118 8.543 1.00 30.31 706 ILE A O 1
ATOM 5511 N N . LYS A 1 707 ? -39.054 -24.613 7.379 1.00 31.58 707 LYS A N 1
ATOM 5512 C CA . LYS A 1 707 ? -38.309 -25.845 7.673 1.00 31.58 707 LYS A CA 1
ATOM 5513 C C . LYS A 1 707 ? -38.557 -26.748 6.456 1.00 31.58 707 LYS A C 1
ATOM 5515 O O . LYS A 1 707 ? -39.694 -27.122 6.236 1.00 31.58 707 LYS A O 1
ATOM 5520 N N . SER A 1 708 ? -37.604 -27.092 5.594 1.00 34.12 708 SER A N 1
ATOM 5521 C CA . SER A 1 708 ? -36.162 -27.198 5.784 1.00 34.12 708 SER A CA 1
ATOM 5522 C C . SER A 1 708 ? -35.385 -26.988 4.473 1.00 34.12 708 SER A C 1
ATOM 5524 O O . SER A 1 708 ? -35.354 -27.868 3.619 1.00 34.12 708 SER A O 1
ATOM 5526 N N . VAL A 1 709 ? -34.651 -25.876 4.400 1.00 34.81 709 VAL A N 1
ATOM 5527 C CA . VAL A 1 709 ? -33.237 -25.852 3.958 1.00 34.81 709 VAL A CA 1
ATOM 5528 C C . VAL A 1 709 ? -32.444 -25.104 5.044 1.00 34.81 709 VAL A C 1
ATOM 5530 O O . VAL A 1 709 ? -31.619 -24.236 4.782 1.00 34.81 709 VAL A O 1
ATOM 5533 N N . ASN A 1 710 ? -32.778 -25.374 6.312 1.00 41.41 710 ASN A N 1
ATOM 5534 C CA . ASN A 1 710 ? -32.282 -24.594 7.449 1.00 41.41 710 ASN A CA 1
ATOM 5535 C C . ASN A 1 710 ? -30.801 -24.870 7.731 1.00 41.41 710 ASN A C 1
ATOM 5537 O O . ASN A 1 710 ? -30.119 -23.992 8.223 1.00 41.41 710 ASN A O 1
ATOM 5541 N N . GLY A 1 711 ? -30.262 -26.030 7.338 1.00 40.09 711 GLY A N 1
ATOM 5542 C CA . GLY A 1 711 ? -28.850 -26.352 7.579 1.00 40.09 711 GLY A CA 1
ATOM 5543 C C . GLY A 1 711 ? -27.882 -25.359 6.927 1.00 40.09 711 GLY A C 1
ATOM 5544 O O . GLY A 1 711 ? -27.107 -24.718 7.621 1.00 40.09 711 GLY A O 1
ATOM 5545 N N . LEU A 1 712 ? -27.965 -25.167 5.605 1.00 38.12 712 LEU A N 1
ATOM 5546 C CA . LEU A 1 712 ? -26.984 -24.339 4.888 1.00 38.12 712 LEU A CA 1
ATOM 5547 C C . LEU A 1 712 ? -27.174 -22.828 5.098 1.00 38.12 712 LEU A C 1
ATOM 5549 O O . LEU A 1 712 ? -26.190 -22.102 5.210 1.00 38.12 712 LEU A O 1
ATOM 5553 N N . LYS A 1 713 ? -28.423 -22.335 5.130 1.00 46.59 713 LYS A N 1
ATOM 5554 C CA . LYS A 1 713 ? -28.681 -20.900 5.348 1.00 46.59 713 LYS A CA 1
ATOM 5555 C C . LYS A 1 713 ? -28.370 -20.482 6.783 1.00 46.59 713 LYS A C 1
ATOM 5557 O O . LYS A 1 713 ? -27.759 -19.432 6.961 1.00 46.59 713 LYS A O 1
ATOM 5562 N N . ASP A 1 714 ? -28.713 -21.303 7.777 1.00 55.75 714 ASP A N 1
ATOM 5563 C CA . ASP A 1 714 ? -28.393 -20.982 9.169 1.00 55.75 714 ASP A CA 1
ATOM 5564 C C . ASP A 1 714 ? -26.886 -21.129 9.436 1.00 55.75 714 ASP A C 1
ATOM 5566 O O . ASP A 1 714 ? -26.346 -20.346 10.207 1.00 55.75 714 ASP A O 1
ATOM 5570 N N . GLU A 1 715 ? -26.169 -22.041 8.763 1.00 55.97 715 GLU A N 1
ATOM 5571 C CA . GLU A 1 715 ? -24.699 -22.115 8.842 1.00 55.97 715 GLU A CA 1
ATOM 5572 C C . GLU A 1 715 ? -24.022 -20.857 8.277 1.00 55.97 715 GLU A C 1
ATOM 5574 O O . GLU A 1 715 ? -23.144 -20.287 8.928 1.00 55.97 715 GLU A O 1
ATOM 5579 N N . VAL A 1 716 ? -24.443 -20.373 7.102 1.00 56.97 716 VAL A N 1
ATOM 5580 C CA . VAL A 1 716 ? -23.896 -19.132 6.524 1.00 56.97 716 VAL A CA 1
ATOM 5581 C C . VAL A 1 716 ? -24.272 -17.920 7.380 1.00 56.97 716 VAL A C 1
ATOM 5583 O O . VAL A 1 716 ? -23.415 -17.076 7.650 1.00 56.97 716 VAL A O 1
ATOM 5586 N N . PHE A 1 717 ? -25.514 -17.842 7.869 1.00 71.62 717 PHE A N 1
ATOM 5587 C CA . PHE A 1 717 ? -25.928 -16.769 8.774 1.00 71.62 717 PHE A CA 1
ATOM 5588 C C . PHE A 1 717 ? -25.189 -16.823 10.104 1.00 71.62 717 PHE A C 1
ATOM 5590 O O . PHE A 1 717 ? -24.805 -15.769 10.581 1.00 71.62 717 PHE A O 1
ATOM 5597 N N . GLN A 1 718 ? -24.894 -17.997 10.667 1.00 65.38 718 GLN A N 1
ATOM 5598 C CA . GLN A 1 718 ? -24.081 -18.109 11.882 1.00 65.38 718 GLN A CA 1
ATOM 5599 C C . GLN A 1 718 ? -22.658 -17.575 11.677 1.00 65.38 718 GLN A C 1
ATOM 5601 O O . GLN A 1 718 ? -22.136 -16.889 12.554 1.00 65.38 718 GLN A O 1
ATOM 5606 N N . GLN A 1 719 ? -22.033 -17.840 10.524 1.00 68.00 719 GLN A N 1
ATOM 5607 C CA . GLN A 1 719 ? -20.691 -17.322 10.227 1.00 68.00 719 GLN A CA 1
ATOM 5608 C C . GLN A 1 719 ? -20.685 -15.803 10.021 1.00 68.00 719 GLN A C 1
ATOM 5610 O O . GLN A 1 719 ? -19.796 -15.113 10.519 1.00 68.00 719 GLN A O 1
ATOM 5615 N N . LEU A 1 720 ? -21.686 -15.261 9.323 1.00 68.25 720 LEU A N 1
ATOM 5616 C CA . LEU A 1 720 ? -21.811 -13.815 9.134 1.00 68.25 720 LEU A CA 1
ATOM 5617 C C . LEU A 1 720 ? -22.210 -13.111 10.444 1.00 68.25 720 LEU A C 1
ATOM 5619 O O . LEU A 1 720 ? -21.630 -12.083 10.801 1.00 68.25 720 LEU A O 1
ATOM 5623 N N . GLN A 1 721 ? -23.129 -13.704 11.209 1.00 73.69 721 GLN A N 1
ATOM 5624 C CA . GLN A 1 721 ? -23.591 -13.187 12.495 1.00 73.69 721 GLN A CA 1
ATOM 5625 C C . GLN A 1 721 ? -22.458 -13.181 13.521 1.00 73.69 721 GLN A C 1
ATOM 5627 O O . GLN A 1 721 ? -22.342 -12.230 14.286 1.00 73.69 721 GLN A O 1
ATOM 5632 N N . PHE A 1 722 ? -21.540 -14.149 13.474 1.00 72.19 722 PHE A N 1
ATOM 5633 C CA . PHE A 1 722 ? -20.332 -14.130 14.299 1.00 72.19 722 PHE A CA 1
ATOM 5634 C C . PHE A 1 722 ? -19.486 -12.860 14.099 1.00 72.19 722 PHE A C 1
ATOM 5636 O O . PHE A 1 722 ? -18.876 -12.366 15.051 1.00 72.19 722 PHE A O 1
ATOM 5643 N N . SER A 1 723 ? -19.451 -12.305 12.881 1.00 67.06 723 SER A N 1
ATOM 5644 C CA . SER A 1 723 ? -18.789 -11.023 12.614 1.00 67.06 723 SER A CA 1
ATOM 5645 C C . SER A 1 723 ? -19.579 -9.843 13.189 1.00 67.06 723 SER A C 1
ATOM 5647 O O . SER A 1 723 ? -18.981 -8.927 13.754 1.00 67.06 723 SER A O 1
ATOM 5649 N N . PHE A 1 724 ? -20.909 -9.866 13.078 1.00 78.62 724 PHE A N 1
ATOM 5650 C CA . PHE A 1 724 ? -21.800 -8.836 13.625 1.00 78.62 724 PHE A CA 1
ATOM 5651 C C . PHE A 1 724 ? -21.770 -8.784 15.165 1.00 78.62 724 PHE A C 1
ATOM 5653 O O . PHE A 1 724 ? -21.631 -7.708 15.753 1.00 78.62 724 PHE A O 1
ATOM 5660 N N . ASP A 1 725 ? -21.802 -9.940 15.830 1.00 77.31 725 ASP A N 1
ATOM 5661 C CA . ASP A 1 725 ? -21.799 -10.063 17.294 1.00 77.31 725 ASP A CA 1
ATOM 5662 C C . ASP A 1 725 ? -20.491 -9.547 17.928 1.00 77.31 725 ASP A C 1
ATOM 5664 O O . ASP A 1 725 ? -20.453 -9.204 19.110 1.00 77.31 725 ASP A O 1
ATOM 5668 N N . ARG A 1 726 ? -19.403 -9.470 17.148 1.00 74.25 726 ARG A N 1
ATOM 5669 C CA . ARG A 1 726 ? -18.090 -8.959 17.582 1.00 74.25 726 ARG A CA 1
ATOM 5670 C C . ARG A 1 726 ? -17.912 -7.453 17.408 1.00 74.25 726 ARG A C 1
ATOM 5672 O O . ARG A 1 726 ? -16.876 -6.921 17.822 1.00 74.25 726 ARG A O 1
ATOM 5679 N N . LEU A 1 727 ? -18.887 -6.760 16.824 1.00 70.88 727 LEU A N 1
ATOM 5680 C CA . LEU A 1 727 ? -18.903 -5.301 16.810 1.00 70.88 727 LEU A CA 1
ATOM 5681 C C . LEU A 1 727 ? -19.010 -4.801 18.260 1.00 70.88 727 LEU A C 1
ATOM 5683 O O . LEU A 1 727 ? -19.990 -5.058 18.949 1.00 70.88 727 LEU A O 1
ATOM 5687 N N . LYS A 1 728 ? -17.964 -4.119 18.745 1.00 68.06 728 LYS A N 1
ATOM 5688 C CA . LYS A 1 728 ? -17.824 -3.724 20.162 1.00 68.06 728 LYS A CA 1
ATOM 5689 C C . LYS A 1 728 ? -18.820 -2.649 20.611 1.00 68.06 728 LYS A C 1
ATOM 5691 O O . LYS A 1 728 ? -19.006 -2.480 21.814 1.00 68.06 728 LYS A O 1
ATOM 5696 N N . ASP A 1 729 ? -19.408 -1.913 19.669 1.00 75.25 729 ASP A N 1
ATOM 5697 C CA . ASP A 1 729 ? -20.330 -0.811 19.938 1.00 75.25 729 ASP A CA 1
ATOM 5698 C C . ASP A 1 729 ? -21.754 -1.164 19.490 1.00 75.25 729 ASP A C 1
ATOM 5700 O O . ASP A 1 729 ? -22.009 -1.463 18.320 1.00 75.25 729 ASP A O 1
ATOM 5704 N N . VAL A 1 730 ? -22.691 -1.075 20.434 1.00 81.25 730 VAL A N 1
ATOM 5705 C CA . VAL A 1 730 ? -24.126 -1.290 20.214 1.00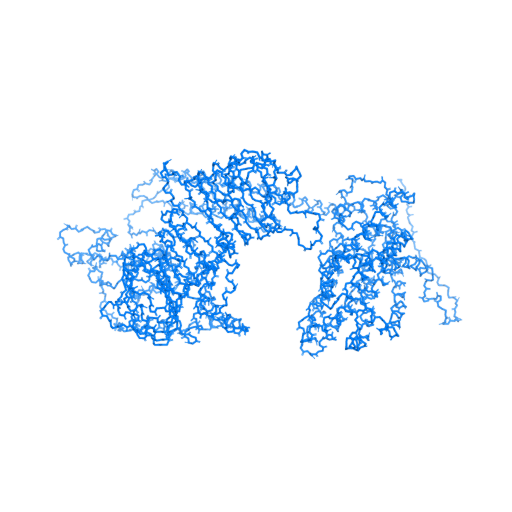 81.25 730 VAL A CA 1
ATOM 5706 C C . VAL A 1 730 ? -24.695 -0.263 19.230 1.00 81.25 730 VAL A C 1
ATOM 5708 O O . VAL A 1 730 ? -25.579 -0.597 18.442 1.00 81.25 730 VAL A O 1
ATOM 5711 N N . LYS A 1 731 ? -24.174 0.972 19.216 1.00 80.69 731 LYS A N 1
ATOM 5712 C CA . LYS A 1 731 ? -24.575 1.999 18.245 1.00 80.69 731 LYS A CA 1
ATOM 5713 C C . LYS A 1 731 ? -24.165 1.609 16.828 1.00 80.69 731 LYS A C 1
ATOM 5715 O O . LYS A 1 731 ? -24.986 1.714 15.926 1.00 80.69 731 LYS A O 1
ATOM 5720 N N . LEU A 1 732 ? -22.956 1.071 16.636 1.00 77.56 732 LEU A N 1
ATOM 5721 C CA . LEU A 1 732 ? -22.499 0.577 15.329 1.00 77.56 732 LEU A CA 1
ATOM 5722 C C . LEU A 1 732 ? -23.311 -0.630 14.853 1.00 77.56 732 LEU A C 1
ATOM 5724 O O . LEU A 1 732 ? -23.649 -0.712 13.673 1.00 77.56 732 LEU A O 1
ATOM 5728 N N . GLN A 1 733 ? -23.676 -1.539 15.761 1.00 83.19 733 GLN A N 1
ATOM 5729 C CA . GLN A 1 733 ? -24.598 -2.632 15.446 1.00 83.19 733 GLN A CA 1
ATOM 5730 C C . GLN A 1 733 ? -25.956 -2.096 14.974 1.00 83.19 733 GLN A C 1
ATOM 5732 O O . GLN A 1 733 ? -26.491 -2.571 13.976 1.00 83.19 733 GLN A O 1
ATOM 5737 N N . GLN A 1 734 ? -26.497 -1.071 15.638 1.00 84.44 734 GLN A N 1
ATOM 5738 C CA . GLN A 1 734 ? -27.750 -0.428 15.232 1.00 84.44 734 GLN A CA 1
ATOM 5739 C C . GLN A 1 734 ? -27.626 0.326 13.898 1.00 84.44 734 GLN A C 1
ATOM 5741 O O . GLN A 1 734 ? -28.536 0.224 13.073 1.00 84.44 734 GLN A O 1
ATOM 5746 N N . CYS A 1 735 ? -26.503 1.008 13.644 1.00 85.69 735 CYS A N 1
ATOM 5747 C CA . CYS A 1 735 ? -26.210 1.629 12.350 1.00 85.69 735 CYS A CA 1
ATOM 5748 C C . CYS A 1 735 ? -26.214 0.575 11.237 1.00 85.69 735 CYS A C 1
ATOM 5750 O O . CYS A 1 735 ? -26.934 0.720 10.251 1.00 85.69 735 CYS A O 1
ATOM 5752 N N . PHE A 1 736 ? -25.506 -0.538 11.441 1.00 87.44 736 PHE A N 1
ATOM 5753 C CA . PHE A 1 736 ? -25.463 -1.648 10.493 1.00 87.44 736 PHE A CA 1
ATOM 5754 C C . PHE A 1 736 ? -26.851 -2.248 10.223 1.00 87.44 736 PHE A C 1
ATOM 5756 O O . PHE A 1 736 ? -27.224 -2.435 9.067 1.00 87.44 736 PHE A O 1
ATOM 5763 N N . LEU A 1 737 ? -27.647 -2.513 11.267 1.00 89.25 737 LEU A N 1
ATOM 5764 C CA . LEU A 1 737 ? -28.998 -3.063 11.103 1.00 89.25 737 LEU A CA 1
ATOM 5765 C C . LEU A 1 737 ? -29.928 -2.100 10.354 1.00 89.25 737 LEU A C 1
ATOM 5767 O O . LEU A 1 737 ? -30.745 -2.550 9.554 1.00 89.25 737 LEU A O 1
ATOM 5771 N N . SER A 1 738 ? -29.799 -0.787 10.564 1.00 88.00 738 SER A N 1
ATOM 5772 C CA . SER A 1 738 ? -30.625 0.207 9.865 1.00 88.00 738 SER A CA 1
ATOM 5773 C C . SER A 1 738 ? -30.387 0.248 8.347 1.00 88.00 738 SER A C 1
ATOM 5775 O O . SER A 1 738 ? -31.311 0.569 7.601 1.00 88.00 738 SER A O 1
ATOM 5777 N N . CYS A 1 739 ? -29.210 -0.170 7.861 1.00 88.94 739 CYS A N 1
ATOM 5778 C CA . CYS A 1 739 ? -28.950 -0.316 6.423 1.00 88.94 739 CYS A CA 1
ATOM 5779 C C . CYS A 1 739 ? -29.866 -1.362 5.766 1.00 88.94 739 CYS A C 1
ATOM 5781 O O . CYS A 1 739 ? -30.177 -1.256 4.582 1.00 88.94 739 CYS A O 1
ATOM 5783 N N . ALA A 1 740 ? -30.364 -2.342 6.530 1.00 90.25 740 ALA A N 1
ATOM 5784 C CA . ALA A 1 740 ? -31.274 -3.366 6.020 1.00 90.25 740 ALA A CA 1
ATOM 5785 C C . ALA A 1 740 ? -32.686 -2.833 5.700 1.00 90.25 740 ALA A C 1
ATOM 5787 O O . ALA A 1 740 ? -33.489 -3.550 5.102 1.00 90.25 740 ALA A O 1
ATOM 5788 N N . LEU A 1 741 ? -33.006 -1.585 6.076 1.00 90.25 741 LEU A N 1
ATOM 5789 C CA . LEU A 1 741 ? -34.271 -0.931 5.722 1.00 90.25 741 LEU A CA 1
ATOM 5790 C C . LEU A 1 741 ? -34.386 -0.604 4.226 1.00 90.25 741 LEU A C 1
ATOM 5792 O O . LEU A 1 741 ? -35.500 -0.394 3.738 1.00 90.25 741 LEU A O 1
ATOM 5796 N N . TYR A 1 742 ? -33.266 -0.543 3.507 1.00 89.94 742 TYR A N 1
ATOM 5797 C CA . TYR A 1 742 ? -33.237 -0.224 2.084 1.00 89.94 742 TYR A CA 1
ATOM 5798 C C . TYR A 1 742 ? -33.565 -1.463 1.218 1.00 89.94 742 TYR A C 1
ATOM 5800 O O . TYR A 1 742 ? -33.462 -2.605 1.687 1.00 89.94 742 TYR A O 1
ATOM 5808 N N . PRO A 1 743 ? -34.029 -1.273 -0.033 1.00 84.81 743 PRO A N 1
ATOM 5809 C CA . PRO A 1 743 ? -34.236 -2.367 -0.987 1.00 84.81 743 PRO A CA 1
ATOM 5810 C C . PRO A 1 743 ? -32.951 -3.150 -1.300 1.00 84.81 743 PRO A C 1
ATOM 5812 O O . PRO A 1 743 ? -31.849 -2.648 -1.085 1.00 84.81 743 PRO A O 1
ATOM 5815 N N . GLU A 1 744 ? -33.111 -4.359 -1.838 1.00 79.19 744 GLU A N 1
ATOM 5816 C CA . GLU A 1 744 ? -32.006 -5.137 -2.430 1.00 79.19 744 GLU A CA 1
ATOM 5817 C C . GLU A 1 744 ? -31.360 -4.363 -3.582 1.00 79.19 744 GLU A C 1
ATOM 5819 O O . GLU A 1 744 ? -32.044 -3.595 -4.269 1.00 79.19 744 GLU A O 1
ATOM 5824 N N . ASP A 1 745 ? -30.039 -4.513 -3.722 1.00 72.44 745 ASP A N 1
ATOM 5825 C CA . ASP A 1 745 ? -29.201 -3.820 -4.714 1.00 72.44 745 ASP A CA 1
ATOM 5826 C C . ASP A 1 745 ? -29.392 -2.291 -4.778 1.00 72.44 745 ASP A C 1
ATOM 5828 O O . ASP A 1 745 ? -29.125 -1.640 -5.790 1.00 72.44 745 ASP A O 1
ATOM 5832 N N . CYS A 1 746 ? -29.881 -1.680 -3.695 1.00 77.31 746 CYS A N 1
ATOM 5833 C CA . CYS A 1 746 ? -30.067 -0.241 -3.643 1.00 77.31 746 CYS A CA 1
ATOM 5834 C C . CYS A 1 746 ? -28.729 0.446 -3.375 1.00 77.31 746 CYS A C 1
ATOM 5836 O O . CYS A 1 746 ? -28.120 0.236 -2.328 1.00 77.31 746 CYS A O 1
ATOM 5838 N N . GLU A 1 747 ? -28.325 1.337 -4.277 1.00 77.75 747 GLU A N 1
ATOM 5839 C CA . GLU A 1 747 ? -27.340 2.368 -3.963 1.00 77.75 747 GLU A CA 1
ATOM 5840 C C . GLU A 1 747 ? -27.930 3.322 -2.919 1.00 77.75 747 GLU A C 1
ATOM 5842 O O . GLU A 1 747 ? -29.015 3.883 -3.110 1.00 77.75 747 GLU A O 1
ATOM 5847 N N . ILE A 1 748 ? -27.248 3.444 -1.783 1.00 80.00 748 ILE A N 1
ATOM 5848 C CA . ILE A 1 748 ? -27.638 4.299 -0.663 1.00 80.00 748 ILE A CA 1
ATOM 5849 C C . ILE A 1 748 ? -26.653 5.461 -0.611 1.00 80.00 748 ILE A C 1
ATOM 5851 O O . ILE A 1 748 ? -25.444 5.238 -0.533 1.00 80.00 748 ILE A O 1
ATOM 5855 N N . SER A 1 749 ? -27.161 6.693 -0.629 1.00 78.31 749 SER A N 1
ATOM 5856 C CA . SER A 1 749 ? -26.323 7.873 -0.417 1.00 78.31 749 SER A CA 1
ATOM 5857 C C . SER A 1 749 ? -25.724 7.844 0.989 1.00 78.31 749 SER A C 1
ATOM 5859 O O . SER A 1 749 ? -26.450 7.683 1.974 1.00 78.31 749 SER A O 1
ATOM 5861 N N . GLU A 1 750 ? -24.405 8.026 1.091 1.00 74.12 750 GLU A N 1
ATOM 5862 C CA . GLU A 1 750 ? -23.704 8.119 2.377 1.00 74.12 750 GLU A CA 1
ATOM 5863 C C . GLU A 1 750 ? -24.292 9.240 3.257 1.00 74.12 750 GLU A C 1
ATOM 5865 O O . GLU A 1 750 ? -24.514 9.045 4.451 1.00 74.12 750 GLU A O 1
ATOM 5870 N N . VAL A 1 751 ? -24.655 10.373 2.645 1.00 69.00 751 VAL A N 1
ATOM 5871 C CA . VAL A 1 751 ? -25.259 11.532 3.324 1.00 69.00 751 VAL A CA 1
ATOM 5872 C C . VAL A 1 751 ? -26.615 11.182 3.932 1.00 69.00 751 VAL A C 1
ATOM 5874 O O . VAL A 1 751 ? -26.846 11.437 5.114 1.00 69.00 751 VAL A O 1
ATOM 5877 N N . ASP A 1 752 ? -27.502 10.554 3.155 1.00 74.50 752 ASP A N 1
ATOM 5878 C CA . ASP A 1 752 ? -28.839 10.178 3.631 1.00 74.50 752 ASP A CA 1
ATOM 5879 C C . ASP A 1 752 ? -28.756 9.146 4.769 1.00 74.50 752 ASP A C 1
ATOM 5881 O O . ASP A 1 752 ? -29.535 9.187 5.727 1.00 74.50 752 ASP A O 1
ATOM 5885 N N . LEU A 1 753 ? -27.773 8.241 4.704 1.00 80.81 753 LEU A N 1
ATOM 5886 C CA . LEU A 1 753 ? -27.541 7.221 5.723 1.00 80.81 753 LEU A CA 1
ATOM 5887 C C . LEU A 1 753 ? -27.015 7.819 7.039 1.00 80.81 753 LEU A C 1
ATOM 5889 O O . LEU A 1 753 ? -27.517 7.478 8.112 1.00 80.81 753 LEU A O 1
ATOM 5893 N N . VAL A 1 754 ? -26.062 8.753 6.973 1.00 75.44 754 VAL A N 1
ATOM 5894 C CA . VAL A 1 754 ? -25.552 9.471 8.154 1.00 75.44 754 VAL A CA 1
ATOM 5895 C C . VAL A 1 754 ? -26.653 10.327 8.785 1.00 75.44 754 VAL A C 1
ATOM 5897 O O . VAL A 1 754 ? -26.842 10.294 10.006 1.00 75.44 754 VAL A O 1
ATOM 5900 N N . GLN A 1 755 ? -27.452 11.027 7.973 1.00 74.12 755 GLN A N 1
ATOM 5901 C CA . GLN A 1 755 ? -28.594 11.807 8.457 1.00 74.12 755 GLN A CA 1
ATOM 5902 C C . GLN A 1 755 ? -29.634 10.925 9.165 1.00 74.12 755 GLN A C 1
ATOM 5904 O O . GLN A 1 755 ? -30.140 11.299 10.230 1.00 74.12 755 GLN A O 1
ATOM 5909 N N . LEU A 1 756 ? -29.903 9.723 8.639 1.00 81.50 756 LEU A N 1
ATOM 5910 C CA . LEU A 1 756 ? -30.758 8.727 9.290 1.00 81.50 756 LEU A CA 1
ATOM 5911 C C . LEU A 1 756 ? -30.215 8.346 10.681 1.00 81.50 756 LEU A C 1
ATOM 5913 O O . LEU A 1 756 ? -30.973 8.312 11.656 1.00 81.50 756 LEU A O 1
ATOM 5917 N N . TRP A 1 757 ? -28.909 8.100 10.809 1.00 85.25 757 TRP A N 1
ATOM 5918 C CA . TRP A 1 757 ? -28.275 7.723 12.078 1.00 85.25 757 TRP A CA 1
ATOM 5919 C C . TRP A 1 757 ? -28.283 8.845 13.119 1.00 85.25 757 TRP A C 1
ATOM 5921 O O . TRP A 1 757 ? -28.549 8.583 14.297 1.00 85.25 757 TRP A O 1
ATOM 5931 N N . ILE A 1 758 ? -28.073 10.093 12.701 1.00 76.38 758 ILE A N 1
ATOM 5932 C CA . ILE A 1 758 ? -28.186 11.271 13.575 1.00 76.38 758 ILE A CA 1
ATOM 5933 C C . ILE A 1 758 ? -29.630 11.428 14.062 1.00 76.38 758 ILE A C 1
ATOM 5935 O O . ILE A 1 758 ? -29.878 11.600 15.258 1.00 76.3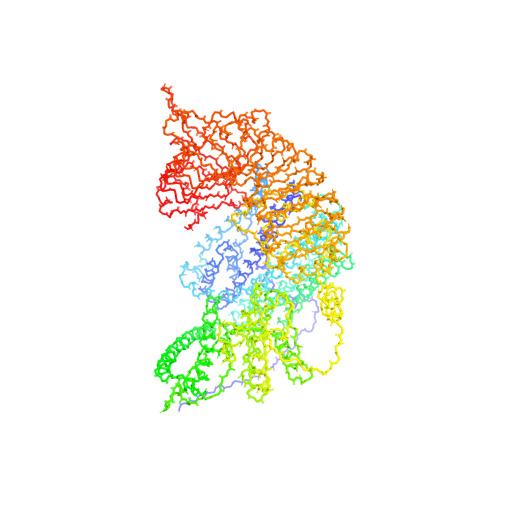8 758 ILE A O 1
ATOM 5939 N N . ALA A 1 759 ? -30.608 11.313 13.160 1.00 77.31 759 ALA A N 1
ATOM 5940 C CA . ALA A 1 759 ? -32.019 11.448 13.508 1.00 77.31 759 ALA A CA 1
ATOM 5941 C C . ALA A 1 759 ? -32.506 10.339 14.464 1.00 77.31 759 ALA A C 1
ATOM 5943 O O . ALA A 1 759 ? -33.379 10.589 15.307 1.00 77.31 759 ALA A O 1
ATOM 5944 N N . LEU A 1 760 ? -31.911 9.141 14.388 1.00 82.06 760 LEU A N 1
ATOM 5945 C CA . LEU A 1 760 ? -32.113 8.048 15.345 1.00 82.06 760 LEU A CA 1
ATOM 5946 C C . LEU A 1 760 ? -31.436 8.305 16.706 1.00 82.06 760 LEU A C 1
ATOM 5948 O O . LEU A 1 760 ? -31.913 7.789 17.728 1.00 82.06 760 LEU A O 1
ATOM 5952 N N . GLY A 1 761 ? -30.387 9.134 16.733 1.00 81.25 761 GLY A N 1
ATOM 5953 C CA . GLY A 1 761 ? -29.526 9.398 17.891 1.00 81.25 761 GLY A CA 1
ATOM 5954 C C . GLY A 1 761 ? -28.395 8.378 18.059 1.00 81.25 761 GLY A C 1
ATOM 5955 O O . GLY A 1 761 ? -27.931 8.162 19.179 1.00 81.25 761 GLY A O 1
ATOM 5956 N N . LEU A 1 762 ? -27.996 7.709 16.972 1.00 81.44 762 LEU A N 1
ATOM 5957 C CA . LEU A 1 762 ? -26.900 6.735 16.957 1.00 81.44 762 LEU A CA 1
ATOM 5958 C C . LEU A 1 762 ? -25.537 7.429 16.861 1.00 81.44 762 LEU A C 1
ATOM 5960 O O . LEU A 1 762 ? -24.598 7.008 17.534 1.00 81.44 762 LEU A O 1
ATOM 5964 N N . VAL A 1 763 ? -25.463 8.515 16.090 1.00 75.88 763 VAL A N 1
ATOM 5965 C CA . VAL A 1 763 ? -24.242 9.278 15.782 1.00 75.88 763 VAL A CA 1
ATOM 5966 C C . VAL A 1 763 ? -24.404 10.735 16.235 1.00 75.88 763 VAL A C 1
ATOM 5968 O O . VAL A 1 763 ? -25.520 11.264 16.222 1.00 75.88 763 VAL A O 1
ATOM 5971 N N . ASP A 1 764 ? -23.310 11.362 16.677 1.00 65.19 764 ASP A N 1
ATOM 5972 C CA . ASP A 1 764 ? -23.295 12.762 17.117 1.00 65.19 764 ASP A CA 1
ATOM 5973 C C . ASP A 1 764 ? -23.214 13.722 15.910 1.00 65.19 764 ASP A C 1
ATOM 5975 O O . ASP A 1 764 ? -22.622 13.416 14.881 1.00 65.19 764 ASP A O 1
ATOM 5979 N N . GLU A 1 765 ? -23.782 14.926 16.034 1.00 55.34 765 GLU A N 1
ATOM 5980 C CA . GLU A 1 765 ? -23.916 15.908 14.932 1.00 55.34 765 GLU A CA 1
ATOM 5981 C C . GLU A 1 765 ? -22.573 16.386 14.325 1.00 55.34 765 GLU A C 1
ATOM 5983 O O . GLU A 1 765 ? -22.559 16.999 13.260 1.00 55.34 765 GLU A O 1
ATOM 5988 N N . MET A 1 766 ? -21.434 16.122 14.978 1.00 39.62 766 MET A N 1
ATOM 5989 C CA . MET A 1 766 ? -20.104 16.527 14.499 1.00 39.62 766 MET A CA 1
ATOM 5990 C C . MET A 1 766 ? -19.610 15.737 13.278 1.00 39.62 766 MET A C 1
ATOM 5992 O O . MET A 1 766 ? -18.795 16.282 12.532 1.00 39.62 766 MET A O 1
ATOM 5996 N N . ASP A 1 767 ? -20.130 14.529 13.042 1.00 46.34 767 ASP A N 1
ATOM 5997 C CA . ASP A 1 767 ? -19.664 13.627 11.976 1.00 46.34 767 ASP A CA 1
ATOM 5998 C C . ASP A 1 767 ? -20.236 13.979 10.582 1.00 46.34 767 ASP A C 1
ATOM 6000 O O . ASP A 1 767 ? -19.806 13.433 9.571 1.00 46.34 767 ASP A O 1
ATOM 6004 N N . ASN A 1 768 ? -21.162 14.946 10.493 1.00 44.53 768 ASN A N 1
ATOM 6005 C CA . ASN A 1 768 ? -21.771 15.398 9.229 1.00 44.53 768 ASN A CA 1
ATOM 6006 C C . ASN A 1 768 ? -20.824 16.257 8.357 1.00 44.53 768 ASN A C 1
ATOM 6008 O O . ASN A 1 768 ? -21.038 16.410 7.157 1.00 44.53 768 ASN A O 1
ATOM 6012 N N . ARG A 1 769 ? -19.769 16.826 8.965 1.00 45.38 769 ARG A N 1
ATOM 6013 C CA . ARG A 1 769 ? -18.904 17.864 8.365 1.00 45.38 769 ARG A CA 1
ATOM 6014 C C . ARG A 1 769 ? -18.029 17.380 7.208 1.00 45.38 769 ARG A C 1
ATOM 6016 O O . ARG A 1 769 ? -17.564 18.209 6.434 1.00 45.38 769 ARG A O 1
ATOM 6023 N N . GLU A 1 770 ? -17.782 16.076 7.113 1.00 41.28 770 GLU A N 1
ATOM 6024 C CA . GLU A 1 770 ? -17.009 15.480 6.015 1.00 41.28 770 GLU A CA 1
ATOM 6025 C C . GLU A 1 770 ? -17.914 14.863 4.932 1.00 41.28 770 GLU A C 1
ATOM 6027 O O . GLU A 1 770 ? -17.525 14.854 3.769 1.00 41.28 770 GLU A O 1
ATOM 6032 N N . ALA A 1 771 ? -19.133 14.420 5.275 1.00 39.91 771 ALA A N 1
ATOM 6033 C CA . ALA A 1 771 ? -20.008 13.663 4.372 1.00 39.91 771 ALA A CA 1
ATOM 6034 C C . ALA A 1 771 ? -20.835 14.535 3.403 1.00 39.91 771 ALA A C 1
ATOM 6036 O O . ALA A 1 771 ? -21.051 14.144 2.257 1.00 39.91 771 ALA A O 1
ATOM 6037 N N . GLU A 1 772 ? -21.301 15.723 3.814 1.00 42.38 772 GLU A N 1
ATOM 6038 C CA . GLU A 1 772 ? -22.230 16.535 2.998 1.00 42.38 772 GLU A CA 1
ATOM 6039 C C . GLU A 1 772 ? -21.615 17.113 1.708 1.00 42.38 772 GLU A C 1
ATOM 6041 O O . GLU A 1 772 ? -22.359 17.450 0.782 1.00 42.38 772 GLU A O 1
ATOM 6046 N N . PHE A 1 773 ? -20.281 17.160 1.590 1.00 44.28 773 PHE A N 1
ATOM 6047 C CA . PHE A 1 773 ? -19.594 17.663 0.393 1.00 44.28 773 PHE A CA 1
ATOM 6048 C C . PHE A 1 773 ? -19.163 16.569 -0.610 1.00 44.28 773 PHE A C 1
ATOM 6050 O O . PHE A 1 773 ? -18.833 16.877 -1.753 1.00 44.28 773 PHE A O 1
ATOM 6057 N N . ASP A 1 774 ? -19.272 15.279 -0.273 1.00 41.53 774 ASP A N 1
ATOM 6058 C CA . ASP A 1 774 ? -19.069 14.191 -1.249 1.00 41.53 774 ASP A CA 1
ATOM 6059 C C . ASP A 1 774 ? -20.246 14.002 -2.223 1.00 41.53 774 ASP A C 1
ATOM 6061 O O . ASP A 1 774 ? -20.239 13.083 -3.045 1.00 41.53 774 ASP A O 1
ATOM 6065 N N . ARG A 1 775 ? -21.246 14.898 -2.195 1.00 42.50 775 ARG A N 1
ATOM 6066 C CA . ARG A 1 775 ? -22.350 14.911 -3.169 1.00 42.50 775 ARG A CA 1
ATOM 6067 C C . ARG A 1 775 ? -21.866 15.004 -4.622 1.00 42.50 775 ARG A C 1
ATOM 6069 O O . ARG A 1 775 ? -22.556 14.489 -5.495 1.00 42.50 775 ARG A O 1
ATOM 6076 N N . GLU A 1 776 ? -20.707 15.614 -4.890 1.00 39.78 776 GLU A N 1
ATOM 6077 C CA . GLU A 1 776 ? -20.146 15.700 -6.251 1.00 39.78 776 GLU A CA 1
ATOM 6078 C C . GLU A 1 776 ? -19.364 14.449 -6.688 1.00 39.78 776 GLU A C 1
ATOM 6080 O O . GLU A 1 776 ? -19.286 14.193 -7.887 1.00 39.78 776 GLU A O 1
ATOM 6085 N N . ASP A 1 777 ? -18.850 13.635 -5.754 1.00 40.81 777 ASP A N 1
ATOM 6086 C CA . ASP A 1 777 ? -18.195 12.349 -6.074 1.00 40.81 777 ASP A CA 1
ATOM 6087 C C . ASP A 1 777 ? -19.182 11.163 -6.026 1.00 40.81 777 ASP A C 1
ATOM 6089 O O . ASP A 1 777 ? -18.805 10.027 -6.313 1.00 40.81 777 ASP A O 1
ATOM 6093 N N . GLY A 1 778 ? -20.455 11.410 -5.682 1.00 49.94 778 GLY A N 1
ATOM 6094 C CA . GLY A 1 778 ? -21.534 10.423 -5.772 1.00 49.94 778 GLY A CA 1
ATOM 6095 C C . GLY A 1 778 ? -21.254 9.141 -4.989 1.00 49.94 778 GLY A C 1
ATOM 6096 O O . GLY A 1 778 ? -21.569 8.052 -5.469 1.00 49.94 778 GLY A O 1
ATOM 6097 N N . ARG A 1 779 ? -20.622 9.240 -3.810 1.00 55.97 779 ARG A N 1
ATOM 6098 C CA . ARG A 1 779 ? -20.295 8.055 -3.009 1.00 55.97 779 ARG A CA 1
ATOM 6099 C C . ARG A 1 779 ? -21.571 7.374 -2.518 1.00 55.97 779 ARG A C 1
ATOM 6101 O O . ARG A 1 779 ? -22.239 7.825 -1.587 1.00 55.97 779 ARG A O 1
ATOM 6108 N N . CYS A 1 780 ? -21.894 6.266 -3.171 1.00 69.94 780 CYS A N 1
ATOM 6109 C CA . CYS A 1 780 ? -22.969 5.365 -2.801 1.00 69.94 780 CYS A CA 1
ATOM 6110 C C . CYS A 1 780 ? -22.396 4.128 -2.107 1.00 69.94 780 CYS A C 1
ATOM 6112 O O . CYS A 1 780 ? -21.342 3.611 -2.483 1.00 69.94 780 CYS A O 1
ATOM 6114 N N . VAL A 1 781 ? -23.125 3.617 -1.119 1.00 74.69 781 VAL A N 1
ATOM 6115 C CA . VAL A 1 781 ? -22.836 2.332 -0.478 1.00 74.69 781 VAL A CA 1
ATOM 6116 C C . VAL A 1 781 ? -23.952 1.337 -0.777 1.00 74.69 781 VAL A C 1
ATOM 6118 O O . VAL A 1 781 ? -25.122 1.705 -0.864 1.00 74.69 781 VAL A O 1
ATOM 6121 N N . THR A 1 782 ? -23.598 0.061 -0.920 1.00 77.44 782 THR A N 1
ATOM 6122 C CA . THR A 1 782 ? -24.550 -1.036 -1.153 1.00 77.44 782 THR A CA 1
ATOM 6123 C C . THR A 1 782 ? -24.359 -2.120 -0.100 1.00 77.44 782 THR A C 1
ATOM 6125 O O . THR A 1 782 ? -23.232 -2.556 0.149 1.00 77.44 782 THR A O 1
ATOM 6128 N N . MET A 1 783 ? -25.449 -2.597 0.503 1.00 78.38 783 MET A N 1
ATOM 6129 C CA . MET A 1 783 ? -25.405 -3.766 1.382 1.00 78.38 783 MET A CA 1
ATOM 6130 C C . MET A 1 783 ? -25.651 -5.028 0.557 1.00 78.38 783 MET A C 1
ATOM 6132 O O . MET A 1 783 ? -26.709 -5.176 -0.039 1.00 78.38 783 MET A O 1
ATOM 6136 N N . HIS A 1 784 ? -24.684 -5.942 0.557 1.00 74.38 784 HIS A N 1
ATOM 6137 C CA . HIS A 1 784 ? -24.796 -7.219 -0.147 1.00 74.38 784 HIS A CA 1
ATOM 6138 C C . HIS A 1 784 ? -26.006 -8.035 0.353 1.00 74.38 784 HIS A C 1
ATOM 6140 O O . HIS A 1 784 ? -26.196 -8.168 1.564 1.00 74.38 784 HIS A O 1
ATOM 6146 N N . ASP A 1 785 ? -26.762 -8.674 -0.544 1.00 74.25 785 ASP A N 1
ATOM 6147 C CA . ASP A 1 785 ? -28.037 -9.347 -0.232 1.00 74.25 785 ASP A CA 1
ATOM 6148 C C . ASP A 1 785 ? -27.956 -10.377 0.901 1.00 74.25 785 ASP A C 1
ATOM 6150 O O . ASP A 1 785 ? -28.748 -10.329 1.835 1.00 74.25 785 ASP A O 1
ATOM 6154 N N . LEU A 1 786 ? -26.951 -11.265 0.896 1.00 71.12 786 LEU A N 1
ATOM 6155 C CA . LEU A 1 786 ? -26.731 -12.223 1.997 1.00 71.12 786 LEU A CA 1
ATOM 6156 C C . LEU A 1 786 ? -26.527 -11.549 3.367 1.00 71.12 786 LEU A C 1
ATOM 6158 O O . LEU A 1 786 ? -26.936 -12.088 4.396 1.00 71.12 786 LEU A O 1
ATOM 6162 N N . VAL A 1 787 ? -25.890 -10.377 3.386 1.00 76.56 787 VAL A N 1
ATOM 6163 C CA . VAL A 1 787 ? -25.634 -9.593 4.601 1.00 76.56 787 VAL A CA 1
ATOM 6164 C C . VAL A 1 787 ? -26.911 -8.878 5.044 1.00 76.56 787 VAL A C 1
ATOM 6166 O O . VAL A 1 787 ? -27.227 -8.859 6.236 1.00 76.56 787 VAL A O 1
ATOM 6169 N N . ARG A 1 788 ? -27.682 -8.357 4.085 1.00 84.88 788 ARG A N 1
ATOM 6170 C CA . ARG A 1 788 ? -29.003 -7.768 4.314 1.00 84.88 788 ARG A CA 1
ATOM 6171 C C . ARG A 1 788 ? -29.991 -8.799 4.859 1.00 84.88 788 ARG A C 1
ATOM 6173 O O . ARG A 1 788 ? -30.655 -8.530 5.855 1.00 84.88 788 ARG A O 1
ATOM 6180 N N . ASP A 1 789 ? -30.043 -9.991 4.278 1.00 81.25 789 ASP A N 1
ATOM 6181 C CA . ASP A 1 789 ? -30.892 -11.097 4.725 1.00 81.25 789 ASP A CA 1
ATOM 6182 C C . ASP A 1 789 ? -30.550 -11.550 6.148 1.00 81.25 789 ASP A C 1
ATOM 6184 O O . ASP A 1 789 ? -31.451 -11.790 6.956 1.00 81.25 789 ASP A O 1
ATOM 6188 N N . MET A 1 790 ? -29.258 -11.620 6.484 1.00 85.38 790 MET A N 1
ATOM 6189 C CA . MET A 1 790 ? -28.805 -11.878 7.852 1.00 85.38 790 MET A CA 1
ATOM 6190 C C . MET A 1 790 ? -29.262 -10.761 8.806 1.00 85.38 790 MET A C 1
ATOM 6192 O O . MET A 1 790 ? -29.802 -11.048 9.873 1.00 85.38 790 MET A O 1
ATOM 6196 N N . ALA A 1 791 ? -29.105 -9.488 8.434 1.00 84.75 791 ALA A N 1
ATOM 6197 C CA . ALA A 1 791 ? -29.565 -8.362 9.251 1.00 84.75 791 ALA A CA 1
ATOM 6198 C C . ALA A 1 791 ? -31.097 -8.370 9.450 1.00 84.75 791 ALA A C 1
ATOM 6200 O O . ALA A 1 791 ? -31.594 -8.137 10.558 1.00 84.75 791 ALA A O 1
ATOM 6201 N N . LEU A 1 792 ? -31.862 -8.724 8.413 1.00 85.56 792 LEU A N 1
ATOM 6202 C CA . LEU A 1 792 ? -33.309 -8.938 8.504 1.00 85.56 792 LEU A CA 1
ATOM 6203 C C . LEU A 1 792 ? -33.656 -10.146 9.381 1.00 85.56 792 LEU A C 1
ATOM 6205 O O . LEU A 1 792 ? -34.652 -10.113 10.099 1.00 85.56 792 LEU A O 1
ATOM 6209 N N . HIS A 1 793 ? -32.844 -11.206 9.365 1.00 84.38 793 HIS A N 1
ATOM 6210 C CA . HIS A 1 793 ? -33.012 -12.355 10.253 1.00 84.38 793 HIS A CA 1
ATOM 6211 C C . HIS A 1 793 ? -32.833 -11.957 11.726 1.00 84.38 793 HIS A C 1
ATOM 6213 O O . HIS A 1 793 ? -33.684 -12.294 12.551 1.00 84.38 793 HIS A O 1
ATOM 6219 N N . ILE A 1 794 ? -31.790 -11.183 12.043 1.00 83.94 794 ILE A N 1
ATOM 6220 C CA . ILE A 1 794 ? -31.514 -10.666 13.396 1.00 83.94 794 ILE A CA 1
ATOM 6221 C C . ILE A 1 794 ? -32.681 -9.795 13.896 1.00 83.94 794 ILE A C 1
ATOM 6223 O O . ILE A 1 794 ? -33.125 -9.925 15.038 1.00 83.94 794 ILE A O 1
ATOM 6227 N N . THR A 1 795 ? -33.248 -8.963 13.021 1.00 86.81 795 THR A N 1
ATOM 6228 C CA . THR A 1 795 ? -34.323 -8.006 13.352 1.00 86.81 795 THR A CA 1
ATOM 6229 C C . THR A 1 795 ? -35.742 -8.593 13.304 1.00 86.81 795 THR A C 1
ATOM 6231 O O . THR A 1 795 ? -36.727 -7.876 13.483 1.00 86.81 795 THR A O 1
ATOM 6234 N N . ARG A 1 796 ? -35.900 -9.914 13.122 1.00 80.62 796 ARG A N 1
ATOM 6235 C CA . ARG A 1 796 ? -37.199 -10.600 13.317 1.00 80.62 796 ARG A CA 1
ATOM 6236 C C . ARG A 1 796 ? -37.595 -10.710 14.791 1.00 80.62 796 ARG A C 1
ATOM 6238 O O . ARG A 1 796 ? -38.784 -10.861 15.082 1.00 80.62 796 ARG A O 1
ATOM 6245 N N . GLY A 1 797 ? -36.604 -10.688 15.684 1.00 75.19 797 GLY A N 1
ATOM 6246 C CA . GLY A 1 797 ? -36.766 -10.737 17.134 1.00 75.19 797 GLY A CA 1
ATOM 6247 C C . GLY A 1 797 ? -36.861 -9.338 17.740 1.00 75.19 797 GLY A C 1
ATOM 6248 O O . GLY A 1 797 ? -37.887 -8.675 17.619 1.00 75.19 797 GLY A O 1
ATOM 6249 N N . THR A 1 798 ? -35.792 -8.908 18.409 1.00 70.81 798 THR A N 1
ATOM 6250 C CA . THR A 1 798 ? -35.682 -7.595 19.064 1.00 70.81 798 THR A CA 1
ATOM 6251 C C . THR A 1 798 ? -34.346 -6.942 18.691 1.00 70.81 798 THR A C 1
ATOM 6253 O O . THR A 1 798 ? -33.313 -7.530 19.025 1.00 70.81 798 THR A O 1
ATOM 6256 N N . PRO A 1 799 ? -34.330 -5.757 18.048 1.00 75.12 799 PRO A N 1
ATOM 6257 C CA . PRO A 1 799 ? -35.482 -4.918 17.690 1.00 75.12 799 PRO A CA 1
ATOM 6258 C C . PRO A 1 799 ? -36.279 -5.477 16.499 1.00 75.12 799 PRO A C 1
ATOM 6260 O O . PRO A 1 799 ? -35.699 -6.086 15.603 1.00 75.12 799 PRO A O 1
ATOM 6263 N N . ARG A 1 800 ? -37.607 -5.278 16.482 1.00 87.56 800 ARG A N 1
ATOM 6264 C CA . ARG A 1 800 ? -38.489 -5.851 15.448 1.00 87.56 800 ARG A CA 1
ATOM 6265 C C . ARG A 1 800 ? -38.655 -4.921 14.250 1.00 87.56 800 ARG A C 1
ATOM 6267 O O . ARG A 1 800 ? -39.315 -3.881 14.360 1.00 87.56 800 ARG A O 1
ATOM 6274 N N . PHE A 1 801 ? -38.115 -5.314 13.098 1.00 92.12 801 PHE A N 1
ATOM 6275 C CA . PHE A 1 801 ? -38.235 -4.554 11.851 1.00 92.12 801 PHE A CA 1
ATOM 6276 C C . PHE A 1 801 ? -39.317 -5.143 10.935 1.00 92.12 801 PHE A C 1
ATOM 6278 O O . PHE A 1 801 ? -39.531 -6.356 10.885 1.00 92.12 801 PHE A O 1
ATOM 6285 N N . LEU A 1 802 ? -39.999 -4.275 10.186 1.00 90.69 802 LEU A N 1
ATOM 6286 C CA . LEU A 1 802 ? -40.915 -4.646 9.105 1.00 90.69 802 LEU A CA 1
ATOM 6287 C C . LEU A 1 802 ? -40.444 -3.994 7.804 1.00 90.69 802 LEU A C 1
ATOM 6289 O O . LEU A 1 802 ? -40.762 -2.840 7.519 1.00 90.69 802 LEU A O 1
ATOM 6293 N N . VAL A 1 803 ? -39.685 -4.745 7.012 1.00 90.56 803 VAL A N 1
ATOM 6294 C CA . VAL A 1 803 ? -39.132 -4.274 5.738 1.00 90.56 803 VAL A CA 1
ATOM 6295 C C . VAL A 1 803 ? -39.871 -4.946 4.586 1.00 90.56 803 VAL A C 1
ATOM 6297 O O . VAL A 1 803 ? -39.857 -6.168 4.452 1.00 90.56 803 VAL A O 1
ATOM 6300 N N . LYS A 1 804 ? -40.535 -4.133 3.763 1.00 87.50 804 LYS A N 1
ATOM 6301 C CA . LYS A 1 804 ? -41.168 -4.519 2.491 1.00 87.50 804 LYS A CA 1
ATOM 6302 C C . LYS A 1 804 ? -40.726 -3.595 1.348 1.00 87.50 804 LYS A C 1
ATOM 6304 O O . LYS A 1 804 ? -41.466 -3.384 0.389 1.00 87.50 804 LYS A O 1
ATOM 6309 N N . ALA A 1 805 ? -39.548 -2.990 1.472 1.00 84.81 805 ALA A N 1
ATOM 6310 C CA . ALA A 1 805 ? -38.996 -2.080 0.477 1.00 84.81 805 ALA A CA 1
ATOM 6311 C C . ALA A 1 805 ? -38.663 -2.822 -0.832 1.00 84.81 805 ALA A C 1
ATOM 6313 O O . ALA A 1 805 ? -38.155 -3.939 -0.789 1.00 84.81 805 ALA A O 1
ATOM 6314 N N . GLY A 1 806 ? -38.970 -2.219 -1.984 1.00 81.12 806 GLY A N 1
ATOM 6315 C CA . GLY A 1 806 ? -38.688 -2.775 -3.316 1.00 81.12 806 GLY A CA 1
ATOM 6316 C C . GLY A 1 806 ? -39.509 -4.011 -3.711 1.00 81.12 806 GLY A C 1
ATOM 6317 O O . GLY A 1 806 ? -39.255 -4.601 -4.756 1.00 81.12 806 GLY A O 1
ATOM 6318 N N . MET A 1 807 ? -40.514 -4.408 -2.923 1.00 81.69 807 MET A N 1
ATOM 6319 C CA . MET A 1 807 ? -41.289 -5.637 -3.159 1.00 81.69 807 MET A CA 1
ATOM 6320 C C . MET A 1 807 ? -42.401 -5.501 -4.214 1.00 81.69 807 MET A C 1
ATOM 6322 O O . MET A 1 807 ? -43.154 -6.449 -4.431 1.00 81.69 807 MET A O 1
ATOM 6326 N N . SER A 1 808 ? -42.511 -4.346 -4.879 1.00 81.44 808 SER A N 1
ATOM 6327 C CA . SER A 1 808 ? -43.561 -4.033 -5.862 1.00 81.44 808 SER A CA 1
ATOM 6328 C C . SER A 1 808 ? -44.987 -4.195 -5.312 1.00 81.44 808 SER A C 1
ATOM 6330 O O . SER A 1 808 ? -45.870 -4.723 -5.986 1.00 81.44 808 SER A O 1
ATOM 6332 N N . LEU A 1 809 ? -45.218 -3.751 -4.071 1.00 81.38 809 LEU A N 1
ATOM 6333 C CA . LEU A 1 809 ? -46.535 -3.796 -3.433 1.00 81.38 809 LEU A CA 1
ATOM 6334 C C . LEU A 1 809 ? -47.559 -2.938 -4.193 1.00 81.38 809 LEU A C 1
ATOM 6336 O O . LEU A 1 809 ? -47.324 -1.756 -4.443 1.00 81.38 809 LEU A O 1
ATOM 6340 N N . THR A 1 810 ? -48.716 -3.528 -4.492 1.00 80.38 810 THR A N 1
ATOM 6341 C CA . THR A 1 810 ? -49.865 -2.871 -5.141 1.00 80.38 810 THR A CA 1
ATOM 6342 C C . THR A 1 810 ? -51.013 -2.587 -4.169 1.00 80.38 810 THR A C 1
ATOM 6344 O O . THR A 1 810 ? -51.806 -1.677 -4.399 1.00 80.38 810 THR A O 1
ATOM 6347 N N . GLU A 1 811 ? -51.092 -3.330 -3.060 1.00 82.31 811 GLU A N 1
ATOM 6348 C CA . GLU A 1 811 ? -52.113 -3.183 -2.019 1.00 82.31 811 GLU A CA 1
ATOM 6349 C C . GLU A 1 811 ? -51.497 -2.818 -0.654 1.00 82.31 811 GLU A C 1
ATOM 6351 O O . GLU A 1 811 ? -50.386 -3.259 -0.339 1.00 82.31 811 GLU A O 1
ATOM 6356 N N . PRO A 1 812 ? -52.202 -2.032 0.189 1.00 81.00 812 PRO A N 1
ATOM 6357 C CA . PRO A 1 812 ? -51.760 -1.735 1.550 1.00 81.00 812 PRO A CA 1
ATOM 6358 C C . PRO A 1 812 ? -51.689 -2.999 2.411 1.00 81.00 812 PRO A C 1
ATOM 6360 O O . PRO A 1 812 ? -52.530 -3.888 2.293 1.00 81.00 812 PRO A O 1
ATOM 6363 N N . LEU A 1 813 ? -50.737 -3.032 3.347 1.00 77.56 813 LEU A N 1
ATOM 6364 C CA . LEU A 1 813 ? -50.588 -4.149 4.283 1.00 77.56 813 LEU A CA 1
ATOM 6365 C C . LEU A 1 813 ? -51.852 -4.405 5.110 1.00 77.56 813 LEU A C 1
ATOM 6367 O O . LEU A 1 813 ? -52.573 -3.474 5.496 1.00 77.56 813 LEU A O 1
ATOM 6371 N N . ASP A 1 814 ? -52.062 -5.679 5.452 1.00 76.81 814 ASP A N 1
ATOM 6372 C CA . ASP A 1 814 ? -53.107 -6.078 6.388 1.00 76.81 814 ASP A CA 1
ATOM 6373 C C . ASP A 1 814 ? -52.884 -5.389 7.746 1.00 76.81 814 ASP A C 1
ATOM 6375 O O . ASP A 1 814 ? -51.764 -5.209 8.231 1.00 76.81 814 ASP A O 1
ATOM 6379 N N . VAL A 1 815 ? -53.986 -5.028 8.396 1.00 79.62 815 VAL A N 1
ATOM 6380 C CA . VAL A 1 815 ? -54.019 -4.440 9.736 1.00 79.62 815 VAL A CA 1
ATOM 6381 C C . VAL A 1 815 ? -53.276 -5.319 10.751 1.00 79.62 815 VAL A C 1
ATOM 6383 O O . VAL A 1 815 ? -52.720 -4.786 11.707 1.00 79.62 815 VAL A O 1
ATOM 6386 N N . GLN A 1 816 ? -53.230 -6.640 10.541 1.00 81.06 816 GLN A N 1
ATOM 6387 C CA . GLN A 1 816 ? -52.531 -7.591 11.417 1.00 81.06 816 GLN A CA 1
ATOM 6388 C C . GLN A 1 816 ? -50.998 -7.490 11.368 1.00 81.06 816 GLN A C 1
ATOM 6390 O O . GLN A 1 816 ? -50.330 -7.904 12.319 1.00 81.06 816 GLN A O 1
ATOM 6395 N N . GLU A 1 817 ? -50.422 -6.936 10.297 1.00 83.94 817 GLU A N 1
ATOM 6396 C CA . GLU A 1 817 ? -48.968 -6.751 10.208 1.00 83.94 817 GLU A CA 1
ATOM 6397 C C . GLU A 1 817 ? -48.477 -5.588 11.086 1.00 83.94 817 GLU A C 1
ATOM 6399 O O . GLU A 1 817 ? -47.329 -5.590 11.529 1.00 83.94 817 GLU A O 1
ATOM 6404 N N . TRP A 1 818 ? -49.359 -4.640 11.423 1.00 86.12 818 TRP A N 1
ATOM 6405 C CA . TRP A 1 818 ? -49.072 -3.479 12.272 1.00 86.12 818 TRP A CA 1
ATOM 6406 C C . TRP A 1 818 ? -49.067 -3.838 13.765 1.00 86.12 818 TRP A C 1
ATOM 6408 O O . TRP A 1 818 ? -49.989 -3.508 14.519 1.00 86.12 818 TRP A O 1
ATOM 6418 N N . LYS A 1 819 ? -48.016 -4.531 14.206 1.00 87.06 819 LYS A N 1
ATOM 6419 C CA . LYS A 1 819 ? -47.861 -4.983 15.596 1.00 87.06 819 LYS A CA 1
ATOM 6420 C C . LYS A 1 819 ? -47.379 -3.867 16.533 1.00 87.06 819 LYS A C 1
ATOM 6422 O O . LYS A 1 819 ? -46.762 -2.891 16.112 1.00 87.06 819 LYS A O 1
ATOM 6427 N N . GLN A 1 820 ? -47.679 -4.009 17.827 1.00 88.69 820 GLN A N 1
ATOM 6428 C CA . GLN A 1 820 ? -47.357 -3.001 18.852 1.00 88.69 820 GLN A CA 1
ATOM 6429 C C . GLN A 1 820 ? -45.855 -2.899 19.168 1.00 88.69 820 GLN A C 1
ATOM 6431 O O . GLN A 1 820 ? -45.422 -1.862 19.666 1.00 88.69 820 GLN A O 1
ATOM 6436 N N . ASP A 1 821 ? -45.096 -3.961 18.885 1.00 87.56 821 ASP A N 1
ATOM 6437 C CA . ASP A 1 821 ? -43.657 -4.132 19.127 1.00 87.56 821 ASP A CA 1
ATOM 6438 C C . ASP A 1 821 ? -42.775 -3.706 17.938 1.00 87.56 821 ASP A C 1
ATOM 6440 O O . ASP A 1 821 ? -41.561 -3.851 18.011 1.00 87.56 821 ASP A O 1
ATOM 6444 N N . LEU A 1 822 ? -43.357 -3.192 16.846 1.00 91.38 822 LEU A N 1
ATOM 6445 C CA . LEU A 1 822 ? -42.596 -2.710 15.689 1.00 91.38 822 LEU A CA 1
ATOM 6446 C C . LEU A 1 822 ? -41.777 -1.464 16.034 1.00 91.38 822 LEU A C 1
ATOM 6448 O O . LEU A 1 822 ? -42.339 -0.480 16.515 1.00 91.38 822 LEU A O 1
ATOM 6452 N N . GLU A 1 823 ? -40.486 -1.484 15.698 1.00 91.69 823 GLU A N 1
ATOM 6453 C CA . GLU A 1 823 ? -39.563 -0.366 15.929 1.00 91.69 823 GLU A CA 1
ATOM 6454 C C . GLU A 1 823 ? -39.200 0.385 14.644 1.00 91.69 823 GLU A C 1
ATOM 6456 O O . GLU A 1 823 ? -39.174 1.617 14.646 1.00 91.69 823 GLU A O 1
ATOM 6461 N N . GLN A 1 824 ? -38.943 -0.320 13.540 1.00 92.31 824 GLN A N 1
ATOM 6462 C CA . GLN A 1 824 ? -38.604 0.297 12.254 1.00 92.31 824 GLN A CA 1
ATOM 6463 C C . GLN A 1 824 ? -39.391 -0.352 11.119 1.00 92.31 824 GLN A C 1
ATOM 6465 O O . GLN A 1 824 ? -39.532 -1.574 11.059 1.00 92.31 824 GLN A O 1
ATOM 6470 N N . VAL A 1 825 ? -39.932 0.476 10.228 1.00 92.75 825 VAL A N 1
ATOM 6471 C CA . VAL A 1 825 ? -40.783 0.046 9.118 1.00 92.75 825 VAL A CA 1
ATOM 6472 C C . VAL A 1 825 ? -40.315 0.719 7.834 1.00 92.75 825 VAL A C 1
ATOM 6474 O O . VAL A 1 825 ? -40.135 1.935 7.811 1.00 92.75 825 VAL A O 1
ATOM 6477 N N . SER A 1 826 ? -40.146 -0.054 6.761 1.00 92.81 826 SER A N 1
ATOM 6478 C CA . SER A 1 826 ? -39.748 0.468 5.451 1.00 92.81 826 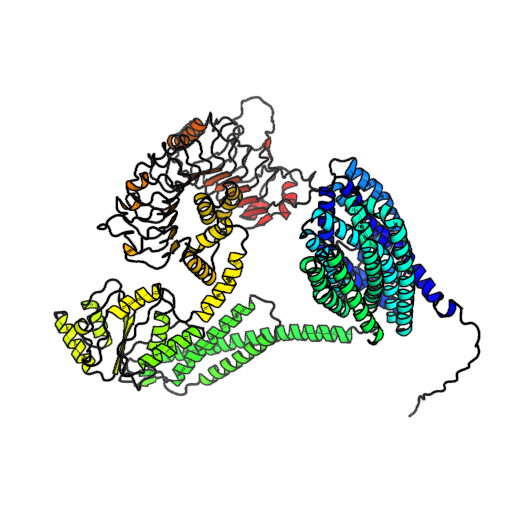SER A CA 1
ATOM 6479 C C . SER A 1 826 ? -40.584 -0.129 4.325 1.00 92.81 826 SER A C 1
ATOM 6481 O O . SER A 1 826 ? -40.677 -1.349 4.174 1.00 92.81 826 SER A O 1
ATOM 6483 N N . PHE A 1 827 ? -41.175 0.749 3.520 1.00 89.75 827 PHE A N 1
ATOM 6484 C CA . PHE A 1 827 ? -41.975 0.445 2.335 1.00 89.75 827 PHE A CA 1
ATOM 6485 C C . PHE A 1 827 ? -41.397 1.067 1.067 1.00 89.75 827 PHE A C 1
ATOM 6487 O O . PHE A 1 827 ? -42.089 1.081 0.058 1.00 89.75 827 PHE A O 1
ATOM 6494 N N . MET A 1 828 ? -40.167 1.579 1.103 1.00 88.25 828 MET A N 1
ATOM 6495 C CA . MET A 1 828 ? -39.595 2.379 0.017 1.00 88.25 828 MET A CA 1
ATOM 6496 C C . MET A 1 828 ? -39.655 1.687 -1.357 1.00 88.25 828 MET A C 1
ATOM 6498 O O . MET A 1 828 ? -39.619 0.458 -1.439 1.00 88.25 828 MET A O 1
ATOM 6502 N N . LYS A 1 829 ? -39.688 2.470 -2.441 1.00 86.00 829 LYS A N 1
ATOM 6503 C CA . LYS A 1 829 ? -39.651 1.994 -3.840 1.00 86.00 829 LYS A CA 1
ATOM 6504 C C . LYS A 1 829 ? -40.786 1.020 -4.217 1.00 86.00 829 LYS A C 1
ATOM 6506 O O . LYS A 1 829 ? -40.603 0.130 -5.044 1.00 86.00 829 LYS A O 1
ATOM 6511 N N . ASN A 1 830 ? -41.977 1.180 -3.634 1.00 87.19 830 ASN A N 1
ATOM 6512 C CA . ASN A 1 830 ? -43.194 0.441 -4.006 1.00 87.19 830 ASN A CA 1
ATOM 6513 C C . ASN A 1 830 ? -44.144 1.313 -4.841 1.00 87.19 830 ASN A C 1
ATOM 6515 O O . ASN A 1 830 ? -45.239 1.650 -4.399 1.00 87.19 830 ASN A O 1
ATOM 6519 N N . ARG A 1 831 ? -43.718 1.705 -6.045 1.00 85.50 831 ARG A N 1
ATOM 6520 C CA . ARG A 1 831 ? -44.353 2.747 -6.884 1.00 85.50 831 ARG A CA 1
ATOM 6521 C C . ARG A 1 831 ? -45.847 2.563 -7.180 1.00 85.50 831 ARG A C 1
ATOM 6523 O O . ARG A 1 831 ? -46.526 3.526 -7.532 1.00 85.50 831 ARG A O 1
ATOM 6530 N N . GLU A 1 832 ? -46.360 1.342 -7.060 1.00 83.88 832 GLU A N 1
ATOM 6531 C CA . GLU A 1 832 ? -47.741 0.988 -7.397 1.00 83.88 832 GLU A CA 1
ATOM 6532 C C . GLU A 1 832 ? -48.715 1.034 -6.205 1.00 83.88 832 GLU A C 1
ATOM 6534 O O . GLU A 1 832 ? -49.919 0.909 -6.420 1.00 83.88 832 GLU A O 1
ATOM 6539 N N . LEU A 1 833 ? -48.242 1.273 -4.974 1.00 82.69 833 LEU A N 1
ATOM 6540 C CA . LEU A 1 833 ? -49.030 1.087 -3.750 1.00 82.69 833 LEU A CA 1
ATOM 6541 C C . LEU A 1 833 ? -50.246 2.028 -3.647 1.00 82.69 833 LEU A C 1
ATOM 6543 O O . LEU A 1 833 ? -51.293 1.623 -3.153 1.00 82.69 833 LEU A O 1
ATOM 6547 N N . GLN A 1 834 ? -50.130 3.279 -4.117 1.00 80.88 834 GLN A N 1
ATOM 6548 C CA . GLN A 1 834 ? -51.144 4.363 -4.122 1.00 80.88 834 GLN A CA 1
ATOM 6549 C C . GLN A 1 834 ? -51.771 4.772 -2.769 1.00 80.88 834 GLN A C 1
ATOM 6551 O O . GLN A 1 834 ? -52.074 5.956 -2.567 1.00 80.88 834 GLN A O 1
ATOM 6556 N N . VAL A 1 835 ? -51.972 3.840 -1.839 1.00 81.06 835 VAL A N 1
ATOM 6557 C CA . VAL A 1 835 ? -52.599 3.980 -0.528 1.00 81.06 835 VAL A CA 1
ATOM 6558 C C . VAL A 1 835 ? -51.747 3.231 0.494 1.00 81.06 835 VAL A C 1
ATOM 6560 O O . VAL A 1 835 ? -51.569 2.027 0.407 1.00 81.06 835 VAL A O 1
ATOM 6563 N N . MET A 1 836 ? -51.272 3.945 1.512 1.00 76.38 836 MET A N 1
ATOM 6564 C CA . MET A 1 836 ? -50.397 3.384 2.549 1.00 76.38 836 MET A CA 1
ATOM 6565 C C . MET A 1 836 ? -51.121 2.456 3.539 1.00 76.38 836 MET A C 1
ATOM 6567 O O . MET A 1 836 ? -50.528 1.546 4.110 1.00 76.38 836 MET A O 1
ATOM 6571 N N . TYR A 1 837 ? -52.401 2.728 3.796 1.00 82.25 837 TYR A N 1
ATOM 6572 C CA . TYR A 1 837 ? -53.196 2.037 4.805 1.00 82.25 837 TYR A CA 1
ATOM 6573 C C . TYR A 1 837 ? -54.676 2.040 4.412 1.00 82.25 837 TYR A C 1
ATOM 6575 O O . TYR A 1 837 ? -55.153 3.061 3.900 1.00 82.25 837 TYR A O 1
ATOM 6583 N N . PRO A 1 838 ? -55.441 0.966 4.679 1.00 81.31 838 PRO A N 1
ATOM 6584 C CA . PRO A 1 838 ? -56.840 0.898 4.278 1.00 81.31 838 PRO A CA 1
ATOM 6585 C C . PRO A 1 838 ? -57.672 2.046 4.880 1.00 81.31 838 PRO A C 1
ATOM 6587 O O . PRO A 1 838 ? -57.891 2.116 6.089 1.00 81.31 838 PRO A O 1
ATOM 6590 N N . LEU A 1 839 ? -58.201 2.933 4.027 1.00 72.56 839 LEU A N 1
ATOM 6591 C CA . LEU A 1 839 ? -58.874 4.187 4.424 1.00 72.56 839 LEU A CA 1
ATOM 6592 C C . LEU A 1 839 ? -60.078 4.009 5.374 1.00 72.56 839 LEU A C 1
ATOM 6594 O O . LEU A 1 839 ? -60.467 4.956 6.052 1.00 72.56 839 LEU A O 1
ATOM 6598 N N . LYS A 1 840 ? -60.691 2.817 5.408 1.00 76.56 840 LYS A N 1
ATOM 6599 C CA . LYS A 1 840 ? -61.898 2.502 6.200 1.00 76.56 840 LYS A CA 1
ATOM 6600 C C . LYS A 1 840 ? -61.613 1.738 7.503 1.00 76.56 840 LYS A C 1
ATOM 6602 O O . LYS A 1 840 ? -62.556 1.305 8.164 1.00 76.56 840 LYS A O 1
ATOM 6607 N N . LYS A 1 841 ? -60.346 1.514 7.861 1.00 81.56 841 LYS A N 1
ATOM 6608 C CA . LYS A 1 841 ? -59.947 0.768 9.067 1.00 81.56 841 LYS A CA 1
ATOM 6609 C C . LYS A 1 841 ? -59.519 1.718 10.198 1.00 81.56 841 LYS A C 1
ATOM 6611 O O . LYS A 1 841 ? -59.122 2.851 9.918 1.00 81.56 841 LYS A O 1
ATOM 6616 N N . PRO A 1 842 ? -59.640 1.299 11.475 1.00 84.06 842 PRO A N 1
ATOM 6617 C CA . PRO A 1 842 ? -59.131 2.089 12.596 1.00 84.06 842 PRO A CA 1
ATOM 6618 C C . PRO A 1 842 ? -57.615 2.290 12.459 1.00 84.06 842 PRO A C 1
ATOM 6620 O O . PRO A 1 842 ? -56.957 1.435 11.884 1.00 84.06 842 PRO A O 1
ATOM 6623 N N . PRO A 1 843 ? -57.042 3.389 12.972 1.00 84.88 843 PRO A N 1
ATOM 6624 C CA . PRO A 1 843 ? -55.615 3.654 12.820 1.00 84.88 843 PRO A CA 1
ATOM 6625 C C . PRO A 1 843 ? -54.745 2.585 13.510 1.00 84.88 843 PRO A C 1
ATOM 6627 O O . PRO A 1 843 ? -55.134 2.085 14.572 1.00 84.88 843 PRO A O 1
ATOM 6630 N N . PRO A 1 844 ? -53.567 2.253 12.947 1.00 88.62 844 PRO A N 1
ATOM 6631 C CA . PRO A 1 844 ? -52.659 1.263 13.523 1.00 88.62 844 PRO A CA 1
ATOM 6632 C C . PRO A 1 844 ? -52.141 1.707 14.896 1.00 88.62 844 PRO A C 1
ATOM 6634 O O . PRO A 1 844 ? -51.829 2.879 15.120 1.00 88.62 844 PRO A O 1
ATOM 6637 N N . ARG A 1 845 ? -52.044 0.759 15.834 1.00 88.56 845 ARG A N 1
ATOM 6638 C CA . ARG A 1 845 ? -51.571 1.007 17.201 1.00 88.56 845 ARG A CA 1
ATOM 6639 C C . ARG A 1 845 ? -50.140 0.498 17.354 1.00 88.56 845 ARG A C 1
ATOM 6641 O O . ARG A 1 845 ? -49.936 -0.611 17.826 1.00 88.56 845 ARG A O 1
ATOM 6648 N N . CYS A 1 846 ? -49.168 1.330 16.992 1.00 90.50 846 CYS A N 1
ATOM 6649 C CA . CYS A 1 846 ? -47.740 0.994 17.022 1.00 90.50 846 CYS A CA 1
ATOM 6650 C C . CYS A 1 846 ? -46.972 2.031 17.858 1.00 90.50 846 CYS A C 1
ATOM 6652 O O . CYS A 1 846 ? -46.375 2.942 17.293 1.00 90.50 846 CYS A O 1
ATOM 6654 N N . PRO A 1 847 ? -47.012 1.958 19.202 1.00 89.12 847 PRO A N 1
ATOM 6655 C CA . PRO A 1 847 ? -46.400 2.980 20.053 1.00 89.12 847 PRO A CA 1
ATOM 6656 C C . PRO A 1 847 ? -44.863 2.956 20.044 1.00 89.12 847 PRO A C 1
ATOM 6658 O O . PRO A 1 847 ? -44.267 3.988 20.342 1.00 89.12 847 PRO A O 1
ATOM 6661 N N . MET A 1 848 ? -44.247 1.813 19.712 1.00 89.56 848 MET A N 1
ATOM 6662 C CA . MET A 1 848 ? -42.789 1.610 19.707 1.00 89.56 848 MET A CA 1
ATOM 6663 C C . MET A 1 848 ? -42.111 2.021 18.394 1.00 89.56 848 MET A C 1
ATOM 6665 O O . MET A 1 848 ? -40.885 2.052 18.333 1.00 89.56 848 MET A O 1
ATOM 6669 N N . ILE A 1 849 ? -42.883 2.362 17.355 1.00 92.94 849 ILE A N 1
ATOM 6670 C CA . ILE A 1 849 ? -42.314 2.694 16.048 1.00 92.94 849 ILE A CA 1
ATOM 6671 C C . ILE A 1 849 ? -41.493 3.978 16.155 1.00 92.94 849 ILE A C 1
ATOM 6673 O O . ILE A 1 849 ? -41.993 5.003 16.608 1.00 92.94 849 ILE A O 1
ATOM 6677 N N . THR A 1 850 ? -40.234 3.915 15.739 1.00 92.81 850 THR A N 1
ATOM 6678 C CA . THR A 1 850 ? -39.288 5.038 15.722 1.00 92.81 850 THR A CA 1
ATOM 6679 C C . THR A 1 850 ? -39.009 5.517 14.304 1.00 92.81 850 THR A C 1
ATOM 6681 O O . THR A 1 850 ? -38.819 6.714 14.109 1.00 92.81 850 THR A O 1
ATOM 6684 N N . THR A 1 851 ? -39.042 4.616 13.318 1.00 93.94 851 THR A N 1
ATOM 6685 C CA . THR A 1 851 ? -38.705 4.915 11.918 1.00 93.94 851 THR A CA 1
ATOM 6686 C C . THR A 1 851 ? -39.768 4.378 10.978 1.00 93.94 851 THR A C 1
ATOM 6688 O O . THR A 1 851 ? -40.166 3.217 11.089 1.00 93.94 851 THR A O 1
ATOM 6691 N N . LEU A 1 852 ? -40.211 5.219 10.046 1.00 94.25 852 LEU A N 1
ATOM 6692 C CA . LEU A 1 852 ? -41.173 4.870 9.010 1.00 94.25 852 LEU A CA 1
ATOM 6693 C C . LEU A 1 852 ? -40.729 5.469 7.671 1.00 94.25 852 LEU A C 1
ATOM 6695 O O . LEU A 1 852 ? -40.889 6.670 7.447 1.00 94.25 852 LEU A O 1
ATOM 6699 N N . LEU A 1 853 ? -40.170 4.625 6.801 1.00 93.31 853 LEU A N 1
ATOM 6700 C CA . LEU A 1 853 ? -39.652 5.011 5.487 1.00 93.31 853 LEU A CA 1
ATOM 6701 C C . LEU A 1 853 ? -40.619 4.599 4.382 1.00 93.31 853 LEU A C 1
ATOM 6703 O O . LEU A 1 853 ? -40.941 3.423 4.231 1.00 93.31 853 LEU A O 1
ATOM 6707 N N . VAL A 1 854 ? -41.102 5.564 3.610 1.00 92.12 854 VAL A N 1
ATOM 6708 C CA . VAL A 1 854 ? -42.172 5.358 2.625 1.00 92.12 854 VAL A CA 1
ATOM 6709 C C . VAL A 1 854 ? -41.893 6.148 1.343 1.00 92.12 854 VAL A C 1
ATOM 6711 O O . VAL A 1 854 ? -42.820 6.577 0.659 1.00 92.12 854 VAL A O 1
ATOM 6714 N N . SER A 1 855 ? -40.620 6.366 1.013 1.00 89.19 855 SER A N 1
ATOM 6715 C CA . SER A 1 855 ? -40.226 7.088 -0.201 1.00 89.19 855 SER A CA 1
ATOM 6716 C C . SER A 1 855 ? -40.540 6.304 -1.486 1.00 89.19 855 SER A C 1
ATOM 6718 O O . SER A 1 855 ? -40.524 5.071 -1.483 1.00 89.19 855 SER A O 1
ATOM 6720 N N . ASP A 1 856 ? -40.853 6.999 -2.582 1.00 90.00 856 ASP A N 1
ATOM 6721 C CA . ASP A 1 856 ? -41.078 6.428 -3.927 1.00 90.00 856 ASP A CA 1
ATOM 6722 C C . ASP A 1 856 ? -42.119 5.277 -3.949 1.00 90.00 856 ASP A C 1
ATOM 6724 O O . ASP A 1 856 ? -41.910 4.195 -4.501 1.00 90.00 856 ASP A O 1
ATOM 6728 N N . CYS A 1 857 ? -43.261 5.480 -3.278 1.00 88.25 857 CYS A N 1
ATOM 6729 C CA . CYS A 1 857 ? -44.341 4.485 -3.149 1.00 88.25 857 CYS A CA 1
ATOM 6730 C C . CYS A 1 857 ? -45.597 4.806 -3.983 1.00 88.25 857 CYS A C 1
ATOM 6732 O O . CYS A 1 857 ? -46.614 4.114 -3.908 1.00 88.25 857 CYS A O 1
ATOM 6734 N N . GLY A 1 858 ? -45.598 5.918 -4.720 1.00 86.62 858 GLY A N 1
ATOM 6735 C CA . GLY A 1 858 ? -46.771 6.370 -5.474 1.00 86.62 858 GLY A CA 1
ATOM 6736 C C . GLY A 1 858 ? -47.982 6.763 -4.611 1.00 86.62 858 GLY A C 1
ATOM 6737 O O . GLY A 1 858 ? -49.097 6.859 -5.131 1.00 86.62 858 GLY A O 1
ATOM 6738 N N . ILE A 1 859 ? -47.807 7.011 -3.307 1.00 89.38 859 ILE A N 1
ATOM 6739 C CA . ILE A 1 859 ? -48.902 7.305 -2.371 1.00 89.38 859 ILE A CA 1
ATOM 6740 C C . ILE A 1 859 ? -49.571 8.637 -2.718 1.00 89.38 859 ILE A C 1
ATOM 6742 O O . ILE A 1 859 ? -48.941 9.691 -2.757 1.00 89.38 859 ILE A O 1
ATOM 6746 N N . LYS A 1 860 ? -50.892 8.607 -2.912 1.00 87.50 860 LYS A N 1
ATOM 6747 C CA . LYS A 1 860 ? -51.694 9.796 -3.258 1.00 87.50 860 LYS A CA 1
ATOM 6748 C C . LYS A 1 860 ? -52.307 10.481 -2.033 1.00 87.50 860 LYS A C 1
ATOM 6750 O O . LYS A 1 860 ? -52.535 11.695 -2.043 1.00 87.50 860 LYS A O 1
ATOM 6755 N N . SER A 1 861 ? -52.607 9.718 -0.981 1.00 85.06 861 SER A N 1
ATOM 6756 C CA . SER A 1 861 ? -53.234 10.223 0.249 1.00 85.06 861 SER A CA 1
ATOM 6757 C C . SER A 1 861 ? -52.979 9.318 1.453 1.00 85.06 861 SER A C 1
ATOM 6759 O O . SER A 1 861 ? -52.975 8.097 1.311 1.00 85.06 861 SER A O 1
ATOM 6761 N N . ILE A 1 862 ? -52.873 9.917 2.642 1.00 88.25 862 ILE A N 1
ATOM 6762 C CA . ILE A 1 862 ? -52.711 9.218 3.926 1.00 88.25 862 ILE A CA 1
ATOM 6763 C C . ILE A 1 862 ? -53.975 9.441 4.782 1.00 88.25 862 ILE A C 1
ATOM 6765 O O . ILE A 1 862 ? -54.447 10.581 4.861 1.00 88.25 862 ILE A O 1
ATOM 6769 N N . PRO A 1 863 ? -54.543 8.402 5.434 1.00 87.50 863 PRO A N 1
ATOM 6770 C CA . PRO A 1 863 ? -55.701 8.566 6.310 1.00 87.50 863 PRO A CA 1
ATOM 6771 C C . PRO A 1 863 ? -55.453 9.577 7.443 1.00 87.50 863 PRO A C 1
ATOM 6773 O O . PRO A 1 863 ? -54.414 9.562 8.099 1.00 87.50 863 PRO A O 1
ATOM 6776 N N . GLY A 1 864 ? -56.454 10.412 7.737 1.00 84.06 864 GLY A N 1
ATOM 6777 C CA . GLY A 1 864 ? -56.326 11.540 8.672 1.00 84.06 864 GLY A CA 1
ATOM 6778 C C . GLY A 1 864 ? -55.922 11.187 10.110 1.00 84.06 864 GLY A C 1
ATOM 6779 O O . GLY A 1 864 ? -55.342 12.027 10.791 1.00 84.06 864 GLY A O 1
ATOM 6780 N N . ALA A 1 865 ? -56.226 9.970 10.570 1.00 87.94 865 ALA A N 1
ATOM 6781 C CA . ALA A 1 865 ? -55.927 9.497 11.924 1.00 87.94 865 ALA A CA 1
ATOM 6782 C C . ALA A 1 865 ? -54.748 8.511 11.988 1.00 87.94 865 ALA A C 1
ATOM 6784 O O . ALA A 1 865 ? -54.480 7.977 13.062 1.00 87.94 865 ALA A O 1
ATOM 6785 N N . PHE A 1 866 ? -54.066 8.247 10.869 1.00 89.50 866 PHE A N 1
ATOM 6786 C CA . PHE A 1 866 ? -53.080 7.167 10.745 1.00 89.50 866 PHE A CA 1
ATOM 6787 C C . PHE A 1 866 ? -51.979 7.226 11.819 1.00 89.50 866 PHE A C 1
ATOM 6789 O O . PHE A 1 866 ? -51.691 6.224 12.463 1.00 89.50 866 PHE A O 1
ATOM 6796 N N . PHE A 1 867 ? -51.453 8.420 12.103 1.00 91.94 867 PHE A N 1
ATOM 6797 C CA . PHE A 1 867 ? -50.352 8.614 13.056 1.00 91.94 867 PHE A CA 1
ATOM 6798 C C . PHE A 1 867 ? -50.791 8.751 14.525 1.00 91.94 867 PHE A C 1
ATOM 6800 O O . PHE A 1 867 ? -49.958 8.955 15.405 1.00 91.94 867 PHE A O 1
ATOM 6807 N N . LYS A 1 868 ? -52.094 8.639 14.828 1.00 89.44 868 LYS A N 1
ATOM 6808 C CA . LYS A 1 868 ? -52.658 8.965 16.154 1.00 89.44 868 LYS A CA 1
ATOM 6809 C C . LYS A 1 868 ? -52.057 8.156 17.311 1.00 89.44 868 LYS A C 1
ATOM 6811 O O . LYS A 1 868 ? -52.083 8.629 18.441 1.00 89.44 868 LYS A O 1
ATOM 6816 N N . HIS A 1 869 ? -51.547 6.952 17.050 1.00 89.81 869 HIS A N 1
ATOM 6817 C CA . HIS A 1 869 ? -51.010 6.040 18.067 1.00 89.81 869 HIS A CA 1
ATOM 6818 C C . HIS A 1 869 ? -49.526 5.689 17.862 1.00 89.81 869 HIS A C 1
ATOM 6820 O O . HIS A 1 869 ? -49.065 4.676 18.382 1.00 89.81 869 HIS A O 1
ATOM 6826 N N . MET A 1 870 ? -48.783 6.527 17.132 1.00 92.06 870 MET A N 1
ATOM 6827 C CA . MET A 1 870 ? -47.358 6.344 16.810 1.00 92.06 870 MET A CA 1
ATOM 6828 C C . MET A 1 870 ? -46.473 7.367 17.540 1.00 92.06 870 MET A C 1
ATOM 6830 O O . MET A 1 870 ? -45.609 8.003 16.950 1.00 92.06 870 MET A O 1
ATOM 6834 N N . HIS A 1 871 ? -46.705 7.583 18.837 1.00 87.81 871 HIS A N 1
ATOM 6835 C CA . HIS A 1 871 ? -46.045 8.662 19.592 1.00 87.81 871 HIS A CA 1
ATOM 6836 C C . HIS A 1 871 ? -44.518 8.504 19.736 1.00 87.81 871 HIS A C 1
ATOM 6838 O O . HIS A 1 871 ? -43.845 9.480 20.067 1.00 87.81 871 HIS A O 1
ATOM 6844 N N . GLY A 1 872 ? -43.974 7.304 19.511 1.00 88.50 872 GLY A N 1
ATOM 6845 C CA . GLY A 1 872 ? -42.533 7.034 19.500 1.00 88.50 872 GLY A CA 1
ATOM 6846 C C . GLY A 1 872 ? -41.809 7.460 18.218 1.00 88.50 872 GLY A C 1
ATOM 6847 O O . GLY A 1 872 ? -40.580 7.434 18.204 1.00 88.50 872 GLY A O 1
ATOM 6848 N N . LEU A 1 873 ? -42.541 7.861 17.166 1.00 93.44 873 LEU A N 1
ATOM 6849 C CA . LEU A 1 873 ? -41.963 8.085 15.841 1.00 93.44 873 LEU A CA 1
ATOM 6850 C C . LEU A 1 873 ? -40.980 9.260 15.865 1.00 93.44 873 LEU A C 1
ATOM 6852 O O . LEU A 1 873 ? -41.352 10.375 16.235 1.00 93.44 873 LEU A O 1
ATOM 6856 N N . LYS A 1 874 ? -39.741 8.985 15.454 1.00 92.62 874 LYS A N 1
ATOM 6857 C CA . LYS A 1 874 ? -38.638 9.941 15.309 1.00 92.62 874 LYS A CA 1
ATOM 6858 C C . LYS A 1 874 ? -38.431 10.333 13.848 1.00 92.62 874 LYS A C 1
ATOM 6860 O O . LYS A 1 874 ? -38.260 11.511 13.562 1.00 92.62 874 LYS A O 1
ATOM 6865 N N . ILE A 1 875 ? -38.509 9.371 12.929 1.00 93.12 875 ILE A N 1
ATOM 6866 C CA . ILE A 1 875 ? -38.225 9.573 11.504 1.00 93.12 875 ILE A CA 1
ATOM 6867 C C . ILE A 1 875 ? -39.442 9.194 10.670 1.00 93.12 875 ILE A C 1
ATOM 6869 O O . ILE A 1 875 ? -39.955 8.077 10.779 1.00 93.12 875 ILE A O 1
ATOM 6873 N N . LEU A 1 876 ? -39.877 10.123 9.822 1.00 93.38 876 LEU A N 1
ATOM 6874 C CA . LEU A 1 876 ? -40.925 9.910 8.832 1.00 93.38 876 LEU A CA 1
ATOM 6875 C C . LEU A 1 876 ? -40.447 10.385 7.461 1.00 93.38 876 LEU A C 1
ATOM 6877 O O . LEU A 1 876 ? -40.288 11.587 7.252 1.00 93.38 876 LEU A O 1
ATOM 6881 N N . ASP A 1 877 ? -40.284 9.449 6.532 1.00 91.69 877 ASP A N 1
ATOM 6882 C CA . ASP A 1 877 ? -39.942 9.745 5.144 1.00 91.69 877 ASP A CA 1
ATOM 6883 C C . ASP A 1 877 ? -41.116 9.433 4.212 1.00 91.69 877 ASP A C 1
ATOM 6885 O O . ASP A 1 877 ? -41.588 8.298 4.133 1.00 91.69 877 ASP A O 1
ATOM 6889 N N . LEU A 1 878 ? -41.603 10.466 3.530 1.00 91.06 878 LEU A N 1
ATOM 6890 C CA . LEU A 1 878 ? -42.682 10.421 2.545 1.00 91.06 878 LEU A CA 1
ATOM 6891 C C . LEU A 1 878 ? -42.223 10.957 1.182 1.00 91.06 878 LEU A C 1
ATOM 6893 O O . LEU A 1 878 ? -43.074 11.262 0.343 1.00 91.06 878 LEU A O 1
ATOM 6897 N N . SER A 1 879 ? -40.914 11.093 0.966 1.00 87.81 879 SER A N 1
ATOM 6898 C CA . SER A 1 879 ? -40.327 11.688 -0.236 1.00 87.81 879 SER A CA 1
ATOM 6899 C C . SER A 1 879 ? -40.784 10.982 -1.522 1.00 87.81 879 SER A C 1
ATOM 6901 O O . SER A 1 879 ? -41.257 9.849 -1.501 1.00 87.81 879 SER A O 1
ATOM 6903 N N . GLU A 1 880 ? -40.720 11.677 -2.657 1.00 87.12 880 GLU A N 1
ATOM 6904 C CA . GLU A 1 880 ? -41.053 11.134 -3.986 1.00 87.12 880 GLU A CA 1
ATOM 6905 C C . GLU A 1 880 ? -42.474 10.545 -4.109 1.00 87.12 880 GLU A C 1
ATOM 6907 O O . GLU A 1 880 ? -42.759 9.712 -4.969 1.00 87.12 880 GLU A O 1
ATOM 6912 N N . ASN A 1 881 ? -43.419 10.994 -3.275 1.00 88.25 881 ASN A N 1
ATOM 6913 C CA . ASN A 1 881 ? -44.817 10.587 -3.384 1.00 88.25 881 ASN A CA 1
ATOM 6914 C C . ASN A 1 881 ? -45.709 11.703 -3.952 1.00 88.25 881 ASN A C 1
ATOM 6916 O O . ASN A 1 881 ? -45.591 12.871 -3.571 1.00 88.25 881 ASN A O 1
ATOM 6920 N N . PRO A 1 882 ? -46.709 11.369 -4.792 1.00 87.56 882 PRO A N 1
ATOM 6921 C CA . PRO A 1 882 ? -47.682 12.324 -5.321 1.00 87.56 882 PRO A CA 1
ATOM 6922 C C . PRO A 1 882 ? -48.764 12.723 -4.290 1.00 87.56 882 PRO A C 1
ATOM 6924 O O . PRO A 1 882 ? -49.934 12.904 -4.651 1.00 87.56 882 PRO A O 1
ATOM 6927 N N . ILE A 1 883 ? -48.404 12.878 -3.010 1.00 88.38 883 ILE A N 1
ATOM 6928 C CA . ILE A 1 883 ? -49.331 13.237 -1.930 1.00 88.38 883 ILE A CA 1
ATOM 6929 C C . ILE A 1 883 ? -49.857 14.664 -2.091 1.00 88.38 883 ILE A C 1
ATOM 6931 O O . ILE A 1 883 ? -49.104 15.604 -2.318 1.00 88.38 883 ILE A O 1
ATOM 6935 N N . LYS A 1 884 ? -51.172 14.853 -1.929 1.00 85.19 884 LYS A N 1
ATOM 6936 C CA . LYS A 1 884 ? -51.801 16.189 -2.031 1.00 85.19 884 LYS A CA 1
ATOM 6937 C C . LYS A 1 884 ? -51.845 16.955 -0.712 1.00 85.19 884 LYS A C 1
ATOM 6939 O O . LYS A 1 884 ? -51.844 18.189 -0.702 1.00 85.19 884 LYS A O 1
ATOM 6944 N N . SER A 1 885 ? -51.946 16.235 0.400 1.00 85.50 885 SER A N 1
ATOM 6945 C CA . SER A 1 885 ? -52.092 16.817 1.733 1.00 85.50 885 SER A CA 1
ATOM 6946 C C . SER A 1 885 ? -51.578 15.882 2.816 1.00 85.50 885 SER A C 1
ATOM 6948 O O . SER A 1 885 ? -51.888 14.690 2.788 1.00 85.50 885 SER A O 1
ATOM 6950 N N . LEU A 1 886 ? -50.892 16.446 3.805 1.00 88.00 886 LEU A N 1
ATOM 6951 C CA . LEU A 1 886 ? -50.472 15.736 5.010 1.00 88.00 886 LEU A CA 1
ATOM 6952 C C . LEU A 1 886 ? -51.606 15.695 6.062 1.00 88.00 886 LEU A C 1
ATOM 6954 O O . LEU A 1 886 ? -52.331 16.683 6.221 1.00 88.00 886 LEU A O 1
ATOM 6958 N N . PRO A 1 887 ? -51.790 14.577 6.790 1.00 88.88 887 PRO A N 1
ATOM 6959 C CA . PRO A 1 887 ? -52.847 14.437 7.792 1.00 88.88 887 PRO A CA 1
ATOM 6960 C C . PRO A 1 887 ? -52.540 15.215 9.080 1.00 88.88 887 PRO A C 1
ATOM 6962 O O . PRO A 1 887 ? -51.403 15.263 9.543 1.00 88.88 887 PRO A O 1
ATOM 6965 N N . GLY A 1 888 ? -53.580 15.768 9.717 1.00 84.31 888 GLY A N 1
ATOM 6966 C CA . GLY A 1 888 ? -53.444 16.560 10.949 1.00 84.31 888 GLY A CA 1
ATOM 6967 C C . GLY A 1 888 ? -52.848 15.800 12.140 1.00 84.31 888 GLY A C 1
ATOM 6968 O O . GLY A 1 888 ? -52.242 16.425 13.005 1.00 84.31 888 GLY A O 1
ATOM 6969 N N . SER A 1 889 ? -52.947 14.465 12.162 1.00 89.38 889 SER A N 1
ATOM 6970 C CA . SER A 1 889 ? -52.340 13.628 13.205 1.00 89.38 889 SER A CA 1
ATOM 6971 C C . SER A 1 889 ? -50.807 13.690 13.238 1.00 89.38 889 SER A C 1
ATOM 6973 O O . SER A 1 889 ? -50.221 13.303 14.242 1.00 89.38 889 SER A O 1
ATOM 6975 N N . ILE A 1 890 ? -50.138 14.176 12.179 1.00 89.50 890 ILE A N 1
ATOM 6976 C CA . ILE A 1 890 ? -48.677 14.393 12.195 1.00 89.50 890 ILE A CA 1
ATOM 6977 C C . ILE A 1 890 ? -48.288 15.398 13.282 1.00 89.50 890 ILE A C 1
ATOM 6979 O O . ILE A 1 890 ? -47.273 15.221 13.945 1.00 89.50 890 ILE A O 1
ATOM 6983 N N . SER A 1 891 ? -49.124 16.407 13.538 1.00 85.38 891 SER A N 1
ATOM 6984 C CA . SER A 1 891 ? -48.886 17.404 14.585 1.00 85.38 891 SER A CA 1
ATOM 6985 C C . SER A 1 891 ? -48.879 16.819 16.006 1.00 85.38 891 SER A C 1
ATOM 6987 O O . SER A 1 891 ? -48.480 17.514 16.941 1.00 85.38 891 SER A O 1
ATOM 6989 N N . ASP A 1 892 ? -49.333 15.575 16.191 1.00 84.94 892 ASP A N 1
ATOM 6990 C CA . ASP A 1 892 ? -49.354 14.888 17.486 1.00 84.94 892 ASP A CA 1
ATOM 6991 C C . ASP A 1 892 ? -48.062 14.078 17.756 1.00 84.94 892 ASP A C 1
ATOM 6993 O O . ASP A 1 892 ? -47.872 13.566 18.865 1.00 84.94 892 ASP A O 1
ATOM 6997 N N . LEU A 1 893 ? -47.147 13.991 16.781 1.00 90.50 893 LEU A N 1
ATOM 6998 C CA . LEU A 1 893 ? -45.884 13.243 16.845 1.00 90.50 893 LEU A CA 1
ATOM 6999 C C . LEU A 1 893 ? -44.772 14.025 17.563 1.00 90.50 893 LEU A C 1
ATOM 7001 O O . LEU A 1 893 ? -43.776 14.422 16.971 1.00 90.50 893 LEU A O 1
ATOM 7005 N N . LYS A 1 894 ? -44.923 14.258 18.868 1.00 86.50 894 LYS A N 1
ATOM 7006 C CA . LYS A 1 894 ? -44.021 15.127 19.654 1.00 86.50 894 LYS A CA 1
ATOM 7007 C C . LYS A 1 894 ? -42.539 14.723 19.671 1.00 86.50 894 LYS A C 1
ATOM 7009 O O . LYS A 1 894 ? -41.730 15.563 20.041 1.00 86.50 894 LYS A O 1
ATOM 7014 N N . ASN A 1 895 ? -42.210 13.480 19.317 1.00 88.44 895 ASN A N 1
ATOM 7015 C CA . ASN A 1 895 ? -40.841 12.956 19.286 1.00 88.44 895 ASN A CA 1
ATOM 7016 C C . ASN A 1 895 ? -40.212 12.969 17.883 1.00 88.44 895 ASN A C 1
ATOM 7018 O O . ASN A 1 895 ? -39.079 12.518 17.737 1.00 88.44 895 ASN A O 1
ATOM 7022 N N . LEU A 1 896 ? -40.928 13.470 16.870 1.00 90.94 896 LEU A N 1
ATOM 7023 C CA . LEU A 1 896 ? -40.458 13.482 15.490 1.00 90.94 896 LEU A CA 1
ATOM 7024 C C . LEU A 1 896 ? -39.252 14.421 15.349 1.00 90.94 896 LEU A C 1
ATOM 7026 O O . LEU A 1 896 ? -39.380 15.631 15.542 1.00 90.94 896 LEU A O 1
ATOM 7030 N N . THR A 1 897 ? -38.094 13.851 15.023 1.00 88.44 897 THR A N 1
ATOM 7031 C CA . THR A 1 897 ? -36.814 14.536 14.807 1.00 88.44 897 THR A CA 1
ATOM 7032 C C . THR A 1 897 ? -36.565 14.830 13.330 1.00 88.44 897 THR A C 1
ATOM 7034 O O . THR A 1 897 ? -35.994 15.878 13.028 1.00 88.44 897 THR A O 1
ATOM 7037 N N . ALA A 1 898 ? -37.044 13.977 12.419 1.00 88.25 898 ALA A N 1
ATOM 7038 C CA . ALA A 1 898 ? -36.898 14.144 10.974 1.00 88.25 898 ALA A CA 1
ATOM 7039 C C . ALA A 1 898 ? -38.219 13.908 10.224 1.00 88.25 898 ALA A C 1
ATOM 7041 O O . ALA A 1 898 ? -38.886 12.886 10.412 1.00 88.25 898 ALA A O 1
ATOM 7042 N N . LEU A 1 899 ? -38.578 14.857 9.354 1.00 89.75 899 LEU A N 1
ATOM 7043 C CA . LEU A 1 899 ? -39.707 14.760 8.426 1.00 89.75 899 LEU A CA 1
ATOM 7044 C C . LEU A 1 899 ? -39.223 15.046 7.001 1.00 89.75 899 LEU A C 1
ATOM 7046 O O . LEU A 1 899 ? -38.901 16.191 6.677 1.00 89.75 899 LEU A O 1
ATOM 7050 N N . LEU A 1 900 ? -39.198 14.010 6.161 1.00 87.56 900 LEU A N 1
ATOM 7051 C CA . LEU A 1 900 ? -38.708 14.086 4.787 1.00 87.56 900 LEU A CA 1
ATOM 7052 C C . LEU A 1 900 ? -39.884 14.051 3.788 1.00 87.56 900 LEU A C 1
ATOM 7054 O O . LEU A 1 900 ? -40.702 13.133 3.809 1.00 87.56 900 LEU A O 1
ATOM 7058 N N . LEU A 1 901 ? -40.003 15.085 2.956 1.00 85.06 901 LEU A N 1
ATOM 7059 C CA . LEU A 1 901 ? -41.010 15.328 1.921 1.00 85.06 901 LEU A CA 1
ATOM 7060 C C . LEU A 1 901 ? -40.372 15.745 0.576 1.00 85.06 901 LEU A C 1
ATOM 7062 O O . LEU A 1 901 ? -41.039 16.372 -0.257 1.00 85.06 901 LEU A O 1
ATOM 7066 N N . ALA A 1 902 ? -39.089 15.450 0.347 1.00 78.69 902 ALA A N 1
ATOM 7067 C CA . ALA A 1 902 ? -38.396 15.818 -0.887 1.00 78.69 902 ALA A CA 1
ATOM 7068 C C . ALA A 1 902 ? -39.162 15.304 -2.118 1.00 78.69 902 ALA A C 1
ATOM 7070 O O . ALA A 1 902 ? -39.782 14.243 -2.085 1.00 78.69 902 ALA A O 1
ATOM 7071 N N . TYR A 1 903 ? -39.180 16.084 -3.201 1.00 76.12 903 TYR A N 1
ATOM 7072 C CA . TYR A 1 903 ? -39.853 15.727 -4.459 1.00 76.12 903 TYR A CA 1
ATOM 7073 C C . TYR A 1 903 ? -41.360 15.387 -4.355 1.00 76.12 903 TYR A C 1
ATOM 7075 O O . TYR A 1 903 ? -41.942 14.826 -5.283 1.00 76.12 903 TYR A O 1
ATOM 7083 N N . CYS A 1 904 ? -42.050 15.806 -3.287 1.00 78.44 904 CYS A N 1
ATOM 7084 C CA . CYS A 1 904 ? -43.513 15.720 -3.171 1.00 78.44 904 CYS A CA 1
ATOM 7085 C C . CYS A 1 904 ? -44.228 16.837 -3.958 1.00 78.44 904 CYS A C 1
ATOM 7087 O O . CYS A 1 904 ? -44.924 17.681 -3.391 1.00 78.44 904 CYS A O 1
ATOM 7089 N N . GLN A 1 905 ? -44.083 16.851 -5.285 1.00 71.88 905 GLN A N 1
ATOM 7090 C CA . GLN A 1 905 ? -44.496 17.965 -6.162 1.00 71.88 905 GLN A CA 1
ATOM 7091 C C . GLN A 1 905 ? -45.996 18.335 -6.091 1.00 71.88 905 GLN A C 1
ATOM 7093 O O . GLN A 1 905 ? -46.388 19.449 -6.432 1.00 71.88 905 GLN A O 1
ATOM 7098 N N . ASN A 1 906 ? -46.854 17.413 -5.639 1.00 77.62 906 ASN A N 1
ATOM 7099 C CA . ASN A 1 906 ? -48.304 17.613 -5.543 1.00 77.62 906 ASN A CA 1
ATOM 7100 C C . ASN A 1 906 ? -48.785 18.128 -4.175 1.00 77.62 906 ASN A C 1
ATOM 7102 O O . ASN A 1 906 ? -49.994 18.335 -4.002 1.00 77.62 906 ASN A O 1
ATOM 7106 N N . LEU A 1 907 ? -47.883 18.331 -3.211 1.00 80.38 907 LEU A N 1
ATOM 7107 C CA . LEU A 1 907 ? -48.237 18.666 -1.837 1.00 80.38 907 LEU A CA 1
ATOM 7108 C C . LEU A 1 907 ? -48.715 20.121 -1.720 1.00 80.38 907 LEU A C 1
ATOM 7110 O O . LEU A 1 907 ? -47.940 21.063 -1.835 1.00 80.38 907 LEU A O 1
ATOM 7114 N N . LYS A 1 908 ? -50.015 20.314 -1.457 1.00 74.56 908 LYS A N 1
ATOM 7115 C CA . LYS A 1 908 ? -50.653 21.647 -1.373 1.00 74.56 908 LYS A CA 1
ATOM 7116 C C . LYS A 1 908 ? -51.069 22.056 0.035 1.00 74.56 908 LYS A C 1
ATOM 7118 O O . LYS A 1 908 ? -51.258 23.239 0.295 1.00 74.56 908 LYS A O 1
ATOM 7123 N N . LYS A 1 909 ? -51.298 21.090 0.930 1.00 72.44 909 LYS A N 1
ATOM 7124 C CA . LYS A 1 909 ? -51.780 21.344 2.297 1.00 72.44 909 LYS A CA 1
ATOM 7125 C C . LYS A 1 909 ? -50.903 20.627 3.316 1.00 72.44 909 LYS A C 1
ATOM 7127 O O . LYS A 1 909 ? -50.859 19.398 3.334 1.00 72.44 909 LYS A O 1
ATOM 7132 N N . VAL A 1 910 ? -50.275 21.399 4.195 1.00 76.75 910 VAL A N 1
ATOM 7133 C CA . VAL A 1 910 ? -49.461 20.908 5.313 1.00 76.75 910 VAL A CA 1
ATOM 7134 C C . VAL A 1 910 ? -50.125 21.356 6.625 1.00 76.75 910 VAL A C 1
ATOM 7136 O O . VAL A 1 910 ? -50.531 22.517 6.728 1.00 76.75 910 VAL A O 1
ATOM 7139 N N . PRO A 1 911 ? -50.325 20.460 7.611 1.00 78.56 911 PRO A N 1
ATOM 7140 C CA . PRO A 1 911 ? -50.900 20.817 8.905 1.00 78.56 911 PRO A CA 1
ATOM 7141 C C . PRO A 1 911 ? -49.933 21.692 9.710 1.00 78.56 911 PRO A C 1
ATOM 7143 O O . PRO A 1 911 ? -48.753 21.809 9.394 1.00 78.56 911 PRO A O 1
ATOM 7146 N N . SER A 1 912 ? -50.417 22.305 10.792 1.00 74.81 912 SER A N 1
ATOM 7147 C CA . SER A 1 912 ? -49.541 23.111 11.644 1.00 74.81 912 SER A CA 1
ATOM 7148 C C . SER A 1 912 ? -48.498 22.232 12.337 1.00 74.81 912 SER A C 1
ATOM 7150 O O . SER A 1 912 ? -48.834 21.408 13.189 1.00 74.81 912 SER A O 1
ATOM 7152 N N . LEU A 1 913 ? -47.226 22.430 11.999 1.00 78.44 913 LEU A N 1
ATOM 7153 C CA . LEU A 1 913 ? -46.110 21.686 12.586 1.00 78.44 913 LEU A CA 1
ATOM 7154 C C . LEU A 1 913 ? -45.602 22.308 13.899 1.00 78.44 913 LEU A C 1
ATOM 7156 O O . LEU A 1 913 ? -44.696 21.773 14.521 1.00 78.44 913 LEU A O 1
ATOM 7160 N N . SER A 1 914 ? -46.209 23.397 14.389 1.00 71.69 914 SER A N 1
ATOM 7161 C CA . SER A 1 914 ? -45.711 24.157 15.551 1.00 71.69 914 SER A CA 1
ATOM 7162 C C . SER A 1 914 ? -45.666 23.374 16.870 1.00 71.69 914 SER A C 1
ATOM 7164 O O . SER A 1 914 ? -45.069 23.835 17.836 1.00 71.69 914 SER A O 1
ATOM 7166 N N . LYS A 1 915 ? -46.338 22.219 16.949 1.00 76.00 915 LYS A N 1
ATOM 7167 C CA . LYS A 1 915 ? -46.297 21.321 18.114 1.00 76.00 915 LYS A CA 1
ATOM 7168 C C . LYS A 1 915 ? -45.059 20.409 18.125 1.00 76.00 915 LYS A C 1
ATOM 7170 O O . LYS A 1 915 ? -44.783 19.797 19.155 1.00 76.00 915 LYS A O 1
ATOM 7175 N N . LEU A 1 916 ? -44.327 20.317 17.013 1.00 81.00 916 LEU A N 1
ATOM 7176 C CA . LEU A 1 916 ? -43.150 19.464 16.833 1.00 81.00 916 LEU A CA 1
ATOM 7177 C C . LEU A 1 916 ? -41.882 20.182 17.317 1.00 81.00 916 LEU A C 1
ATOM 7179 O O . LEU A 1 916 ? -41.017 20.566 16.538 1.00 81.00 916 LEU A O 1
ATOM 7183 N N . GLY A 1 917 ? -41.789 20.408 18.629 1.00 73.69 917 GLY A N 1
ATOM 7184 C CA . GLY A 1 917 ? -40.716 21.207 19.235 1.00 73.69 917 GLY A CA 1
ATOM 7185 C C . GLY A 1 917 ? -39.315 20.579 19.209 1.00 73.69 917 GLY A C 1
ATOM 7186 O O . GLY A 1 917 ? -38.362 21.262 19.570 1.00 73.69 917 GLY A O 1
ATOM 7187 N N . VAL A 1 918 ? -39.179 19.311 18.807 1.00 82.62 918 VAL A N 1
ATOM 7188 C CA . VAL A 1 918 ? -37.894 18.585 18.707 1.00 82.62 918 VAL A CA 1
ATOM 7189 C C . VAL A 1 918 ? -37.497 18.261 17.263 1.00 82.62 918 VAL A C 1
ATOM 7191 O O . VAL A 1 918 ? -36.517 17.552 17.052 1.00 82.62 918 VAL A O 1
ATOM 7194 N N . LEU A 1 919 ? -38.247 18.767 16.279 1.00 84.81 919 LEU A N 1
ATOM 7195 C CA . LEU A 1 919 ? -37.965 18.551 14.864 1.00 84.81 919 LEU A CA 1
ATOM 7196 C C . LEU A 1 919 ? -36.664 19.267 14.482 1.00 84.81 919 LEU A C 1
ATOM 7198 O O . LEU A 1 919 ? -36.581 20.493 14.579 1.00 84.81 919 LEU A O 1
ATOM 7202 N N . LYS A 1 920 ? -35.666 18.490 14.058 1.00 80.44 920 LYS A N 1
ATOM 7203 C CA . LYS A 1 920 ? -34.326 18.956 13.684 1.00 80.44 920 LYS A CA 1
ATOM 7204 C C . LYS A 1 920 ? -34.138 19.043 12.172 1.00 80.44 920 LYS A C 1
ATOM 7206 O O . LYS A 1 920 ? -33.474 19.970 11.715 1.00 80.44 920 LYS A O 1
ATOM 7211 N N . MET A 1 921 ? -34.736 18.112 11.423 1.00 78.56 921 MET A N 1
ATOM 7212 C CA . MET A 1 921 ? -34.573 17.976 9.972 1.00 78.56 921 MET A CA 1
ATOM 7213 C C . MET A 1 921 ? -35.914 18.066 9.245 1.00 78.56 921 MET A C 1
ATOM 7215 O O . MET A 1 921 ? -36.894 17.417 9.633 1.00 78.56 921 MET A O 1
ATOM 7219 N N . LEU A 1 922 ? -35.947 18.867 8.179 1.00 82.69 922 LEU A N 1
ATOM 7220 C CA . LEU A 1 922 ? -37.144 19.095 7.379 1.00 82.69 922 LEU A CA 1
ATOM 7221 C C . LEU A 1 922 ? -36.790 19.378 5.918 1.00 82.69 922 LEU A C 1
ATOM 7223 O O . LEU A 1 922 ? -36.016 20.300 5.651 1.00 82.69 922 LEU A O 1
ATOM 7227 N N . ASN A 1 923 ? -37.396 18.643 4.979 1.00 77.12 923 ASN A N 1
ATOM 7228 C CA . ASN A 1 923 ? -37.256 18.944 3.553 1.00 77.12 923 ASN A CA 1
ATOM 7229 C C . ASN A 1 923 ? -38.604 19.024 2.794 1.00 77.12 923 ASN A C 1
ATOM 7231 O O . ASN A 1 923 ? -39.601 18.466 3.242 1.00 77.12 923 ASN A O 1
ATOM 7235 N N . GLY A 1 924 ? -38.650 19.786 1.689 1.00 67.69 924 GLY A N 1
ATOM 7236 C CA . GLY A 1 924 ? -39.761 19.834 0.711 1.00 67.69 924 GLY A CA 1
ATOM 7237 C C . GLY A 1 924 ? -41.113 20.437 1.160 1.00 67.69 924 GLY A C 1
ATOM 7238 O O . GLY A 1 924 ? -42.109 19.718 1.242 1.00 67.69 924 GLY A O 1
ATOM 7239 N N . ILE A 1 925 ? -41.217 21.761 1.386 1.00 66.50 925 ILE A N 1
ATOM 7240 C CA . ILE A 1 925 ? -42.458 22.414 1.887 1.00 66.50 925 ILE A CA 1
ATOM 7241 C C . ILE A 1 925 ? -42.870 23.665 1.080 1.00 66.50 925 ILE A C 1
ATOM 7243 O O . ILE A 1 925 ? -42.006 24.473 0.756 1.00 66.50 925 ILE A O 1
ATOM 7247 N N . PRO A 1 926 ? -44.185 23.908 0.856 1.00 56.41 926 PRO A N 1
ATOM 7248 C CA . PRO A 1 926 ? -44.717 25.179 0.344 1.00 56.41 926 PRO A CA 1
ATOM 7249 C C . PRO A 1 926 ? -44.763 26.342 1.371 1.00 56.41 926 PRO A C 1
ATOM 7251 O O . PRO A 1 926 ? -45.025 26.158 2.558 1.00 56.41 926 PRO A O 1
ATOM 7254 N N . ASN A 1 927 ? -44.584 27.572 0.880 1.00 51.44 927 ASN A N 1
ATOM 7255 C CA . ASN A 1 927 ? -44.442 28.823 1.650 1.00 51.44 927 ASN A CA 1
ATOM 7256 C C . ASN A 1 927 ? -45.501 29.099 2.741 1.00 51.44 927 ASN A C 1
ATOM 7258 O O . ASN A 1 927 ? -46.698 28.905 2.522 1.00 51.44 927 ASN A O 1
ATOM 7262 N N . GLY A 1 928 ? -45.069 29.669 3.882 1.00 55.75 928 GLY A N 1
ATOM 7263 C CA . GLY A 1 928 ? -45.947 30.291 4.889 1.00 55.75 928 GLY A CA 1
ATOM 7264 C C . GLY A 1 928 ? -46.144 29.542 6.217 1.00 55.75 928 GLY A C 1
ATOM 7265 O O . GLY A 1 928 ? -46.941 29.987 7.044 1.00 55.75 928 GLY A O 1
ATOM 7266 N N . ILE A 1 929 ? -45.457 28.414 6.446 1.00 58.28 929 ILE A N 1
ATOM 7267 C CA . ILE A 1 929 ? -45.630 27.553 7.645 1.00 58.28 929 ILE A CA 1
ATOM 7268 C C . ILE A 1 929 ? -44.349 27.489 8.512 1.00 58.28 929 ILE A C 1
ATOM 7270 O O . ILE A 1 929 ? -44.384 27.016 9.650 1.00 58.28 929 ILE A O 1
ATOM 7274 N N . LEU A 1 930 ? -43.230 28.019 8.007 1.00 63.69 930 LEU A N 1
ATOM 7275 C CA . LEU A 1 930 ? -41.875 27.809 8.527 1.00 63.69 930 LEU A CA 1
ATOM 7276 C C . LEU A 1 930 ? -41.573 28.559 9.839 1.00 63.69 930 LEU A C 1
ATOM 7278 O O . LEU A 1 930 ? -40.978 27.984 10.748 1.00 63.69 930 LEU A O 1
ATOM 7282 N N . SER A 1 931 ? -42.068 29.788 10.010 1.00 59.12 931 SER A N 1
ATOM 7283 C CA . SER A 1 931 ? -41.651 30.722 11.079 1.00 59.12 931 SER A CA 1
ATOM 7284 C C . SER A 1 931 ? -41.923 30.293 12.537 1.00 59.12 931 SER A C 1
ATOM 7286 O O . SER A 1 931 ? -41.579 31.022 13.467 1.00 59.12 931 SER A O 1
ATOM 7288 N N . LYS A 1 932 ? -42.532 29.122 12.777 1.00 59.84 932 LYS A N 1
ATOM 7289 C CA . LYS A 1 932 ? -42.880 28.608 14.118 1.00 59.84 932 LYS A CA 1
ATOM 7290 C C . LYS A 1 932 ? -42.043 27.409 14.588 1.00 59.84 932 LYS A C 1
ATOM 7292 O O . LYS A 1 932 ? -42.262 26.949 15.707 1.00 59.84 932 LYS A O 1
ATOM 7297 N N . LEU A 1 933 ? -41.107 26.896 13.783 1.00 68.00 933 LEU A N 1
ATOM 7298 C CA . LEU A 1 933 ? -40.281 25.722 14.123 1.00 68.00 933 LEU A CA 1
ATOM 7299 C C . LEU A 1 933 ? -38.908 26.142 14.678 1.00 68.00 933 LEU A C 1
ATOM 7301 O O . LEU A 1 933 ? -37.883 25.986 14.028 1.00 68.00 933 LEU A O 1
ATOM 7305 N N . SER A 1 934 ? -38.863 26.687 15.896 1.00 66.31 934 SER A N 1
ATOM 7306 C CA . SER A 1 934 ? -37.655 27.331 16.451 1.00 66.31 934 SER A CA 1
ATOM 7307 C C . SER A 1 934 ? -36.461 26.407 16.751 1.00 66.31 934 SER A C 1
ATOM 7309 O O . SER A 1 934 ? -35.396 26.912 17.104 1.00 66.31 934 SER A O 1
ATOM 7311 N N . CYS A 1 935 ? -36.635 25.085 16.672 1.00 68.25 935 CYS A N 1
ATOM 7312 C CA . CYS A 1 935 ? -35.593 24.089 16.956 1.00 68.25 935 CYS A CA 1
ATOM 7313 C C . CYS A 1 935 ? -34.974 23.455 15.702 1.00 68.25 935 CYS A C 1
ATOM 7315 O O . CYS A 1 935 ? -34.136 22.571 15.847 1.00 68.25 935 CYS A O 1
ATOM 7317 N N . LEU A 1 936 ? -35.381 23.897 14.509 1.00 74.31 936 LEU A N 1
ATOM 7318 C CA . LEU A 1 936 ? -34.901 23.347 13.247 1.00 74.31 936 LEU A CA 1
ATOM 7319 C C . LEU A 1 936 ? -33.409 23.659 13.043 1.00 74.31 936 LEU A C 1
ATOM 7321 O O . LEU A 1 936 ? -33.011 24.816 13.185 1.00 74.31 936 LEU A O 1
ATOM 7325 N N . GLN A 1 937 ? -32.623 22.629 12.716 1.00 74.06 937 GLN A N 1
ATOM 7326 C CA . GLN A 1 937 ? -31.175 22.711 12.476 1.00 74.06 937 GLN A CA 1
ATOM 7327 C C . GLN A 1 937 ? -30.832 22.556 10.990 1.00 74.06 937 GLN A C 1
ATOM 7329 O O . GLN A 1 937 ? -29.987 23.293 10.492 1.00 74.06 937 GLN A O 1
ATOM 7334 N N . HIS A 1 938 ? -31.529 21.675 10.266 1.00 72.19 938 HIS A N 1
ATOM 7335 C CA . HIS A 1 938 ? -31.327 21.453 8.832 1.00 72.19 938 HIS A CA 1
ATOM 7336 C C . HIS A 1 938 ? -32.633 21.689 8.073 1.00 72.19 938 HIS A C 1
ATOM 7338 O O . HIS A 1 938 ? -33.644 21.023 8.328 1.00 72.19 938 HIS A O 1
ATOM 7344 N N . LEU A 1 939 ? -32.607 22.633 7.132 1.00 75.81 939 LEU A N 1
ATOM 7345 C CA . LEU A 1 939 ? -33.736 22.947 6.260 1.00 75.81 939 LEU A CA 1
ATOM 7346 C C . LEU A 1 939 ? -33.320 22.823 4.796 1.00 75.81 939 LEU A C 1
ATOM 7348 O O . LEU A 1 939 ? -32.467 23.576 4.336 1.00 75.81 939 LEU A O 1
ATOM 7352 N N . ASN A 1 940 ? -33.982 21.934 4.056 1.00 70.31 940 ASN A N 1
ATOM 7353 C CA . ASN A 1 940 ? -33.820 21.821 2.607 1.00 70.31 940 ASN A CA 1
ATOM 7354 C C . ASN A 1 940 ? -35.166 22.026 1.899 1.00 70.31 940 ASN A C 1
ATOM 7356 O O . ASN A 1 940 ? -36.035 21.157 1.893 1.00 70.31 940 ASN A O 1
ATOM 7360 N N . VAL A 1 941 ? -35.368 23.182 1.279 1.00 68.94 941 VAL A N 1
ATOM 7361 C CA . VAL A 1 941 ? -36.610 23.486 0.547 1.00 68.94 941 VAL A CA 1
ATOM 7362 C C . VAL A 1 941 ? -36.516 23.182 -0.954 1.00 68.94 941 VAL A C 1
ATOM 7364 O O . VAL A 1 941 ? -37.511 23.343 -1.671 1.00 68.94 941 VAL A O 1
ATOM 7367 N N . GLY A 1 942 ? -35.361 22.693 -1.418 1.00 65.00 942 GLY A N 1
ATOM 7368 C CA . GLY A 1 942 ? -35.066 22.413 -2.821 1.00 65.00 942 GLY A CA 1
ATOM 7369 C C . GLY A 1 942 ? -35.322 23.631 -3.711 1.00 65.00 942 GLY A C 1
ATOM 7370 O O . GLY A 1 942 ? -34.987 24.761 -3.367 1.00 65.00 942 GLY A O 1
ATOM 7371 N N . GLU A 1 943 ? -36.009 23.412 -4.832 1.00 58.56 943 GLU A N 1
ATOM 7372 C CA . GLU A 1 943 ? -36.400 24.456 -5.797 1.00 58.56 943 GLU A CA 1
ATOM 7373 C C . GLU A 1 943 ? -37.503 25.409 -5.288 1.00 58.56 943 GLU A C 1
ATOM 7375 O O . GLU A 1 943 ? -37.909 26.341 -5.992 1.00 58.56 943 GLU A O 1
ATOM 7380 N N . THR A 1 944 ? -38.042 25.183 -4.085 1.00 62.97 944 THR A N 1
ATOM 7381 C CA . THR A 1 944 ? -39.159 25.982 -3.570 1.00 62.97 944 THR A CA 1
ATOM 7382 C C . THR A 1 944 ? -38.660 27.330 -3.079 1.00 62.97 944 THR A C 1
ATOM 7384 O O . THR A 1 944 ? -37.790 27.410 -2.213 1.00 62.97 944 THR A O 1
ATOM 7387 N N . SER A 1 945 ? -39.238 28.406 -3.614 1.00 63.94 945 SER A N 1
ATOM 7388 C CA . SER A 1 945 ? -38.766 29.742 -3.289 1.00 63.94 945 SER A CA 1
ATOM 7389 C C . SER A 1 945 ? -39.329 30.271 -1.974 1.00 63.94 945 SER A C 1
ATOM 7391 O O . SER A 1 945 ? -40.540 30.407 -1.853 1.00 63.94 945 SER A O 1
ATOM 7393 N N . VAL A 1 946 ? -38.469 30.627 -1.025 1.00 68.12 946 VAL A N 1
ATOM 7394 C CA . VAL A 1 946 ? -38.812 31.004 0.355 1.00 68.12 946 VAL A CA 1
ATOM 7395 C C . VAL A 1 946 ? -38.635 32.497 0.629 1.00 68.12 946 VAL A C 1
ATOM 7397 O O . VAL A 1 946 ? -37.884 33.202 -0.051 1.00 68.12 946 VAL A O 1
ATOM 7400 N N . ARG A 1 947 ? -39.356 32.997 1.643 1.00 70.25 947 ARG A N 1
ATOM 7401 C CA . ARG A 1 947 ? -39.226 34.383 2.113 1.00 70.25 947 ARG A CA 1
ATOM 7402 C C . ARG A 1 947 ? -38.124 34.513 3.155 1.00 70.25 947 ARG A C 1
ATOM 7404 O O . ARG A 1 947 ? -38.101 33.752 4.120 1.00 70.25 947 ARG A O 1
ATOM 7411 N N . GLY A 1 948 ? -37.268 35.520 3.002 1.00 68.25 948 GLY A N 1
ATOM 7412 C CA . GLY A 1 948 ? -36.128 35.735 3.896 1.00 68.25 948 GLY A CA 1
ATOM 7413 C C . GLY A 1 948 ? -36.504 35.944 5.363 1.00 68.25 948 GLY A C 1
ATOM 7414 O O . GLY A 1 948 ? -35.884 35.375 6.257 1.00 68.25 948 GLY A O 1
ATOM 7415 N N . GLU A 1 949 ? -37.588 36.678 5.615 1.00 68.69 949 GLU A N 1
ATOM 7416 C CA . GLU A 1 949 ? -38.116 36.916 6.965 1.00 68.69 949 GLU A CA 1
ATOM 7417 C C . GLU A 1 949 ? -38.542 35.624 7.686 1.00 68.69 949 GLU A C 1
ATOM 7419 O O . GLU A 1 949 ? -38.403 35.517 8.905 1.00 68.69 949 GLU A O 1
ATOM 7424 N N . GLU A 1 950 ? -39.053 34.626 6.952 1.00 71.81 950 GLU A N 1
ATOM 7425 C CA . GLU A 1 950 ? -39.494 33.356 7.544 1.00 71.81 950 GLU A CA 1
ATOM 7426 C C . GLU A 1 950 ? -38.303 32.526 8.027 1.00 71.81 950 GLU A C 1
ATOM 7428 O O . GLU A 1 950 ? -38.381 31.911 9.092 1.00 71.81 950 GLU A O 1
ATOM 7433 N N . ILE A 1 951 ? -37.195 32.553 7.281 1.00 71.69 951 ILE A N 1
ATOM 7434 C CA . ILE A 1 951 ? -35.979 31.805 7.619 1.00 71.69 951 ILE A CA 1
ATOM 7435 C C . ILE A 1 951 ? -35.212 32.473 8.754 1.00 71.69 951 ILE A C 1
ATOM 7437 O O . ILE A 1 951 ? -34.706 31.789 9.641 1.00 71.69 951 ILE A O 1
ATOM 7441 N N . ALA A 1 952 ? -35.209 33.804 8.810 1.00 67.75 952 ALA A N 1
ATOM 7442 C CA . ALA A 1 952 ? -34.611 34.542 9.920 1.00 67.75 952 ALA A CA 1
ATOM 7443 C C . ALA A 1 952 ? -35.270 34.252 11.287 1.00 67.75 952 ALA A C 1
ATOM 7445 O O . ALA A 1 952 ? -34.693 34.518 12.348 1.00 67.75 952 ALA A O 1
ATOM 7446 N N . GLY A 1 953 ? -36.481 33.683 11.287 1.00 67.69 953 GLY A N 1
ATOM 7447 C CA . GLY A 1 953 ? -37.148 33.188 12.489 1.00 67.69 953 GLY A CA 1
ATOM 7448 C C . GLY A 1 953 ? -36.463 31.973 13.135 1.00 67.69 953 GLY A C 1
ATOM 7449 O O . GLY A 1 953 ? -36.659 31.736 14.332 1.00 67.69 953 GLY A O 1
ATOM 7450 N N . PHE A 1 954 ? -35.643 31.221 12.391 1.00 72.38 954 PHE A N 1
ATOM 7451 C CA . PHE A 1 954 ? -34.951 30.032 12.887 1.00 72.38 954 PHE A CA 1
ATOM 7452 C C . PHE A 1 954 ? -33.675 30.390 13.648 1.00 72.38 954 PHE A C 1
ATOM 7454 O O . PHE A 1 954 ? -32.692 30.843 13.077 1.00 72.38 954 PHE A O 1
ATOM 7461 N N . LYS A 1 955 ? -33.677 30.159 14.965 1.00 69.06 955 LYS A N 1
ATOM 7462 C CA . LYS A 1 955 ? -32.548 30.509 15.848 1.00 69.06 955 LYS A CA 1
ATOM 7463 C C . LYS A 1 955 ? -31.468 29.431 15.964 1.00 69.06 955 LYS A C 1
ATOM 7465 O O . LYS A 1 955 ? -30.427 29.709 16.540 1.00 69.06 955 LYS A O 1
ATOM 7470 N N . LYS A 1 956 ? -31.749 28.206 15.514 1.00 70.62 956 LYS A N 1
ATOM 7471 C CA . LYS A 1 956 ? -30.850 27.046 15.617 1.00 70.62 956 LYS A CA 1
ATOM 7472 C C . LYS A 1 956 ? -30.456 26.474 14.253 1.00 70.62 956 LYS A C 1
ATOM 7474 O O . LYS A 1 956 ? -29.949 25.365 14.207 1.00 70.62 956 LYS A O 1
ATOM 7479 N N . LEU A 1 957 ? -30.733 27.194 13.166 1.00 70.69 957 LEU A N 1
ATOM 7480 C CA . LEU A 1 957 ? -30.481 26.701 11.817 1.00 70.69 957 LEU A CA 1
ATOM 7481 C C . LEU A 1 957 ? -28.972 26.657 11.564 1.00 70.69 957 LEU A C 1
ATOM 7483 O O . LEU A 1 957 ? -28.312 27.690 11.636 1.00 70.69 957 LEU A O 1
ATOM 7487 N N . GLU A 1 958 ? -28.442 25.470 11.293 1.00 69.50 958 GLU A N 1
ATOM 7488 C CA . GLU A 1 958 ? -27.024 25.228 11.011 1.00 69.50 958 GLU A CA 1
ATOM 7489 C C . GLU A 1 958 ? -26.775 25.045 9.510 1.00 69.50 958 GLU A C 1
ATOM 7491 O O . GLU A 1 958 ? -25.747 25.516 9.022 1.00 69.50 958 GLU A O 1
ATOM 7496 N N . PHE A 1 959 ? -27.747 24.460 8.795 1.00 65.81 959 PHE A N 1
ATOM 7497 C CA . PHE A 1 959 ? -27.719 24.208 7.354 1.00 65.81 959 PHE A CA 1
ATOM 7498 C C . PHE A 1 959 ? -29.004 24.700 6.675 1.00 65.81 959 PHE A C 1
ATOM 7500 O O . PHE A 1 959 ? -30.121 24.395 7.118 1.00 65.81 959 PHE A O 1
ATOM 7507 N N . PHE A 1 960 ? -28.847 25.422 5.566 1.00 71.31 960 PHE A N 1
ATOM 7508 C CA . PHE A 1 960 ? -29.953 25.848 4.713 1.00 71.31 960 PHE A CA 1
ATOM 7509 C C . PHE A 1 960 ? -29.654 25.588 3.234 1.00 71.31 960 PHE A C 1
ATOM 7511 O O . PHE A 1 960 ? -28.695 26.138 2.695 1.00 71.31 960 PHE A O 1
ATOM 7518 N N . GLU A 1 961 ? -30.528 24.816 2.583 1.00 66.81 961 GLU A N 1
ATOM 7519 C CA . GLU A 1 961 ? -30.562 24.628 1.131 1.00 66.81 961 GLU A CA 1
ATOM 7520 C C . GLU A 1 961 ? -31.885 25.148 0.553 1.00 66.81 961 GLU A C 1
ATOM 7522 O O . GLU A 1 961 ? -32.963 24.679 0.936 1.00 66.81 961 GLU A O 1
ATOM 7527 N N . GLY A 1 962 ? -31.828 26.125 -0.357 1.00 66.44 962 GLY A N 1
ATOM 7528 C CA . GLY A 1 962 ? -33.041 26.667 -0.969 1.00 66.44 962 GLY A CA 1
ATOM 7529 C C . GLY A 1 962 ? -32.874 27.893 -1.862 1.00 66.44 962 GLY A C 1
ATOM 7530 O O . GLY A 1 962 ? -31.791 28.462 -1.988 1.00 66.44 962 GLY A O 1
ATOM 7531 N N . ARG A 1 963 ? -34.003 28.326 -2.437 1.00 64.94 963 ARG A N 1
ATOM 7532 C CA . ARG A 1 963 ? -34.110 29.443 -3.388 1.00 64.94 963 ARG A CA 1
ATOM 7533 C C . ARG A 1 963 ? -34.792 30.668 -2.776 1.00 64.94 963 ARG A C 1
ATOM 7535 O O . ARG A 1 963 ? -35.871 30.553 -2.204 1.00 64.94 963 ARG A O 1
ATOM 7542 N N . PHE A 1 964 ? -34.259 31.872 -2.980 1.00 64.75 964 PHE A N 1
ATOM 7543 C CA . PHE A 1 964 ? -34.973 33.122 -2.661 1.00 64.75 964 PHE A CA 1
ATOM 7544 C C . PHE A 1 964 ? -35.759 33.644 -3.872 1.00 64.75 964 PHE A C 1
ATOM 7546 O O . PHE A 1 964 ? -35.400 33.372 -5.018 1.00 64.75 964 PHE A O 1
ATOM 7553 N N . ASN A 1 965 ? -36.868 34.349 -3.621 1.00 57.41 965 ASN A N 1
ATOM 7554 C CA . ASN A 1 965 ? -37.751 34.840 -4.693 1.00 57.41 965 ASN A CA 1
ATOM 7555 C C . ASN A 1 965 ? -37.092 35.968 -5.503 1.00 57.41 965 ASN A C 1
ATOM 7557 O O . ASN A 1 965 ? -37.277 36.053 -6.712 1.00 57.41 965 ASN A O 1
ATOM 7561 N N . ASP A 1 966 ? -36.329 36.823 -4.824 1.00 54.97 966 ASP A N 1
ATOM 7562 C CA . ASP A 1 966 ? -35.643 37.989 -5.372 1.00 54.97 966 ASP A CA 1
ATOM 7563 C C . ASP A 1 966 ? -34.478 38.408 -4.449 1.00 54.97 966 ASP A C 1
ATOM 7565 O O . ASP A 1 966 ? -34.335 37.912 -3.324 1.00 54.97 966 ASP A O 1
ATOM 7569 N N . VAL A 1 967 ? -33.643 39.348 -4.915 1.00 52.78 967 VAL A N 1
ATOM 7570 C CA . VAL A 1 967 ? -32.541 39.929 -4.118 1.00 52.78 967 VAL A CA 1
ATOM 7571 C C . VAL A 1 967 ? -33.068 40.606 -2.853 1.00 52.78 967 VAL A C 1
ATOM 7573 O O . VAL A 1 967 ? -32.396 40.599 -1.826 1.00 52.78 967 VAL A O 1
ATOM 7576 N N . SER A 1 968 ? -34.277 41.175 -2.897 1.00 56.19 968 SER A N 1
ATOM 7577 C CA . SER A 1 968 ? -34.887 41.829 -1.737 1.00 56.19 968 SER A CA 1
ATOM 7578 C C . SER A 1 968 ? -35.112 40.835 -0.594 1.00 56.19 968 SER A C 1
ATOM 7580 O O . SER A 1 968 ? -34.797 41.142 0.550 1.00 56.19 968 SER A O 1
ATOM 7582 N N . ASN A 1 969 ? -35.553 39.611 -0.890 1.00 60.34 969 ASN A N 1
ATOM 7583 C CA . ASN A 1 969 ? -35.743 38.537 0.080 1.00 60.34 969 ASN A CA 1
ATOM 7584 C C . ASN A 1 969 ? -34.430 38.029 0.665 1.00 60.34 969 ASN A C 1
ATOM 7586 O O . ASN A 1 969 ? -34.360 37.821 1.876 1.00 60.34 969 ASN A O 1
ATOM 7590 N N . LEU A 1 970 ? -33.396 37.876 -0.162 1.00 62.28 970 LEU A N 1
ATOM 7591 C CA . LEU A 1 970 ? -32.056 37.554 0.326 1.00 62.28 970 LEU A CA 1
ATOM 7592 C C . LEU A 1 970 ? -31.527 38.679 1.233 1.00 62.28 970 LEU A C 1
ATOM 7594 O O . LEU A 1 970 ? -31.058 38.411 2.334 1.00 62.28 970 LEU A O 1
ATOM 7598 N N . ASN A 1 971 ? -31.693 39.943 0.838 1.00 57.12 971 ASN A N 1
ATOM 7599 C CA . ASN A 1 971 ? -31.308 41.097 1.652 1.00 57.12 971 ASN A CA 1
ATOM 7600 C C . ASN A 1 971 ? -32.103 41.183 2.958 1.00 57.12 971 ASN A C 1
ATOM 7602 O O . ASN A 1 971 ? -31.520 41.474 3.995 1.00 57.12 971 ASN A O 1
ATOM 7606 N N . MET A 1 972 ? -33.410 40.911 2.946 1.00 65.62 972 MET A N 1
ATOM 7607 C CA . MET A 1 972 ? -34.237 40.865 4.157 1.00 65.62 972 MET A CA 1
ATOM 7608 C C . MET A 1 972 ? -33.781 39.758 5.108 1.00 65.62 972 MET A C 1
ATOM 7610 O O . MET A 1 972 ? -33.699 39.991 6.312 1.00 65.62 972 MET A O 1
ATOM 7614 N N . TYR A 1 973 ? -33.442 38.578 4.579 1.00 66.06 973 TYR A N 1
ATOM 7615 C CA . TYR A 1 973 ? -32.876 37.486 5.371 1.00 66.06 973 TYR A CA 1
ATOM 7616 C C . TYR A 1 973 ? -31.567 37.906 6.046 1.00 66.06 973 TYR A C 1
ATOM 7618 O O . TYR A 1 973 ? -31.429 37.814 7.264 1.00 66.06 973 TYR A O 1
ATOM 7626 N N . VAL A 1 974 ? -30.639 38.441 5.255 1.00 59.88 974 VAL A N 1
ATOM 7627 C CA . VAL A 1 974 ? -29.334 38.916 5.716 1.00 59.88 974 VAL A CA 1
ATOM 7628 C C . VAL A 1 974 ? -29.470 40.057 6.728 1.00 59.88 974 VAL A C 1
ATOM 7630 O O . VAL A 1 974 ? -28.810 40.049 7.762 1.00 59.88 974 VAL A O 1
ATOM 7633 N N . HIS A 1 975 ? -30.352 41.028 6.487 1.00 60.19 975 HIS A N 1
ATOM 7634 C CA . HIS A 1 975 ? -30.612 42.112 7.435 1.00 60.19 975 HIS A CA 1
ATOM 7635 C C . HIS A 1 975 ? -31.207 41.603 8.748 1.00 60.19 975 HIS A C 1
ATOM 7637 O O . HIS A 1 975 ? -30.889 42.133 9.809 1.00 60.19 975 HIS A O 1
ATOM 7643 N N . ALA A 1 976 ? -32.033 40.560 8.715 1.00 62.91 976 ALA A N 1
ATOM 7644 C CA . ALA A 1 976 ? -32.579 39.967 9.928 1.00 62.91 976 ALA A CA 1
ATOM 7645 C C . ALA A 1 976 ? -31.533 39.170 10.743 1.00 62.91 976 ALA A C 1
ATOM 7647 O O . ALA A 1 976 ? -31.757 38.902 11.926 1.00 62.91 976 ALA A O 1
ATOM 7648 N N . LEU A 1 977 ? -30.373 38.854 10.153 1.00 60.38 977 LEU A N 1
ATOM 7649 C CA . LEU A 1 977 ? -29.211 38.271 10.834 1.00 60.38 977 LEU A CA 1
ATOM 7650 C C . LEU A 1 977 ? -28.297 39.320 11.498 1.00 60.38 977 LEU A C 1
ATOM 7652 O O . LEU A 1 977 ? -27.334 38.943 12.157 1.00 60.38 977 LEU A O 1
ATOM 7656 N N . HIS A 1 978 ? -28.588 40.624 11.378 1.00 55.12 978 HIS A N 1
ATOM 7657 C CA . HIS A 1 978 ? -27.695 41.715 11.810 1.00 55.12 978 HIS A CA 1
ATOM 7658 C C . HIS A 1 978 ? -27.325 41.690 13.319 1.00 55.12 978 HIS A C 1
ATOM 7660 O O . HIS A 1 978 ? -26.320 42.286 13.695 1.00 55.12 978 HIS A O 1
ATOM 7666 N N . ASP A 1 979 ? -28.026 40.928 14.168 1.00 51.28 979 ASP A N 1
ATOM 7667 C CA . ASP A 1 979 ? -27.731 40.792 15.609 1.00 51.28 979 ASP A CA 1
ATOM 7668 C C . ASP A 1 979 ? -27.613 39.327 16.100 1.00 51.28 979 ASP A C 1
ATOM 7670 O O . ASP A 1 979 ? -27.781 39.053 17.293 1.00 51.28 979 ASP A O 1
ATOM 7674 N N . ARG A 1 980 ? -27.399 38.345 15.207 1.00 57.84 980 ARG A N 1
ATOM 7675 C CA . ARG A 1 980 ? -27.341 36.910 15.567 1.00 57.84 980 ARG A CA 1
ATOM 7676 C C . ARG A 1 980 ? -26.285 36.148 14.766 1.00 57.84 980 ARG A C 1
ATOM 7678 O O . ARG A 1 980 ? -26.007 36.488 13.624 1.00 57.84 980 ARG A O 1
ATOM 7685 N N . GLU A 1 981 ? -25.753 35.074 15.348 1.00 56.22 981 GLU A N 1
ATOM 7686 C CA . GLU A 1 981 ? -24.976 34.076 14.601 1.00 56.22 981 GLU A CA 1
ATOM 7687 C C . GLU A 1 981 ? -25.907 33.371 13.594 1.00 56.22 981 GLU A C 1
ATOM 7689 O O . GLU A 1 981 ? -26.931 32.806 13.985 1.00 56.22 981 GLU A O 1
ATOM 7694 N N . GLY A 1 982 ? -25.598 33.470 12.297 1.00 57.84 982 GLY A N 1
ATOM 7695 C CA . GLY A 1 982 ? -26.321 32.772 11.226 1.00 57.84 982 GLY A CA 1
ATOM 7696 C C . GLY A 1 982 ? -25.811 31.337 11.001 1.00 57.84 982 GLY A C 1
ATOM 7697 O O . GLY A 1 982 ? -24.808 30.955 11.613 1.00 57.84 982 GLY A O 1
ATOM 7698 N N . PRO A 1 983 ? -26.468 30.548 10.126 1.00 58.22 983 PRO A N 1
ATOM 7699 C CA . PRO A 1 983 ? -26.034 29.208 9.724 1.00 58.22 983 PRO A CA 1
ATOM 7700 C C . PRO A 1 983 ? -24.537 29.073 9.444 1.00 58.22 983 PRO A C 1
ATOM 7702 O O . PRO A 1 983 ? -23.898 29.992 8.928 1.00 58.22 983 PRO A O 1
ATOM 7705 N N . ARG A 1 984 ? -23.987 27.899 9.776 1.00 55.56 984 ARG A N 1
ATOM 7706 C CA . ARG A 1 984 ? -22.584 27.555 9.496 1.00 55.56 984 ARG A CA 1
ATOM 7707 C C . ARG A 1 984 ? -22.369 27.287 8.007 1.00 55.56 984 ARG A C 1
ATOM 7709 O O . ARG A 1 984 ? -21.285 27.555 7.490 1.00 55.56 984 ARG A O 1
ATOM 7716 N N . GLU A 1 985 ? -23.399 26.796 7.323 1.00 52.69 985 GLU A N 1
ATOM 7717 C CA . GLU A 1 985 ? -23.358 26.418 5.911 1.00 52.69 985 GLU A CA 1
ATOM 7718 C C . GLU A 1 985 ? -24.575 26.979 5.160 1.00 52.69 985 GLU A C 1
ATOM 7720 O O . GLU A 1 985 ? -25.721 26.818 5.595 1.00 52.69 985 GLU A O 1
ATOM 7725 N N . TYR A 1 986 ? -24.322 27.644 4.024 1.00 58.66 986 TYR A N 1
ATOM 7726 C CA . TYR A 1 986 ? -25.356 28.103 3.095 1.00 58.66 986 TYR A CA 1
ATOM 7727 C C . TYR A 1 986 ? -25.186 27.412 1.743 1.00 58.66 986 TYR A C 1
ATOM 7729 O O . TYR A 1 986 ? -24.220 27.648 1.018 1.00 58.66 986 TYR A O 1
ATOM 7737 N N . LEU A 1 987 ? -26.180 26.628 1.345 1.00 46.34 987 LEU A N 1
ATOM 7738 C CA . LEU A 1 987 ? -26.275 26.066 0.005 1.00 46.34 987 LEU A CA 1
ATOM 7739 C C . LEU A 1 987 ? -27.391 26.805 -0.754 1.00 46.34 987 LEU A C 1
ATOM 7741 O O . LEU A 1 987 ? -28.565 26.455 -0.681 1.00 46.34 987 LEU A O 1
ATOM 7745 N N . ILE A 1 988 ? -27.053 27.881 -1.468 1.00 52.44 988 ILE A N 1
ATOM 7746 C CA . ILE A 1 988 ? -28.044 28.663 -2.224 1.00 52.44 988 ILE A CA 1
ATOM 7747 C C . ILE A 1 988 ? -28.171 28.066 -3.629 1.00 52.44 988 ILE A C 1
ATOM 7749 O O . ILE A 1 988 ? -27.482 28.451 -4.572 1.00 52.44 988 ILE A O 1
ATOM 7753 N N . VAL A 1 989 ? -29.073 27.099 -3.777 1.00 42.78 989 VAL A N 1
ATOM 7754 C CA . VAL A 1 989 ? -29.348 26.444 -5.061 1.00 42.78 989 VAL A CA 1
ATOM 7755 C C . VAL A 1 989 ? -30.408 27.258 -5.802 1.00 42.78 989 VAL A C 1
ATOM 7757 O O . VAL A 1 989 ? -31.559 27.324 -5.372 1.00 42.78 989 VAL A O 1
ATOM 7760 N N . LYS A 1 990 ? -29.998 27.877 -6.921 1.00 43.91 990 LYS A N 1
ATOM 7761 C CA . LYS A 1 990 ? -30.788 28.735 -7.824 1.00 43.91 990 LYS A CA 1
ATOM 7762 C C . LYS A 1 990 ? -31.340 30.022 -7.218 1.00 43.91 990 LYS A C 1
ATOM 7764 O O . LYS A 1 990 ? -32.338 30.018 -6.505 1.00 43.91 990 LYS A O 1
ATOM 7769 N N . CYS A 1 991 ? -30.842 31.161 -7.695 1.00 43.56 991 CYS A N 1
ATOM 7770 C CA . CYS A 1 991 ? -31.636 32.389 -7.749 1.00 43.56 991 CYS A CA 1
ATOM 7771 C C . CYS A 1 991 ? -32.012 32.665 -9.214 1.00 43.56 991 CYS A C 1
ATOM 7773 O O . CYS A 1 991 ? -31.182 33.189 -9.951 1.00 43.56 991 CYS A O 1
ATOM 7775 N N . ASN A 1 992 ? -33.264 32.424 -9.648 1.00 36.66 992 ASN A N 1
ATOM 7776 C CA . ASN A 1 992 ? -33.745 33.161 -10.833 1.00 36.66 992 ASN A CA 1
ATOM 7777 C C . ASN A 1 992 ? -33.960 34.606 -10.391 1.00 36.66 992 ASN A C 1
ATOM 7779 O O . ASN A 1 992 ? -35.053 35.002 -9.985 1.00 36.66 992 ASN A O 1
ATOM 7783 N N . LEU A 1 993 ? -32.889 35.379 -10.431 1.00 41.72 993 LEU A N 1
ATOM 7784 C CA . LEU A 1 993 ? -32.951 36.819 -10.347 1.00 41.72 993 LEU A CA 1
ATOM 7785 C C . LEU A 1 993 ? -33.633 37.271 -11.633 1.00 41.72 993 LEU A C 1
ATOM 7787 O O . LEU A 1 993 ? -33.020 37.174 -12.683 1.00 41.72 993 LEU A O 1
ATOM 7791 N N . VAL A 1 994 ? -34.894 37.696 -11.606 1.00 34.34 994 VAL A N 1
ATOM 7792 C CA . VAL A 1 994 ? -35.449 38.493 -12.710 1.00 34.34 994 VAL A CA 1
ATOM 7793 C C . VAL A 1 994 ? -35.003 39.919 -12.429 1.00 34.34 994 VAL A C 1
ATOM 7795 O O . VAL A 1 994 ? -35.549 40.562 -11.536 1.00 34.34 994 VAL A O 1
ATOM 7798 N N . CYS A 1 995 ? -33.967 40.394 -13.115 1.00 36.53 995 CYS A N 1
ATOM 7799 C CA . CYS A 1 995 ? -33.532 41.779 -12.983 1.00 36.53 995 CYS A CA 1
ATOM 7800 C C . CYS A 1 995 ? -34.120 42.576 -14.136 1.00 36.53 995 CYS A C 1
ATOM 7802 O O . CYS A 1 995 ? -33.866 42.274 -15.300 1.00 36.53 995 CYS A O 1
ATOM 7804 N N . SER A 1 996 ? -34.939 43.571 -13.804 1.00 32.59 996 SER A N 1
ATOM 7805 C CA . SER A 1 996 ? -35.313 44.600 -14.764 1.00 32.59 996 SER A CA 1
ATOM 7806 C C . SER A 1 996 ? -34.072 45.450 -15.063 1.00 32.59 996 SER A C 1
ATOM 7808 O O . SER A 1 996 ? -33.306 45.759 -14.149 1.00 32.59 996 SER A O 1
ATOM 7810 N N . GLU A 1 997 ? -33.848 45.804 -16.332 1.00 36.34 997 GLU A N 1
ATOM 7811 C CA . GLU A 1 997 ? -32.702 46.627 -16.767 1.00 36.34 997 GLU A CA 1
ATOM 7812 C C . GLU A 1 997 ? -32.664 48.021 -16.101 1.00 36.34 997 GLU A C 1
ATOM 7814 O O . GLU A 1 997 ? -31.639 48.698 -16.162 1.00 36.34 997 GLU A O 1
ATOM 7819 N N . ASP A 1 998 ? -33.736 48.421 -15.405 1.00 36.38 998 ASP A N 1
ATOM 7820 C CA . ASP A 1 998 ? -33.930 49.761 -14.845 1.00 36.38 998 ASP A CA 1
ATOM 7821 C C . ASP A 1 998 ? -33.780 49.858 -13.310 1.00 36.38 998 ASP A C 1
ATOM 7823 O O . ASP A 1 998 ? -33.897 50.953 -12.748 1.00 36.38 998 ASP A O 1
ATOM 7827 N N . ASP A 1 999 ? -33.478 48.767 -12.593 1.00 33.59 999 ASP A N 1
ATOM 7828 C CA . ASP A 1 999 ? -33.277 48.846 -11.140 1.00 33.59 999 ASP A CA 1
ATOM 7829 C C . ASP A 1 999 ? -31.890 49.417 -10.783 1.00 33.59 999 ASP A C 1
ATOM 7831 O O . ASP A 1 999 ? -30.899 48.712 -10.573 1.00 33.59 999 ASP A O 1
ATOM 7835 N N . LEU A 1 1000 ? -31.865 50.744 -10.611 1.00 32.31 1000 LEU A N 1
ATOM 7836 C CA . LEU A 1 1000 ? -30.793 51.604 -10.070 1.00 32.31 1000 LEU A CA 1
ATOM 7837 C C . LEU A 1 1000 ? -30.152 51.126 -8.741 1.00 32.31 1000 LEU A C 1
ATOM 7839 O O . LEU A 1 1000 ? -29.197 51.740 -8.255 1.00 32.31 1000 LEU A O 1
ATOM 7843 N N . LEU A 1 1001 ? -30.636 50.031 -8.150 1.00 35.97 1001 LEU A N 1
ATOM 7844 C CA . LEU A 1 1001 ? -30.127 49.407 -6.928 1.00 35.97 1001 LEU A CA 1
ATOM 7845 C C . LEU A 1 1001 ? -28.868 48.547 -7.139 1.00 35.97 1001 LEU A C 1
ATOM 7847 O O . LEU A 1 1001 ? -28.141 48.331 -6.173 1.00 35.97 1001 LEU A O 1
ATOM 7851 N N . PHE A 1 1002 ? -28.523 48.157 -8.373 1.00 37.06 1002 PHE A N 1
ATOM 7852 C CA . PHE A 1 1002 ? -27.243 47.481 -8.665 1.00 37.06 1002 PHE A CA 1
ATOM 7853 C C . PHE A 1 1002 ? -26.008 48.381 -8.484 1.00 37.06 1002 PHE A C 1
ATOM 7855 O O . PHE A 1 1002 ? -24.882 47.890 -8.424 1.00 37.06 1002 PHE A O 1
ATOM 7862 N N . SER A 1 1003 ? -26.211 49.697 -8.341 1.00 33.03 1003 SER A N 1
ATOM 7863 C CA . SER A 1 1003 ? -25.152 50.671 -8.043 1.00 33.03 1003 SER A CA 1
ATOM 7864 C C . SER A 1 1003 ? -24.756 50.732 -6.559 1.00 33.03 1003 SER A C 1
ATOM 7866 O O . SER A 1 1003 ? -23.816 51.444 -6.200 1.00 33.03 1003 SER A O 1
ATOM 7868 N N . ARG A 1 1004 ? -25.440 49.998 -5.670 1.00 37.88 1004 ARG A N 1
ATOM 7869 C CA . ARG A 1 1004 ? -25.094 49.927 -4.246 1.00 37.88 1004 ARG A CA 1
ATOM 7870 C C . ARG A 1 1004 ? -24.888 48.475 -3.837 1.00 37.88 1004 ARG A C 1
ATOM 7872 O O . ARG A 1 1004 ? -25.847 47.757 -3.600 1.00 37.88 1004 ARG A O 1
ATOM 7879 N N . PHE A 1 1005 ? -23.609 48.102 -3.774 1.00 40.94 1005 PHE A N 1
ATOM 7880 C CA . PHE A 1 1005 ? -22.986 47.073 -2.936 1.00 40.94 1005 PHE A CA 1
ATOM 7881 C C . PHE A 1 1005 ? -23.927 46.320 -1.982 1.00 40.94 1005 PHE A C 1
ATOM 7883 O O . PHE A 1 1005 ? -24.702 46.948 -1.256 1.00 40.94 1005 PHE A O 1
ATOM 7890 N N . PHE A 1 1006 ? -23.720 45.008 -1.818 1.00 41.53 1006 PHE A N 1
ATOM 7891 C CA . PHE A 1 1006 ? -23.993 44.372 -0.528 1.00 41.53 1006 PHE A CA 1
ATOM 7892 C C . PHE A 1 1006 ? -23.207 45.157 0.537 1.00 41.53 1006 PHE A C 1
ATOM 7894 O O . PHE A 1 1006 ? -22.019 44.920 0.739 1.00 41.53 1006 PHE A O 1
ATOM 7901 N N . ARG A 1 1007 ? -23.825 46.160 1.173 1.00 39.75 1007 ARG A N 1
ATOM 7902 C CA . ARG A 1 1007 ? -23.321 46.791 2.396 1.00 39.75 1007 ARG A CA 1
ATOM 7903 C C . ARG A 1 1007 ? -23.849 45.965 3.553 1.00 39.75 1007 ARG A C 1
ATOM 7905 O O . ARG A 1 1007 ? -24.763 46.373 4.261 1.00 39.75 1007 ARG A O 1
ATOM 7912 N N . ILE A 1 1008 ? -23.298 44.768 3.680 1.00 43.41 1008 ILE A N 1
ATOM 7913 C CA . ILE A 1 1008 ? -23.552 43.897 4.817 1.00 43.41 1008 ILE A CA 1
ATOM 7914 C C . ILE A 1 1008 ? -22.385 44.108 5.788 1.00 43.41 1008 ILE A C 1
ATOM 7916 O O . ILE A 1 1008 ? -21.233 44.021 5.362 1.00 43.41 1008 ILE A O 1
ATOM 7920 N N . PRO A 1 1009 ? -22.628 44.424 7.069 1.00 45.94 1009 PRO A N 1
ATOM 7921 C CA . PRO A 1 1009 ? -21.558 44.505 8.058 1.00 45.94 1009 PRO A CA 1
ATOM 7922 C C . PRO A 1 1009 ? -20.761 43.190 8.126 1.00 45.94 1009 PRO A C 1
ATOM 7924 O O . PRO A 1 1009 ? -21.354 42.114 8.084 1.00 45.94 1009 PRO A O 1
ATOM 7927 N N . LEU A 1 1010 ? -19.433 43.264 8.311 1.00 46.41 1010 LEU A N 1
ATOM 7928 C CA . LEU A 1 1010 ? -18.525 42.099 8.410 1.00 46.41 1010 LEU A CA 1
ATOM 7929 C C . LEU A 1 1010 ? -19.000 40.993 9.378 1.00 46.41 1010 LEU A C 1
ATOM 7931 O O . LEU A 1 1010 ? -18.624 39.834 9.226 1.00 46.41 1010 LEU A O 1
ATOM 7935 N N . ALA A 1 1011 ? -19.818 41.334 10.378 1.00 47.91 1011 ALA A N 1
ATOM 7936 C CA . ALA A 1 1011 ? -20.297 40.394 11.387 1.00 47.91 1011 ALA A CA 1
ATOM 7937 C C . ALA A 1 1011 ? -21.309 39.360 10.852 1.00 47.91 1011 ALA A C 1
ATOM 7939 O O . ALA A 1 1011 ? -21.373 38.251 11.385 1.00 47.91 1011 ALA A O 1
ATOM 7940 N N . THR A 1 1012 ? -22.075 39.682 9.802 1.00 51.62 1012 THR A N 1
ATOM 7941 C CA . THR A 1 1012 ? -23.286 38.928 9.418 1.00 51.62 1012 THR A CA 1
ATOM 7942 C C . THR A 1 1012 ? -22.999 37.558 8.783 1.00 51.62 1012 THR A C 1
ATOM 7944 O O . THR A 1 1012 ? -23.838 36.667 8.863 1.00 51.62 1012 THR A O 1
ATOM 7947 N N . PHE A 1 1013 ? -21.804 37.350 8.217 1.00 55.47 1013 PHE A N 1
ATOM 7948 C CA . PHE A 1 1013 ? -21.367 36.061 7.647 1.00 55.47 1013 PHE A CA 1
ATOM 7949 C C . PHE A 1 1013 ? -20.115 35.493 8.317 1.00 55.47 1013 PHE A C 1
ATOM 7951 O O . PHE A 1 1013 ? -19.430 34.643 7.754 1.00 55.47 1013 PHE A O 1
ATOM 7958 N N . SER A 1 1014 ? -19.800 35.944 9.530 1.00 58.78 1014 SER A N 1
ATOM 7959 C CA . SER A 1 1014 ? -18.625 35.460 10.262 1.00 58.78 1014 SER A CA 1
ATOM 7960 C C . SER A 1 1014 ? -18.662 33.950 10.539 1.00 58.78 1014 SER A C 1
ATOM 7962 O O . SER A 1 1014 ? -17.611 33.342 10.696 1.00 58.78 1014 SER A O 1
ATOM 7964 N N . THR A 1 1015 ? -19.833 33.313 10.559 1.00 57.88 1015 THR A N 1
ATOM 7965 C CA . THR A 1 1015 ? -19.984 31.863 10.773 1.00 57.88 1015 THR A CA 1
ATOM 7966 C C . THR A 1 1015 ? -19.983 31.035 9.488 1.00 57.88 1015 THR A C 1
ATOM 7968 O O . THR A 1 1015 ? -19.927 29.808 9.575 1.00 57.88 1015 THR A O 1
ATOM 7971 N N . LEU A 1 1016 ? -20.022 31.680 8.318 1.00 63.31 1016 LEU A N 1
ATOM 7972 C CA . LEU A 1 1016 ? -20.200 31.017 7.032 1.00 63.31 1016 LEU A CA 1
ATOM 7973 C C . LEU A 1 1016 ? -18.935 30.275 6.590 1.00 63.31 1016 LEU A C 1
ATOM 7975 O O . LEU A 1 1016 ? -17.889 30.895 6.404 1.00 63.31 1016 LEU A O 1
ATOM 7979 N N . ARG A 1 1017 ? -19.062 28.963 6.367 1.00 68.25 1017 ARG A N 1
ATOM 7980 C CA . ARG A 1 1017 ? -17.987 28.088 5.878 1.00 68.25 1017 ARG A CA 1
ATOM 7981 C C . ARG A 1 1017 ? -18.149 27.681 4.421 1.00 68.25 1017 ARG A C 1
ATOM 7983 O O . ARG A 1 1017 ? -17.160 27.664 3.706 1.00 68.25 1017 ARG A O 1
ATOM 7990 N N . ILE A 1 1018 ? -19.360 27.383 3.962 1.00 61.66 1018 ILE A N 1
ATOM 7991 C CA . ILE A 1 1018 ? -19.603 26.886 2.599 1.00 61.66 1018 ILE A CA 1
ATOM 7992 C C . ILE A 1 1018 ? -20.636 27.776 1.913 1.00 61.66 1018 ILE A C 1
ATOM 7994 O O . ILE A 1 1018 ? -21.701 28.010 2.485 1.00 61.66 1018 ILE A O 1
ATOM 7998 N N . LEU A 1 1019 ? -20.321 28.255 0.705 1.00 70.75 1019 LEU A N 1
ATOM 7999 C CA . LEU A 1 1019 ? -21.225 29.008 -0.164 1.00 70.75 1019 LEU A CA 1
ATOM 8000 C C . LEU A 1 1019 ? -21.212 28.432 -1.585 1.00 70.75 1019 LEU A C 1
ATOM 8002 O O . LEU A 1 1019 ? -20.179 28.436 -2.251 1.00 70.75 1019 LEU A O 1
ATOM 8006 N N . ASN A 1 1020 ? -22.372 27.998 -2.071 1.00 64.50 1020 ASN A N 1
ATOM 8007 C CA . ASN A 1 1020 ? -22.562 27.561 -3.455 1.00 64.50 1020 ASN A CA 1
ATOM 8008 C C . ASN A 1 1020 ? -23.650 28.409 -4.124 1.00 64.50 1020 ASN A C 1
ATOM 8010 O O . ASN A 1 1020 ? -24.698 28.656 -3.523 1.00 64.50 1020 ASN A O 1
ATOM 8014 N N . ILE A 1 1021 ? -23.368 28.870 -5.341 1.00 71.62 1021 ILE A N 1
ATOM 8015 C CA . ILE A 1 1021 ? -24.217 29.712 -6.177 1.00 71.62 1021 ILE A CA 1
ATOM 8016 C C . ILE A 1 1021 ? -24.341 29.038 -7.535 1.00 71.62 1021 ILE A C 1
ATOM 8018 O O . ILE A 1 1021 ? -23.348 28.832 -8.227 1.00 71.62 1021 ILE A O 1
ATOM 8022 N N . ASN A 1 1022 ? -25.570 28.726 -7.931 1.00 69.06 1022 ASN A N 1
ATOM 8023 C CA . ASN A 1 1022 ? -25.846 28.031 -9.182 1.00 69.06 1022 ASN A CA 1
ATOM 8024 C C . ASN A 1 1022 ? -26.947 28.758 -9.976 1.00 69.06 1022 ASN A C 1
ATOM 8026 O O . ASN A 1 1022 ? -27.966 29.138 -9.394 1.00 69.06 1022 ASN A O 1
ATOM 8030 N N . ASN A 1 1023 ? -26.755 28.928 -11.287 1.00 67.50 1023 ASN A N 1
ATOM 8031 C CA . ASN A 1 1023 ? -27.762 29.367 -12.259 1.00 67.50 1023 ASN A CA 1
ATOM 8032 C C . ASN A 1 1023 ? -28.386 30.751 -11.963 1.00 67.50 1023 ASN A C 1
ATOM 8034 O O . ASN A 1 1023 ? -29.603 30.942 -12.058 1.00 67.50 1023 ASN A O 1
ATOM 8038 N N . CYS A 1 1024 ? -27.556 31.727 -11.573 1.00 67.25 1024 CYS A N 1
ATOM 8039 C CA . CYS A 1 1024 ? -27.960 33.114 -11.301 1.00 67.25 1024 CYS A CA 1
ATOM 8040 C C . CYS A 1 1024 ? -27.774 34.011 -12.539 1.00 67.25 1024 CYS A C 1
ATOM 8042 O O . CYS A 1 1024 ? -26.795 34.748 -12.646 1.00 67.25 1024 CYS A O 1
ATOM 8044 N N . GLU A 1 1025 ? -28.730 33.976 -13.470 1.00 63.97 1025 GLU A N 1
ATOM 8045 C CA . GLU A 1 1025 ? -28.579 34.554 -14.819 1.00 63.97 1025 GLU A CA 1
ATOM 8046 C C . GLU A 1 1025 ? -28.332 36.069 -14.882 1.00 63.97 1025 GLU A C 1
ATOM 8048 O O . GLU A 1 1025 ? -27.669 36.510 -15.811 1.00 63.97 1025 GLU A O 1
ATOM 8053 N N . ASN A 1 1026 ? -28.826 36.861 -13.923 1.00 65.50 1026 ASN A N 1
ATOM 8054 C CA . ASN A 1 1026 ? -28.714 38.329 -13.946 1.00 65.50 1026 ASN A CA 1
ATOM 8055 C C . ASN A 1 1026 ? -27.697 38.907 -12.940 1.00 65.50 1026 ASN A C 1
ATOM 8057 O O . ASN A 1 1026 ? -27.592 40.124 -12.770 1.00 65.50 1026 ASN A O 1
ATOM 8061 N N . MET A 1 1027 ? -26.961 38.054 -12.221 1.00 71.25 1027 MET A N 1
ATOM 8062 C CA . MET A 1 1027 ? -25.987 38.519 -11.233 1.00 71.25 1027 MET A CA 1
ATOM 8063 C C . MET A 1 1027 ? -24.673 38.883 -11.915 1.00 71.25 1027 MET A C 1
ATOM 8065 O O . MET A 1 1027 ? -24.019 38.012 -12.474 1.00 71.25 1027 MET A O 1
ATOM 8069 N N . LYS A 1 1028 ? -24.262 40.152 -11.819 1.00 74.31 1028 LYS A N 1
ATOM 8070 C CA . LYS A 1 1028 ? -22.980 40.619 -12.375 1.00 74.31 1028 LYS A CA 1
ATOM 8071 C C . LYS A 1 1028 ? -21.820 40.583 -11.389 1.00 74.31 1028 LYS A C 1
ATOM 8073 O O . LYS A 1 1028 ? -20.677 40.444 -11.816 1.00 74.31 1028 LYS A O 1
ATOM 8078 N N . ARG A 1 1029 ? -22.103 40.783 -10.095 1.00 72.88 1029 ARG A N 1
ATOM 8079 C CA . ARG A 1 1029 ? -21.095 40.873 -9.030 1.00 72.88 1029 ARG A CA 1
ATOM 8080 C C . ARG A 1 1029 ? -21.563 40.206 -7.745 1.00 72.88 1029 ARG A C 1
ATOM 8082 O O . ARG A 1 1029 ? -22.728 40.379 -7.386 1.00 72.88 1029 ARG A O 1
ATOM 8089 N N . LEU A 1 1030 ? -20.670 39.485 -7.058 1.00 72.56 1030 LEU A N 1
ATOM 8090 C CA . LEU A 1 1030 ? -21.018 38.712 -5.859 1.00 72.56 1030 LEU A CA 1
ATOM 8091 C C . LEU A 1 1030 ? -20.703 39.440 -4.540 1.00 72.56 1030 LEU A C 1
ATOM 8093 O O . LEU A 1 1030 ? -21.607 39.662 -3.735 1.00 72.56 1030 LEU A O 1
ATOM 8097 N N . PHE A 1 1031 ? -19.447 39.830 -4.316 1.00 70.31 1031 PHE A N 1
ATOM 8098 C CA . PHE A 1 1031 ? -18.985 40.451 -3.072 1.00 70.31 1031 PHE A CA 1
ATOM 8099 C C . PHE A 1 1031 ? -18.551 41.904 -3.263 1.00 70.31 1031 PHE A C 1
ATOM 8101 O O . PHE A 1 1031 ? -18.008 42.284 -4.296 1.00 70.31 1031 PHE A O 1
ATOM 8108 N N . SER A 1 1032 ? -18.734 42.705 -2.214 1.00 65.19 1032 SER A N 1
ATOM 8109 C CA . SER A 1 1032 ? -18.039 43.986 -2.033 1.00 65.19 1032 SER A CA 1
ATOM 8110 C C . SER A 1 1032 ? -16.675 43.739 -1.358 1.00 65.19 1032 SER A C 1
ATOM 8112 O O . SER A 1 1032 ? -16.605 42.826 -0.531 1.00 65.19 1032 SER A O 1
ATOM 8114 N N . PRO A 1 1033 ? -15.635 44.569 -1.580 1.00 62.50 1033 PRO A N 1
ATOM 8115 C CA . PRO A 1 1033 ? -14.292 44.387 -0.999 1.00 62.50 1033 PRO A CA 1
ATOM 8116 C C . PRO A 1 1033 ? -14.301 44.221 0.526 1.00 62.50 1033 PRO A C 1
ATOM 8118 O O . PRO A 1 1033 ? -13.626 43.365 1.082 1.00 62.50 1033 PRO A O 1
ATOM 8121 N N . ASN A 1 1034 ? -15.142 45.004 1.206 1.00 59.00 1034 ASN A N 1
ATOM 8122 C CA . ASN A 1 1034 ? -15.234 45.043 2.668 1.00 59.00 1034 ASN A CA 1
ATOM 8123 C C . ASN A 1 1034 ? -16.221 44.016 3.262 1.00 59.00 1034 ASN A C 1
ATOM 8125 O O . ASN A 1 1034 ? -16.516 44.071 4.455 1.00 59.00 1034 ASN A O 1
ATOM 8129 N N . CYS A 1 1035 ? -16.772 43.111 2.446 1.00 61.88 1035 CYS A N 1
ATOM 8130 C CA . CYS A 1 1035 ? -17.846 42.189 2.839 1.00 61.88 1035 CYS A CA 1
ATOM 8131 C C . CYS A 1 1035 ? -17.522 40.715 2.535 1.00 61.88 1035 CYS A C 1
ATOM 8133 O O . CYS A 1 1035 ? -18.432 39.888 2.491 1.00 61.88 1035 CYS A O 1
ATOM 8135 N N . VAL A 1 1036 ? -16.247 40.380 2.315 1.00 66.38 1036 VAL A N 1
ATOM 8136 C CA . VAL A 1 1036 ? -15.804 39.005 2.047 1.00 66.38 1036 VAL A CA 1
ATOM 8137 C C . VAL A 1 1036 ? -15.769 38.193 3.360 1.00 66.38 1036 VAL A C 1
ATOM 8139 O O . VAL A 1 1036 ? -15.128 38.623 4.322 1.00 66.38 1036 VAL A O 1
ATOM 8142 N N . PRO A 1 1037 ? -16.445 37.030 3.451 1.00 68.56 1037 PRO A N 1
ATOM 8143 C CA . PRO A 1 1037 ? -16.470 36.215 4.669 1.00 68.56 1037 PRO A CA 1
ATOM 8144 C C . PRO A 1 1037 ? -15.128 35.499 4.916 1.00 68.56 1037 PRO A C 1
ATOM 8146 O O . PRO A 1 1037 ? -14.762 34.575 4.199 1.00 68.56 1037 PRO A O 1
ATOM 8149 N N . LEU A 1 1038 ? -14.402 35.896 5.969 1.00 72.50 1038 LEU A N 1
ATOM 8150 C CA . LEU A 1 1038 ? -13.042 35.406 6.277 1.00 72.50 1038 LEU A CA 1
ATOM 8151 C C . LEU A 1 1038 ? -12.965 33.924 6.695 1.00 72.50 1038 LEU A C 1
ATOM 8153 O O . LEU A 1 1038 ? -11.912 33.304 6.557 1.00 72.50 1038 LEU A O 1
ATOM 8157 N N . ASN A 1 1039 ? -14.064 33.367 7.216 1.00 72.50 1039 ASN A N 1
ATOM 8158 C CA . ASN A 1 1039 ? -14.154 31.969 7.658 1.00 72.50 1039 ASN A CA 1
ATOM 8159 C C . ASN A 1 1039 ? -14.666 31.022 6.561 1.00 72.50 1039 ASN A C 1
ATOM 8161 O O . ASN A 1 1039 ? -14.908 29.845 6.838 1.00 72.50 1039 ASN A O 1
ATOM 8165 N N . LEU A 1 1040 ? -14.819 31.527 5.331 1.00 73.31 1040 LEU A N 1
ATOM 8166 C CA . LEU A 1 1040 ? -15.262 30.735 4.196 1.00 73.31 1040 LEU A CA 1
ATOM 8167 C C . LEU A 1 1040 ? -14.200 29.686 3.861 1.00 73.31 1040 LEU A C 1
ATOM 8169 O O . LEU A 1 1040 ? -13.070 30.015 3.516 1.00 73.31 1040 LEU A O 1
ATOM 8173 N N . GLN A 1 1041 ? -14.591 28.425 3.979 1.00 79.31 1041 GLN A N 1
ATOM 8174 C CA . GLN A 1 1041 ? -13.824 27.248 3.601 1.00 79.31 1041 GLN A CA 1
ATOM 8175 C C . GLN A 1 1041 ? -14.075 26.863 2.146 1.00 79.31 1041 GLN A C 1
ATOM 8177 O O . GLN A 1 1041 ? -13.171 26.378 1.474 1.00 79.31 1041 GLN A O 1
ATOM 8182 N N . GLN A 1 1042 ? -15.264 27.147 1.617 1.00 74.88 1042 GLN A N 1
ATOM 8183 C CA . GLN A 1 1042 ? -15.616 26.753 0.265 1.00 74.88 1042 GLN A CA 1
ATOM 8184 C C . GLN A 1 1042 ? -16.490 27.763 -0.476 1.00 74.88 1042 GLN A C 1
ATOM 8186 O O . GLN A 1 1042 ? -17.496 28.234 0.055 1.00 74.88 1042 GLN A O 1
ATOM 8191 N N . LEU A 1 1043 ? -16.131 28.022 -1.738 1.00 80.62 1043 LEU A N 1
ATOM 8192 C CA . LEU A 1 1043 ? -16.887 28.849 -2.675 1.00 80.62 1043 LEU A CA 1
ATOM 8193 C C . LEU A 1 1043 ? -17.107 28.115 -4.007 1.00 80.62 1043 LEU A C 1
ATOM 8195 O O . LEU A 1 1043 ? -16.144 27.728 -4.664 1.00 80.62 1043 LEU A O 1
ATOM 8199 N N . SER A 1 1044 ? -18.361 27.974 -4.433 1.00 79.31 1044 SER A N 1
ATOM 8200 C CA . SER A 1 1044 ? -18.727 27.445 -5.754 1.00 79.31 1044 SER A CA 1
ATOM 8201 C C . SER A 1 1044 ? -19.646 28.416 -6.499 1.00 79.31 1044 SER A C 1
ATOM 8203 O O . SER A 1 1044 ? -20.618 28.905 -5.922 1.00 79.31 1044 SER A O 1
ATOM 8205 N N . VAL A 1 1045 ? -19.329 28.719 -7.762 1.00 82.94 1045 VAL A N 1
ATOM 8206 C CA . VAL A 1 1045 ? -20.145 29.547 -8.665 1.00 82.94 1045 VAL A CA 1
ATOM 8207 C C . VAL A 1 1045 ? -20.277 28.836 -10.012 1.00 82.94 1045 VAL A C 1
ATOM 8209 O O . VAL A 1 1045 ? -19.290 28.663 -10.728 1.00 82.94 1045 VAL A O 1
ATOM 8212 N N . THR A 1 1046 ? -21.498 28.426 -10.345 1.00 80.94 1046 THR A N 1
ATOM 8213 C CA . THR A 1 1046 ? -21.813 27.562 -11.494 1.00 80.94 1046 THR A CA 1
ATOM 8214 C C . THR A 1 1046 ? -22.973 28.135 -12.322 1.00 80.94 1046 THR A C 1
ATOM 8216 O O . THR A 1 1046 ? -23.882 28.753 -11.764 1.00 80.94 1046 THR A O 1
ATOM 8219 N N . ASP A 1 1047 ? -22.929 28.013 -13.652 1.00 77.69 1047 ASP A N 1
ATOM 8220 C CA . ASP A 1 1047 ? -24.010 28.396 -14.587 1.00 77.69 1047 ASP A CA 1
ATOM 8221 C C . ASP A 1 1047 ? -24.514 29.863 -14.474 1.00 77.69 1047 ASP A C 1
ATOM 8223 O O . ASP A 1 1047 ? -25.665 30.190 -14.772 1.00 77.69 1047 ASP A O 1
ATOM 8227 N N . CYS A 1 1048 ? -23.676 30.804 -14.022 1.00 78.19 1048 CYS A N 1
ATOM 8228 C CA . CYS A 1 1048 ? -24.054 32.217 -13.849 1.00 78.19 1048 CYS A CA 1
ATOM 8229 C C . CYS A 1 1048 ? -23.643 33.074 -15.062 1.00 78.19 1048 CYS A C 1
ATOM 8231 O O . CYS A 1 1048 ? -22.595 33.721 -15.067 1.00 78.19 1048 CYS A O 1
ATOM 8233 N N . ASN A 1 1049 ? -24.501 33.111 -16.085 1.00 80.62 1049 ASN A N 1
ATOM 8234 C CA . ASN A 1 1049 ? -24.174 33.647 -17.415 1.00 80.62 1049 ASN A CA 1
ATOM 8235 C C . ASN A 1 1049 ? -23.738 35.126 -17.479 1.00 80.62 1049 ASN A C 1
ATOM 8237 O O . ASN A 1 1049 ? -22.897 35.457 -18.310 1.00 80.62 1049 ASN A O 1
ATOM 8241 N N . GLN A 1 1050 ? -24.280 36.019 -16.641 1.00 80.69 1050 GLN A N 1
ATOM 8242 C CA . GLN A 1 1050 ? -23.919 37.451 -16.637 1.00 80.69 1050 GLN A CA 1
ATOM 8243 C C . GLN A 1 1050 ? -22.862 37.836 -15.592 1.00 80.69 1050 GLN A C 1
ATOM 8245 O O . GLN A 1 1050 ? -22.594 39.024 -15.418 1.00 80.69 1050 GLN A O 1
ATOM 8250 N N . MET A 1 1051 ? -22.268 36.872 -14.884 1.00 83.12 1051 MET A N 1
ATOM 8251 C CA . MET A 1 1051 ? -21.270 37.166 -13.855 1.00 83.12 1051 MET A CA 1
ATOM 8252 C C . MET A 1 1051 ? -20.037 37.816 -14.489 1.00 83.12 1051 MET A C 1
ATOM 8254 O O . MET A 1 1051 ? -19.382 37.191 -15.313 1.00 83.12 1051 MET A O 1
ATOM 8258 N N . GLU A 1 1052 ? -19.714 39.054 -14.108 1.00 83.69 1052 GLU A N 1
ATOM 8259 C CA . GLU A 1 1052 ? -18.569 39.807 -14.637 1.00 83.69 1052 GLU A CA 1
ATOM 8260 C C . GLU A 1 1052 ? -17.377 39.788 -13.665 1.00 83.69 1052 GLU A C 1
ATOM 8262 O O . GLU A 1 1052 ? -16.237 39.611 -14.105 1.00 83.69 1052 GLU A O 1
ATOM 8267 N N . GLU A 1 1053 ? -17.636 39.945 -12.358 1.00 80.00 1053 GLU A N 1
ATOM 8268 C CA . GLU A 1 1053 ? -16.624 40.006 -11.288 1.00 80.00 1053 GLU A CA 1
ATOM 8269 C C . GLU A 1 1053 ? -17.098 39.269 -10.022 1.00 80.00 1053 GLU A C 1
ATOM 8271 O O . GLU A 1 1053 ? -18.227 39.465 -9.584 1.00 80.00 1053 GLU A O 1
ATOM 8276 N N . ILE A 1 1054 ? -16.250 38.471 -9.366 1.00 79.81 1054 ILE A N 1
ATOM 8277 C CA . ILE A 1 1054 ? -16.632 37.838 -8.084 1.00 79.81 1054 ILE A CA 1
ATOM 8278 C C . ILE A 1 1054 ? -16.550 38.848 -6.927 1.00 79.81 1054 ILE A C 1
ATOM 8280 O O . ILE A 1 1054 ? -17.491 38.968 -6.147 1.00 79.81 1054 ILE A O 1
ATOM 8284 N N . ILE A 1 1055 ? -15.467 39.619 -6.835 1.00 76.12 1055 ILE A N 1
ATOM 8285 C CA . ILE A 1 1055 ? -15.260 40.696 -5.859 1.00 76.12 1055 ILE A CA 1
ATOM 8286 C C . ILE A 1 1055 ? -15.212 42.024 -6.625 1.00 76.12 1055 ILE A C 1
ATOM 8288 O O . ILE A 1 1055 ? -14.311 42.252 -7.430 1.00 76.12 1055 ILE A O 1
ATOM 8292 N N . ALA A 1 1056 ? -16.201 42.884 -6.382 1.00 67.69 1056 ALA A N 1
ATOM 8293 C CA . ALA A 1 1056 ? -16.389 44.164 -7.060 1.00 67.69 1056 ALA A CA 1
ATOM 8294 C C . ALA A 1 1056 ? -15.352 45.211 -6.629 1.00 67.69 1056 ALA A C 1
ATOM 8296 O O . ALA A 1 1056 ? -15.104 45.344 -5.439 1.00 67.69 1056 ALA A O 1
ATOM 8297 N N . SER A 1 1057 ? -14.840 46.044 -7.537 1.00 61.78 1057 SER A N 1
ATOM 8298 C CA . SER A 1 1057 ? -13.997 47.201 -7.172 1.00 61.78 1057 SER A CA 1
ATOM 8299 C C . SER A 1 1057 ? -14.813 48.409 -6.675 1.00 61.78 1057 SER A C 1
ATOM 8301 O O . SER A 1 1057 ? -15.923 48.655 -7.162 1.00 61.78 1057 SER A O 1
ATOM 8303 N N . GLU A 1 1058 ? -14.268 49.219 -5.754 1.00 57.53 1058 GLU A N 1
ATOM 8304 C CA . GLU A 1 1058 ? -14.878 50.517 -5.411 1.00 57.53 1058 GLU A CA 1
ATOM 8305 C C . GLU A 1 1058 ? -14.770 51.508 -6.592 1.00 57.53 1058 GLU A C 1
ATOM 8307 O O . GLU A 1 1058 ? -13.733 51.553 -7.254 1.00 57.53 1058 GLU A O 1
ATOM 8312 N N . PRO A 1 1059 ? -15.819 52.295 -6.907 1.00 50.88 1059 PRO A N 1
ATOM 8313 C CA . PRO A 1 1059 ? -15.715 53.362 -7.896 1.00 50.88 1059 PRO A CA 1
ATOM 8314 C C . PRO A 1 1059 ? -14.790 54.466 -7.367 1.00 50.88 1059 PRO A C 1
ATOM 8316 O O . PRO A 1 1059 ? -14.992 54.967 -6.262 1.00 50.88 1059 PRO A O 1
ATOM 8319 N N . GLU A 1 1060 ? -13.781 54.824 -8.163 1.00 45.22 1060 GLU A N 1
ATOM 8320 C CA . GLU A 1 1060 ? -12.730 55.788 -7.824 1.00 45.22 1060 GLU A CA 1
ATOM 8321 C C . GLU A 1 1060 ? -13.302 57.100 -7.258 1.00 45.22 1060 GLU A C 1
ATOM 8323 O O . GLU A 1 1060 ? -13.994 57.852 -7.946 1.00 45.22 1060 GLU A O 1
ATOM 8328 N N . SER A 1 1061 ? -12.983 57.409 -5.998 1.00 39.09 1061 SER A N 1
ATOM 8329 C CA . SER A 1 1061 ? -13.023 58.787 -5.513 1.00 39.09 1061 SER A CA 1
ATOM 8330 C C . SER A 1 1061 ? -11.804 59.517 -6.070 1.00 39.09 1061 SER A C 1
ATOM 8332 O O . SER A 1 1061 ? -10.672 59.114 -5.797 1.00 39.09 1061 SER A O 1
ATOM 8334 N N . GLU A 1 1062 ? -12.031 60.578 -6.843 1.00 41.38 1062 GLU A N 1
ATOM 8335 C CA . GLU A 1 1062 ? -10.977 61.438 -7.383 1.00 41.38 1062 GLU A CA 1
ATOM 8336 C C . GLU A 1 1062 ? -9.991 61.868 -6.280 1.00 41.38 1062 GLU A C 1
ATOM 8338 O O . GLU A 1 1062 ? -10.341 62.613 -5.365 1.00 41.38 1062 GLU A O 1
ATOM 8343 N N . GLY A 1 1063 ? -8.742 61.406 -6.384 1.00 43.19 1063 GLY A N 1
ATOM 8344 C CA . GLY A 1 1063 ? -7.625 61.877 -5.563 1.00 43.19 1063 GLY A CA 1
ATOM 8345 C C . GLY A 1 1063 ? -7.244 60.971 -4.390 1.00 43.19 1063 GLY A C 1
ATOM 8346 O O . GLY A 1 1063 ? -7.468 61.308 -3.232 1.00 43.19 1063 GLY A O 1
ATOM 8347 N N . GLY A 1 1064 ? -6.556 59.866 -4.676 1.00 36.66 1064 GLY A N 1
ATOM 8348 C CA . GLY A 1 1064 ? -5.848 59.067 -3.675 1.00 36.66 1064 GLY A CA 1
ATOM 8349 C C . GLY A 1 1064 ? -4.977 58.013 -4.353 1.00 36.66 1064 GLY A C 1
ATOM 8350 O O . GLY A 1 1064 ? -5.446 57.323 -5.248 1.00 36.66 1064 GLY A O 1
ATOM 8351 N N . GLY A 1 1065 ? -3.693 57.944 -3.993 1.00 39.53 1065 GLY A N 1
ATOM 8352 C CA . GLY A 1 1065 ? -2.719 57.048 -4.620 1.00 39.53 1065 GLY A CA 1
ATOM 8353 C C . GLY A 1 1065 ? -3.108 55.567 -4.553 1.00 39.53 1065 GLY A C 1
ATOM 8354 O O . GLY A 1 1065 ? -3.786 55.133 -3.628 1.00 39.53 1065 GLY A O 1
ATOM 8355 N N . LEU A 1 1066 ? -2.639 54.818 -5.552 1.00 39.41 1066 LEU A N 1
ATOM 8356 C CA . LEU A 1 1066 ? -2.856 53.387 -5.769 1.00 39.41 1066 LEU A CA 1
ATOM 8357 C C . LEU A 1 1066 ? -2.408 52.565 -4.537 1.00 39.41 1066 LEU A C 1
ATOM 8359 O O . LEU A 1 1066 ? -1.223 52.277 -4.379 1.00 39.41 1066 LEU A O 1
ATOM 8363 N N . VAL A 1 1067 ? -3.337 52.204 -3.650 1.00 46.69 1067 VAL A N 1
ATOM 8364 C CA . VAL A 1 1067 ? -3.095 51.214 -2.588 1.00 46.69 1067 VAL A CA 1
ATOM 8365 C C . VAL A 1 1067 ? -3.599 49.869 -3.102 1.00 46.69 1067 VAL A C 1
ATOM 8367 O O . VAL A 1 1067 ? -4.782 49.728 -3.400 1.00 46.69 1067 VAL A O 1
ATOM 8370 N N . SER A 1 1068 ? -2.710 48.885 -3.238 1.00 49.41 1068 SER A N 1
ATOM 8371 C CA . SER A 1 1068 ? -3.088 47.492 -3.495 1.00 49.41 1068 SER A CA 1
ATOM 8372 C C . SER A 1 1068 ? -3.866 46.955 -2.291 1.00 49.41 1068 SER A C 1
ATOM 8374 O O . SER A 1 1068 ? -3.296 46.836 -1.205 1.00 49.41 1068 SER A O 1
ATOM 8376 N N . LEU A 1 1069 ? -5.157 46.652 -2.454 1.00 60.03 1069 LEU A N 1
ATOM 8377 C CA . LEU A 1 1069 ? -5.916 45.937 -1.427 1.00 60.03 1069 LEU A CA 1
ATOM 8378 C C . LEU A 1 1069 ? -5.602 44.433 -1.503 1.00 60.03 1069 LEU A C 1
ATOM 8380 O O . LEU A 1 1069 ? -5.712 43.811 -2.561 1.00 60.03 1069 LEU A O 1
ATOM 8384 N N . GLU A 1 1070 ? -5.207 43.853 -0.370 1.00 65.56 1070 GLU A N 1
ATOM 8385 C CA . GLU A 1 1070 ? -5.041 42.407 -0.198 1.00 65.56 1070 GLU A CA 1
ATOM 8386 C C . GLU A 1 1070 ? -6.327 41.800 0.377 1.00 65.56 1070 GLU A C 1
ATOM 8388 O O . GLU A 1 1070 ? -6.749 42.151 1.481 1.00 65.56 1070 GLU A O 1
ATOM 8393 N N . HIS A 1 1071 ? -6.923 40.845 -0.339 1.00 69.56 1071 HIS A N 1
ATOM 8394 C CA . HIS A 1 1071 ? -8.066 40.060 0.129 1.00 69.56 1071 HIS A CA 1
ATOM 8395 C C . HIS A 1 1071 ? -7.579 38.719 0.678 1.00 69.56 1071 HIS A C 1
ATOM 8397 O O . HIS A 1 1071 ? -7.181 37.835 -0.083 1.00 69.56 1071 HIS A O 1
ATOM 8403 N N . ARG A 1 1072 ? -7.603 38.549 2.006 1.00 69.69 1072 ARG A N 1
ATOM 8404 C CA . ARG A 1 1072 ? -7.209 37.293 2.667 1.00 69.69 1072 ARG A CA 1
ATOM 8405 C C . ARG A 1 1072 ? -8.417 36.404 2.943 1.00 69.69 1072 ARG A C 1
ATOM 8407 O O . ARG A 1 1072 ? -9.319 36.790 3.678 1.00 69.69 1072 ARG A O 1
ATOM 8414 N N . LEU A 1 1073 ? -8.377 35.184 2.421 1.00 75.25 1073 LEU A N 1
ATOM 8415 C CA . LEU A 1 1073 ? -9.334 34.104 2.664 1.00 75.25 1073 LEU A CA 1
ATOM 8416 C C . LEU A 1 1073 ? -8.579 32.907 3.267 1.00 75.25 1073 LEU A C 1
ATOM 8418 O O . LEU A 1 1073 ? -8.349 31.900 2.598 1.00 75.25 1073 LEU A O 1
ATOM 8422 N N . PRO A 1 1074 ? -8.132 33.018 4.531 1.00 71.19 1074 PRO A N 1
ATOM 8423 C CA . PRO A 1 1074 ? -7.152 32.101 5.113 1.00 71.19 1074 PRO A CA 1
ATOM 8424 C C . PRO A 1 1074 ? -7.693 30.684 5.313 1.00 71.19 1074 PRO A C 1
ATOM 8426 O O . PRO A 1 1074 ? -6.908 29.752 5.429 1.00 71.19 1074 PRO A O 1
ATOM 8429 N N . GLN A 1 1075 ? -9.014 30.515 5.384 1.00 78.25 1075 GLN A N 1
ATOM 8430 C CA . GLN A 1 1075 ? -9.662 29.223 5.611 1.00 78.25 1075 GLN A CA 1
ATOM 8431 C C . GLN A 1 1075 ? -10.163 28.562 4.322 1.00 78.25 1075 GLN A C 1
ATOM 8433 O O . GLN A 1 1075 ? -10.622 27.428 4.400 1.00 78.25 1075 GLN A O 1
ATOM 8438 N N . LEU A 1 1076 ? -10.080 29.230 3.162 1.00 82.56 1076 LEU A N 1
ATOM 8439 C CA . LEU A 1 1076 ? -10.650 28.727 1.911 1.00 82.56 1076 LEU A CA 1
ATOM 8440 C C . LEU A 1 1076 ? -9.849 27.524 1.406 1.00 82.56 1076 LEU A C 1
ATOM 8442 O O . LEU A 1 1076 ? -8.726 27.685 0.939 1.00 82.56 1076 LEU A O 1
ATOM 8446 N N . THR A 1 1077 ? -10.446 26.337 1.488 1.00 82.50 1077 THR A N 1
ATOM 8447 C CA . THR A 1 1077 ? -9.899 25.063 1.015 1.00 82.50 1077 THR A CA 1
ATOM 8448 C C . THR A 1 1077 ? -10.361 24.720 -0.397 1.00 82.50 1077 THR A C 1
ATOM 8450 O O . THR A 1 1077 ? -9.616 24.074 -1.131 1.00 82.50 1077 THR A O 1
ATOM 8453 N N . GLN A 1 1078 ? -11.548 25.160 -0.829 1.00 82.81 1078 GLN A N 1
ATOM 8454 C CA . GLN A 1 1078 ? -12.098 24.793 -2.140 1.00 82.81 1078 GLN A CA 1
ATOM 8455 C C . GLN A 1 1078 ? -12.705 25.980 -2.897 1.00 82.81 1078 GLN A C 1
ATOM 8457 O O . GLN A 1 1078 ? -13.518 26.731 -2.354 1.00 82.81 1078 GLN A O 1
ATOM 8462 N N . LEU A 1 1079 ? -12.351 26.120 -4.179 1.00 87.44 1079 LEU A N 1
ATOM 8463 C CA . LEU A 1 1079 ? -12.894 27.146 -5.076 1.00 87.44 1079 LEU A CA 1
ATOM 8464 C C . LEU A 1 1079 ? -13.256 26.554 -6.449 1.00 87.44 1079 LEU A C 1
ATOM 8466 O O . LEU A 1 1079 ? -12.374 26.102 -7.179 1.00 87.44 1079 LEU A O 1
ATOM 8470 N N . LEU A 1 1080 ? -14.543 26.586 -6.808 1.00 86.06 1080 LEU A N 1
ATOM 8471 C CA . LEU A 1 1080 ? -15.094 26.051 -8.060 1.00 86.06 1080 LEU A CA 1
ATOM 8472 C C . LEU A 1 1080 ? -15.762 27.158 -8.889 1.00 86.06 1080 LEU A C 1
ATOM 8474 O O . LEU A 1 1080 ? -16.687 27.817 -8.419 1.00 86.06 1080 LEU A O 1
ATOM 8478 N N . LEU A 1 1081 ? -15.303 27.341 -10.129 1.00 90.69 1081 LEU A N 1
ATOM 8479 C CA . LEU A 1 1081 ? -15.880 28.245 -11.127 1.00 90.69 1081 LEU A CA 1
ATOM 8480 C C . LEU A 1 1081 ? -16.210 27.448 -12.397 1.00 90.69 1081 LEU A C 1
ATOM 8482 O O . LEU A 1 1081 ? -15.297 26.950 -13.060 1.00 90.69 1081 LEU A O 1
ATOM 8486 N N . MET A 1 1082 ? -17.493 27.321 -12.738 1.00 88.75 1082 MET A N 1
ATOM 8487 C CA . MET A 1 1082 ? -17.953 26.512 -13.875 1.00 88.75 1082 MET A CA 1
ATOM 8488 C C . MET A 1 1082 ? -18.989 27.267 -14.716 1.00 88.75 1082 MET A C 1
ATOM 8490 O O . MET A 1 1082 ? -19.911 27.864 -14.166 1.00 88.75 1082 MET A O 1
ATOM 8494 N N . ASP A 1 1083 ? -18.843 27.226 -16.041 1.00 87.56 1083 ASP A N 1
ATOM 8495 C CA . ASP A 1 1083 ? -19.807 27.765 -17.011 1.00 87.56 1083 ASP A CA 1
ATOM 8496 C C . ASP A 1 1083 ? -20.148 29.253 -16.762 1.00 87.56 1083 ASP A C 1
ATOM 8498 O O . ASP A 1 1083 ? -21.301 29.662 -16.633 1.00 87.56 1083 ASP A O 1
ATOM 8502 N N . LEU A 1 1084 ? -19.098 30.088 -16.699 1.00 89.38 1084 LEU A N 1
ATOM 8503 C CA . LEU A 1 1084 ? -19.182 31.542 -16.486 1.00 89.38 1084 LEU A CA 1
ATOM 8504 C C . LEU A 1 1084 ? -18.673 32.314 -17.725 1.00 89.38 1084 LEU A C 1
ATOM 8506 O O . LEU A 1 1084 ? -17.522 32.767 -17.751 1.00 89.38 1084 LEU A O 1
ATOM 8510 N N . PRO A 1 1085 ? -19.495 32.478 -18.780 1.00 88.31 1085 PRO A N 1
ATOM 8511 C CA . PRO A 1 1085 ? -19.060 33.023 -20.070 1.00 88.31 1085 PRO A CA 1
ATOM 8512 C C . PRO A 1 1085 ? -18.642 34.502 -20.036 1.00 88.31 1085 PRO A C 1
ATOM 8514 O O . PRO A 1 1085 ? -17.783 34.907 -20.824 1.00 88.31 1085 PRO A O 1
ATOM 8517 N N . GLU A 1 1086 ? -19.216 35.312 -19.139 1.00 89.44 1086 GLU A N 1
ATOM 8518 C CA . GLU A 1 1086 ? -18.936 36.753 -19.027 1.00 89.44 1086 GLU A CA 1
ATOM 8519 C C . GLU A 1 1086 ? -17.895 37.119 -17.958 1.00 89.44 1086 GLU A C 1
ATOM 8521 O O . GLU A 1 1086 ? -17.530 38.292 -17.850 1.00 89.44 1086 GLU A O 1
ATOM 8526 N N . LEU A 1 1087 ? -17.368 36.140 -17.213 1.00 90.12 1087 LEU A N 1
ATOM 8527 C CA . LEU A 1 1087 ? -16.469 36.403 -16.090 1.00 90.12 1087 LEU A CA 1
ATOM 8528 C C . LEU A 1 1087 ? -15.139 36.969 -16.592 1.00 90.12 1087 LEU A C 1
ATOM 8530 O O . LEU A 1 1087 ? -14.392 36.280 -17.282 1.00 90.12 1087 LEU A O 1
ATOM 8534 N N . LYS A 1 1088 ? -14.832 38.221 -16.236 1.00 84.81 1088 LYS A N 1
ATOM 8535 C CA . LYS A 1 1088 ? -13.615 38.932 -16.670 1.00 84.81 1088 LYS A CA 1
ATOM 8536 C C . LYS A 1 1088 ? -12.497 38.823 -15.638 1.00 84.81 1088 LYS A C 1
ATOM 8538 O O . LYS A 1 1088 ? -11.338 38.639 -16.017 1.00 84.81 1088 LYS A O 1
ATOM 8543 N N . SER A 1 1089 ? -12.833 38.933 -14.352 1.00 79.62 1089 SER A N 1
ATOM 8544 C CA . SER A 1 1089 ? -11.877 38.845 -13.243 1.00 79.62 1089 SER A CA 1
ATOM 8545 C C . SER A 1 1089 ? -12.522 38.316 -11.958 1.00 79.62 1089 SER A C 1
ATOM 8547 O O . SER A 1 1089 ? -13.734 38.379 -11.775 1.00 79.62 1089 SER A O 1
ATOM 8549 N N . ILE A 1 1090 ? -11.705 37.779 -11.046 1.00 81.81 1090 ILE A N 1
ATOM 8550 C CA . ILE A 1 1090 ? -12.163 37.374 -9.704 1.00 81.81 1090 ILE A CA 1
ATOM 8551 C C . ILE A 1 1090 ? -12.149 38.580 -8.744 1.00 81.81 1090 ILE A C 1
ATOM 8553 O O . ILE A 1 1090 ? -13.091 38.738 -7.979 1.00 81.81 1090 ILE A O 1
ATOM 8557 N N . CYS A 1 1091 ? -11.142 39.457 -8.818 1.00 73.88 1091 CYS A N 1
ATOM 8558 C CA . CYS A 1 1091 ? -11.074 40.749 -8.113 1.00 73.88 1091 CYS A CA 1
ATOM 8559 C C . CYS A 1 1091 ? -10.480 41.840 -9.029 1.00 73.88 1091 CYS A C 1
ATOM 8561 O O . CYS A 1 1091 ? -10.163 41.563 -10.193 1.00 73.88 1091 CYS A O 1
ATOM 8563 N N . SER A 1 1092 ? -10.367 43.084 -8.549 1.00 66.94 1092 SER A N 1
ATOM 8564 C CA . SER A 1 1092 ? -9.939 44.224 -9.375 1.00 66.94 1092 SER A CA 1
ATOM 8565 C C . SER A 1 1092 ? -8.473 44.125 -9.847 1.00 66.94 1092 SER A C 1
ATOM 8567 O O . SER A 1 1092 ? -7.673 43.352 -9.320 1.00 66.94 1092 SER A O 1
ATOM 8569 N N . VAL A 1 1093 ? -8.100 44.911 -10.869 1.00 57.38 1093 VAL A N 1
ATOM 8570 C CA . VAL A 1 1093 ? -6.819 44.806 -11.611 1.00 57.38 1093 VAL A CA 1
ATOM 8571 C C . VAL A 1 1093 ? -5.569 44.994 -10.728 1.00 57.38 1093 VAL A C 1
ATOM 8573 O O . VAL A 1 1093 ? -4.485 44.568 -11.116 1.00 57.38 1093 VAL A O 1
ATOM 8576 N N . ASN A 1 1094 ? -5.677 45.560 -9.526 1.00 59.59 1094 ASN A N 1
ATOM 8577 C CA . ASN A 1 1094 ? -4.530 45.771 -8.629 1.00 59.59 1094 ASN A CA 1
ATOM 8578 C C . ASN A 1 1094 ? -4.658 45.035 -7.285 1.00 59.59 1094 ASN A C 1
ATOM 8580 O O . ASN A 1 1094 ? -3.868 45.287 -6.377 1.00 59.59 1094 ASN A O 1
ATOM 8584 N N . GLU A 1 1095 ? -5.636 44.138 -7.160 1.00 68.81 1095 GLU A N 1
ATOM 8585 C CA . GLU A 1 1095 ? -5.916 43.395 -5.930 1.00 68.81 1095 GLU A CA 1
ATOM 8586 C C . GLU A 1 1095 ? -5.348 41.974 -5.979 1.00 68.81 1095 GLU A C 1
ATOM 8588 O O . GLU A 1 1095 ? -5.262 41.351 -7.043 1.00 68.81 1095 GLU A O 1
ATOM 8593 N N . VAL A 1 1096 ? -4.961 41.473 -4.805 1.00 69.94 1096 VAL A N 1
ATOM 8594 C CA . VAL A 1 1096 ? -4.374 40.140 -4.617 1.00 69.94 1096 VAL A CA 1
ATOM 8595 C C . VAL A 1 1096 ? -5.282 39.314 -3.725 1.00 69.94 1096 VAL A C 1
ATOM 8597 O O . VAL A 1 1096 ? -5.720 39.789 -2.678 1.00 69.94 1096 VAL A O 1
ATOM 8600 N N . MET A 1 1097 ? -5.538 38.068 -4.120 1.00 75.12 1097 MET A N 1
ATOM 8601 C CA . MET A 1 1097 ? -6.295 37.106 -3.326 1.00 75.12 1097 MET A CA 1
ATOM 8602 C C . MET A 1 1097 ? -5.326 36.097 -2.700 1.00 75.12 1097 MET A C 1
ATOM 8604 O O . MET A 1 1097 ? -4.633 35.370 -3.414 1.00 75.12 1097 MET A O 1
ATOM 8608 N N . ILE A 1 1098 ? -5.277 36.050 -1.368 1.00 72.62 1098 ILE A N 1
ATOM 8609 C CA . ILE A 1 1098 ? -4.401 35.151 -0.601 1.00 72.62 1098 ILE A CA 1
ATOM 8610 C C . ILE A 1 1098 ? -5.266 34.064 0.044 1.00 72.62 1098 ILE A C 1
ATOM 8612 O O . ILE A 1 1098 ? -6.099 34.363 0.904 1.00 72.62 1098 ILE A O 1
ATOM 8616 N N . CYS A 1 1099 ? -5.068 32.813 -0.377 1.00 75.75 1099 CYS A N 1
ATOM 8617 C CA . CYS A 1 1099 ? -5.804 31.640 0.107 1.00 75.75 1099 CYS A CA 1
ATOM 8618 C C . CYS A 1 1099 ? -4.821 30.609 0.685 1.00 75.75 1099 CYS A C 1
ATOM 8620 O O . CYS A 1 1099 ? -4.408 29.682 -0.009 1.00 75.75 1099 CYS A O 1
ATOM 8622 N N . ASP A 1 1100 ? -4.430 30.785 1.949 1.00 70.31 1100 ASP A N 1
ATOM 8623 C CA . ASP A 1 1100 ? -3.346 30.012 2.584 1.00 70.31 1100 ASP A CA 1
ATOM 8624 C C . ASP A 1 1100 ? -3.657 28.510 2.741 1.00 70.31 1100 ASP A C 1
ATOM 8626 O O . ASP A 1 1100 ? -2.741 27.693 2.826 1.00 70.31 1100 ASP A O 1
ATOM 8630 N N . SER A 1 1101 ? -4.944 28.147 2.761 1.00 75.12 1101 SER A N 1
ATOM 8631 C CA . SER A 1 1101 ? -5.422 26.779 3.011 1.00 75.12 1101 SER A CA 1
ATOM 8632 C C . SER A 1 1101 ? -6.014 26.098 1.771 1.00 75.12 1101 SER A C 1
ATOM 8634 O O . SER A 1 1101 ? -6.692 25.086 1.916 1.00 75.12 1101 SER A O 1
ATOM 8636 N N . LEU A 1 1102 ? -5.802 26.634 0.560 1.00 80.38 1102 LEU A N 1
ATOM 8637 C CA . LEU A 1 1102 ? -6.440 26.119 -0.658 1.00 80.38 1102 LEU A CA 1
ATOM 8638 C C . LEU A 1 1102 ? -5.950 24.698 -0.998 1.00 80.38 1102 LEU A C 1
ATOM 8640 O O . LEU A 1 1102 ? -4.759 24.464 -1.192 1.00 80.38 1102 LEU A O 1
ATOM 8644 N N . GLU A 1 1103 ? -6.887 23.758 -1.118 1.00 83.38 1103 GLU A N 1
ATOM 8645 C CA . GLU A 1 1103 ? -6.666 22.339 -1.425 1.00 83.38 1103 GLU A CA 1
ATOM 8646 C C . GLU A 1 1103 ? -7.245 21.929 -2.784 1.00 83.38 1103 GLU A C 1
ATOM 8648 O O . GLU A 1 1103 ? -6.734 21.023 -3.435 1.00 83.38 1103 GLU A O 1
ATOM 8653 N N . LYS A 1 1104 ? -8.324 22.552 -3.263 1.00 83.38 1104 LYS A N 1
ATOM 8654 C CA . LYS A 1 1104 ? -8.883 22.218 -4.580 1.00 83.38 1104 LYS A CA 1
ATOM 8655 C C . LYS A 1 1104 ? -9.358 23.458 -5.324 1.00 83.38 1104 LYS A C 1
ATOM 8657 O O . LYS A 1 1104 ? -9.994 24.341 -4.749 1.00 83.38 1104 LYS A O 1
ATOM 8662 N N . PHE A 1 1105 ? -9.053 23.511 -6.616 1.00 86.12 1105 PHE A N 1
ATOM 8663 C CA . PHE A 1 1105 ? -9.371 24.647 -7.471 1.00 86.12 1105 PHE A CA 1
ATOM 8664 C C . PHE A 1 1105 ? -9.836 24.195 -8.860 1.00 86.12 1105 PHE A C 1
ATOM 8666 O O . PHE A 1 1105 ? -9.131 23.438 -9.528 1.00 86.12 1105 PHE A O 1
ATOM 8673 N N . TRP A 1 1106 ? -10.994 24.679 -9.313 1.00 88.56 1106 TRP A N 1
ATOM 8674 C CA . TRP A 1 1106 ? -11.572 24.343 -10.618 1.00 88.56 1106 TRP A CA 1
ATOM 8675 C C . TRP A 1 1106 ? -11.932 25.601 -11.414 1.00 88.56 1106 TRP A C 1
ATOM 8677 O O . TRP A 1 1106 ? -12.626 26.481 -10.903 1.00 88.56 1106 TRP A O 1
ATOM 8687 N N . VAL A 1 1107 ? -11.521 25.644 -12.686 1.00 89.81 1107 VAL A N 1
ATOM 8688 C CA . VAL A 1 1107 ? -11.993 26.625 -13.681 1.00 89.81 1107 VAL A CA 1
ATOM 8689 C C . VAL A 1 1107 ? -12.402 25.883 -14.941 1.00 89.81 1107 VAL A C 1
ATOM 8691 O O . VAL A 1 1107 ? -11.557 25.361 -15.673 1.00 89.81 1107 VAL A O 1
ATOM 8694 N N . LEU A 1 1108 ? -13.703 25.835 -15.194 1.00 88.31 1108 LEU A N 1
ATOM 8695 C CA . LEU A 1 1108 ? -14.295 25.059 -16.273 1.00 88.31 1108 LEU A CA 1
ATOM 8696 C C . LEU A 1 1108 ? -15.185 25.983 -17.114 1.00 88.31 1108 LEU A C 1
ATOM 8698 O O . LEU A 1 1108 ? -16.126 26.574 -16.605 1.00 88.31 1108 LEU A O 1
ATOM 8702 N N . ASN A 1 1109 ? -14.883 26.125 -18.405 1.00 87.94 1109 ASN A N 1
ATOM 8703 C CA . ASN A 1 1109 ? -15.650 26.925 -19.368 1.00 87.94 1109 ASN A CA 1
ATOM 8704 C C . ASN A 1 1109 ? -15.819 28.417 -18.984 1.00 87.94 1109 ASN A C 1
ATOM 8706 O O . ASN A 1 1109 ? -16.897 28.991 -19.127 1.00 87.94 1109 ASN A O 1
ATOM 8710 N N . CYS A 1 1110 ? -14.734 29.079 -18.563 1.00 89.25 1110 CYS A N 1
ATOM 8711 C CA . CYS A 1 1110 ? -14.704 30.520 -18.246 1.00 89.25 1110 CYS A CA 1
ATOM 8712 C C . CYS A 1 1110 ? -13.858 31.321 -19.270 1.00 89.25 1110 CYS A C 1
ATOM 8714 O O . CYS A 1 1110 ? -12.760 31.780 -18.947 1.00 89.25 1110 CYS A O 1
ATOM 8716 N N . PRO A 1 1111 ? -14.307 31.491 -20.530 1.00 85.56 1111 PRO A N 1
ATOM 8717 C CA . PRO A 1 1111 ? -13.469 31.955 -21.643 1.00 85.56 1111 PRO A CA 1
ATOM 8718 C C . PRO A 1 1111 ? -12.981 33.410 -21.547 1.00 85.56 1111 PRO A C 1
ATOM 8720 O O . PRO A 1 1111 ? -11.958 33.743 -22.144 1.00 85.56 1111 PRO A O 1
ATOM 8723 N N . LYS A 1 1112 ? -13.697 34.300 -20.843 1.00 88.69 1112 LYS A N 1
ATOM 8724 C CA . LYS A 1 1112 ? -13.316 35.722 -20.713 1.00 88.69 1112 LYS A CA 1
ATOM 8725 C C . LYS A 1 1112 ? -12.412 36.018 -19.518 1.00 88.69 1112 LYS A C 1
ATOM 8727 O O . LYS A 1 1112 ? -11.905 37.140 -19.427 1.00 88.69 1112 LYS A O 1
ATOM 8732 N N . LEU A 1 1113 ? -12.167 35.035 -18.652 1.00 88.38 1113 LEU A N 1
ATOM 8733 C CA . LEU A 1 1113 ? -11.336 35.208 -17.469 1.00 88.38 1113 LEU A CA 1
ATOM 8734 C C . LEU A 1 1113 ? -9.873 35.234 -17.909 1.00 88.38 1113 LEU A C 1
ATOM 8736 O O . LEU A 1 1113 ? -9.294 34.196 -18.194 1.00 88.38 1113 LEU A O 1
ATOM 8740 N N . LYS A 1 1114 ? -9.270 36.417 -18.014 1.00 81.25 1114 LYS A N 1
ATOM 8741 C CA . LYS A 1 1114 ? -7.910 36.556 -18.575 1.00 81.25 1114 LYS A CA 1
ATOM 8742 C C . LYS A 1 1114 ? -6.808 36.623 -17.534 1.00 81.25 1114 LYS A C 1
ATOM 8744 O O . LYS A 1 1114 ? -5.650 36.431 -17.882 1.00 81.25 1114 LYS A O 1
ATOM 8749 N N . ARG A 1 1115 ? -7.153 36.906 -16.280 1.00 80.25 1115 ARG A N 1
ATOM 8750 C CA . ARG A 1 1115 ? -6.180 37.116 -15.213 1.00 80.25 1115 ARG A CA 1
ATOM 8751 C C . ARG A 1 1115 ? -6.556 36.356 -13.954 1.00 80.25 1115 ARG A C 1
ATOM 8753 O O . ARG A 1 1115 ? -7.709 36.401 -13.528 1.00 80.25 1115 ARG A O 1
ATOM 8760 N N . MET A 1 1116 ? -5.557 35.738 -13.330 1.00 83.44 1116 MET A N 1
ATOM 8761 C CA . MET A 1 1116 ? -5.690 35.081 -12.037 1.00 83.44 1116 MET A CA 1
ATOM 8762 C C . MET A 1 1116 ? -5.064 35.931 -10.916 1.00 83.44 1116 MET A C 1
ATOM 8764 O O . MET A 1 1116 ? -3.857 36.182 -10.959 1.00 83.44 1116 MET A O 1
ATOM 8768 N N . PRO A 1 1117 ? -5.839 36.354 -9.896 1.00 72.56 1117 PRO A N 1
ATOM 8769 C CA . PRO A 1 1117 ? -5.327 37.136 -8.767 1.00 72.56 1117 PRO A CA 1
ATOM 8770 C C . PRO A 1 1117 ? -4.801 36.291 -7.596 1.00 72.56 1117 PRO A C 1
ATOM 8772 O O . PRO A 1 1117 ? -4.421 36.852 -6.570 1.00 72.56 1117 PRO A O 1
ATOM 8775 N N . LEU A 1 1118 ? -4.806 34.960 -7.723 1.00 72.12 1118 LEU A N 1
ATOM 8776 C CA . LEU A 1 1118 ? -4.306 34.048 -6.698 1.00 72.12 1118 LEU A CA 1
ATOM 8777 C C . LEU A 1 1118 ? -2.797 34.219 -6.537 1.00 72.12 1118 LEU A C 1
ATOM 8779 O O . LEU A 1 1118 ? -2.035 33.940 -7.467 1.00 72.12 1118 LEU A O 1
ATOM 8783 N N . ASN A 1 1119 ? -2.376 34.630 -5.345 1.00 66.81 1119 ASN A N 1
ATOM 8784 C CA . ASN A 1 1119 ? -0.999 34.427 -4.931 1.00 66.81 1119 ASN A CA 1
ATOM 8785 C C . ASN A 1 1119 ? -0.909 33.006 -4.356 1.00 66.81 1119 ASN A C 1
ATOM 8787 O O . ASN A 1 1119 ? -1.655 32.704 -3.418 1.00 66.81 1119 ASN A O 1
ATOM 8791 N N . PRO A 1 1120 ? -0.084 32.104 -4.917 1.00 57.75 1120 PRO A N 1
ATOM 8792 C CA . PRO A 1 1120 ? 0.132 30.806 -4.294 1.00 57.75 1120 PRO A CA 1
ATOM 8793 C C . PRO A 1 1120 ? 0.622 31.022 -2.852 1.00 57.75 1120 PRO A C 1
ATOM 8795 O O . PRO A 1 1120 ? 1.362 31.982 -2.616 1.00 57.75 1120 PRO A O 1
ATOM 8798 N N . PRO A 1 1121 ? 0.208 30.179 -1.886 1.00 56.19 1121 PRO A N 1
ATOM 8799 C CA . PRO A 1 1121 ? 0.698 30.284 -0.514 1.00 56.19 1121 PRO A CA 1
ATOM 8800 C C . PRO A 1 1121 ? 2.227 30.328 -0.535 1.00 56.19 1121 PRO A C 1
ATOM 8802 O O . PRO A 1 1121 ? 2.837 29.579 -1.303 1.00 56.19 1121 PRO A O 1
ATOM 8805 N N . GLU A 1 1122 ? 2.836 31.224 0.253 1.00 49.72 1122 GLU A N 1
ATOM 8806 C CA . GLU A 1 1122 ? 4.291 31.403 0.305 1.00 49.72 1122 GLU A CA 1
ATOM 8807 C C . GLU A 1 1122 ? 4.971 30.036 0.466 1.00 49.72 1122 GLU A C 1
ATOM 8809 O O . GLU A 1 1122 ? 5.009 29.439 1.545 1.00 49.72 1122 GLU A O 1
ATOM 8814 N N . LEU A 1 1123 ? 5.540 29.531 -0.631 1.00 47.69 1123 LEU A N 1
ATOM 8815 C CA . LEU A 1 1123 ? 6.332 28.302 -0.634 1.00 47.69 1123 LEU A CA 1
ATOM 8816 C C . LEU A 1 1123 ? 7.653 28.471 0.136 1.00 47.69 1123 LEU A C 1
ATOM 8818 O O . LEU A 1 1123 ? 8.407 27.509 0.282 1.00 47.69 1123 LEU A O 1
ATOM 8822 N N . ASP A 1 1124 ? 7.887 29.653 0.709 1.00 38.03 1124 ASP A N 1
ATOM 8823 C CA . ASP A 1 1124 ? 9.060 30.007 1.499 1.00 38.03 1124 ASP A CA 1
ATOM 8824 C C . ASP A 1 1124 ? 9.135 29.293 2.862 1.00 38.03 1124 ASP A C 1
ATOM 8826 O O . ASP A 1 1124 ? 10.174 29.357 3.515 1.00 38.03 1124 ASP A O 1
ATOM 8830 N N . ASN A 1 1125 ? 8.108 28.530 3.280 1.00 37.91 1125 ASN A N 1
ATOM 8831 C CA . ASN A 1 1125 ? 8.133 27.775 4.546 1.00 37.91 1125 ASN A CA 1
ATOM 8832 C C . ASN A 1 1125 ? 7.577 26.332 4.510 1.00 37.91 1125 ASN A C 1
ATOM 8834 O O . ASN A 1 1125 ? 7.283 25.751 5.561 1.00 37.91 1125 ASN A O 1
ATOM 8838 N N . VAL A 1 1126 ? 7.491 25.673 3.349 1.00 35.91 1126 VAL A N 1
ATOM 8839 C CA . VAL A 1 1126 ? 7.000 24.278 3.274 1.00 35.91 1126 VAL A CA 1
ATOM 8840 C C . VAL A 1 1126 ? 8.155 23.269 3.299 1.00 35.91 1126 VAL A C 1
ATOM 8842 O O . VAL A 1 1126 ? 8.525 22.642 2.312 1.00 35.91 1126 VAL A O 1
ATOM 8845 N N . ARG A 1 1127 ? 8.710 23.067 4.498 1.00 30.75 1127 ARG A N 1
ATOM 8846 C CA . ARG A 1 1127 ? 9.292 21.777 4.921 1.00 30.75 1127 ARG A CA 1
ATOM 8847 C C . ARG A 1 1127 ? 8.445 21.178 6.051 1.00 30.75 1127 ARG A C 1
ATOM 8849 O O . ARG A 1 1127 ? 8.960 20.769 7.088 1.00 30.75 1127 ARG A O 1
ATOM 8856 N N . SER A 1 1128 ? 7.120 21.176 5.870 1.00 33.16 1128 SER A N 1
ATOM 8857 C CA . SER A 1 1128 ? 6.177 20.364 6.647 1.00 33.16 1128 SER A CA 1
ATOM 8858 C C . SER A 1 1128 ? 5.795 19.116 5.840 1.00 33.16 1128 SER A C 1
ATOM 8860 O O . SER A 1 1128 ? 5.770 19.130 4.617 1.00 33.16 1128 SER A O 1
ATOM 8862 N N . SER A 1 1129 ? 5.573 18.009 6.539 1.00 34.59 1129 SER A N 1
ATOM 8863 C CA . SER A 1 1129 ? 5.449 16.636 6.040 1.00 34.59 1129 SER A CA 1
ATOM 8864 C C . SER A 1 1129 ? 4.087 16.284 5.426 1.00 34.59 1129 SER A C 1
ATOM 8866 O O . SER A 1 1129 ? 3.654 15.140 5.513 1.00 34.59 1129 SER A O 1
ATOM 8868 N N . ALA A 1 1130 ? 3.408 17.238 4.804 1.00 35.34 1130 ALA A N 1
ATOM 8869 C CA . ALA A 1 1130 ? 2.255 16.972 3.958 1.00 35.34 1130 ALA A CA 1
ATOM 8870 C C . ALA A 1 1130 ? 2.511 17.712 2.649 1.00 35.34 1130 ALA A C 1
ATOM 8872 O O . ALA A 1 1130 ? 2.665 18.932 2.658 1.00 35.34 1130 ALA A O 1
ATOM 8873 N N . ALA A 1 1131 ? 2.607 16.993 1.526 1.00 39.50 1131 ALA A N 1
ATOM 8874 C CA . ALA A 1 1131 ? 2.435 17.659 0.240 1.00 39.50 1131 ALA A CA 1
ATOM 8875 C C . ALA A 1 1131 ? 1.119 18.450 0.329 1.00 39.50 1131 ALA A C 1
ATOM 8877 O O . ALA A 1 1131 ? 0.153 17.893 0.865 1.00 39.50 1131 ALA A O 1
ATOM 8878 N N . PRO A 1 1132 ? 1.055 19.716 -0.119 1.00 48.22 1132 PRO A N 1
ATOM 8879 C CA . PRO A 1 1132 ? -0.226 20.395 -0.154 1.00 48.22 1132 PRO A CA 1
ATOM 8880 C C . PRO A 1 1132 ? -1.164 19.502 -0.964 1.00 48.22 1132 PRO A C 1
ATOM 8882 O O . PRO A 1 1132 ? -0.814 19.068 -2.064 1.00 48.22 1132 PRO A O 1
ATOM 8885 N N . ALA A 1 1133 ? -2.336 19.188 -0.413 1.00 59.22 1133 ALA A N 1
ATOM 8886 C CA . ALA A 1 1133 ? -3.369 18.392 -1.072 1.00 59.22 1133 ALA A CA 1
ATOM 8887 C C . ALA A 1 1133 ? -3.980 19.124 -2.287 1.00 59.22 1133 ALA A C 1
ATOM 8889 O O . ALA A 1 1133 ? -5.080 18.782 -2.711 1.00 59.22 1133 ALA A O 1
ATOM 8890 N N . LEU A 1 1134 ? -3.262 20.114 -2.839 1.00 73.25 1134 LEU A N 1
ATOM 8891 C CA . LEU A 1 1134 ? -3.683 21.002 -3.899 1.00 73.25 1134 LEU A CA 1
ATOM 8892 C C . LEU A 1 1134 ? -3.924 20.209 -5.185 1.00 73.25 1134 LEU A C 1
ATOM 8894 O O . LEU A 1 1134 ? -3.014 19.576 -5.724 1.00 73.25 1134 LEU A O 1
ATOM 8898 N N . ARG A 1 1135 ? -5.158 20.246 -5.686 1.00 80.38 1135 ARG A N 1
ATOM 8899 C CA . ARG A 1 1135 ? -5.550 19.698 -6.990 1.00 80.38 1135 ARG A CA 1
ATOM 8900 C C . ARG A 1 1135 ? -6.190 20.793 -7.827 1.00 80.38 1135 ARG A C 1
ATOM 8902 O O . ARG A 1 1135 ? -7.143 21.430 -7.382 1.00 80.38 1135 ARG A O 1
ATOM 8909 N N . ILE A 1 1136 ? -5.677 20.985 -9.037 1.00 84.44 1136 ILE A N 1
ATOM 8910 C CA . ILE A 1 1136 ? -6.143 22.021 -9.957 1.00 84.44 1136 ILE A CA 1
ATOM 8911 C C . ILE A 1 1136 ? -6.778 21.358 -11.174 1.00 84.44 1136 ILE A C 1
ATOM 8913 O O . ILE A 1 1136 ? -6.154 20.507 -11.803 1.00 84.44 1136 ILE A O 1
ATOM 8917 N N . TYR A 1 1137 ? -7.991 21.766 -11.529 1.00 83.69 1137 TYR A N 1
ATOM 8918 C CA . TYR A 1 1137 ? -8.747 21.220 -12.652 1.00 83.69 1137 TYR A CA 1
ATOM 8919 C C . TYR A 1 1137 ? -9.148 22.325 -13.620 1.00 83.69 1137 TYR A C 1
ATOM 8921 O O . TYR A 1 1137 ? -9.812 23.284 -13.227 1.00 83.69 1137 TYR A O 1
ATOM 8929 N N . ILE A 1 1138 ? -8.747 22.198 -14.885 1.00 86.00 1138 ILE A N 1
ATOM 8930 C CA . ILE A 1 1138 ? -8.934 23.258 -15.882 1.00 86.00 1138 ILE A CA 1
ATOM 8931 C C . ILE A 1 1138 ? -9.538 22.719 -17.175 1.00 86.00 1138 ILE A C 1
ATOM 8933 O O . ILE A 1 1138 ? -9.082 21.699 -17.702 1.00 86.00 1138 ILE A O 1
ATOM 8937 N N . LYS A 1 1139 ? -10.504 23.471 -17.718 1.00 83.38 1139 LYS A N 1
ATOM 8938 C CA . LYS A 1 1139 ? -11.102 23.268 -19.041 1.00 83.38 1139 LYS A CA 1
ATOM 8939 C C . LYS A 1 1139 ? -11.561 24.610 -19.641 1.00 83.38 1139 LYS A C 1
ATOM 8941 O O . LYS A 1 1139 ? -12.261 25.351 -18.957 1.00 83.38 1139 LYS A O 1
ATOM 8946 N N . PRO A 1 1140 ? -11.246 24.936 -20.905 1.00 81.88 1140 PRO A N 1
ATOM 8947 C CA . PRO A 1 1140 ? -10.433 24.169 -21.845 1.00 81.88 1140 PRO A CA 1
ATOM 8948 C C . PRO A 1 1140 ? -8.924 24.438 -21.646 1.00 81.88 1140 PRO A C 1
ATOM 8950 O O . PRO A 1 1140 ? -8.532 25.412 -21.002 1.00 81.88 1140 PRO A O 1
ATOM 8953 N N . LYS A 1 1141 ? -8.054 23.570 -22.180 1.00 84.56 1141 LYS A N 1
ATOM 8954 C CA . LYS A 1 1141 ? -6.592 23.642 -21.969 1.00 84.56 1141 LYS A CA 1
ATOM 8955 C C . LYS A 1 1141 ? -5.979 24.964 -22.452 1.00 84.56 1141 LYS A C 1
ATOM 8957 O O . LYS A 1 1141 ? -5.031 25.458 -21.849 1.00 84.56 1141 LYS A O 1
ATOM 8962 N N . GLU A 1 1142 ? -6.536 25.558 -23.501 1.00 84.38 1142 GLU A N 1
ATOM 8963 C CA . GLU A 1 1142 ? -6.104 26.833 -24.080 1.00 84.38 1142 GLU A CA 1
ATOM 8964 C C . GLU A 1 1142 ? -6.180 27.981 -23.069 1.00 84.38 1142 GLU A C 1
ATOM 8966 O O . GLU A 1 1142 ? -5.348 28.889 -23.100 1.00 84.38 1142 GLU A O 1
ATOM 8971 N N . TRP A 1 1143 ? -7.140 27.922 -22.139 1.00 87.00 1143 TRP A N 1
ATOM 8972 C CA . TRP A 1 1143 ? -7.284 28.925 -21.093 1.00 87.00 1143 TRP A CA 1
ATOM 8973 C C . TRP A 1 1143 ? -6.033 28.989 -20.207 1.00 87.00 1143 TRP A C 1
ATOM 8975 O O . TRP A 1 1143 ? -5.479 30.073 -20.027 1.00 87.00 1143 TRP A O 1
ATOM 8985 N N . TRP A 1 1144 ? -5.526 27.831 -19.753 1.00 87.44 1144 TRP A N 1
ATOM 8986 C CA . TRP A 1 1144 ? -4.310 27.730 -18.928 1.00 87.44 1144 TRP A CA 1
ATOM 8987 C C . TRP A 1 1144 ? -3.089 28.350 -19.610 1.00 87.44 1144 TRP A C 1
ATOM 8989 O O . TRP A 1 1144 ? -2.218 28.934 -18.960 1.00 87.44 1144 TRP A O 1
ATOM 8999 N N . GLU A 1 1145 ? -3.021 28.240 -20.937 1.00 82.81 1145 GLU A N 1
ATOM 9000 C CA . GLU A 1 1145 ? -1.917 28.809 -21.700 1.00 82.81 1145 GLU A CA 1
ATOM 9001 C C . GLU A 1 1145 ? -2.013 30.325 -21.857 1.00 82.81 1145 GLU A C 1
ATOM 9003 O O . GLU A 1 1145 ? -0.982 30.995 -21.865 1.00 82.81 1145 GLU A O 1
ATOM 9008 N N . SER A 1 1146 ? -3.233 30.858 -21.931 1.00 83.62 1146 SER A N 1
ATOM 9009 C CA . SER A 1 1146 ? -3.503 32.275 -22.190 1.00 83.62 1146 SER A CA 1
ATOM 9010 C C . SER A 1 1146 ? -3.644 33.159 -20.946 1.00 83.62 1146 SER A C 1
ATOM 9012 O O . SER A 1 1146 ? -3.572 34.380 -21.076 1.00 83.62 1146 SER A O 1
ATOM 9014 N N . VAL A 1 1147 ? -3.878 32.576 -19.765 1.00 85.25 1147 VAL A N 1
ATOM 9015 C CA . VAL A 1 1147 ? -4.159 33.337 -18.539 1.00 85.25 1147 VAL A CA 1
ATOM 9016 C C . VAL A 1 1147 ? -2.905 34.043 -18.005 1.00 85.25 1147 VAL A C 1
ATOM 9018 O O . VAL A 1 1147 ? -1.830 33.452 -17.883 1.00 85.25 1147 VAL A O 1
ATOM 9021 N N . GLU A 1 1148 ? -3.051 35.317 -17.647 1.00 83.25 1148 GLU A N 1
ATOM 9022 C CA . GLU A 1 1148 ? -2.027 36.112 -16.972 1.00 83.25 1148 GLU A CA 1
ATOM 9023 C C . GLU A 1 1148 ? -2.097 35.879 -15.456 1.00 83.25 1148 GLU A C 1
ATOM 9025 O O . GLU A 1 1148 ? -3.131 36.091 -14.819 1.00 83.25 1148 GLU A O 1
ATOM 9030 N N . TRP A 1 1149 ? -0.993 35.449 -14.852 1.00 82.06 1149 TRP A N 1
ATOM 9031 C CA . TRP A 1 1149 ? -0.903 35.260 -13.403 1.00 82.06 1149 TRP A CA 1
ATOM 9032 C C . TRP A 1 1149 ? -0.399 36.526 -12.716 1.00 82.06 1149 TRP A C 1
ATOM 9034 O O . TRP A 1 1149 ? 0.423 37.248 -13.277 1.00 82.06 1149 TRP A O 1
ATOM 9044 N N . HIS A 1 1150 ? -0.867 36.792 -11.491 1.00 73.19 1150 HIS A N 1
ATOM 9045 C CA . HIS A 1 1150 ? -0.409 37.953 -10.725 1.00 73.19 1150 HIS A CA 1
ATOM 9046 C C . HIS A 1 1150 ? 1.107 37.927 -10.454 1.00 73.19 1150 HIS A C 1
ATOM 9048 O O . HIS A 1 1150 ? 1.763 38.952 -10.634 1.00 73.19 1150 HIS A O 1
ATOM 9054 N N . HIS A 1 1151 ? 1.669 36.767 -10.085 1.00 72.19 1151 HIS A N 1
ATOM 9055 C CA . HIS A 1 1151 ? 3.117 36.572 -9.975 1.00 72.19 1151 HIS A CA 1
ATOM 9056 C C . HIS A 1 1151 ? 3.643 35.772 -11.188 1.00 72.19 1151 HIS A C 1
ATOM 9058 O O . HIS A 1 1151 ? 3.042 34.751 -11.538 1.00 72.19 1151 HIS A O 1
ATOM 9064 N N . PRO A 1 1152 ? 4.763 36.174 -11.829 1.00 69.56 1152 PRO A N 1
ATOM 9065 C CA . PRO A 1 1152 ? 5.293 35.507 -13.029 1.00 69.56 1152 PRO A CA 1
ATOM 9066 C C . PRO A 1 1152 ? 5.564 34.008 -12.841 1.00 69.56 1152 PRO A C 1
ATOM 9068 O O . PRO A 1 1152 ? 5.370 33.219 -13.764 1.00 69.56 1152 PRO A O 1
ATOM 9071 N N . ASP A 1 1153 ? 5.958 33.615 -11.628 1.00 71.31 1153 ASP A N 1
ATOM 9072 C CA . ASP A 1 1153 ? 6.274 32.225 -11.280 1.00 71.31 1153 ASP A CA 1
ATOM 9073 C C . ASP A 1 1153 ? 5.052 31.398 -10.834 1.00 71.31 1153 ASP A C 1
ATOM 9075 O O . ASP A 1 1153 ? 5.165 30.188 -10.653 1.00 71.31 1153 ASP A O 1
ATOM 9079 N N . SER A 1 1154 ? 3.857 31.988 -10.668 1.00 74.56 1154 SER A N 1
ATOM 9080 C CA . SER A 1 1154 ? 2.681 31.231 -10.198 1.00 74.56 1154 SER A CA 1
ATOM 9081 C C . SER A 1 1154 ? 2.318 30.082 -11.137 1.00 74.56 1154 SER A C 1
ATOM 9083 O O . SER A 1 1154 ? 1.965 29.001 -10.671 1.00 74.56 1154 SER A O 1
ATOM 9085 N N . LYS A 1 1155 ? 2.433 30.288 -12.456 1.00 78.94 1155 LYS A N 1
ATOM 9086 C CA . LYS A 1 1155 ? 2.099 29.261 -13.452 1.00 78.94 1155 LYS A CA 1
ATOM 9087 C C . LYS A 1 1155 ? 2.993 28.026 -13.311 1.00 78.94 1155 LYS A C 1
ATOM 9089 O O . LYS A 1 1155 ? 2.476 26.915 -13.285 1.00 78.94 1155 LYS A O 1
ATOM 9094 N N . SER A 1 1156 ? 4.307 28.217 -13.179 1.00 75.62 1156 SER A N 1
ATOM 9095 C CA . SER A 1 1156 ? 5.285 27.124 -13.061 1.00 75.62 1156 SER A CA 1
ATOM 9096 C C . SER A 1 1156 ? 5.236 26.432 -11.697 1.00 75.62 1156 SER A C 1
ATOM 9098 O O . SER A 1 1156 ? 5.442 25.223 -11.617 1.00 75.62 1156 SER A O 1
ATOM 9100 N N . LEU A 1 1157 ? 4.917 27.168 -10.626 1.00 72.75 1157 LEU A N 1
ATOM 9101 C CA . LEU A 1 1157 ? 4.751 26.607 -9.280 1.00 72.75 1157 LEU A CA 1
ATOM 9102 C C . LEU A 1 1157 ? 3.490 25.741 -9.146 1.00 72.75 1157 LEU A C 1
ATOM 9104 O O . LEU A 1 1157 ? 3.489 24.779 -8.379 1.00 72.75 1157 LEU A O 1
ATOM 9108 N N . LEU A 1 1158 ? 2.426 26.069 -9.883 1.00 76.44 1158 LEU A N 1
ATOM 9109 C CA . LEU A 1 1158 ? 1.134 25.379 -9.810 1.00 76.44 1158 LEU A CA 1
ATOM 9110 C C . LEU A 1 1158 ? 0.973 24.258 -10.852 1.00 76.44 1158 LEU A C 1
ATOM 9112 O O . LEU A 1 1158 ? 0.140 23.370 -10.669 1.00 76.44 1158 LEU A O 1
ATOM 9116 N N . GLU A 1 1159 ? 1.792 24.250 -11.907 1.00 80.25 1159 GLU A N 1
ATOM 9117 C CA . GLU A 1 1159 ? 1.783 23.236 -12.973 1.00 80.25 1159 GLU A CA 1
ATOM 9118 C C . GLU A 1 1159 ? 1.860 21.772 -12.478 1.00 80.25 1159 GLU A C 1
ATOM 9120 O O . GLU A 1 1159 ? 1.115 20.945 -13.006 1.00 80.25 1159 GLU A O 1
ATOM 9125 N N . PRO A 1 1160 ? 2.645 21.409 -11.438 1.00 77.75 1160 PRO A N 1
ATOM 9126 C CA . PRO A 1 1160 ? 2.698 20.030 -10.935 1.00 77.75 1160 PRO A CA 1
ATOM 9127 C C . PRO A 1 1160 ? 1.370 19.501 -10.367 1.00 77.75 1160 PRO A C 1
ATOM 9129 O O . PRO A 1 1160 ? 1.197 18.288 -10.242 1.00 77.75 1160 PRO A O 1
ATOM 9132 N N . PHE A 1 1161 ? 0.442 20.393 -10.009 1.00 77.44 1161 PHE A N 1
ATOM 9133 C CA . PHE A 1 1161 ? -0.849 20.066 -9.393 1.00 77.44 1161 PHE A CA 1
ATOM 9134 C C . PHE A 1 1161 ? -2.013 20.069 -10.400 1.00 77.44 1161 PHE A C 1
ATOM 9136 O O . PHE A 1 1161 ? -3.158 19.793 -10.028 1.00 77.44 1161 PHE A O 1
ATOM 9143 N N . LEU A 1 1162 ? -1.729 20.377 -11.670 1.00 80.69 1162 LEU A N 1
ATOM 9144 C CA . LEU A 1 1162 ? -2.704 20.557 -12.741 1.00 80.69 1162 LEU A CA 1
ATOM 9145 C C . LEU A 1 1162 ? -3.191 19.231 -13.337 1.00 80.69 1162 LEU A C 1
ATOM 9147 O O . LEU A 1 1162 ? -2.413 18.351 -13.705 1.00 80.69 1162 LEU A O 1
ATOM 9151 N N . ARG A 1 1163 ? -4.506 19.129 -13.520 1.00 77.12 1163 ARG A N 1
ATOM 9152 C CA . ARG A 1 1163 ? -5.189 18.095 -14.296 1.00 77.12 1163 ARG A CA 1
ATOM 9153 C C . ARG A 1 1163 ? -6.116 18.760 -15.310 1.00 77.12 1163 ARG A C 1
ATOM 9155 O O . ARG A 1 1163 ? -6.940 19.599 -14.958 1.00 77.12 1163 ARG A O 1
ATOM 9162 N N . PHE A 1 1164 ? -5.995 18.371 -16.574 1.00 77.75 1164 PHE A N 1
ATOM 9163 C CA . PHE A 1 1164 ? -6.940 18.784 -17.612 1.00 77.75 1164 PHE A CA 1
ATOM 9164 C C . PHE A 1 1164 ? -8.152 17.845 -17.612 1.00 77.75 1164 PHE A C 1
ATOM 9166 O O . PHE A 1 1164 ? -7.976 16.637 -17.432 1.00 77.75 1164 PHE A O 1
ATOM 9173 N N . TRP A 1 1165 ? -9.352 18.406 -17.783 1.00 53.06 1165 TRP A N 1
ATOM 9174 C CA . TRP A 1 1165 ? -10.635 17.687 -17.855 1.00 53.06 1165 TRP A CA 1
ATOM 9175 C C . TRP A 1 1165 ? -11.266 17.750 -19.246 1.00 53.06 1165 TRP A C 1
ATOM 9177 O O . TRP A 1 1165 ? -11.173 18.811 -19.907 1.00 53.06 1165 TRP A O 1
#

Secondary structure (DSSP, 8-state):
---------------------S--GGGTS-HHHHHHHHHHHHHHHHHHHHHHHHHHHHHHHHHTT-HHHHHHHHHHHHHHIIIIIHHHHHHHHHHHHHHHHHHHTT-HHHHHHHHHHHHHHTGGGHHHHHHHHHHHTT--HHHHHHHHHHHHHHHHHHHIIIIISTTTHHHHHHHHHHHHHHHHHHHHHHHHH-GGGTTT--S--GGGGGGHHHHHHHHHHHHHHHHHHHHHHHHHHHHHHTSTTHHHHHHHHHHHHHHHHHHHHHHHHHHHHHHHHHHHHHHTT-HHHHHHHHHHHHHHHHHHHHHHHHHHHHHHHHHHHTT---HHHHHHHHHHHHHHHHHHHHHHHHHHHHHHHHHHT-HHHHHHHHIIIIIIIIHHHHHIIIIIS--HHHHHHHHHHHHHHHHHHHHHHHHHHSPPPP----HHHHHHHHHHHHHHHHHHHHHHHHHHHHHHHHHHHHHHHHHHHHHHHHHH--TTEEEPHHHHHHHHHHHHHHHHHHHHHHTTSS-----HHHHHHHHHHHHHHHHHHHHT---S-SEEE----------------HHHHHHHHHHHHHHH-TT---------TTSSHHHHHHHHHHHHTT-TTT-SEEEEEEPPSS--HHHHHHHHHHHHT----SS--HHHHHHHHHHHHHTSSSEEEEEES--S---HHHHTPPPP--S----THHHHHHHHHHTT---SSHHHHHHHHHHHHHHHHT-S-HHHHHHHHHGGGSPTT--EEHHHHHHHHHHHTSS-GGGHHHHTTGGGTT-EE---HHHHHHHHHHTTSSSEEEE-TTS---SPPPGGG--TTEEEEE-TT-TT--BSS-TTSPPP--TT--EEE-TTS---B--TTGGGG-TT--EEE-TT---SB--GGGGG-TT--EEE-TT-TT--B----TT-TT--EEE---SSSGGG-TT--EEEEEEEEE-HHHHTT-SS--EEEEEESSHHHHHHHHHHTTTS---SEEEEE-------TT-GGGGS-----TTTTTT--EEEEE--TT--EEE-GGG--TT--EEEEES-TT--EEEPPPPPPSS------EEE-TT--EEEEES-TT--BSS-TT-EEE-TT--EEEEES-TT--EE-EEPP-GGG--SSS----EEEEESHHHHHHPEESSTTHHHHHGGGEEE-

Sequence (1165 aa):
MSSSKTPERVTLLVNEEDKGRWWSIRRVLDLEEAKHQLLLSLPMIISNVAYYSITLVSVMFAGHLGELELAGATIANSWASVTGFAFMIGLSGALETLCGQGFGAKSYRMLGLHLQASCIISCFFSIINILRFLQAQGIVMPLVWFSILPIGTHFGIVYGLVNWTSIGLKGASMAASISLWMLFISLAMYIACAKQLKHTWEGFSSESFRHILTFLKVALPSAAMHCLEDWAFELLVLLAGLMPNSNISTSLIAMCVNTETIAFMFTCGLGAAASTRVANELGGGNPEKAKNAMVMTLKLSTVLTLAIGLALVFGHKIWATFFTDSSLILHQFASVIPLLIISIAFDSFQGILSAVARGCGWQHLAAWVNLGTYYFIGIPIACLSGFVLQLYDKGLWIGIICGLFFQGTALLSIALFRPWPKFDLSVESAMDFFLTKMDQLLDNHRSIDQHVNDLKRKIKELNGLKDDAESKMSAELRPAKKLKTEVQIWLENVEIINGEVENLDGRIGESSALTRGFRADVLKRIREVEELIQQAKFRESLVVEDSQRIGQVLLTTTLFGETVKACVEEIWQYLMDDEVQKIGVWGMGGVGKTSVMKLINNQLLKEMKKFDTVIWITVSKEMSIAKLQNDNANKIGVTFCGDEDVMTRAGVLFETLSQKRRFVIIFDDLWEKISLEIIGIPEQSAGRIHDLSEWRNALNESSVHIKSVNGLKDEVFQQLQFSFDRLKDVKLQQCFLSCALYPEDCEISEVDLVQLWIALGLVDEMDNREAEFDREDGRCVTMHDLVRDMALHITRGTPRFLVKAGMSLTEPLDVQEWKQDLEQVSFMKNRELQVMYPLKKPPPRCPMITTLLVSDCGIKSIPGAFFKHMHGLKILDLSENPIKSLPGSISDLKNLTALLLAYCQNLKKVPSLSKLGVLKMLNGIPNGILSKLSCLQHLNVGETSVRGEEIAGFKKLEFFEGRFNDVSNLNMYVHALHDREGPREYLIVKCNLVCSEDDLLFSRFFRIPLATFSTLRILNINNCENMKRLFSPNCVPLNLQQLSVTDCNQMEEIIASEPESEGGGLVSLEHRLPQLTQLLLMDLPELKSICSVNEVMICDSLEKFWVLNCPKLKRMPLNPPELDNVRSSAAPALRIYIKPKEWWESVEWHHPDSKSLLEPFLRFW

Radius of gyration: 41.99 Å; chains: 1; bounding box: 127×103×88 Å